Protein 6L0A (pdb70)

Sequence (1450 aa):
VQEIDLGLTCDMHVHVREGAMCELVTPKIRDGGVSIAYIMPNLQPPITTLDRVIEYKKTLQKLAPKTTFLMSFYLSKDLTPDLIHEAAQQHAIRGVCYPAGVTTNSAAGVDPNDFSAFYPIFKAMQEENLVLNLHGEKPSVHDGDKEPIHVLNAEEAFLPALKKLHNDFPNLKIILEHCTSESAIKTIEDINKNVKKATDVKVAATLTAHHLFLTIDDWAGNPVNFCKPVAKLPNDKKALVKAAVSGKPYFFFGSDSAPHPVQNKANYEGVCAGVYSQSFAIPYIAQVFEEQNALENLKGFVSDFGISFYEVKDSEVASSDKAILFKKEQVIPQVISDGKDISIIPFKAGDKLSWSVRWEPRVQEIDLGLTCDMHVHVREGAMCELVTPKIRDGGVSIAYIMPNLQPPITTLDRVIEYKKTLQKLAPKTTFLMSFYLSKDLTPDLIHEAAQQHAIRGVCYPAGVTTNSAAGVDPNDFSAFYPIFKAMQEENLVLNLHGEKPSVHDGDKEPIHVLNAEEAFLPALKKLHNDFPNLKIILEHCTSESAIKTIEDINKNVKKATDVKVAATLTAHHLFLTIDDWAGNPVNFCKPVAKLPNDKKALVKAAVSGKPYFFFGSDSAPHPVQNKANYEGVCAGVYSQSFAIPYIAQVFEEQNALENLKGFVSDFGISFYEVKDSEVASSDKAILFKKEQVIPQVISDGKDISIIPFKAGDKLSWSVRWEPRVQEIDLGLTCDMHVHVREGAMCELVTPKIRDGGVSIAYIMPNLQPPITTLDRVIEYKKTLQKLAPKTTFLMSFYLSKDLTPDLIHEAAQQHAIRGVCYPAGVTTNSAAGVDPNDFSAFYPIFKAMQEENLVLNLHGEKPSVHDGDKEPIHVLNAEEAFLPALKKLHNDFPNLKIILEHCTSESAIKTIEDINKNVKKATDVKVAATLTAHHLFLTIDDWAGNPVNFCKPVAKLPNDKKALVKAAVSGKPYFFFGSDSAPHPVQNKANYEGVCAGVYSQSFAIPYIAQVFEEQNALENLKGFVSDFGISFYEVKDSEVASSDKAILFKKEQVIPQVISDGKDISIIPFKAGDKLSWSVRWEPRLEVQEIDLGLTCDMHVHVREGAMCELVTPKIRDGGVSIAYIMPNLQPPITTLDRVIEYKKTLQKLAPKTTFLMSFYLSKDLTPDLIHEAAQQHAIRGVCYPAGVTTNSAAGVDPNDFSAFYPIFKAMQEENLVLNLHGEKPSVHDGDKEPIHVLNAEEAFLPALKKLHNDFPNLKIILEHCTSESAIKTIEDINKNVKKATDVKVAATLTAHHLFLTIDDWAGNPVNFCKPVAKLPNDKKALVKAAVSGKPYFFFGSDSAPHPVQNKANYEGVCAGVYSQSFAIPYIAQVFEEQNALENLKGFVSDFGISFYEVKDSEVASSDKAILFKKEQVIPQVISDGKDISIIPFKAGDKLSWSVRWEPR

Secondary structure (DSSP, 8-state):
--EEEEES-EEEEE---SHHHHHHHHHHHHHTT-SEEEEP---SS---SHHHHHHHHHHHHHH-TTSEEE-BPPP-TT--HHHHHHHHHTT--SB---BTTSSTT-TT-B-TT-GGGGHHHHHHHHHTT-EEEE---PPPB-STTS--B-TTTHHHHHHHHHHHHHHH-TTSEEEE-S--SHHHHHHHHHHTTT--SGGG--EEEEE-SGGGT--HHHHTT-GGG--SSPP--HHHHHHHHHHHTS--TTEEE---B----GGGTS-SSSPPP-BB-GGGHHHHHHHHHHHTT-GGGHHIIIIIHHHHHHT--GGG-S--PEEEEE---EE--S-EE-SSS-EEPBTTTT-EES-EEEEE--/--EEEEES-EEEEE---SHHHHHHHHHHHHHTT-SEEEE----SS---SHHHHHHHHHHHHHH-TT-EEE-BPPP-TT--HHHHHHHHHTT--SB---BTTSSTT-TT-B-TT-GGGGHHHHHHHHHTT-EEEE---PPPB-SSSSPPB-TTTHHHHHHHHHHHHHHH-TTSEEEE-S--SHHHHHHHHHHTTT--SGGG--EEEEE-SGGGT--HHHHTT-GGG--SSPP--HHHHHHHHHHHTS--TTEEE---B----GGGTS-SS-PPP-BB-GGGHHHHHHHHHHHTT-GGGHHIIIIIHHHHHHT--GGG-S--PEEEEE---EE--S-EE-SSS-EE-BTTTT-EES-EEEEE--/--EEEEES-EEEEE---SHHHHHHHHHHHHHTT-SEEEE----SS---SHHHHHHHHHHHHHH-TTSEEE-B----TT--HHHHHHHHHTT--SB---BTTSSTT-TT-B-TT--GGGHHHHHHHHHHT-EEEE---PPPB-SSSS--B-TTTHHHHHHHHHHHHHHHSTTSEEEE-S---HHHHHHHHHHTTT--SGGG--EEEEE-SGGGT--HHHHTT-GGG--SSPP--HHHHHHHHHHHTS--TTEEE---B----GGGTS-SS-PPP-BB-GGGHHHHHHHHHHHTT-GGGHHIIIIIHHHHHHT--GGG-S---EEEEE---EE--S-EE-SSS-EE-BTTTT-EES-EEEEE----/--EEE--S-EEEEE---SHHHHHHHHHHHHHTT-SEEEEP---SS---SHHHHHHHHHHHHHH-TT-EEE-BPPP-TT--HHHHHHHHHTT--SB---BTTSSTT-TT-B-TT-GGGGHHHHHHHHHTT-EEEE---PPPBSS-SSSPB-TTTHHHHHHHHHHHHHHHSTTSEEEE-S--SHHHHHHHHHHTTT--SGGG--EEEEE-SGGGT--HHHHTT-GGG--SSPP--HHHHHHHHHHHTS--TTEEE---B----GGGTS-SS-PPP-BB-GGGHHHHHHHHHHHTT-GGGHHIIIIIHHHHHHT--GGG-S--PEEEEE---EE--S-EE-SSS-EEPBTTTT-EES-EEEEE--

Foldseek 3Di:
DDKDFLFAFEAEADEQEDDPSNLQCLQLLVLQQHQEYEYAFLYVPGAAAQVVLQVVVVVSCVSPLQHFYAYEGEDAPSHALVRLLVCLVVSSHQAYFADDPQARSRVRGDQLVPCVVCVRVQVSCLVSQHEYEDQQFHDFDVDDPDHTGDLACRNVVRLVSVVVVCVVRVSHAYENEADAFLNVLVSLCVVCVPPDDLLVDRYAYEHALLLLPDAPVVCPVPLLQFAPSGHHDPVRSVSRLCSLLVLDLRYAHHHNQDWDFVVLSPDPPNRHHHAHASNNRLLSVCQSCVVVVRNVSSSSRGPVSVCSSSVPDPVSRSFSKIKMKDQDKDFAAQWRDPVPPGTTGHDPHGDITRIGIDIHHD/DDKDFLFAFEAEADEQEDDPSNLQQLQLLVLQQHAEYEYAFLYVPGAAAQVVLQVVVVVSCVSPLQHFYAYEGEDAPPHDLVRLLVCLVVSSHQAYFADDPQARSRVRGDQLVPCVSCVSVQVSCLVSQHEYEDQQFHPFDDDDDDDTGDLACRNVVRLVSVVVVCVVRVSHAYEHEADAFLSVLVSLCVVCVVDDDLLVDRYAYEHALLLLPDAPVVCVVPLLQFAPSGHHHPVRSVSRLCVLLVLGLRYAHHHNQDWDFVVLSPDPPNRHHHAHASNNRLLSVCVSCVVVVRNVSSSSRGPVSVCSSSVPDPVRGSFRKIKMKDFDKDFAAQWDDPVPPGITGHPPHGDMTRIGIDIHHD/DDKDFLFAFEAEADEQADDPSNLQQLQLLVLQQHQEYEYAFLYVPGAAAQVVLQVVVVVSCVSPLQHQYAYEGEDAPPHDLVRLLVCLVVSSHQAYFAQAPQARSRVRGDQLVCCVVCVSVQVSCLVSQHEYEDQQFHDADDDDDDDTGDLACRNVVRLVSVVVSCVVRVSHQYENEADAFLSVLVSLCVVCVPPDDLLSDRYAYEHALLLLPDACVVCVPPLLQAAPSGHHHPVRSVSRLCVLLVLDLRYAHHHNADWDFVVLSPDPPNRHHHAHASNNRLLSVCQSCVVVVRNVSSSSRGPVSVCSSSVPDPVSGSFRKIKMKDQDKDFAAQWRDPPPRGITGHPPHGDIGRIGIDIGHDPD/DDKDWLFAFEAEADEQEDDPSNLQQLQLLVLQQHAEYEYAFLYVQGAAALVVLQVVVVVSCVSPVQHFYAYEGEDAPSHDLVRLLVCLVVSSHQAYFDADPQARSRVRGHQLVPCVSCVSVQVSCLVSQHEYEDQQFHDFCPPVVPDTGDLACRNVVRLVSVVVSCVVRVSHAYENEADAFLNVLVSLCVVCVPPDDLLPHRYAYEHALLLLPDACVVPVPPLLQFAPSHHHHPVRSVSRLCVLLVLDLRYAHHHNADWDFVVLSPDPPNRHHHAHASNNRLLSVCVSCVVVVRVVSSSSRGPVSVCSSSVPDPVSRSARKIKMKDQDKDFAAQWRDPVPRGITGHPPHGDMGRIGIDIDHD

Solvent-accessible surface area: 53499 Å² total

Organism: Saccharomyces cerevisiae (strain ATCC 204508 / S288c) (NCBI:txid559292)

Radius of gyration: 35.03 Å; Cα contacts (8 Å, |Δi|>4): 3307; chains: 4; bounding box: 103×87×86 Å

InterPro domains:
  IPR002195 Dihydroorotase, conserved site [PS00482] (12-20)
  IPR002195 Dihydroorotase, conserved site [PS00483] (256-267)
  IPR004721 Dihydroorotase homodimeric type [MF_00219] (3-360)
  IPR004721 Dihydroorotase homodimeric type [PIRSF001237] (1-361)
  IPR004721 Dihydroorotase homodimeric type [PTHR43137] (2-361)
  IPR004721 Dihydroorotase homodimeric type [TIGR00856] (4-360)
  IPR004721 Dihydroorotase homodimeric type [cd01294] (5-357)
  IPR006680 Amidohydrolase-related [PF04909] (77-181)
  IPR032466 Metal-dependent hydrolase [SSF51556] (3-359)

GO terms:
  GO:0005634 nucleus (C, HDA)
  GO:0005737 cytoplasm (C, HDA)
  GO:0004151 dihydroorotase activity (F, IMP)
  GO:0006207 'de novo' pyrimidine nucleobase biosynthetic process (P, IMP)
  GO:0006221 pyrimidine nucleotide biosynthetic process (P, IMP)

Nearest PDB structures (foldseek):
  7ca0-assembly2_C  TM=9.990E-01  e=2.726E-76  Saccharomyces cerevisiae S288C
  4lfy-assembly3_B  TM=9.220E-01  e=1.121E-34  Burkholderia cenocepacia J2315
  5vgm-assembly1_B  TM=9.189E-01  e=5.416E-34  Vibrio cholerae
  3pnu-assembly1_A  TM=9.268E-01  e=1.932E-33  Campylobacter jejuni subsp. jejuni NCTC 11168 = ATCC 700819
  5vgm-assembly1_A  TM=9.160E-01  e=2.613E-32  Vibrio cholerae

B-factor: mean 22.96, std 11.09, range [5.41, 92.3]

Structure (mmCIF, N/CA/C/O backbone):
data_6L0A
#
_entry.id   6L0A
#
_cell.length_a   85.568
_cell.length_b   88.544
_cell.length_c   103.079
_cell.angle_alpha   90.000
_cell.angle_beta   95.730
_cell.angle_gamma   90.000
#
_symmetry.space_group_name_H-M   'P 1 21 1'
#
loop_
_entity.id
_entity.type
_entity.pdbx_description
1 polymer Dihydroorotase
2 non-polymer 'ZINC ION'
3 non-polymer '(2S)-2-hydroxybutanedioic acid'
4 water water
#
loop_
_atom_site.group_PDB
_atom_site.id
_atom_site.type_symbol
_atom_site.label_atom_id
_atom_site.label_alt_id
_atom_site.label_comp_id
_atom_site.label_asym_id
_atom_site.label_entity_id
_atom_site.label_seq_id
_atom_site.pdbx_PDB_ins_code
_atom_site.Cartn_x
_atom_site.Cartn_y
_atom_site.Cartn_z
_atom_site.occupancy
_atom_site.B_iso_or_equiv
_atom_site.auth_seq_id
_atom_site.auth_comp_id
_atom_site.auth_asym_id
_atom_site.auth_atom_id
_atom_site.pdbx_PDB_model_num
ATOM 1 N N . VAL A 1 2 ? -20.835 19.148 1.016 1.00 40.32 2 VAL A N 1
ATOM 2 C CA . VAL A 1 2 ? -21.963 19.962 1.450 1.00 40.50 2 VAL A CA 1
ATOM 3 C C . VAL A 1 2 ? -22.422 19.500 2.842 1.00 33.63 2 VAL A C 1
ATOM 4 O O . VAL A 1 2 ? -23.267 20.138 3.472 1.00 32.56 2 VAL A O 1
ATOM 8 N N . GLN A 1 3 ? -21.852 18.392 3.319 1.00 25.80 3 GLN A N 1
ATOM 9 C CA . GLN A 1 3 ? -22.059 17.990 4.707 1.00 28.90 3 GLN A CA 1
ATOM 10 C C . GLN A 1 3 ? -21.610 19.112 5.636 1.00 23.77 3 GLN A C 1
ATOM 11 O O . GLN A 1 3 ? -20.634 19.813 5.352 1.00 22.12 3 GLN A O 1
ATOM 17 N N . GLU A 1 4 ? -22.343 19.299 6.736 1.00 22.64 4 GLU A N 1
ATOM 18 C CA . GLU A 1 4 ? -22.055 20.349 7.704 1.00 21.14 4 GLU A CA 1
ATOM 19 C C . GLU A 1 4 ? -22.087 19.775 9.110 1.00 22.48 4 GLU A C 1
ATOM 20 O O . GLU A 1 4 ? -22.868 18.869 9.414 1.00 23.14 4 GLU A O 1
ATOM 26 N N . ILE A 1 5 ? -21.240 20.331 9.971 1.00 18.72 5 ILE A N 1
ATOM 27 C CA . ILE A 1 5 ? -21.191 19.968 11.380 1.00 19.48 5 ILE A CA 1
ATOM 28 C C . ILE A 1 5 ? -21.291 21.250 12.195 1.00 19.42 5 ILE A C 1
ATOM 29 O O . ILE A 1 5 ? -20.436 22.137 12.069 1.00 15.55 5 ILE A O 1
ATOM 34 N N . ASP A 1 6 ? -22.328 21.350 13.020 1.00 16.32 6 ASP A N 1
ATOM 35 C CA . ASP A 1 6 ? -22.512 22.483 13.924 1.00 17.86 6 ASP A CA 1
ATOM 36 C C . ASP A 1 6 ? -21.694 22.243 15.189 1.00 18.21 6 ASP A C 1
ATOM 37 O O . ASP A 1 6 ? -22.039 21.378 16.001 1.00 18.32 6 ASP A O 1
ATOM 42 N N . LEU A 1 7 ? -20.612 23.005 15.363 1.00 14.66 7 LEU A N 1
ATOM 43 C CA . LEU A 1 7 ? -19.751 22.866 16.531 1.00 14.56 7 LEU A CA 1
ATOM 44 C C . LEU A 1 7 ? -20.043 23.885 17.625 1.00 16.59 7 LEU A C 1
ATOM 45 O O . LEU A 1 7 ? -19.370 23.867 18.656 1.00 18.49 7 LEU A O 1
ATOM 50 N N . GLY A 1 8 ? -21.001 24.788 17.419 1.00 19.52 8 GLY A N 1
ATOM 51 C CA . GLY A 1 8 ? -21.353 25.726 18.477 1.00 20.48 8 GLY A CA 1
ATOM 52 C C . GLY A 1 8 ? -20.224 26.691 18.798 1.00 15.99 8 GLY A C 1
ATOM 53 O O . GLY A 1 8 ? -19.536 27.209 17.910 1.00 16.03 8 GLY A O 1
ATOM 54 N N . LEU A 1 9 ? -20.032 26.942 20.093 1.00 16.23 9 LEU A N 1
ATOM 55 C CA . LEU A 1 9 ? -19.030 27.903 20.567 1.00 13.86 9 LEU A CA 1
ATOM 56 C C . LEU A 1 9 ? -17.725 27.151 20.815 1.00 14.01 9 LEU A C 1
ATOM 57 O O . LEU A 1 9 ? -17.481 26.602 21.895 1.00 14.76 9 LEU A O 1
ATOM 62 N N . THR A 1 10 ? -16.876 27.136 19.795 1.00 14.36 10 THR A N 1
ATOM 63 C CA . THR A 1 10 ? -15.606 26.423 19.855 1.00 11.98 10 THR A CA 1
ATOM 64 C C . THR A 1 10 ? -14.603 27.134 20.765 1.00 12.02 10 THR A C 1
ATOM 65 O O . THR A 1 10 ? -14.613 28.365 20.902 1.00 11.21 10 THR A O 1
ATOM 69 N N . CYS A 1 11 ? -13.699 26.331 21.351 1.00 10.55 11 CYS A N 1
ATOM 70 C CA . CYS A 1 11 ? -12.701 26.762 22.326 1.00 11.86 11 CYS A CA 1
ATOM 71 C C . CYS A 1 11 ? -11.318 26.296 21.888 1.00 12.79 11 CYS A C 1
ATOM 72 O O . CYS A 1 11 ? -11.130 25.115 21.582 1.00 14.07 11 CYS A O 1
ATOM 75 N N . ASP A 1 12 ? -10.351 27.213 21.882 1.00 8.53 12 ASP A N 1
ATOM 76 C CA . ASP A 1 12 ? -8.927 26.869 21.793 1.00 8.69 12 ASP A CA 1
ATOM 77 C C . ASP A 1 12 ? -8.287 27.332 23.098 1.00 9.37 12 ASP A C 1
ATOM 78 O O . ASP A 1 12 ? -8.039 28.529 23.288 1.00 7.68 12 ASP A O 1
ATOM 83 N N . MET A 1 13 ? -7.999 26.399 24.013 1.00 8.58 13 MET A N 1
ATOM 84 C CA . MET A 1 13 ? -7.584 26.814 25.345 1.00 7.32 13 MET A CA 1
ATOM 85 C C . MET A 1 13 ? -6.068 26.942 25.481 1.00 7.94 13 MET A C 1
ATOM 86 O O . MET A 1 13 ? -5.539 26.859 26.598 1.00 8.60 13 MET A O 1
ATOM 91 N N . HIS A 1 14 ? -5.346 27.217 24.383 1.00 6.64 14 HIS A N 1
ATOM 92 C CA . HIS A 1 14 ? -3.896 27.414 24.510 1.00 7.84 14 HIS A CA 1
ATOM 93 C C . HIS A 1 14 ? -3.401 28.184 23.277 1.00 9.72 14 HIS A C 1
ATOM 94 O O . HIS A 1 14 ? -2.991 27.580 22.290 1.00 8.37 14 HIS A O 1
ATOM 101 N N . VAL A 1 15 ? -3.423 29.523 23.357 1.00 7.16 15 VAL A N 1
ATOM 102 C CA . VAL A 1 15 ? -3.149 30.370 22.191 1.00 6.52 15 VAL A CA 1
ATOM 103 C C . VAL A 1 15 ? -2.009 31.337 22.494 1.00 8.18 15 VAL A C 1
ATOM 104 O O . VAL A 1 15 ? -1.979 31.953 23.562 1.00 9.29 15 VAL A O 1
ATOM 108 N N . HIS A 1 16 ? -1.073 31.479 21.553 1.00 7.50 16 HIS A N 1
ATOM 109 C CA . HIS A 1 16 ? -0.092 32.563 21.574 1.00 8.40 16 HIS A CA 1
ATOM 110 C C . HIS A 1 16 ? -0.408 33.546 20.456 1.00 8.79 16 HIS A C 1
ATOM 111 O O . HIS A 1 16 ? -0.482 33.145 19.293 1.00 9.31 16 HIS A O 1
ATOM 118 N N . VAL A 1 17 ? -0.557 34.831 20.791 1.00 9.76 17 VAL A N 1
ATOM 119 C CA . VAL A 1 17 ? -0.716 35.852 19.758 1.00 10.87 17 VAL A CA 1
ATOM 120 C C . VAL A 1 17 ? 0.386 36.902 19.775 1.00 11.30 17 VAL A C 1
ATOM 121 O O . VAL A 1 17 ? 0.375 37.796 18.923 1.00 14.12 17 VAL A O 1
ATOM 125 N N . ARG A 1 18 ? 1.345 36.821 20.693 1.00 10.56 18 ARG A N 1
ATOM 126 C CA . ARG A 1 18 ? 2.519 37.717 20.672 1.00 13.04 18 ARG A CA 1
ATOM 127 C C . ARG A 1 18 ? 2.066 39.174 20.847 1.00 15.52 18 ARG A C 1
ATOM 128 O O . ARG A 1 18 ? 1.033 39.456 21.465 1.00 13.30 18 ARG A O 1
ATOM 136 N N . GLU A 1 19 ? 2.836 40.102 20.266 1.00 14.47 19 GLU A N 1
ATOM 137 C CA . GLU A 1 19 ? 2.583 41.532 20.373 1.00 14.31 19 GLU A CA 1
ATOM 138 C C . GLU A 1 19 ? 2.855 42.183 19.023 1.00 18.25 19 GLU A C 1
ATOM 139 O O . GLU A 1 19 ? 3.240 41.518 18.056 1.00 14.09 19 GLU A O 1
ATOM 145 N N . GLY A 1 20 ? 2.644 43.500 18.962 1.00 18.74 20 GLY A N 1
ATOM 146 C CA . GLY A 1 20 ? 3.063 44.260 17.794 1.00 19.67 20 GLY A CA 1
ATOM 147 C C . GLY A 1 20 ? 2.381 43.824 16.515 1.00 16.29 20 GLY A C 1
ATOM 148 O O . GLY A 1 20 ? 1.195 43.464 16.491 1.00 15.38 20 GLY A O 1
ATOM 149 N N . ALA A 1 21 ? 3.143 43.862 15.416 1.00 15.44 21 ALA A N 1
ATOM 150 C CA . ALA A 1 21 ? 2.589 43.512 14.115 1.00 17.62 21 ALA A CA 1
ATOM 151 C C . ALA A 1 21 ? 2.209 42.043 14.035 1.00 14.13 21 ALA A C 1
ATOM 152 O O . ALA A 1 21 ? 1.260 41.687 13.326 1.00 13.70 21 ALA A O 1
ATOM 154 N N . MET A 1 22 ? 2.950 41.174 14.724 1.00 16.28 22 MET A N 1
ATOM 155 C CA . MET A 1 22 ? 2.587 39.760 14.727 1.00 15.37 22 MET A CA 1
ATOM 156 C C . MET A 1 22 ? 1.191 39.577 15.297 1.00 11.23 22 MET A C 1
ATOM 157 O O . MET A 1 22 ? 0.369 38.846 14.729 1.00 12.14 22 MET A O 1
ATOM 162 N N . CYS A 1 23 ? 0.916 40.264 16.411 1.00 12.97 23 CYS A N 1
ATOM 163 C CA . CYS A 1 23 ? -0.386 40.211 17.067 1.00 14.18 23 CYS A CA 1
ATOM 164 C C . CYS A 1 23 ? -1.498 40.724 16.160 1.00 12.70 23 CYS A C 1
ATOM 165 O O . CYS A 1 23 ? -2.592 40.159 16.120 1.00 11.31 23 CYS A O 1
ATOM 168 N N . GLU A 1 24 ? -1.239 41.792 15.413 1.00 13.81 24 GLU A N 1
ATOM 169 C CA . GLU A 1 24 ? -2.250 42.280 14.480 1.00 11.35 24 GLU A CA 1
ATOM 170 C C . GLU A 1 24 ? -2.519 41.285 13.357 1.00 14.38 24 GLU A C 1
ATOM 171 O O . GLU A 1 24 ? -3.646 41.204 12.852 1.00 13.17 24 GLU A O 1
ATOM 177 N N . LEU A 1 25 ? -1.501 40.533 12.953 1.00 13.34 25 LEU A N 1
ATOM 178 C CA . LEU A 1 25 ? -1.683 39.527 11.909 1.00 11.74 25 LEU A CA 1
ATOM 179 C C . LEU A 1 25 ? -2.452 38.319 12.433 1.00 11.81 25 LEU A C 1
ATOM 180 O O . LEU A 1 25 ? -3.415 37.867 11.804 1.00 12.38 25 LEU A O 1
ATOM 185 N N . VAL A 1 26 ? -2.062 37.800 13.601 1.00 12.08 26 VAL A N 1
ATOM 186 C CA . VAL A 1 26 ? -2.567 36.485 14.005 1.00 13.47 26 VAL A CA 1
ATOM 187 C C . VAL A 1 26 ? -3.867 36.543 14.802 1.00 10.09 26 VAL A C 1
ATOM 188 O O . VAL A 1 26 ? -4.658 35.600 14.743 1.00 12.75 26 VAL A O 1
ATOM 192 N N . THR A 1 27 ? -4.136 37.619 15.540 1.00 9.80 27 THR A N 1
ATOM 193 C CA . THR A 1 27 ? -5.336 37.621 16.377 1.00 12.19 27 THR A CA 1
ATOM 194 C C . THR A 1 27 ? -6.622 37.452 15.571 1.00 10.86 27 THR A C 1
ATOM 195 O O . THR A 1 27 ? -7.472 36.640 15.982 1.00 9.00 27 THR A O 1
ATOM 199 N N . PRO A 1 28 ? -6.811 38.102 14.417 1.00 11.95 28 PRO A N 1
ATOM 200 C CA . PRO A 1 28 ? -8.013 37.816 13.617 1.00 12.73 28 PRO A CA 1
ATOM 201 C C . PRO A 1 28 ? -8.069 36.396 13.075 1.00 12.26 28 PRO A C 1
ATOM 202 O O . PRO A 1 28 ? -9.148 35.975 12.632 1.00 12.09 28 PRO A O 1
ATOM 206 N N . LYS A 1 29 ? -6.955 35.649 13.090 1.00 11.53 29 LYS A N 1
ATOM 207 C CA . LYS A 1 29 ? -6.969 34.269 12.603 1.00 11.32 29 LYS A CA 1
ATOM 208 C C . LYS A 1 29 ? -7.607 33.299 13.592 1.00 11.10 29 LYS A C 1
ATOM 209 O O . LYS A 1 29 ? -7.930 32.169 13.205 1.00 11.28 29 LYS A O 1
ATOM 215 N N . ILE A 1 30 ? -7.792 33.698 14.859 1.00 9.54 30 ILE A N 1
ATOM 216 C CA . ILE A 1 30 ? -8.530 32.841 15.788 1.00 8.36 30 ILE A CA 1
ATOM 217 C C . ILE A 1 30 ? -9.921 32.553 15.241 1.00 10.97 30 ILE A C 1
ATOM 218 O O . ILE A 1 30 ? -10.325 31.394 15.079 1.00 8.31 30 ILE A O 1
ATOM 223 N N . ARG A 1 31 ? -10.647 33.610 14.876 1.00 9.07 31 ARG A N 1
ATOM 224 C CA . ARG A 1 31 ? -11.966 33.446 14.280 1.00 12.06 31 ARG A CA 1
ATOM 225 C C . ARG A 1 31 ? -11.883 32.724 12.939 1.00 10.43 31 ARG A C 1
ATOM 226 O O . ARG A 1 31 ? -12.666 31.808 12.666 1.00 11.26 31 ARG A O 1
ATOM 234 N N . ASP A 1 32 ? -10.932 33.123 12.090 1.00 12.49 32 ASP A N 1
ATOM 235 C CA . ASP A 1 32 ? -10.842 32.545 10.750 1.00 13.78 32 ASP A CA 1
ATOM 236 C C . ASP A 1 32 ? -10.590 31.040 10.799 1.00 12.95 32 ASP A C 1
ATOM 237 O O . ASP A 1 32 ? -11.065 30.299 9.923 1.00 14.74 32 ASP A O 1
ATOM 242 N N . GLY A 1 33 ? -9.876 30.569 11.824 1.00 11.81 33 GLY A N 1
ATOM 243 C CA . GLY A 1 33 ? -9.619 29.160 12.029 1.00 10.72 33 GLY A CA 1
ATOM 244 C C . GLY A 1 33 ? -10.748 28.409 12.683 1.00 9.66 33 GLY A C 1
ATOM 245 O O . GLY A 1 33 ? -10.643 27.199 12.899 1.00 10.17 33 GLY A O 1
ATOM 246 N N . GLY A 1 34 ? -11.841 29.090 12.996 1.00 8.70 34 GLY A N 1
ATOM 247 C CA . GLY A 1 34 ? -13.022 28.448 13.502 1.00 9.55 34 GLY A CA 1
ATOM 248 C C . GLY A 1 34 ? -13.187 28.458 15.012 1.00 8.33 34 GLY A C 1
ATOM 249 O O . GLY A 1 34 ? -14.010 27.689 15.516 1.00 11.34 34 GLY A O 1
ATOM 250 N N . VAL A 1 35 ? -12.448 29.301 15.733 1.00 9.01 35 VAL A N 1
ATOM 251 C CA . VAL A 1 35 ? -12.412 29.306 17.204 1.00 9.13 35 VAL A CA 1
ATOM 252 C C . VAL A 1 35 ? -13.123 30.551 17.734 1.00 8.51 35 VAL A C 1
ATOM 253 O O . VAL A 1 35 ? -12.805 31.679 17.335 1.00 10.13 35 VAL A O 1
ATOM 257 N N . SER A 1 36 ? -14.073 30.344 18.649 1.00 8.03 36 SER A N 1
ATOM 258 C CA . SER A 1 36 ? -14.827 31.445 19.250 1.00 10.25 36 SER A CA 1
ATOM 259 C C . SER A 1 36 ? -14.169 31.982 20.513 1.00 10.07 36 SER A C 1
ATOM 260 O O . SER A 1 36 ? -14.184 33.201 20.758 1.00 9.76 36 SER A O 1
ATOM 263 N N . ILE A 1 37 ? -13.582 31.088 21.313 1.00 8.76 37 ILE A N 1
ATOM 264 C CA . ILE A 1 37 ? -13.061 31.382 22.643 1.00 7.67 37 ILE A CA 1
ATOM 265 C C . ILE A 1 37 ? -11.592 30.991 22.672 1.00 8.95 37 ILE A C 1
ATOM 266 O O . ILE A 1 37 ? -11.244 29.863 22.297 1.00 10.59 37 ILE A O 1
ATOM 271 N N . ALA A 1 38 ? -10.737 31.895 23.143 1.00 8.61 38 ALA A N 1
ATOM 272 C CA . ALA A 1 38 ? -9.304 31.621 23.192 1.00 9.15 38 ALA A CA 1
ATOM 273 C C . ALA A 1 38 ? -8.735 31.934 24.570 1.00 9.86 38 ALA A C 1
ATOM 274 O O . ALA A 1 38 ? -8.993 33.006 25.126 1.00 12.02 38 ALA A O 1
ATOM 276 N N . TYR A 1 39 ? -7.926 31.014 25.096 1.00 7.63 39 TYR A N 1
ATOM 277 C CA . TYR A 1 39 ? -7.171 31.217 26.328 1.00 7.21 39 TYR A CA 1
ATOM 278 C C . TYR A 1 39 ? -5.755 31.660 25.976 1.00 11.02 39 TYR A C 1
ATOM 279 O O . TYR A 1 39 ? -5.001 30.912 25.344 1.00 8.53 39 TYR A O 1
ATOM 288 N N . ILE A 1 40 ? -5.402 32.874 26.379 1.00 7.35 40 ILE A N 1
ATOM 289 C CA . ILE A 1 40 ? -4.239 33.577 25.851 1.00 8.98 40 ILE A CA 1
ATOM 290 C C . ILE A 1 40 ? -3.067 33.381 26.800 1.00 8.34 40 ILE A C 1
ATOM 291 O O . ILE A 1 40 ? -3.143 33.753 27.981 1.00 9.83 40 ILE A O 1
ATOM 296 N N . MET A 1 41 ? -1.966 32.850 26.276 1.00 9.55 41 MET A N 1
ATOM 297 C CA . MET A 1 41 ? -0.794 32.563 27.088 1.00 10.22 41 MET A CA 1
ATOM 298 C C . MET A 1 41 ? 0.018 33.841 27.346 1.00 9.91 41 MET A C 1
ATOM 299 O O . MET A 1 41 ? -0.067 34.815 26.583 1.00 10.12 41 MET A O 1
ATOM 304 N N . PRO A 1 42 ? 0.800 33.867 28.438 1.00 10.30 42 PRO A N 1
ATOM 305 C CA . PRO A 1 42 ? 1.378 35.131 28.927 1.00 10.44 42 PRO A CA 1
ATOM 306 C C . PRO A 1 42 ? 2.874 35.292 28.709 1.00 11.53 42 PRO A C 1
ATOM 307 O O . PRO A 1 42 ? 3.483 36.202 29.291 1.00 14.21 42 PRO A O 1
ATOM 311 N N . ASN A 1 43 ? 3.497 34.433 27.902 1.00 10.13 43 ASN A N 1
ATOM 312 C CA . ASN A 1 43 ? 4.956 34.427 27.796 1.00 11.10 43 ASN A CA 1
ATOM 313 C C . ASN A 1 43 ? 5.428 35.470 26.779 1.00 15.31 43 ASN A C 1
ATOM 314 O O . ASN A 1 43 ? 6.109 35.174 25.796 1.00 14.79 43 ASN A O 1
ATOM 319 N N . LEU A 1 44 ? 5.046 36.715 27.042 1.00 14.61 44 LEU A N 1
ATOM 320 C CA . LEU A 1 44 ? 5.568 37.842 26.286 1.00 15.31 44 LEU A CA 1
ATOM 321 C C . LEU A 1 44 ? 6.962 38.199 26.790 1.00 18.05 44 LEU A C 1
ATOM 322 O O . LEU A 1 44 ? 7.476 37.624 27.760 1.00 16.49 44 LEU A O 1
ATOM 327 N N . GLN A 1 45 ? 7.589 39.160 26.114 1.00 19.77 45 GLN A N 1
ATOM 328 C CA . GLN A 1 45 ? 8.865 39.703 26.569 1.00 21.91 45 GLN A CA 1
ATOM 329 C C . GLN A 1 45 ? 8.676 41.165 26.959 1.00 19.24 45 GLN A C 1
ATOM 330 O O . GLN A 1 45 ? 8.571 42.031 26.075 1.00 20.84 45 GLN A O 1
ATOM 336 N N . PRO A 1 46 ? 8.605 41.502 28.259 1.00 21.37 46 PRO A N 1
ATOM 337 C CA . PRO A 1 46 ? 8.673 40.600 29.416 1.00 17.73 46 PRO A CA 1
ATOM 338 C C . PRO A 1 46 ? 7.332 39.908 29.706 1.00 17.02 46 PRO A C 1
ATOM 339 O O . PRO A 1 46 ? 6.312 40.361 29.207 1.00 17.93 46 PRO A O 1
ATOM 343 N N . PRO A 1 47 ? 7.354 38.825 30.488 1.00 18.75 47 PRO A N 1
ATOM 344 C CA . PRO A 1 47 ? 6.118 38.076 30.769 1.00 17.34 47 PRO A CA 1
ATOM 345 C C . PRO A 1 47 ? 5.046 38.938 31.422 1.00 18.65 47 PRO A C 1
ATOM 346 O O . PRO A 1 47 ? 5.328 39.964 32.042 1.00 16.16 47 PRO A O 1
ATOM 350 N N . ILE A 1 48 ? 3.793 38.512 31.270 1.00 12.92 48 ILE A N 1
ATOM 351 C CA . ILE A 1 48 ? 2.674 39.240 31.851 1.00 14.98 48 ILE A CA 1
ATOM 352 C C . ILE A 1 48 ? 2.548 38.824 33.307 1.00 17.70 48 ILE A C 1
ATOM 353 O O . ILE A 1 48 ? 2.127 37.705 33.605 1.00 14.56 48 ILE A O 1
ATOM 358 N N . THR A 1 49 ? 2.913 39.731 34.221 1.00 17.50 49 THR A N 1
ATOM 359 C CA . THR A 1 49 ? 2.866 39.463 35.656 1.00 16.69 49 THR A CA 1
ATOM 360 C C . THR A 1 49 ? 2.211 40.597 36.435 1.00 21.59 49 THR A C 1
ATOM 361 O O . THR A 1 49 ? 2.244 40.579 37.674 1.00 19.84 49 THR A O 1
ATOM 365 N N . THR A 1 50 ? 1.625 41.583 35.755 1.00 20.23 50 THR A N 1
ATOM 366 C CA . THR A 1 50 ? 1.034 42.733 36.425 1.00 23.16 50 THR A CA 1
ATOM 367 C C . THR A 1 50 ? -0.373 42.973 35.905 1.00 21.41 50 THR A C 1
ATOM 368 O O . THR A 1 50 ? -0.690 42.656 34.758 1.00 17.85 50 THR A O 1
ATOM 372 N N . LEU A 1 51 ? -1.210 43.555 36.770 1.00 18.78 51 LEU A N 1
ATOM 373 C CA . LEU A 1 51 ? -2.617 43.765 36.445 1.00 14.24 51 LEU A CA 1
ATOM 374 C C . LEU A 1 51 ? -2.798 44.701 35.253 1.00 18.21 51 LEU A C 1
ATOM 375 O O . LEU A 1 51 ? -3.576 44.413 34.343 1.00 17.95 51 LEU A O 1
ATOM 380 N N . ASP A 1 52 ? -2.135 45.857 35.259 1.00 21.12 52 ASP A N 1
ATOM 381 C CA . ASP A 1 52 ? -2.380 46.814 34.180 1.00 19.64 52 ASP A CA 1
ATOM 382 C C . ASP A 1 52 ? -1.959 46.241 32.834 1.00 20.39 52 ASP A C 1
ATOM 383 O O . ASP A 1 52 ? -2.608 46.490 31.811 1.00 20.24 52 ASP A O 1
ATOM 388 N N . ARG A 1 53 ? -0.881 45.459 32.823 1.00 19.01 53 ARG A N 1
ATOM 389 C CA . ARG A 1 53 ? -0.423 44.833 31.588 1.00 20.31 53 ARG A CA 1
ATOM 390 C C . ARG A 1 53 ? -1.455 43.848 31.045 1.00 19.74 53 ARG A C 1
ATOM 391 O O . ARG A 1 53 ? -1.739 43.848 29.842 1.00 17.88 53 ARG A O 1
ATOM 399 N N . VAL A 1 54 ? -2.021 42.991 31.907 1.00 15.39 54 VAL A N 1
ATOM 400 C CA . VAL A 1 54 ? -2.963 42.005 31.376 1.00 13.84 54 VAL A CA 1
ATOM 401 C C . VAL A 1 54 ? -4.251 42.678 30.925 1.00 16.71 54 VAL A C 1
ATOM 402 O O . VAL A 1 54 ? -4.893 42.209 29.982 1.00 12.80 54 VAL A O 1
ATOM 406 N N . ILE A 1 55 ? -4.642 43.788 31.568 1.00 15.35 55 ILE A N 1
ATOM 407 C CA . ILE A 1 55 ? -5.841 44.517 31.155 1.00 16.43 55 ILE A CA 1
ATOM 408 C C . ILE A 1 55 ? -5.636 45.135 29.782 1.00 16.42 55 ILE A C 1
ATOM 409 O O . ILE A 1 55 ? -6.476 44.993 28.883 1.00 14.16 55 ILE A O 1
ATOM 414 N N . GLU A 1 56 ? -4.517 45.841 29.604 1.00 14.54 56 GLU A N 1
ATOM 415 C CA . GLU A 1 56 ? -4.234 46.470 28.321 1.00 18.06 56 GLU A CA 1
ATOM 416 C C . GLU A 1 56 ? -4.099 45.427 27.219 1.00 15.41 56 GLU A C 1
ATOM 417 O O . GLU A 1 56 ? -4.610 45.618 26.120 1.00 13.80 56 GLU A O 1
ATOM 423 N N . TYR A 1 57 ? -3.428 44.306 27.502 1.00 16.00 57 TYR A N 1
ATOM 424 C CA . TYR A 1 57 ? -3.270 43.267 26.484 1.00 14.61 57 TYR A CA 1
ATOM 425 C C . TYR A 1 57 ? -4.623 42.757 26.013 1.00 12.90 57 TYR A C 1
ATOM 426 O O . TYR A 1 57 ? -4.865 42.618 24.809 1.00 12.79 57 TYR A O 1
ATOM 435 N N . LYS A 1 58 ? -5.527 42.469 26.954 1.00 10.76 58 LYS A N 1
ATOM 436 C CA . LYS A 1 58 ? -6.834 41.960 26.557 1.00 13.19 58 LYS A CA 1
ATOM 437 C C . LYS A 1 58 ? -7.581 42.981 25.708 1.00 14.29 58 LYS A C 1
ATOM 438 O O . LYS A 1 58 ? -8.225 42.623 24.717 1.00 10.99 58 LYS A O 1
ATOM 444 N N . LYS A 1 59 ? -7.512 44.263 26.085 1.00 12.50 59 LYS A N 1
ATOM 445 C CA . LYS A 1 59 ? -8.233 45.264 25.302 1.00 13.96 59 LYS A CA 1
ATOM 446 C C . LYS A 1 59 ? -7.628 45.402 23.913 1.00 14.64 59 LYS A C 1
ATOM 447 O O . LYS A 1 59 ? -8.344 45.698 22.946 1.00 15.45 59 LYS A O 1
ATOM 453 N N . THR A 1 60 ? -6.316 45.198 23.804 1.00 12.34 60 THR A N 1
ATOM 454 C CA . THR A 1 60 ? -5.671 45.199 22.503 1.00 13.78 60 THR A CA 1
ATOM 455 C C . THR A 1 60 ? -6.173 44.042 21.652 1.00 15.44 60 THR A C 1
ATOM 456 O O . THR A 1 60 ? -6.493 44.224 20.471 1.00 12.44 60 THR A O 1
ATOM 460 N N . LEU A 1 61 ? -6.288 42.846 22.240 1.00 11.30 61 LEU A N 1
ATOM 461 C CA . LEU A 1 61 ? -6.827 41.725 21.475 1.00 13.43 61 LEU A CA 1
ATOM 462 C C . LEU A 1 61 ? -8.276 41.973 21.068 1.00 10.83 61 LEU A C 1
ATOM 463 O O . LEU A 1 61 ? -8.677 41.644 19.941 1.00 13.18 61 LEU A O 1
ATOM 468 N N . GLN A 1 62 ? -9.080 42.548 21.971 1.00 12.03 62 GLN A N 1
ATOM 469 C CA . GLN A 1 62 ? -10.496 42.758 21.671 1.00 12.68 62 GLN A CA 1
ATOM 470 C C . GLN A 1 62 ? -10.669 43.787 20.565 1.00 14.05 62 GLN A C 1
ATOM 471 O O . GLN A 1 62 ? -11.561 43.653 19.718 1.00 13.53 62 GLN A O 1
ATOM 477 N N . LYS A 1 63 ? -9.820 44.815 20.556 1.00 14.16 63 LYS A N 1
ATOM 478 C CA . LYS A 1 63 ? -9.800 45.767 19.441 1.00 13.43 63 LYS A CA 1
ATOM 479 C C . LYS A 1 63 ? -9.514 45.070 18.110 1.00 15.57 63 LYS A C 1
ATOM 480 O O . LYS A 1 63 ? -10.142 45.383 17.087 1.00 18.18 63 LYS A O 1
ATOM 486 N N . LEU A 1 64 ? -8.590 44.099 18.108 1.00 15.26 64 LEU A N 1
ATOM 487 C CA . LEU A 1 64 ? -8.209 43.400 16.880 1.00 13.13 64 LEU A CA 1
ATOM 488 C C . LEU A 1 64 ? -9.239 42.370 16.434 1.00 14.10 64 LEU A C 1
ATOM 489 O O . LEU A 1 64 ? -9.317 42.054 15.233 1.00 13.50 64 LEU A O 1
ATOM 494 N N . ALA A 1 65 ? -10.013 41.826 17.368 1.00 10.11 65 ALA A N 1
ATOM 495 C CA . ALA A 1 65 ? -11.004 40.789 17.065 1.00 11.81 65 ALA A CA 1
ATOM 496 C C . ALA A 1 65 ? -12.202 40.963 17.988 1.00 16.35 65 ALA A C 1
ATOM 497 O O . ALA A 1 65 ? -12.331 40.283 19.017 1.00 12.21 65 ALA A O 1
ATOM 499 N N . PRO A 1 66 ? -13.118 41.875 17.642 1.00 13.33 66 PRO A N 1
ATOM 500 C CA . PRO A 1 66 ? -14.259 42.151 18.527 1.00 15.44 66 PRO A CA 1
ATOM 501 C C . PRO A 1 66 ? -15.199 40.974 18.738 1.00 14.73 66 PRO A C 1
ATOM 502 O O . PRO A 1 66 ? -15.991 41.001 19.688 1.00 14.67 66 PRO A O 1
ATOM 506 N N . LYS A 1 67 ? -15.178 39.966 17.874 1.00 12.03 67 LYS A N 1
ATOM 507 C CA . LYS A 1 67 ? -16.084 38.834 18.028 1.00 13.33 67 LYS A CA 1
ATOM 508 C C . LYS A 1 67 ? -15.472 37.657 18.786 1.00 11.85 67 LYS A C 1
ATOM 509 O O . LYS A 1 67 ? -16.171 36.659 19.016 1.00 11.64 67 LYS A O 1
ATOM 515 N N . THR A 1 68 ? -14.214 37.745 19.199 1.00 10.72 68 THR A N 1
ATOM 516 C CA . THR A 1 68 ? -13.540 36.626 19.857 1.00 8.82 68 THR A CA 1
ATOM 517 C C . THR A 1 68 ? -13.576 36.809 21.370 1.00 10.76 68 THR A C 1
ATOM 518 O O . THR A 1 68 ? -13.362 37.917 21.875 1.00 11.57 68 THR A O 1
ATOM 522 N N . THR A 1 69 ? -13.860 35.725 22.097 1.00 6.90 69 THR A N 1
ATOM 523 C CA . THR A 1 69 ? -13.883 35.784 23.553 1.00 9.17 69 THR A CA 1
ATOM 524 C C . THR A 1 69 ? -12.497 35.443 24.084 1.00 12.65 69 THR A C 1
ATOM 525 O O . THR A 1 69 ? -11.966 34.368 23.787 1.00 12.64 69 THR A O 1
ATOM 529 N N . PHE A 1 70 ? -11.918 36.345 24.874 1.00 9.25 70 PHE A N 1
ATOM 530 C CA . PHE A 1 70 ? -10.549 36.190 25.360 1.00 10.60 70 PHE A CA 1
ATOM 531 C C . PHE A 1 70 ? -10.539 35.886 26.848 1.00 15.23 70 PHE A C 1
ATOM 532 O O . PHE A 1 70 ? -11.093 36.652 27.645 1.00 16.29 70 PHE A O 1
ATOM 540 N N . LEU A 1 71 ? -9.906 34.774 27.211 1.00 10.01 71 LEU A N 1
ATOM 541 C CA . LEU A 1 71 ? -9.611 34.427 28.597 1.00 11.37 71 LEU A CA 1
ATOM 542 C C . LEU A 1 71 ? -8.117 34.624 28.814 1.00 12.11 71 LEU A C 1
ATOM 543 O O . LEU A 1 71 ? -7.303 34.160 28.005 1.00 8.86 71 LEU A O 1
ATOM 548 N N . MET A 1 72 ? -7.748 35.347 29.870 1.00 11.10 72 MET A N 1
ATOM 549 C CA . MET A 1 72 ? -6.369 35.790 30.015 1.00 10.19 72 MET A CA 1
ATOM 550 C C . MET A 1 72 ? -5.671 35.040 31.147 1.00 11.18 72 MET A C 1
ATOM 551 O O . MET A 1 72 ? -6.314 34.415 31.994 1.00 11.61 72 MET A O 1
ATOM 556 N N . SER A 1 73 ? -4.342 35.139 31.171 1.00 11.63 73 SER A N 1
ATOM 557 C CA . SER A 1 73 ? -3.546 34.479 32.195 1.00 9.98 73 SER A CA 1
ATOM 558 C C . SER A 1 73 ? -2.367 35.353 32.625 1.00 11.46 73 SER A C 1
ATOM 559 O O . SER A 1 73 ? -1.918 36.243 31.901 1.00 13.26 73 SER A O 1
ATOM 562 N N . PHE A 1 74 ? -1.882 35.086 33.837 1.00 9.75 74 PHE A N 1
ATOM 563 C CA . PHE A 1 74 ? -0.584 35.525 34.327 1.00 9.18 74 PHE A CA 1
ATOM 564 C C . PHE A 1 74 ? 0.473 34.448 34.092 1.00 10.67 74 PHE A C 1
ATOM 565 O O . PHE A 1 74 ? 0.169 33.255 34.032 1.00 11.60 74 PHE A O 1
ATOM 573 N N . TYR A 1 75 ? 1.726 34.891 33.995 1.00 10.45 75 TYR A N 1
ATOM 574 C CA . TYR A 1 75 ? 2.905 34.028 33.944 1.00 11.31 75 TYR A CA 1
ATOM 575 C C . TYR A 1 75 ? 3.386 33.771 35.371 1.00 13.64 75 TYR A C 1
ATOM 576 O O . TYR A 1 75 ? 3.624 34.718 36.128 1.00 14.73 75 TYR A O 1
ATOM 585 N N . LEU A 1 76 ? 3.520 32.500 35.742 1.00 9.33 76 LEU A N 1
ATOM 586 C CA . LEU A 1 76 ? 3.946 32.178 37.105 1.00 10.18 76 LEU A CA 1
ATOM 587 C C . LEU A 1 76 ? 5.364 32.682 37.364 1.00 13.52 76 LEU A C 1
ATOM 588 O O . LEU A 1 76 ? 6.315 32.284 36.686 1.00 15.56 76 LEU A O 1
ATOM 593 N N . SER A 1 77 ? 5.514 33.515 38.389 1.00 16.29 77 SER A N 1
ATOM 594 C CA . SER A 1 77 ? 6.776 34.196 38.601 1.00 17.23 77 SER A CA 1
ATOM 595 C C . SER A 1 77 ? 6.859 34.649 40.051 1.00 17.58 77 SER A C 1
ATOM 596 O O . SER A 1 77 ? 5.839 34.890 40.696 1.00 17.46 77 SER A O 1
ATOM 599 N N . LYS A 1 78 ? 8.088 34.782 40.547 1.00 23.74 78 LYS A N 1
ATOM 600 C CA . LYS A 1 78 ? 8.278 35.291 41.902 1.00 26.78 78 LYS A CA 1
ATOM 601 C C . LYS A 1 78 ? 7.774 36.721 42.065 1.00 28.27 78 LYS A C 1
ATOM 602 O O . LYS A 1 78 ? 7.636 37.186 43.202 1.00 30.26 78 LYS A O 1
ATOM 608 N N . ASP A 1 79 ? 7.487 37.424 40.965 1.00 23.34 79 ASP A N 1
ATOM 609 C CA . ASP A 1 79 ? 6.842 38.730 41.048 1.00 29.63 79 ASP A CA 1
ATOM 610 C C . ASP A 1 79 ? 5.402 38.653 41.540 1.00 29.09 79 ASP A C 1
ATOM 611 O O . ASP A 1 79 ? 4.880 39.665 42.021 1.00 26.79 79 ASP A O 1
ATOM 616 N N . LEU A 1 80 ? 4.737 37.504 41.406 1.00 20.06 80 LEU A N 1
ATOM 617 C CA . LEU A 1 80 ? 3.341 37.409 41.806 1.00 20.07 80 LEU A CA 1
ATOM 618 C C . LEU A 1 80 ? 3.221 37.315 43.324 1.00 19.77 80 LEU A C 1
ATOM 619 O O . LEU A 1 80 ? 4.083 36.751 44.002 1.00 21.42 80 LEU A O 1
ATOM 624 N N . THR A 1 81 ? 2.130 37.862 43.846 1.00 20.37 81 THR A N 1
ATOM 625 C CA . THR A 1 81 ? 1.788 37.814 45.262 1.00 21.89 81 THR A CA 1
ATOM 626 C C . THR A 1 81 ? 0.356 37.327 45.422 1.00 20.29 81 THR A C 1
ATOM 627 O O . THR A 1 81 ? -0.469 37.520 44.521 1.00 18.57 81 THR A O 1
ATOM 631 N N . PRO A 1 82 ? 0.024 36.699 46.564 1.00 20.37 82 PRO A N 1
ATOM 632 C CA . PRO A 1 82 ? -1.384 36.327 46.799 1.00 16.79 82 PRO A CA 1
ATOM 633 C C . PRO A 1 82 ? -2.342 37.500 46.659 1.00 19.54 82 PRO A C 1
ATOM 634 O O . PRO A 1 82 ? -3.412 37.353 46.057 1.00 17.26 82 PRO A O 1
ATOM 638 N N . ASP A 1 83 ? -1.974 38.677 47.178 1.00 19.98 83 ASP A N 1
ATOM 639 C CA . ASP A 1 83 ? -2.831 39.851 47.034 1.00 23.58 83 ASP A CA 1
ATOM 640 C C . ASP A 1 83 ? -3.078 40.185 45.565 1.00 22.43 83 ASP A C 1
ATOM 641 O O . ASP A 1 83 ? -4.201 40.532 45.180 1.00 23.55 83 ASP A O 1
ATOM 646 N N . LEU A 1 84 ? -2.040 40.093 44.726 1.00 21.94 84 LEU A N 1
ATOM 647 C CA . LEU A 1 84 ? -2.222 40.355 43.297 1.00 21.20 84 LEU A CA 1
ATOM 648 C C . LEU A 1 84 ? -3.173 39.349 42.665 1.00 19.37 84 LEU A C 1
ATOM 649 O O . LEU A 1 84 ? -3.980 39.713 41.800 1.00 19.72 84 LEU A O 1
ATOM 654 N N . ILE A 1 85 ? -3.081 38.075 43.060 1.00 18.41 85 ILE A N 1
ATOM 655 C CA . ILE A 1 85 ? -3.970 37.065 42.490 1.00 17.30 85 ILE A CA 1
ATOM 656 C C . ILE A 1 85 ? -5.415 37.394 42.834 1.00 22.04 85 ILE A C 1
ATOM 657 O O . ILE A 1 85 ? -6.296 37.397 41.964 1.00 20.07 85 ILE A O 1
ATOM 662 N N . HIS A 1 86 ? -5.676 37.701 44.113 1.00 20.64 86 HIS A N 1
ATOM 663 C CA . HIS A 1 86 ? -7.041 38.003 44.535 1.00 19.04 86 HIS A CA 1
ATOM 664 C C . HIS A 1 86 ? -7.579 39.227 43.818 1.00 23.11 86 HIS A C 1
ATOM 665 O O . HIS A 1 86 ? -8.734 39.238 43.379 1.00 23.17 86 HIS A O 1
ATOM 672 N N . GLU A 1 87 ? -6.754 40.268 43.687 1.00 20.77 87 GLU A N 1
ATOM 673 C CA . GLU A 1 87 ? -7.192 41.478 43.006 1.00 24.44 87 GLU A CA 1
ATOM 674 C C . GLU A 1 87 ? -7.520 41.198 41.544 1.00 26.38 87 GLU A C 1
ATOM 675 O O . GLU A 1 87 ? -8.572 41.610 41.035 1.00 25.41 87 GLU A O 1
ATOM 681 N N . ALA A 1 88 ? -6.616 40.504 40.850 1.00 22.79 88 ALA A N 1
ATOM 682 C CA . ALA A 1 88 ? -6.832 40.214 39.437 1.00 22.38 88 ALA A CA 1
ATOM 683 C C . ALA A 1 88 ? -8.044 39.318 39.235 1.00 21.07 88 ALA A C 1
ATOM 684 O O . ALA A 1 88 ? -8.827 39.519 38.298 1.00 23.98 88 ALA A O 1
ATOM 686 N N . ALA A 1 89 ? -8.227 38.331 40.112 1.00 21.75 89 ALA A N 1
ATOM 687 C CA . ALA A 1 89 ? -9.395 37.467 40.003 1.00 24.43 89 ALA A CA 1
ATOM 688 C C . ALA A 1 89 ? -10.673 38.237 40.293 1.00 27.74 89 ALA A C 1
ATOM 689 O O . ALA A 1 89 ? -11.683 38.053 39.605 1.00 28.18 89 ALA A O 1
ATOM 691 N N . GLN A 1 90 ? -10.646 39.111 41.304 1.00 29.75 90 GLN A N 1
ATOM 692 C CA . GLN A 1 90 ? -11.859 39.830 41.681 1.00 28.59 90 GLN A CA 1
ATOM 693 C C . GLN A 1 90 ? -12.290 40.803 40.593 1.00 32.34 90 GLN A C 1
ATOM 694 O O . GLN A 1 90 ? -13.490 41.066 40.442 1.00 33.52 90 GLN A O 1
ATOM 700 N N . GLN A 1 91 ? -11.340 41.315 39.810 1.00 23.83 91 GLN A N 1
ATOM 701 C CA . GLN A 1 91 ? -11.634 42.174 38.670 1.00 29.19 91 GLN A CA 1
ATOM 702 C C . GLN A 1 91 ? -11.892 41.399 37.384 1.00 28.00 91 GLN A C 1
ATOM 703 O O . GLN A 1 91 ? -12.091 42.022 36.336 1.00 23.89 91 GLN A O 1
ATOM 709 N N . HIS A 1 92 ? -11.883 40.066 37.438 1.00 27.17 92 HIS A N 1
ATOM 710 C CA . HIS A 1 92 ? -12.076 39.223 36.254 1.00 28.58 92 HIS A CA 1
ATOM 711 C C . HIS A 1 92 ? -11.057 39.544 35.163 1.00 18.98 92 HIS A C 1
ATOM 712 O O . HIS A 1 92 ? -11.375 39.545 33.971 1.00 22.62 92 HIS A O 1
ATOM 719 N N . ALA A 1 93 ? -9.825 39.845 35.572 1.00 19.95 93 ALA A N 1
ATOM 720 C CA . ALA A 1 93 ? -8.763 40.168 34.626 1.00 20.39 93 ALA A CA 1
ATOM 721 C C . ALA A 1 93 ? -8.002 38.939 34.141 1.00 19.83 93 ALA A C 1
ATOM 722 O O . ALA A 1 93 ? -7.294 39.023 33.130 1.00 15.43 93 ALA A O 1
ATOM 724 N N . ILE A 1 94 ? -8.095 37.830 34.864 1.00 15.15 94 ILE A N 1
ATOM 725 C CA . ILE A 1 94 ? -7.419 36.593 34.506 1.00 14.20 94 ILE A CA 1
ATOM 726 C C . ILE A 1 94 ? -8.362 35.444 34.809 1.00 15.92 94 ILE A C 1
ATOM 727 O O . ILE A 1 94 ? -9.253 35.545 35.659 1.00 15.92 94 ILE A O 1
ATOM 732 N N . ARG A 1 95 ? -8.155 34.344 34.095 1.00 12.48 95 ARG A N 1
ATOM 733 C CA . ARG A 1 95 ? -8.821 33.082 34.337 1.00 11.30 95 ARG A CA 1
ATOM 734 C C . ARG A 1 95 ? -7.857 32.030 34.866 1.00 10.96 95 ARG A C 1
ATOM 735 O O . ARG A 1 95 ? -8.306 31.004 35.384 1.00 12.85 95 ARG A O 1
ATOM 743 N N . GLY A 1 96 ? -6.552 32.280 34.792 1.00 11.09 96 GLY A N 1
ATOM 744 C CA . GLY A 1 96 ? -5.585 31.300 35.244 1.00 11.45 96 GLY A CA 1
ATOM 745 C C . GLY A 1 96 ? -4.178 31.850 35.286 1.00 10.58 96 GLY A C 1
ATOM 746 O O . GLY A 1 96 ? -3.928 33.032 35.031 1.00 10.88 96 GLY A O 1
ATOM 747 N N . VAL A 1 97 ? -3.254 30.959 35.638 1.00 8.29 97 VAL A N 1
ATOM 748 C CA . VAL A 1 97 ? -1.833 31.268 35.733 1.00 10.02 97 VAL A CA 1
ATOM 749 C C . VAL A 1 97 ? -1.073 30.139 35.073 1.00 12.26 97 VAL A C 1
ATOM 750 O O . VAL A 1 97 ? -1.297 28.967 35.414 1.00 11.80 97 VAL A O 1
ATOM 766 N N . CYS A 1 99 ? 2.416 28.132 34.115 1.00 11.31 99 CYS A N 1
ATOM 767 C CA . CYS A 1 99 ? 3.739 27.848 34.652 1.00 13.38 99 CYS A CA 1
ATOM 768 C C . CYS A 1 99 ? 4.681 27.330 33.566 1.00 16.51 99 CYS A C 1
ATOM 769 O O . CYS A 1 99 ? 4.398 26.303 32.942 1.00 16.39 99 CYS A O 1
ATOM 772 N N . TYR A 1 100 ? 5.786 28.040 33.338 1.00 13.07 100 TYR A N 1
ATOM 773 C CA . TYR A 1 100 ? 6.849 27.579 32.442 1.00 17.18 100 TYR A CA 1
ATOM 774 C C . TYR A 1 100 ? 8.055 27.149 33.261 1.00 21.18 100 TYR A C 1
ATOM 775 O O . TYR A 1 100 ? 8.582 27.955 34.041 1.00 21.76 100 TYR A O 1
ATOM 784 N N . PRO A 1 101 ? 8.546 25.924 33.115 1.00 26.12 101 PRO A N 1
ATOM 785 C CA . PRO A 1 101 ? 9.837 25.582 33.725 1.00 24.26 101 PRO A CA 1
ATOM 786 C C . PRO A 1 101 ? 10.964 26.331 33.031 1.00 23.82 101 PRO A C 1
ATOM 787 O O . PRO A 1 101 ? 10.969 26.480 31.807 1.00 23.02 101 PRO A O 1
ATOM 791 N N . ALA A 1 102 ? 11.918 26.816 33.824 1.00 24.87 102 ALA A N 1
ATOM 792 C CA . ALA A 1 102 ? 12.947 27.712 33.300 1.00 25.86 102 ALA A CA 1
ATOM 793 C C . ALA A 1 102 ? 13.803 27.011 32.253 1.00 27.81 102 ALA A C 1
ATOM 794 O O . ALA A 1 102 ? 14.374 25.949 32.517 1.00 29.30 102 ALA A O 1
ATOM 796 N N . GLY A 1 103 ? 13.873 27.606 31.060 1.00 29.53 103 GLY A N 1
ATOM 797 C CA . GLY A 1 103 ? 14.765 27.166 30.004 1.00 31.94 103 GLY A CA 1
ATOM 798 C C . GLY A 1 103 ? 14.198 26.173 29.007 1.00 31.47 103 GLY A C 1
ATOM 799 O O . GLY A 1 103 ? 14.893 25.832 28.040 1.00 33.76 103 GLY A O 1
ATOM 800 N N . VAL A 1 104 ? 12.967 25.692 29.198 1.00 26.79 104 VAL A N 1
ATOM 801 C CA . VAL A 1 104 ? 12.464 24.613 28.350 1.00 26.68 104 VAL A CA 1
ATOM 802 C C . VAL A 1 104 ? 11.831 25.100 27.044 1.00 29.27 104 VAL A C 1
ATOM 803 O O . VAL A 1 104 ? 11.796 24.335 26.068 1.00 26.14 104 VAL A O 1
ATOM 807 N N . THR A 1 105 ? 11.380 26.351 26.965 1.00 27.15 105 THR A N 1
ATOM 808 C CA . THR A 1 105 ? 10.744 26.798 25.722 1.00 27.18 105 THR A CA 1
ATOM 809 C C . THR A 1 105 ? 10.815 28.321 25.601 1.00 28.11 105 THR A C 1
ATOM 810 O O . THR A 1 105 ? 11.535 28.993 26.349 1.00 25.43 105 THR A O 1
ATOM 814 N N . THR A 1 106 ? 10.067 28.853 24.624 1.00 27.00 106 THR A N 1
ATOM 815 C CA . THR A 1 106 ? 10.080 30.275 24.287 1.00 25.47 106 THR A CA 1
ATOM 816 C C . THR A 1 106 ? 9.767 31.155 25.492 1.00 26.04 106 THR A C 1
ATOM 817 O O . THR A 1 106 ? 8.729 30.997 26.147 1.00 21.83 106 THR A O 1
ATOM 821 N N . ASN A 1 107 ? 10.668 32.109 25.758 1.00 26.34 107 ASN A N 1
ATOM 822 C CA . ASN A 1 107 ? 10.491 33.105 26.817 1.00 24.45 107 ASN A CA 1
ATOM 823 C C . ASN A 1 107 ? 10.237 32.444 28.171 1.00 27.98 107 ASN A C 1
ATOM 824 O O . ASN A 1 107 ? 9.435 32.919 28.978 1.00 27.10 107 ASN A O 1
ATOM 829 N N . SER A 1 108 ? 10.938 31.337 28.420 1.00 27.02 108 SER A N 1
ATOM 830 C CA . SER A 1 108 ? 10.866 30.614 29.681 1.00 29.41 108 SER A CA 1
ATOM 831 C C . SER A 1 108 ? 12.055 30.898 30.592 1.00 32.79 108 SER A C 1
ATOM 832 O O . SER A 1 108 ? 12.163 30.278 31.651 1.00 30.72 108 SER A O 1
ATOM 835 N N . ALA A 1 109 ? 12.950 31.812 30.203 1.00 31.10 109 ALA A N 1
ATOM 836 C CA . ALA A 1 109 ? 14.081 32.147 31.065 1.00 35.86 109 ALA A CA 1
ATOM 837 C C . ALA A 1 109 ? 13.614 32.674 32.418 1.00 33.45 109 ALA A C 1
ATOM 838 O O . ALA A 1 109 ? 14.241 32.397 33.449 1.00 36.15 109 ALA A O 1
ATOM 840 N N . ALA A 1 110 ? 12.505 33.421 32.443 1.00 30.55 110 ALA A N 1
ATOM 841 C CA . ALA A 1 110 ? 11.952 33.932 33.695 1.00 34.46 110 ALA A CA 1
ATOM 842 C C . ALA A 1 110 ? 11.113 32.901 34.447 1.00 30.60 110 ALA A C 1
ATOM 843 O O . ALA A 1 110 ? 10.429 33.265 35.412 1.00 34.59 110 ALA A O 1
ATOM 845 N N . GLY A 1 111 ? 11.154 31.635 34.040 1.00 31.34 111 GLY A N 1
ATOM 846 C CA . GLY A 1 111 ? 10.260 30.626 34.561 1.00 32.57 111 GLY A CA 1
ATOM 847 C C . GLY A 1 111 ? 10.739 30.019 35.867 1.00 34.07 111 GLY A C 1
ATOM 848 O O . GLY A 1 111 ? 11.667 30.501 36.521 1.00 34.02 111 GLY A O 1
ATOM 849 N N . VAL A 1 112 ? 10.089 28.923 36.238 1.00 29.95 112 VAL A N 1
ATOM 850 C CA . VAL A 1 112 ? 10.219 28.366 37.570 1.00 33.14 112 VAL A CA 1
ATOM 851 C C . VAL A 1 112 ? 11.088 27.115 37.548 1.00 37.50 112 VAL A C 1
ATOM 852 O O . VAL A 1 112 ? 11.433 26.579 36.496 1.00 35.23 112 VAL A O 1
ATOM 856 N N . ASP A 1 113 ? 11.438 26.639 38.741 1.00 43.43 113 ASP A N 1
ATOM 857 C CA . ASP A 1 113 ? 12.080 25.351 38.938 1.00 41.98 113 ASP A CA 1
ATOM 858 C C . ASP A 1 113 ? 11.014 24.354 39.359 1.00 36.76 113 ASP A C 1
ATOM 859 O O . ASP A 1 113 ? 10.471 24.478 40.468 1.00 37.87 113 ASP A O 1
ATOM 864 N N . PRO A 1 114 ? 10.672 23.363 38.529 1.00 35.79 114 PRO A N 1
ATOM 865 C CA . PRO A 1 114 ? 9.687 22.355 38.954 1.00 35.37 114 PRO A CA 1
ATOM 866 C C . PRO A 1 114 ? 10.258 21.376 39.969 1.00 40.80 114 PRO A C 1
ATOM 867 O O . PRO A 1 114 ? 9.640 20.347 40.267 1.00 45.26 114 PRO A O 1
ATOM 871 N N . ASN A 1 115 ? 11.441 21.681 40.499 1.00 42.06 115 ASN A N 1
ATOM 872 C CA . ASN A 1 115 ? 11.918 21.002 41.694 1.00 44.30 115 ASN A CA 1
ATOM 873 C C . ASN A 1 115 ? 11.495 21.702 42.975 1.00 50.78 115 ASN A C 1
ATOM 874 O O . ASN A 1 115 ? 11.451 21.059 44.029 1.00 57.44 115 ASN A O 1
ATOM 879 N N . ASP A 1 116 ? 11.159 22.992 42.909 1.00 49.86 116 ASP A N 1
ATOM 880 C CA . ASP A 1 116 ? 10.752 23.762 44.082 1.00 48.40 116 ASP A CA 1
ATOM 881 C C . ASP A 1 116 ? 9.439 24.498 43.800 1.00 35.70 116 ASP A C 1
ATOM 882 O O . ASP A 1 116 ? 9.352 25.721 43.910 1.00 35.92 116 ASP A O 1
ATOM 887 N N . PHE A 1 117 ? 8.392 23.738 43.455 1.00 31.24 117 PHE A N 1
ATOM 888 C CA . PHE A 1 117 ? 7.068 24.345 43.338 1.00 22.93 117 PHE A CA 1
ATOM 889 C C . PHE A 1 117 ? 6.542 24.862 44.674 1.00 20.11 117 PHE A C 1
ATOM 890 O O . PHE A 1 117 ? 5.650 25.717 44.688 1.00 18.61 117 PHE A O 1
ATOM 898 N N . SER A 1 118 ? 7.058 24.356 45.796 1.00 24.15 118 SER A N 1
ATOM 899 C CA . SER A 1 118 ? 6.561 24.807 47.090 1.00 24.24 118 SER A CA 1
ATOM 900 C C . SER A 1 118 ? 6.735 26.316 47.268 1.00 19.72 118 SER A C 1
ATOM 901 O O . SER A 1 118 ? 5.939 26.955 47.963 1.00 20.81 118 SER A O 1
ATOM 904 N N . ALA A 1 119 ? 7.733 26.920 46.615 1.00 18.37 119 ALA A N 1
ATOM 905 C CA . ALA A 1 119 ? 7.895 28.367 46.724 1.00 17.12 119 ALA A CA 1
ATOM 906 C C . ALA A 1 119 ? 6.692 29.144 46.190 1.00 18.00 119 ALA A C 1
ATOM 907 O O . ALA A 1 119 ? 6.539 30.322 46.523 1.00 18.67 119 ALA A O 1
ATOM 909 N N . PHE A 1 120 ? 5.842 28.522 45.369 1.00 17.22 120 PHE A N 1
ATOM 910 C CA . PHE A 1 120 ? 4.664 29.165 44.803 1.00 17.67 120 PHE A CA 1
ATOM 911 C C . PHE A 1 120 ? 3.367 28.707 45.459 1.00 15.13 120 PHE A C 1
ATOM 912 O O . PHE A 1 120 ? 2.278 29.066 44.994 1.00 14.39 120 PHE A O 1
ATOM 920 N N . TYR A 1 121 ? 3.450 27.931 46.537 1.00 16.14 121 TYR A N 1
ATOM 921 C CA . TYR A 1 121 ? 2.226 27.512 47.218 1.00 16.11 121 TYR A CA 1
ATOM 922 C C . TYR A 1 121 ? 1.348 28.680 47.670 1.00 15.01 121 TYR A C 1
ATOM 923 O O . TYR A 1 121 ? 0.116 28.552 47.574 1.00 14.47 121 TYR A O 1
ATOM 932 N N . PRO A 1 122 ? 1.874 29.826 48.125 1.00 13.34 122 PRO A N 1
ATOM 933 C CA . PRO A 1 122 ? 0.968 30.955 48.399 1.00 15.91 122 PRO A CA 1
ATOM 934 C C . PRO A 1 122 ? 0.171 31.382 47.180 1.00 15.39 122 PRO A C 1
ATOM 935 O O . PRO A 1 122 ? -0.999 31.758 47.303 1.00 17.19 122 PRO A O 1
ATOM 939 N N . ILE A 1 123 ? 0.774 31.320 45.989 1.00 16.16 123 ILE A N 1
ATOM 940 C CA . ILE A 1 123 ? 0.037 31.654 44.774 1.00 14.73 123 ILE A CA 1
ATOM 941 C C . ILE A 1 123 ? -1.034 30.607 44.488 1.00 13.36 123 ILE A C 1
ATOM 942 O O . ILE A 1 123 ? -2.190 30.944 44.201 1.00 14.48 123 ILE A O 1
ATOM 947 N N . PHE A 1 124 ? -0.660 29.326 44.532 1.00 13.30 124 PHE A N 1
ATOM 948 C CA . PHE A 1 124 ? -1.626 28.257 44.274 1.00 13.52 124 PHE A CA 1
ATOM 949 C C . PHE A 1 124 ? -2.774 28.300 45.273 1.00 16.65 124 PHE A C 1
ATOM 950 O O . PHE A 1 124 ? -3.937 28.085 44.912 1.00 14.88 124 PHE A O 1
ATOM 958 N N . LYS A 1 125 ? -2.460 28.580 46.536 1.00 14.50 125 LYS A N 1
ATOM 959 C CA . LYS A 1 125 ? -3.494 28.752 47.546 1.00 17.85 125 LYS A CA 1
ATOM 960 C C . LYS A 1 125 ? -4.469 29.854 47.149 1.00 18.65 125 LYS A C 1
ATOM 961 O O . LYS A 1 125 ? -5.692 29.664 47.198 1.00 20.26 125 LYS A O 1
ATOM 967 N N . ALA A 1 126 ? -3.951 31.014 46.726 1.00 14.95 126 ALA A N 1
ATOM 968 C CA . ALA A 1 126 ? -4.841 32.085 46.300 1.00 16.08 126 ALA A CA 1
ATOM 969 C C . ALA A 1 126 ? -5.641 31.682 45.060 1.00 21.34 126 ALA A C 1
ATOM 970 O O . ALA A 1 126 ? -6.833 31.992 44.949 1.00 19.86 126 ALA A O 1
ATOM 972 N N . MET A 1 127 ? -5.006 30.981 44.118 1.00 17.67 127 MET A N 1
ATOM 973 C CA . MET A 1 127 ? -5.732 30.578 42.913 1.00 16.04 127 MET A CA 1
ATOM 974 C C . MET A 1 127 ? -6.877 29.636 43.254 1.00 15.27 127 MET A C 1
ATOM 975 O O . MET A 1 127 ? -7.971 29.748 42.691 1.00 17.48 127 MET A O 1
ATOM 980 N N . GLN A 1 128 ? -6.627 28.682 44.155 1.00 18.42 128 GLN A N 1
ATOM 981 C CA . GLN A 1 128 ? -7.662 27.737 44.555 1.00 17.72 128 GLN A CA 1
ATOM 982 C C . GLN A 1 128 ? -8.856 28.477 45.149 1.00 22.68 128 GLN A C 1
ATOM 983 O O . GLN A 1 128 ? -10.011 28.193 44.807 1.00 23.42 128 GLN A O 1
ATOM 989 N N . GLU A 1 129 ? -8.586 29.463 46.007 1.00 23.94 129 GLU A N 1
ATOM 990 C CA . GLU A 1 129 ? -9.657 30.254 46.608 1.00 24.44 129 GLU A CA 1
ATOM 991 C C . GLU A 1 129 ? -10.452 31.018 45.555 1.00 23.31 129 GLU A C 1
ATOM 992 O O . GLU A 1 129 ? -11.666 31.187 45.701 1.00 28.88 129 GLU A O 1
ATOM 998 N N . GLU A 1 130 ? -9.808 31.449 44.470 1.00 21.73 130 GLU A N 1
ATOM 999 C CA . GLU A 1 130 ? -10.472 32.237 43.438 1.00 20.57 130 GLU A CA 1
ATOM 1000 C C . GLU A 1 130 ? -10.940 31.405 42.251 1.00 19.67 130 GLU A C 1
ATOM 1001 O O . GLU A 1 130 ? -11.362 31.982 41.247 1.00 22.32 130 GLU A O 1
ATOM 1007 N N . ASN A 1 131 ? -10.849 30.076 42.336 1.00 18.67 131 ASN A N 1
ATOM 1008 C CA . ASN A 1 131 ? -11.292 29.177 41.269 1.00 20.45 131 ASN A CA 1
ATOM 1009 C C . ASN A 1 131 ? -10.608 29.500 39.939 1.00 19.15 131 ASN A C 1
ATOM 1010 O O . ASN A 1 131 ? -11.226 29.436 38.873 1.00 20.01 131 ASN A O 1
ATOM 1015 N N . LEU A 1 132 ? -9.324 29.835 40.008 1.00 16.37 132 LEU A N 1
ATOM 1016 C CA . LEU A 1 132 ? -8.486 30.042 38.830 1.00 15.68 132 LEU A CA 1
ATOM 1017 C C . LEU A 1 132 ? -7.796 28.740 38.423 1.00 14.39 132 LEU A C 1
ATOM 1018 O O . LEU A 1 132 ? -7.573 27.840 39.240 1.00 15.90 132 LEU A O 1
ATOM 1023 N N . VAL A 1 133 ? -7.409 28.659 37.138 1.00 10.35 133 VAL A N 1
ATOM 1024 C CA . VAL A 1 133 ? -6.826 27.431 36.588 1.00 9.68 133 VAL A CA 1
ATOM 1025 C C . VAL A 1 133 ? -5.307 27.512 36.630 1.00 11.61 133 VAL A C 1
ATOM 1026 O O . VAL A 1 133 ? -4.724 28.541 36.283 1.00 10.56 133 VAL A O 1
ATOM 1030 N N . LEU A 1 134 ? -4.648 26.422 37.039 1.00 8.41 134 LEU A N 1
ATOM 1031 C CA . LEU A 1 134 ? -3.194 26.347 36.990 1.00 7.93 134 LEU A CA 1
ATOM 1032 C C . LEU A 1 134 ? -2.804 25.579 35.731 1.00 8.47 134 LEU A C 1
ATOM 1033 O O . LEU A 1 134 ? -3.045 24.373 35.638 1.00 10.18 134 LEU A O 1
ATOM 1038 N N . ASN A 1 135 ? -2.188 26.277 34.768 1.00 8.71 135 ASN A N 1
ATOM 1039 C CA . ASN A 1 135 ? -1.719 25.666 33.529 1.00 10.70 135 ASN A CA 1
ATOM 1040 C C . ASN A 1 135 ? -0.256 25.287 33.654 1.00 9.18 135 ASN A C 1
ATOM 1041 O O . ASN A 1 135 ? 0.588 26.130 33.976 1.00 8.80 135 ASN A O 1
ATOM 1046 N N . LEU A 1 136 ? 0.052 24.027 33.363 1.00 7.74 136 LEU A N 1
ATOM 1047 C CA . LEU A 1 136 ? 1.412 23.518 33.507 1.00 7.76 136 LEU A CA 1
ATOM 1048 C C . LEU A 1 136 ? 2.002 23.190 32.140 1.00 9.64 136 LEU A C 1
ATOM 1049 O O . LEU A 1 136 ? 1.407 22.429 31.373 1.00 9.28 136 LEU A O 1
ATOM 1054 N N . HIS A 1 137 ? 3.180 23.740 31.860 1.00 9.79 137 HIS A N 1
ATOM 1055 C CA . HIS A 1 137 ? 4.051 23.175 30.827 1.00 11.02 137 HIS A CA 1
ATOM 1056 C C . HIS A 1 137 ? 4.825 22.068 31.518 1.00 10.50 137 HIS A C 1
ATOM 1057 O O . HIS A 1 137 ? 5.825 22.319 32.194 1.00 13.13 137 HIS A O 1
ATOM 1064 N N . GLY A 1 138 ? 4.345 20.844 31.368 1.00 12.70 138 GLY A N 1
ATOM 1065 C CA . GLY A 1 138 ? 4.849 19.756 32.169 1.00 13.63 138 GLY A CA 1
ATOM 1066 C C . GLY A 1 138 ? 6.074 19.089 31.595 1.00 11.25 138 GLY A C 1
ATOM 1067 O O . GLY A 1 138 ? 5.996 17.954 31.123 1.00 13.03 138 GLY A O 1
ATOM 1068 N N . GLU A 1 139 ? 7.211 19.770 31.658 1.00 11.63 139 GLU A N 1
ATOM 1069 C CA . GLU A 1 139 ? 8.494 19.182 31.307 1.00 12.93 139 GLU A CA 1
ATOM 1070 C C . GLU A 1 139 ? 9.517 19.521 32.379 1.00 13.64 139 GLU A C 1
ATOM 1071 O O . GLU A 1 139 ? 9.647 20.684 32.772 1.00 14.19 139 GLU A O 1
ATOM 1077 N N . LYS A 1 140 ? 10.242 18.512 32.841 1.00 14.79 140 LYS A N 1
ATOM 1078 C CA . LYS A 1 140 ? 11.359 18.815 33.728 1.00 16.55 140 LYS A CA 1
ATOM 1079 C C . LYS A 1 140 ? 12.554 19.302 32.912 1.00 21.04 140 LYS A C 1
ATOM 1080 O O . LYS A 1 140 ? 12.795 18.805 31.811 1.00 19.01 140 LYS A O 1
ATOM 1086 N N . PRO A 1 141 ? 13.305 20.284 33.410 1.00 22.50 141 PRO A N 1
ATOM 1087 C CA . PRO A 1 141 ? 14.513 20.715 32.697 1.00 23.93 141 PRO A CA 1
ATOM 1088 C C . PRO A 1 141 ? 15.504 19.576 32.536 1.00 26.23 141 PRO A C 1
ATOM 1089 O O . PRO A 1 141 ? 15.587 18.674 33.369 1.00 22.99 141 PRO A O 1
ATOM 1093 N N . SER A 1 142 ? 16.258 19.620 31.439 1.00 25.66 142 SER A N 1
ATOM 1094 C CA . SER A 1 142 ? 17.147 18.514 31.109 1.00 22.75 142 SER A CA 1
ATOM 1095 C C . SER A 1 142 ? 18.311 18.436 32.089 1.00 30.05 142 SER A C 1
ATOM 1096 O O . SER A 1 142 ? 18.771 19.446 32.631 1.00 29.32 142 SER A O 1
ATOM 1099 N N . VAL A 1 143 ? 18.783 17.212 32.307 1.00 24.32 143 VAL A N 1
ATOM 1100 C CA . VAL A 1 143 ? 19.917 16.949 33.181 1.00 35.01 143 VAL A CA 1
ATOM 1101 C C . VAL A 1 143 ? 20.523 15.607 32.783 1.00 38.27 143 VAL A C 1
ATOM 1102 O O . VAL A 1 143 ? 19.805 14.611 32.644 1.00 37.53 143 VAL A O 1
ATOM 1106 N N . HIS A 1 144 ? 21.846 15.570 32.587 1.00 42.58 144 HIS A N 1
ATOM 1107 C CA . HIS A 1 144 ? 22.521 14.380 32.087 1.00 46.37 144 HIS A CA 1
ATOM 1108 C C . HIS A 1 144 ? 23.544 13.815 33.064 1.00 56.22 144 HIS A C 1
ATOM 1109 O O . HIS A 1 144 ? 24.340 12.951 32.684 1.00 58.77 144 HIS A O 1
ATOM 1116 N N . ASP A 1 145 ? 23.534 14.261 34.311 1.00 60.72 145 ASP A N 1
ATOM 1117 C CA . ASP A 1 145 ? 24.550 13.888 35.283 1.00 63.38 145 ASP A CA 1
ATOM 1118 C C . ASP A 1 145 ? 23.864 13.562 36.606 1.00 66.36 145 ASP A C 1
ATOM 1119 O O . ASP A 1 145 ? 22.633 13.555 36.709 1.00 64.83 145 ASP A O 1
ATOM 1124 N N . GLY A 1 146 ? 24.671 13.278 37.621 1.00 66.68 146 GLY A N 1
ATOM 1125 C CA . GLY A 1 146 ? 24.155 13.106 38.962 1.00 65.62 146 GLY A CA 1
ATOM 1126 C C . GLY A 1 146 ? 23.698 11.695 39.272 1.00 65.62 146 GLY A C 1
ATOM 1127 O O . GLY A 1 146 ? 23.900 10.733 38.524 1.00 68.06 146 GLY A O 1
ATOM 1128 N N . ASP A 1 147 ? 23.056 11.586 40.434 1.00 64.19 147 ASP A N 1
ATOM 1129 C CA . ASP A 1 147 ? 22.577 10.315 40.964 1.00 61.10 147 ASP A CA 1
ATOM 1130 C C . ASP A 1 147 ? 21.355 9.781 40.233 1.00 63.21 147 ASP A C 1
ATOM 1131 O O . ASP A 1 147 ? 20.922 8.657 40.523 1.00 60.71 147 ASP A O 1
ATOM 1136 N N . LYS A 1 148 ? 20.796 10.535 39.293 1.00 61.16 148 LYS A N 1
ATOM 1137 C CA . LYS A 1 148 ? 19.475 10.256 38.767 1.00 59.13 148 LYS A CA 1
ATOM 1138 C C . LYS A 1 148 ? 19.541 9.892 37.290 1.00 50.28 148 LYS A C 1
ATOM 1139 O O . LYS A 1 148 ? 20.487 10.253 36.585 1.00 52.14 148 LYS A O 1
ATOM 1145 N N . GLU A 1 149 ? 18.527 9.151 36.838 1.00 43.97 149 GLU A N 1
ATOM 1146 C CA . GLU A 1 149 ? 18.390 8.846 35.423 1.00 48.01 149 GLU A CA 1
ATOM 1147 C C . GLU A 1 149 ? 18.315 10.152 34.634 1.00 37.12 149 GLU A C 1
ATOM 1148 O O . GLU A 1 149 ? 17.603 11.079 35.045 1.00 31.87 149 GLU A O 1
ATOM 1154 N N . PRO A 1 150 ? 19.045 10.277 33.529 1.00 34.88 150 PRO A N 1
ATOM 1155 C CA . PRO A 1 150 ? 19.093 11.559 32.813 1.00 33.72 150 PRO A CA 1
ATOM 1156 C C . PRO A 1 150 ? 17.731 11.975 32.276 1.00 22.66 150 PRO A C 1
ATOM 1157 O O . PRO A 1 150 ? 16.874 11.142 31.975 1.00 23.78 150 PRO A O 1
ATOM 1161 N N . ILE A 1 151 ? 17.540 13.288 32.162 1.00 22.36 151 ILE A N 1
ATOM 1162 C CA . ILE A 1 151 ? 16.323 13.859 31.590 1.00 22.54 151 ILE A CA 1
ATOM 1163 C C . ILE A 1 151 ? 16.681 14.521 30.266 1.00 20.19 151 ILE A C 1
ATOM 1164 O O . ILE A 1 151 ? 17.622 15.321 30.195 1.00 19.49 151 ILE A O 1
ATOM 1169 N N . HIS A 1 152 ? 15.916 14.198 29.225 1.00 17.49 152 HIS A N 1
ATOM 1170 C CA . HIS A 1 152 ? 16.156 14.689 27.881 1.00 18.98 152 HIS A CA 1
ATOM 1171 C C . HIS A 1 152 ? 14.808 15.054 27.267 1.00 16.00 152 HIS A C 1
ATOM 1172 O O . HIS A 1 152 ? 13.759 14.838 27.874 1.00 13.17 152 HIS A O 1
ATOM 1179 N N . VAL A 1 153 ? 14.826 15.600 26.049 1.00 14.62 153 VAL A N 1
ATOM 1180 C CA . VAL A 1 153 ? 13.581 16.085 25.460 1.00 13.09 153 VAL A CA 1
ATOM 1181 C C . VAL A 1 153 ? 12.570 14.967 25.235 1.00 13.27 153 VAL A C 1
ATOM 1182 O O . VAL A 1 153 ? 11.377 15.246 25.078 1.00 11.84 153 VAL A O 1
ATOM 1186 N N . LEU A 1 154 ? 12.993 13.705 25.206 1.00 10.85 154 LEU A N 1
ATOM 1187 C CA . LEU A 1 154 ? 12.011 12.655 24.969 1.00 11.77 154 LEU A CA 1
ATOM 1188 C C . LEU A 1 154 ? 11.336 12.160 26.243 1.00 11.74 154 LEU A C 1
ATOM 1189 O O . LEU A 1 154 ? 10.197 11.692 26.173 1.00 14.13 154 LEU A O 1
ATOM 1194 N N . ASN A 1 155 ? 11.994 12.252 27.406 1.00 14.04 155 ASN A N 1
ATOM 1195 C CA . ASN A 1 155 ? 11.398 11.790 28.655 1.00 13.81 155 ASN A CA 1
ATOM 1196 C C . ASN A 1 155 ? 11.084 12.917 29.638 1.00 13.01 155 ASN A C 1
ATOM 1197 O O . ASN A 1 155 ? 10.629 12.632 30.757 1.00 12.76 155 ASN A O 1
ATOM 1202 N N . ALA A 1 156 ? 11.270 14.183 29.243 1.00 12.17 156 ALA A N 1
ATOM 1203 C CA . ALA A 1 156 ? 11.092 15.288 30.186 1.00 11.08 156 ALA A CA 1
ATOM 1204 C C . ALA A 1 156 ? 9.646 15.414 30.642 1.00 11.46 156 ALA A C 1
ATOM 1205 O O . ALA A 1 156 ? 9.388 15.808 31.788 1.00 13.21 156 ALA A O 1
ATOM 1207 N N . GLU A 1 157 ? 8.694 15.077 29.773 1.00 9.72 157 GLU A N 1
ATOM 1208 C CA . GLU A 1 157 ? 7.292 15.119 30.166 1.00 9.45 157 GLU A CA 1
ATOM 1209 C C . GLU A 1 157 ? 6.965 13.994 31.143 1.00 12.83 157 GLU A C 1
ATOM 1210 O O . GLU A 1 157 ? 6.313 14.215 32.173 1.00 11.43 157 GLU A O 1
ATOM 1216 N N . GLU A 1 158 ? 7.388 12.774 30.825 1.00 12.16 158 GLU A N 1
ATOM 1217 C CA . GLU A 1 158 ? 7.172 11.669 31.756 1.00 13.81 158 GLU A CA 1
ATOM 1218 C C . GLU A 1 158 ? 7.821 11.967 33.104 1.00 14.54 158 GLU A C 1
ATOM 1219 O O . GLU A 1 158 ? 7.241 11.683 34.162 1.00 14.65 158 GLU A O 1
ATOM 1225 N N . ALA A 1 159 ? 8.999 12.599 33.087 1.00 13.26 159 ALA A N 1
ATOM 1226 C CA . ALA A 1 159 ? 9.716 12.916 34.324 1.00 13.70 159 ALA A CA 1
ATOM 1227 C C . ALA A 1 159 ? 8.984 13.948 35.173 1.00 16.40 159 ALA A C 1
ATOM 1228 O O . ALA A 1 159 ? 9.229 14.031 36.386 1.00 13.22 159 ALA A O 1
ATOM 1230 N N . PHE A 1 160 ? 8.097 14.734 34.553 1.00 13.91 160 PHE A N 1
ATOM 1231 C CA . PHE A 1 160 ? 7.300 15.745 35.239 1.00 13.23 160 PHE A CA 1
ATOM 1232 C C . PHE A 1 160 ? 6.090 15.164 35.952 1.00 12.73 160 PHE A C 1
ATOM 1233 O O . PHE A 1 160 ? 5.540 15.824 36.845 1.00 13.80 160 PHE A O 1
ATOM 1241 N N . LEU A 1 161 ? 5.649 13.969 35.571 1.00 11.56 161 LEU A N 1
ATOM 1242 C CA . LEU A 1 161 ? 4.357 13.493 36.054 1.00 10.56 161 LEU A CA 1
ATOM 1243 C C . LEU A 1 161 ? 4.270 13.412 37.575 1.00 15.61 161 LEU A C 1
ATOM 1244 O O . LEU A 1 161 ? 3.187 13.703 38.108 1.00 15.30 161 LEU A O 1
ATOM 1249 N N . PRO A 1 162 ? 5.324 13.050 38.323 1.00 15.28 162 PRO A N 1
ATOM 1250 C CA . PRO A 1 162 ? 5.192 13.079 39.792 1.00 19.95 162 PRO A CA 1
ATOM 1251 C C . PRO A 1 162 ? 4.967 14.475 40.350 1.00 15.27 162 PRO A C 1
ATOM 1252 O O . PRO A 1 162 ? 4.288 14.614 41.382 1.00 17.08 162 PRO A O 1
ATOM 1256 N N . ALA A 1 163 ? 5.504 15.514 39.703 1.00 14.33 163 ALA A N 1
ATOM 1257 C CA . ALA A 1 163 ? 5.194 16.876 40.130 1.00 17.18 163 ALA A CA 1
ATOM 1258 C C . ALA A 1 163 ? 3.713 17.175 39.949 1.00 14.62 163 ALA A C 1
ATOM 1259 O O . ALA A 1 163 ? 3.083 17.797 40.817 1.00 14.53 163 ALA A O 1
ATOM 1261 N N . LEU A 1 164 ? 3.139 16.754 38.821 1.00 11.88 164 LEU A N 1
ATOM 1262 C CA . LEU A 1 164 ? 1.699 16.909 38.622 1.00 13.55 164 LEU A CA 1
ATOM 1263 C C . LEU A 1 164 ? 0.917 16.234 39.740 1.00 15.89 164 LEU A C 1
ATOM 1264 O O . LEU A 1 164 ? -0.009 16.820 40.322 1.00 13.16 164 LEU A O 1
ATOM 1269 N N . LYS A 1 165 ? 1.282 14.997 40.059 1.00 14.81 165 LYS A N 1
ATOM 1270 C CA . LYS A 1 165 ? 0.530 14.250 41.065 1.00 16.27 165 LYS A CA 1
ATOM 1271 C C . LYS A 1 165 ? 0.639 14.905 42.434 1.00 18.04 165 LYS A C 1
ATOM 1272 O O . LYS A 1 165 ? -0.339 14.945 43.190 1.00 16.32 165 LYS A O 1
ATOM 1278 N N . LYS A 1 166 ? 1.814 15.436 42.767 1.00 17.29 166 LYS A N 1
ATOM 1279 C CA . LYS A 1 166 ? 1.971 16.084 44.065 1.00 16.71 166 LYS A CA 1
ATOM 1280 C C . LYS A 1 166 ? 1.142 17.360 44.151 1.00 18.61 166 LYS A C 1
ATOM 1281 O O . LYS A 1 166 ? 0.495 17.616 45.175 1.00 15.12 166 LYS A O 1
ATOM 1287 N N . LEU A 1 167 ? 1.139 18.171 43.086 1.00 13.65 167 LEU A N 1
ATOM 1288 C CA . LEU A 1 167 ? 0.317 19.382 43.089 1.00 13.71 167 LEU A CA 1
ATOM 1289 C C . LEU A 1 167 ? -1.155 19.044 43.262 1.00 11.67 167 LEU A C 1
ATOM 1290 O O . LEU A 1 167 ? -1.876 19.729 44.002 1.00 12.16 167 LEU A O 1
ATOM 1295 N N . HIS A 1 168 ? -1.629 18.004 42.564 1.00 9.22 168 HIS A N 1
ATOM 1296 C CA . HIS A 1 168 ? -3.031 17.611 42.676 1.00 12.18 168 HIS A CA 1
ATOM 1297 C C . HIS A 1 168 ? -3.345 17.093 44.078 1.00 13.17 168 HIS A C 1
ATOM 1298 O O . HIS A 1 168 ? -4.436 17.346 44.611 1.00 13.06 168 HIS A O 1
ATOM 1305 N N . ASN A 1 169 ? -2.396 16.369 44.682 1.00 13.63 169 ASN A N 1
ATOM 1306 C CA . ASN A 1 169 ? -2.565 15.900 46.063 1.00 15.97 169 ASN A CA 1
ATOM 1307 C C . ASN A 1 169 ? -2.618 17.059 47.043 1.00 15.18 169 ASN A C 1
ATOM 1308 O O . ASN A 1 169 ? -3.443 17.063 47.971 1.00 15.84 169 ASN A O 1
ATOM 1313 N N . ASP A 1 170 ? -1.709 18.021 46.892 1.00 13.63 170 ASP A N 1
ATOM 1314 C CA . ASP A 1 170 ? -1.592 19.109 47.853 1.00 13.78 170 ASP A CA 1
ATOM 1315 C C . ASP A 1 170 ? -2.681 20.154 47.678 1.00 17.96 170 ASP A C 1
ATOM 1316 O O . ASP A 1 170 ? -2.990 20.869 48.635 1.00 16.80 170 ASP A O 1
ATOM 1321 N N . PHE A 1 171 ? -3.251 20.268 46.477 1.00 12.29 171 PHE A N 1
ATOM 1322 C CA . PHE A 1 171 ? -4.304 21.241 46.181 1.00 15.02 171 PHE A CA 1
ATOM 1323 C C . PHE A 1 171 ? -5.448 20.518 45.491 1.00 14.11 171 PHE A C 1
ATOM 1324 O O . PHE A 1 171 ? -5.681 20.696 44.290 1.00 14.12 171 PHE A O 1
ATOM 1332 N N . PRO A 1 172 ? -6.196 19.692 46.232 1.00 14.12 172 PRO A N 1
ATOM 1333 C CA . PRO A 1 172 ? -7.203 18.834 45.588 1.00 18.23 172 PRO A CA 1
ATOM 1334 C C . PRO A 1 172 ? -8.385 19.587 44.999 1.00 17.53 172 PRO A C 1
ATOM 1335 O O . PRO A 1 172 ? -9.115 19.008 44.186 1.00 19.97 172 PRO A O 1
ATOM 1339 N N . ASN A 1 173 ? -8.607 20.848 45.366 1.00 14.57 173 ASN A N 1
ATOM 1340 C CA . ASN A 1 173 ? -9.709 21.601 44.791 1.00 20.19 173 ASN A CA 1
ATOM 1341 C C . ASN A 1 173 ? -9.241 22.585 43.730 1.00 17.95 173 ASN A C 1
ATOM 1342 O O . ASN A 1 173 ? -10.053 23.361 43.222 1.00 19.92 173 ASN A O 1
ATOM 1347 N N . LEU A 1 174 ? -7.959 22.557 43.380 1.00 13.76 174 LEU A N 1
ATOM 1348 C CA . LEU A 1 174 ? -7.412 23.445 42.356 1.00 13.08 174 LEU A CA 1
ATOM 1349 C C . LEU A 1 174 ? -7.570 22.808 40.980 1.00 14.85 174 LEU A C 1
ATOM 1350 O O . LEU A 1 174 ? -7.218 21.641 40.786 1.00 11.58 174 LEU A O 1
ATOM 1355 N N . LYS A 1 175 ? -8.123 23.558 40.028 1.00 10.69 175 LYS A N 1
ATOM 1356 C CA . LYS A 1 175 ? -8.174 23.069 38.661 1.00 9.38 175 LYS A CA 1
ATOM 1357 C C . LYS A 1 175 ? -6.788 23.178 38.047 1.00 10.67 175 LYS A C 1
ATOM 1358 O O . LYS A 1 175 ? -6.141 24.228 38.128 1.00 11.24 175 LYS A O 1
ATOM 1364 N N . ILE A 1 176 ? -6.310 22.072 37.485 1.00 9.60 176 ILE A N 1
ATOM 1365 C CA . ILE A 1 176 ? -4.960 21.968 36.949 1.00 7.70 176 ILE A CA 1
ATOM 1366 C C . ILE A 1 176 ? -5.051 21.382 35.553 1.00 8.35 176 ILE A C 1
ATOM 1367 O O . ILE A 1 176 ? -5.762 20.397 35.336 1.00 9.29 176 ILE A O 1
ATOM 1372 N N . ILE A 1 177 ? -4.279 21.938 34.619 1.00 7.29 177 ILE A N 1
ATOM 1373 C CA . ILE A 1 177 ? -4.221 21.414 33.258 1.00 8.35 177 ILE A CA 1
ATOM 1374 C C . ILE A 1 177 ? -2.782 21.065 32.924 1.00 8.93 177 ILE A C 1
ATOM 1375 O O . ILE A 1 177 ? -1.884 21.914 33.042 1.00 9.38 177 ILE A O 1
ATOM 1380 N N . LEU A 1 178 ? -2.565 19.818 32.512 1.00 9.01 178 LEU A N 1
ATOM 1381 C CA . LEU A 1 178 ? -1.307 19.442 31.893 1.00 8.55 178 LEU A CA 1
ATOM 1382 C C . LEU A 1 178 ? -1.450 19.855 30.434 1.00 8.43 178 LEU A C 1
ATOM 1383 O O . LEU A 1 178 ? -2.189 19.229 29.674 1.00 7.57 178 LEU A O 1
ATOM 1388 N N . GLU A 1 179 ? -0.822 20.966 30.071 1.00 7.95 179 GLU A N 1
ATOM 1389 C CA . GLU A 1 179 ? -0.992 21.499 28.724 1.00 8.88 179 GLU A CA 1
ATOM 1390 C C . GLU A 1 179 ? -0.253 20.627 27.721 1.00 9.64 179 GLU A C 1
ATOM 1391 O O . GLU A 1 179 ? 0.736 19.973 28.057 1.00 10.43 179 GLU A O 1
ATOM 1397 N N . HIS A 1 180 ? -0.742 20.653 26.477 1.00 8.63 180 HIS A N 1
ATOM 1398 C CA . HIS A 1 180 ? -0.159 19.993 25.301 1.00 8.13 180 HIS A CA 1
ATOM 1399 C C . HIS A 1 180 ? 0.547 18.688 25.645 1.00 8.75 180 HIS A C 1
ATOM 1400 O O . HIS A 1 180 ? 1.773 18.592 25.538 1.00 11.37 180 HIS A O 1
ATOM 1407 N N . CYS A 1 181 ? -0.235 17.675 26.029 1.00 8.48 181 CYS A N 1
ATOM 1408 C CA . CYS A 1 181 ? 0.320 16.354 26.318 1.00 8.46 181 CYS A CA 1
ATOM 1409 C C . CYS A 1 181 ? 0.884 15.735 25.055 1.00 10.63 181 CYS A C 1
ATOM 1410 O O . CYS A 1 181 ? 0.276 15.815 23.990 1.00 9.48 181 CYS A O 1
ATOM 1413 N N . THR A 1 182 ? 2.033 15.073 25.189 1.00 8.83 182 THR A N 1
ATOM 1414 C CA . THR A 1 182 ? 2.706 14.502 24.038 1.00 7.71 182 THR A CA 1
ATOM 1415 C C . THR A 1 182 ? 3.107 13.043 24.204 1.00 8.38 182 THR A C 1
ATOM 1416 O O . THR A 1 182 ? 3.553 12.443 23.216 1.00 7.22 182 THR A O 1
ATOM 1420 N N . SER A 1 183 ? 2.980 12.461 25.396 1.00 10.12 183 SER A N 1
ATOM 1421 C CA . SER A 1 183 ? 3.433 11.102 25.651 1.00 9.86 183 SER A CA 1
ATOM 1422 C C . SER A 1 183 ? 2.261 10.216 26.064 1.00 13.21 183 SER A C 1
ATOM 1423 O O . SER A 1 183 ? 1.322 10.659 26.730 1.00 9.64 183 SER A O 1
ATOM 1426 N N . GLU A 1 184 ? 2.341 8.943 25.656 1.00 12.75 184 GLU A N 1
ATOM 1427 C CA . GLU A 1 184 ? 1.421 7.925 26.165 1.00 10.34 184 GLU A CA 1
ATOM 1428 C C . GLU A 1 184 ? 1.390 7.906 27.687 1.00 11.27 184 GLU A C 1
ATOM 1429 O O . GLU A 1 184 ? 0.321 7.774 28.286 1.00 10.23 184 GLU A O 1
ATOM 1435 N N . SER A 1 185 ? 2.553 8.049 28.327 1.00 11.05 185 SER A N 1
ATOM 1436 C CA . SER A 1 185 ? 2.600 8.035 29.792 1.00 13.50 185 SER A CA 1
ATOM 1437 C C . SER A 1 185 ? 1.721 9.121 30.395 1.00 12.10 185 SER A C 1
ATOM 1438 O O . SER A 1 185 ? 1.034 8.886 31.401 1.00 12.35 185 SER A O 1
ATOM 1441 N N . ALA A 1 186 ? 1.765 10.334 29.828 1.00 12.21 186 ALA A N 1
ATOM 1442 C CA . ALA A 1 186 ? 0.952 11.417 30.375 1.00 9.33 186 ALA A CA 1
ATOM 1443 C C . ALA A 1 186 ? -0.534 11.144 30.179 1.00 9.48 186 ALA A C 1
ATOM 1444 O O . ALA A 1 186 ? -1.333 11.426 31.075 1.00 10.69 186 ALA A O 1
ATOM 1446 N N . ILE A 1 187 ? -0.929 10.608 29.016 1.00 7.82 187 ILE A N 1
ATOM 1447 C CA . ILE A 1 187 ? -2.338 10.272 28.787 1.00 11.27 187 ILE A CA 1
ATOM 1448 C C . ILE A 1 187 ? -2.837 9.320 29.870 1.00 12.51 187 ILE A C 1
ATOM 1449 O O . ILE A 1 187 ? -3.887 9.543 30.491 1.00 11.03 187 ILE A O 1
ATOM 1454 N N . LYS A 1 188 ? -2.071 8.254 30.133 1.00 9.67 188 LYS A N 1
ATOM 1455 C CA . LYS A 1 188 ? -2.467 7.285 31.160 1.00 12.64 188 LYS A CA 1
ATOM 1456 C C . LYS A 1 188 ? -2.557 7.917 32.547 1.00 12.71 188 LYS A C 1
ATOM 1457 O O . LYS A 1 188 ? -3.477 7.604 33.317 1.00 14.65 188 LYS A O 1
ATOM 1463 N N . THR A 1 189 ? -1.623 8.807 32.887 1.00 11.17 189 THR A N 1
ATOM 1464 C CA . THR A 1 189 ? -1.676 9.481 34.180 1.00 11.28 189 THR A CA 1
ATOM 1465 C C . THR A 1 189 ? -2.940 10.326 34.312 1.00 12.60 189 THR A C 1
ATOM 1466 O O . THR A 1 189 ? -3.621 10.281 35.347 1.00 14.02 189 THR A O 1
ATOM 1470 N N . ILE A 1 190 ? -3.292 11.087 33.271 1.00 10.56 190 ILE A N 1
ATOM 1471 C CA . ILE A 1 190 ? -4.513 11.893 33.348 1.00 11.63 190 ILE A CA 1
ATOM 1472 C C . ILE A 1 190 ? -5.735 10.994 33.503 1.00 12.75 190 ILE A C 1
ATOM 1473 O O . ILE A 1 190 ? -6.642 11.276 34.301 1.00 12.97 190 ILE A O 1
ATOM 1478 N N . GLU A 1 191 ? -5.770 9.888 32.757 1.00 12.22 191 GLU A N 1
ATOM 1479 C CA . GLU A 1 191 ? -6.880 8.948 32.890 1.00 13.00 191 GLU A CA 1
ATOM 1480 C C . GLU A 1 191 ? -6.953 8.382 34.303 1.00 13.09 191 GLU A C 1
ATOM 1481 O O . GLU A 1 191 ? -8.038 8.296 34.890 1.00 13.76 191 GLU A O 1
ATOM 1487 N N . ASP A 1 192 ? -5.806 7.994 34.863 1.00 15.51 192 ASP A N 1
ATOM 1488 C CA . ASP A 1 192 ? -5.796 7.400 36.197 1.00 14.56 192 ASP A CA 1
ATOM 1489 C C . ASP A 1 192 ? -6.204 8.422 37.256 1.00 17.16 192 ASP A C 1
ATOM 1490 O O . ASP A 1 192 ? -6.932 8.088 38.201 1.00 16.44 192 ASP A O 1
ATOM 1495 N N . ILE A 1 193 ? -5.762 9.679 37.115 1.00 13.07 193 ILE A N 1
ATOM 1496 C CA . ILE A 1 193 ? -6.185 10.716 38.056 1.00 13.87 193 ILE A CA 1
ATOM 1497 C C . ILE A 1 193 ? -7.699 10.868 38.041 1.00 15.27 193 ILE A C 1
ATOM 1498 O O . ILE A 1 193 ? -8.323 11.135 39.082 1.00 15.92 193 ILE A O 1
ATOM 1503 N N . ASN A 1 194 ? -8.316 10.685 36.871 1.00 13.63 194 ASN A N 1
ATOM 1504 C CA . ASN A 1 194 ? -9.743 10.861 36.671 1.00 14.08 194 ASN A CA 1
ATOM 1505 C C . ASN A 1 194 ? -10.538 9.562 36.816 1.00 16.66 194 ASN A C 1
ATOM 1506 O O . ASN A 1 194 ? -11.669 9.488 36.328 1.00 19.21 194 ASN A O 1
ATOM 1511 N N . LYS A 1 195 ? -9.980 8.544 37.478 1.00 17.36 195 LYS A N 1
ATOM 1512 C CA . LYS A 1 195 ? -10.607 7.222 37.443 1.00 21.37 195 LYS A CA 1
ATOM 1513 C C . LYS A 1 195 ? -12.013 7.225 38.044 1.00 25.44 195 LYS A C 1
ATOM 1514 O O . LYS A 1 195 ? -12.868 6.436 37.615 1.00 27.99 195 LYS A O 1
ATOM 1520 N N . ASN A 1 196 ? -12.276 8.101 39.020 1.00 25.43 196 ASN A N 1
ATOM 1521 C CA . ASN A 1 196 ? -13.543 8.134 39.750 1.00 27.19 196 ASN A CA 1
ATOM 1522 C C . ASN A 1 196 ? -14.519 9.188 39.226 1.00 32.31 196 ASN A C 1
ATOM 1523 O O . ASN A 1 196 ? -15.563 9.409 39.846 1.00 26.38 196 ASN A O 1
ATOM 1528 N N . VAL A 1 197 ? -14.213 9.841 38.111 1.00 26.25 197 VAL A N 1
ATOM 1529 C CA . VAL A 1 197 ? -15.024 10.946 37.610 1.00 28.20 197 VAL A CA 1
ATOM 1530 C C . VAL A 1 197 ? -16.200 10.385 36.818 1.00 29.04 197 VAL A C 1
ATOM 1531 O O . VAL A 1 197 ? -16.011 9.579 35.902 1.00 28.87 197 VAL A O 1
ATOM 1535 N N . LYS A 1 198 ? -17.416 10.824 37.155 1.00 32.84 198 LYS A N 1
ATOM 1536 C CA . LYS A 1 198 ? -18.617 10.334 36.485 1.00 35.61 198 LYS A CA 1
ATOM 1537 C C . LYS A 1 198 ? -19.335 11.374 35.642 1.00 41.21 198 LYS A C 1
ATOM 1538 O O . LYS A 1 198 ? -20.045 11.000 34.705 1.00 42.34 198 LYS A O 1
ATOM 1544 N N . LYS A 1 199 ? -19.182 12.661 35.939 1.00 35.61 199 LYS A N 1
ATOM 1545 C CA . LYS A 1 199 ? -19.714 13.705 35.078 1.00 33.68 199 LYS A CA 1
ATOM 1546 C C . LYS A 1 199 ? -18.631 14.745 34.824 1.00 29.35 199 LYS A C 1
ATOM 1547 O O . LYS A 1 199 ? -17.665 14.864 35.582 1.00 27.23 199 LYS A O 1
ATOM 1553 N N . ALA A 1 200 ? -18.805 15.496 33.733 1.00 29.86 200 ALA A N 1
ATOM 1554 C CA . ALA A 1 200 ? -17.768 16.426 33.306 1.00 26.81 200 ALA A CA 1
ATOM 1555 C C . ALA A 1 200 ? -17.438 17.440 34.397 1.00 23.52 200 ALA A C 1
ATOM 1556 O O . ALA A 1 200 ? -16.278 17.843 34.544 1.00 18.20 200 ALA A O 1
ATOM 1558 N N . THR A 1 201 ? -18.438 17.858 35.189 1.00 21.49 201 THR A N 1
ATOM 1559 C CA . THR A 1 201 ? -18.155 18.865 36.206 1.00 20.19 201 THR A CA 1
ATOM 1560 C C . THR A 1 201 ? -17.306 18.329 37.352 1.00 20.33 201 THR A C 1
ATOM 1561 O O . THR A 1 201 ? -16.825 19.123 38.161 1.00 25.23 201 THR A O 1
ATOM 1565 N N . ASP A 1 202 ? -17.080 17.021 37.426 1.00 23.23 202 ASP A N 1
ATOM 1566 C CA . ASP A 1 202 ? -16.223 16.474 38.471 1.00 24.93 202 ASP A CA 1
ATOM 1567 C C . ASP A 1 202 ? -14.736 16.616 38.152 1.00 21.45 202 ASP A C 1
ATOM 1568 O O . ASP A 1 202 ? -13.907 16.434 39.048 1.00 18.01 202 ASP A O 1
ATOM 1573 N N . VAL A 1 203 ? -14.385 16.947 36.910 1.00 18.75 203 VAL A N 1
ATOM 1574 C CA . VAL A 1 203 ? -12.985 16.996 36.506 1.00 13.47 203 VAL A CA 1
ATOM 1575 C C . VAL A 1 203 ? -12.284 18.153 37.207 1.00 15.87 203 VAL A C 1
ATOM 1576 O O . VAL A 1 203 ? -12.747 19.301 37.169 1.00 16.85 203 VAL A O 1
ATOM 1580 N N . LYS A 1 204 ? -11.154 17.857 37.843 1.00 11.76 204 LYS A N 1
ATOM 1581 C CA . LYS A 1 204 ? -10.269 18.875 38.378 1.00 13.76 204 LYS A CA 1
ATOM 1582 C C . LYS A 1 204 ? -8.952 18.947 37.638 1.00 12.90 204 LYS A C 1
ATOM 1583 O O . LYS A 1 204 ? -8.363 20.030 37.551 1.00 12.15 204 LYS A O 1
ATOM 1589 N N . VAL A 1 205 ? -8.464 17.816 37.131 1.00 11.43 205 VAL A N 1
ATOM 1590 C CA . VAL A 1 205 ? -7.202 17.769 36.403 1.00 10.61 205 VAL A CA 1
ATOM 1591 C C . VAL A 1 205 ? -7.503 17.325 34.987 1.00 9.24 205 VAL A C 1
ATOM 1592 O O . VAL A 1 205 ? -8.040 16.230 34.774 1.00 10.21 205 VAL A O 1
ATOM 1596 N N . ALA A 1 206 ? -7.163 18.171 34.015 1.00 9.56 206 ALA A N 1
ATOM 1597 C CA . ALA A 1 206 ? -7.403 17.846 32.614 1.00 7.88 206 ALA A CA 1
ATOM 1598 C C . ALA A 1 206 ? -6.110 18.026 31.823 1.00 7.96 206 ALA A C 1
ATOM 1599 O O . ALA A 1 206 ? -5.077 18.447 32.356 1.00 8.75 206 ALA A O 1
ATOM 1601 N N . ALA A 1 207 ? -6.168 17.688 30.534 1.00 9.54 207 ALA A N 1
ATOM 1602 C CA . ALA A 1 207 ? -5.046 17.880 29.628 1.00 10.91 207 ALA A CA 1
ATOM 1603 C C . ALA A 1 207 ? -5.546 18.468 28.321 1.00 8.38 207 ALA A C 1
ATOM 1604 O O . ALA A 1 207 ? -6.628 18.107 27.840 1.00 10.33 207 ALA A O 1
ATOM 1606 N N . THR A 1 208 ? -4.764 19.380 27.750 1.00 8.65 208 THR A N 1
ATOM 1607 C CA . THR A 1 208 ? -5.050 19.829 26.400 1.00 7.49 208 THR A CA 1
ATOM 1608 C C . THR A 1 208 ? -4.188 19.067 25.406 1.00 8.49 208 THR A C 1
ATOM 1609 O O . THR A 1 208 ? -3.090 18.588 25.731 1.00 7.26 208 THR A O 1
ATOM 1613 N N . LEU A 1 209 ? -4.712 18.965 24.181 1.00 7.29 209 LEU A N 1
ATOM 1614 C CA . LEU A 1 209 ? -4.042 18.321 23.059 1.00 7.03 209 LEU A CA 1
ATOM 1615 C C . LEU A 1 209 ? -4.007 19.285 21.874 1.00 8.05 209 LEU A C 1
ATOM 1616 O O . LEU A 1 209 ? -5.026 19.905 21.553 1.00 7.48 209 LEU A O 1
ATOM 1621 N N . THR A 1 210 ? -2.846 19.398 21.220 1.00 7.76 210 THR A N 1
ATOM 1622 C CA . THR A 1 210 ? -2.668 20.318 20.099 1.00 6.63 210 THR A CA 1
ATOM 1623 C C . THR A 1 210 ? -3.119 19.660 18.808 1.00 7.77 210 THR A C 1
ATOM 1624 O O . THR A 1 210 ? -3.323 18.450 18.748 1.00 10.16 210 THR A O 1
ATOM 1628 N N . ALA A 1 211 ? -3.252 20.463 17.747 1.00 6.45 211 ALA A N 1
ATOM 1629 C CA . ALA A 1 211 ? -3.483 19.859 16.438 1.00 8.63 211 ALA A CA 1
ATOM 1630 C C . ALA A 1 211 ? -2.240 19.123 15.966 1.00 10.09 211 ALA A C 1
ATOM 1631 O O . ALA A 1 211 ? -2.328 17.985 15.486 1.00 9.46 211 ALA A O 1
ATOM 1633 N N . HIS A 1 212 ? -1.068 19.735 16.126 1.00 8.82 212 HIS A N 1
ATOM 1634 C CA . HIS A 1 212 ? 0.097 19.173 15.455 1.00 9.05 212 HIS A CA 1
ATOM 1635 C C . HIS A 1 212 ? 0.577 17.886 16.115 1.00 9.13 212 HIS A C 1
ATOM 1636 O O . HIS A 1 212 ? 1.145 17.030 15.428 1.00 8.58 212 HIS A O 1
ATOM 1643 N N . HIS A 1 213 ? 0.361 17.715 17.428 1.00 8.03 213 HIS A N 1
ATOM 1644 C CA . HIS A 1 213 ? 0.790 16.439 18.005 1.00 7.63 213 HIS A CA 1
ATOM 1645 C C . HIS A 1 213 ? -0.133 15.282 17.627 1.00 8.21 213 HIS A C 1
ATOM 1646 O O . HIS A 1 213 ? 0.222 14.124 17.873 1.00 7.78 213 HIS A O 1
ATOM 1653 N N . LEU A 1 214 ? -1.287 15.556 17.017 1.00 8.80 214 LEU A N 1
ATOM 1654 C CA . LEU A 1 214 ? -2.099 14.473 16.481 1.00 9.44 214 LEU A CA 1
ATOM 1655 C C . LEU A 1 214 ? -1.600 13.985 15.129 1.00 9.68 214 LEU A C 1
ATOM 1656 O O . LEU A 1 214 ? -2.089 12.957 14.652 1.00 11.81 214 LEU A O 1
ATOM 1661 N N . PHE A 1 215 ? -0.645 14.688 14.514 1.00 8.74 215 PHE A N 1
ATOM 1662 C CA . PHE A 1 215 ? -0.065 14.338 13.219 1.00 10.57 215 PHE A CA 1
ATOM 1663 C C . PHE A 1 215 ? 1.407 13.966 13.281 1.00 11.54 215 PHE A C 1
ATOM 1664 O O . PHE A 1 215 ? 1.846 13.079 12.539 1.00 11.34 215 PHE A O 1
ATOM 1672 N N . LEU A 1 216 ? 2.184 14.640 14.115 1.00 9.98 216 LEU A N 1
ATOM 1673 C CA . LEU A 1 216 ? 3.640 14.597 14.032 1.00 9.17 216 LEU A CA 1
ATOM 1674 C C . LEU A 1 216 ? 4.244 13.507 14.899 1.00 10.75 216 LEU A C 1
ATOM 1675 O O . LEU A 1 216 ? 3.739 13.184 15.980 1.00 9.00 216 LEU A O 1
ATOM 1680 N N . THR A 1 217 ? 5.383 12.988 14.434 1.00 10.30 217 THR A N 1
ATOM 1681 C CA . THR A 1 217 ? 6.317 12.241 15.265 1.00 10.16 217 THR A CA 1
ATOM 1682 C C . THR A 1 217 ? 7.712 12.823 15.057 1.00 10.62 217 THR A C 1
ATOM 1683 O O . THR A 1 217 ? 7.918 13.725 14.233 1.00 11.61 217 THR A O 1
ATOM 1687 N N . ILE A 1 218 ? 8.683 12.260 15.783 1.00 9.77 218 ILE A N 1
ATOM 1688 C CA . ILE A 1 218 ? 10.065 12.729 15.706 1.00 10.00 218 ILE A CA 1
ATOM 1689 C C . ILE A 1 218 ? 10.567 12.785 14.266 1.00 11.46 218 ILE A C 1
ATOM 1690 O O . ILE A 1 218 ? 11.343 13.682 13.913 1.00 10.58 218 ILE A O 1
ATOM 1695 N N . ASP A 1 219 ? 10.121 11.867 13.404 1.00 11.22 219 ASP A N 1
ATOM 1696 C CA . ASP A 1 219 ? 10.617 11.888 12.027 1.00 13.08 219 ASP A CA 1
ATOM 1697 C C . ASP A 1 219 ? 10.230 13.169 11.303 1.00 16.58 219 ASP A C 1
ATOM 1698 O O . ASP A 1 219 ? 10.935 13.607 10.383 1.00 14.67 219 ASP A O 1
ATOM 1703 N N . ASP A 1 220 ? 9.117 13.778 11.695 1.00 11.79 220 ASP A N 1
ATOM 1704 C CA . ASP A 1 220 ? 8.640 14.979 11.023 1.00 12.54 220 ASP A CA 1
ATOM 1705 C C . ASP A 1 220 ? 9.436 16.229 11.356 1.00 12.95 220 ASP A C 1
ATOM 1706 O O . ASP A 1 220 ? 9.416 17.172 10.553 1.00 15.56 220 ASP A O 1
ATOM 1711 N N . TRP A 1 221 ? 10.097 16.304 12.523 1.00 11.17 221 TRP A N 1
ATOM 1712 C CA . TRP A 1 221 ? 10.886 17.488 12.833 1.00 11.16 221 TRP A CA 1
ATOM 1713 C C . TRP A 1 221 ? 12.393 17.241 12.795 1.00 13.08 221 TRP A C 1
ATOM 1714 O O . TRP A 1 221 ? 13.154 18.211 12.850 1.00 14.37 221 TRP A O 1
ATOM 1725 N N . ALA A 1 222 ? 12.840 15.986 12.671 1.00 13.97 222 ALA A N 1
ATOM 1726 C CA . ALA A 1 222 ? 14.255 15.696 12.477 1.00 17.03 222 ALA A CA 1
ATOM 1727 C C . ALA A 1 222 ? 14.649 16.201 11.095 1.00 16.08 222 ALA A C 1
ATOM 1728 O O . ALA A 1 222 ? 14.321 15.590 10.074 1.00 23.71 222 ALA A O 1
ATOM 1730 N N . GLY A 1 223 ? 15.327 17.327 11.061 1.00 13.40 223 GLY A N 1
ATOM 1731 C CA . GLY A 1 223 ? 15.665 17.986 9.815 1.00 15.99 223 GLY A CA 1
ATOM 1732 C C . GLY A 1 223 ? 14.707 19.082 9.396 1.00 15.13 223 GLY A C 1
ATOM 1733 O O . GLY A 1 223 ? 14.997 19.799 8.424 1.00 14.33 223 GLY A O 1
ATOM 1734 N N . ASN A 1 224 ? 13.577 19.248 10.095 1.00 10.79 224 ASN A N 1
ATOM 1735 C CA . ASN A 1 224 ? 12.563 20.234 9.708 1.00 12.44 224 ASN A CA 1
ATOM 1736 C C . ASN A 1 224 ? 12.211 21.118 10.892 1.00 12.46 224 ASN A C 1
ATOM 1737 O O . ASN A 1 224 ? 11.235 20.842 11.611 1.00 12.84 224 ASN A O 1
ATOM 1742 N N . PRO A 1 225 ? 12.960 22.200 11.112 1.00 11.52 225 PRO A N 1
ATOM 1743 C CA . PRO A 1 225 ? 12.632 23.116 12.215 1.00 14.49 225 PRO A CA 1
ATOM 1744 C C . PRO A 1 225 ? 11.197 23.616 12.217 1.00 11.33 225 PRO A C 1
ATOM 1745 O O . PRO A 1 225 ? 10.676 23.920 13.298 1.00 12.06 225 PRO A O 1
ATOM 1749 N N . VAL A 1 226 ? 10.531 23.678 11.061 1.00 9.48 226 VAL A N 1
ATOM 1750 C CA . VAL A 1 226 ? 9.152 24.154 11.012 1.00 11.09 226 VAL A CA 1
ATOM 1751 C C . VAL A 1 226 ? 8.210 23.271 11.830 1.00 12.09 226 VAL A C 1
ATOM 1752 O O . VAL A 1 226 ? 7.136 23.725 12.245 1.00 11.91 226 VAL A O 1
ATOM 1756 N N . ASN A 1 227 ? 8.584 22.016 12.072 1.00 10.65 227 ASN A N 1
ATOM 1757 C CA . ASN A 1 227 ? 7.780 21.109 12.880 1.00 10.58 227 ASN A CA 1
ATOM 1758 C C . ASN A 1 227 ? 8.331 20.928 14.288 1.00 8.40 227 ASN A C 1
ATOM 1759 O O . ASN A 1 227 ? 7.856 20.050 15.021 1.00 9.40 227 ASN A O 1
ATOM 1764 N N . PHE A 1 228 ? 9.338 21.709 14.661 1.00 8.33 228 PHE A N 1
ATOM 1765 C CA . PHE A 1 228 ? 9.950 21.614 15.979 1.00 10.26 228 PHE A CA 1
ATOM 1766 C C . PHE A 1 228 ? 9.183 22.503 16.947 1.00 10.29 228 PHE A C 1
ATOM 1767 O O . PHE A 1 228 ? 9.039 23.707 16.706 1.00 10.10 228 PHE A O 1
ATOM 1775 N N . CYS A 1 229 ? 8.726 21.913 18.051 1.00 11.09 229 CYS A N 1
ATOM 1776 C CA . CYS A 1 229 ? 8.024 22.649 19.086 1.00 9.09 229 CYS A CA 1
ATOM 1777 C C . CYS A 1 229 ? 8.358 21.988 20.412 1.00 8.20 229 CYS A C 1
ATOM 1778 O O . CYS A 1 229 ? 8.988 20.935 20.444 1.00 7.69 229 CYS A O 1
ATOM 1781 N N . LYS A 1 230 ? 7.915 22.608 21.505 1.00 9.62 230 LYS A N 1
ATOM 1782 C CA . LYS A 1 230 ? 8.014 21.977 22.808 1.00 11.23 230 LYS A CA 1
ATOM 1783 C C . LYS A 1 230 ? 6.613 21.761 23.377 1.00 11.30 230 LYS A C 1
ATOM 1784 O O . LYS A 1 230 ? 5.725 22.592 23.157 1.00 12.45 230 LYS A O 1
ATOM 1790 N N . PRO A 1 231 ? 6.355 20.621 24.021 1.00 10.14 231 PRO A N 1
ATOM 1791 C CA . PRO A 1 231 ? 7.249 19.462 24.089 1.00 7.63 231 PRO A CA 1
ATOM 1792 C C . PRO A 1 231 ? 7.352 18.872 22.697 1.00 8.73 231 PRO A C 1
ATOM 1793 O O . PRO A 1 231 ? 6.446 19.028 21.888 1.00 7.69 231 PRO A O 1
ATOM 1797 N N . VAL A 1 232 ? 8.482 18.238 22.420 1.00 8.87 232 VAL A N 1
ATOM 1798 C CA . VAL A 1 232 ? 8.754 17.757 21.082 1.00 8.54 232 VAL A CA 1
ATOM 1799 C C . VAL A 1 232 ? 7.808 16.594 20.725 1.00 8.86 232 VAL A C 1
ATOM 1800 O O . VAL A 1 232 ? 7.356 15.855 21.599 1.00 9.38 232 VAL A O 1
ATOM 1804 N N . ALA A 1 233 ? 7.466 16.461 19.433 1.00 5.67 233 ALA A N 1
ATOM 1805 C CA . ALA A 1 233 ? 6.678 15.297 19.016 1.00 8.05 233 ALA A CA 1
ATOM 1806 C C . ALA A 1 233 ? 7.525 14.032 19.150 1.00 9.13 233 ALA A C 1
ATOM 1807 O O . ALA A 1 233 ? 8.710 14.018 18.804 1.00 9.94 233 ALA A O 1
ATOM 1809 N N . LYS A 1 234 ? 6.918 12.963 19.645 1.00 8.79 234 LYS A N 1
ATOM 1810 C CA . LYS A 1 234 ? 7.668 11.821 20.168 1.00 9.33 234 LYS A CA 1
ATOM 1811 C C . LYS A 1 234 ? 7.474 10.620 19.238 1.00 9.33 234 LYS A C 1
ATOM 1812 O O . LYS A 1 234 ? 7.630 10.787 18.025 1.00 10.71 234 LYS A O 1
ATOM 1818 N N . LEU A 1 235 ? 7.192 9.433 19.746 1.00 9.27 235 LEU A N 1
ATOM 1819 C CA . LEU A 1 235 ? 7.231 8.239 18.907 1.00 13.66 235 LEU A CA 1
ATOM 1820 C C . LEU A 1 235 ? 5.842 7.866 18.402 1.00 12.28 235 LEU A C 1
ATOM 1821 O O . LEU A 1 235 ? 4.830 8.357 18.909 1.00 11.37 235 LEU A O 1
ATOM 1826 N N . PRO A 1 236 ? 5.757 6.996 17.387 1.00 13.41 236 PRO A N 1
ATOM 1827 C CA . PRO A 1 236 ? 4.432 6.562 16.892 1.00 13.34 236 PRO A CA 1
ATOM 1828 C C . PRO A 1 236 ? 3.485 6.062 17.971 1.00 13.08 236 PRO A C 1
ATOM 1829 O O . PRO A 1 236 ? 2.277 6.340 17.890 1.00 15.06 236 PRO A O 1
ATOM 1833 N N . ASN A 1 237 ? 3.976 5.335 18.978 1.00 11.33 237 ASN A N 1
ATOM 1834 C CA . ASN A 1 237 ? 3.057 4.882 20.021 1.00 14.30 237 ASN A CA 1
ATOM 1835 C C . ASN A 1 237 ? 2.515 6.052 20.830 1.00 14.47 237 ASN A C 1
ATOM 1836 O O . ASN A 1 237 ? 1.382 5.988 21.328 1.00 13.47 237 ASN A O 1
ATOM 1841 N N . ASP A 1 238 ? 3.301 7.119 20.981 1.00 13.41 238 ASP A N 1
ATOM 1842 C CA . ASP A 1 238 ? 2.789 8.298 21.668 1.00 10.08 238 ASP A CA 1
ATOM 1843 C C . ASP A 1 238 ? 1.710 8.970 20.835 1.00 10.42 238 ASP A C 1
ATOM 1844 O O . ASP A 1 238 ? 0.621 9.258 21.340 1.00 9.18 238 ASP A O 1
ATOM 1849 N N . LYS A 1 239 ? 1.991 9.203 19.548 1.00 10.65 239 LYS A N 1
ATOM 1850 C CA . LYS A 1 239 ? 1.002 9.804 18.660 1.00 9.15 239 LYS A CA 1
ATOM 1851 C C . LYS A 1 239 ? -0.307 9.028 18.684 1.00 12.76 239 LYS A C 1
ATOM 1852 O O . LYS A 1 239 ? -1.387 9.617 18.783 1.00 9.43 239 LYS A O 1
ATOM 1858 N N . LYS A 1 240 ? -0.231 7.693 18.614 1.00 12.35 240 LYS A N 1
ATOM 1859 C CA . LYS A 1 240 ? -1.454 6.891 18.651 1.00 10.98 240 LYS A CA 1
ATOM 1860 C C . LYS A 1 240 ? -2.225 7.125 19.942 1.00 10.75 240 LYS A C 1
ATOM 1861 O O . LYS A 1 240 ? -3.457 7.267 19.922 1.00 12.08 240 LYS A O 1
ATOM 1867 N N . ALA A 1 241 ? -1.521 7.178 21.076 1.00 8.49 241 ALA A N 1
ATOM 1868 C CA . ALA A 1 241 ? -2.201 7.393 22.347 1.00 12.21 241 ALA A CA 1
ATOM 1869 C C . ALA A 1 241 ? -2.865 8.762 22.395 1.00 11.77 241 ALA A C 1
ATOM 1870 O O . ALA A 1 241 ? -3.954 8.902 22.964 1.00 11.39 241 ALA A O 1
ATOM 1872 N N . LEU A 1 242 ? -2.213 9.788 21.827 1.00 8.48 242 LEU A N 1
ATOM 1873 C CA . LEU A 1 242 ? -2.806 11.132 21.826 1.00 7.26 242 LEU A CA 1
ATOM 1874 C C . LEU A 1 242 ? -4.071 11.172 20.977 1.00 10.68 242 LEU A C 1
ATOM 1875 O O . LEU A 1 242 ? -5.083 11.763 21.375 1.00 10.59 242 LEU A O 1
ATOM 1880 N N . VAL A 1 243 ? -4.018 10.570 19.790 1.00 9.96 243 VAL A N 1
ATOM 1881 C CA . VAL A 1 243 ? -5.184 10.535 18.912 1.00 10.23 243 VAL A CA 1
ATOM 1882 C C . VAL A 1 243 ? -6.331 9.783 19.582 1.00 12.09 243 VAL A C 1
ATOM 1883 O O . VAL A 1 243 ? -7.482 10.242 19.573 1.00 9.20 243 VAL A O 1
ATOM 1887 N N . LYS A 1 244 ? -6.039 8.625 20.194 1.00 11.41 244 LYS A N 1
ATOM 1888 C CA . LYS A 1 244 ? -7.085 7.892 20.907 1.00 10.39 244 LYS A CA 1
ATOM 1889 C C . LYS A 1 244 ? -7.683 8.736 22.025 1.00 13.62 244 LYS A C 1
ATOM 1890 O O . LYS A 1 244 ? -8.904 8.740 22.229 1.00 11.61 244 LYS A O 1
ATOM 1896 N N . ALA A 1 245 ? -6.841 9.478 22.749 1.00 10.91 245 ALA A N 1
ATOM 1897 C CA . ALA A 1 245 ? -7.363 10.338 23.802 1.00 9.58 245 ALA A CA 1
ATOM 1898 C C . ALA A 1 245 ? -8.256 11.437 23.230 1.00 11.82 245 ALA A C 1
ATOM 1899 O O . ALA A 1 245 ? -9.321 11.731 23.788 1.00 10.70 245 ALA A O 1
ATOM 1901 N N . ALA A 1 246 ? -7.836 12.065 22.127 1.00 9.28 246 ALA A N 1
ATOM 1902 C CA . ALA A 1 246 ? -8.590 13.197 21.588 1.00 9.07 246 ALA A CA 1
ATOM 1903 C C . ALA A 1 246 ? -9.979 12.773 21.127 1.00 11.28 246 ALA A C 1
ATOM 1904 O O . ALA A 1 246 ? -10.951 13.507 21.321 1.00 12.32 246 ALA A O 1
ATOM 1906 N N . VAL A 1 247 ? -10.108 11.573 20.567 1.00 12.16 247 VAL A N 1
ATOM 1907 C CA . VAL A 1 247 ? -11.402 11.137 20.040 1.00 12.32 247 VAL A CA 1
ATOM 1908 C C . VAL A 1 247 ? -12.176 10.320 21.072 1.00 14.66 247 VAL A C 1
ATOM 1909 O O . VAL A 1 247 ? -13.238 9.758 20.765 1.00 18.77 247 VAL A O 1
ATOM 1913 N N . SER A 1 248 ? -11.687 10.293 22.311 1.00 16.48 248 SER A N 1
ATOM 1914 C CA . SER A 1 248 ? -12.204 9.360 23.309 1.00 17.01 248 SER A CA 1
ATOM 1915 C C . SER A 1 248 ? -13.574 9.751 23.857 1.00 17.65 248 SER A C 1
ATOM 1916 O O . SER A 1 248 ? -14.265 8.890 24.418 1.00 15.81 248 SER A O 1
ATOM 1919 N N . GLY A 1 249 ? -13.971 11.017 23.744 1.00 13.54 249 GLY A N 1
ATOM 1920 C CA . GLY A 1 249 ? -15.185 11.496 24.383 1.00 16.28 249 GLY A CA 1
ATOM 1921 C C . GLY A 1 249 ? -15.092 11.718 25.878 1.00 17.20 249 GLY A C 1
ATOM 1922 O O . GLY A 1 249 ? -16.127 11.919 26.528 1.00 15.77 249 GLY A O 1
ATOM 1923 N N . LYS A 1 250 ? -13.893 11.679 26.455 1.00 14.09 250 LYS A N 1
ATOM 1924 C CA . LYS A 1 250 ? -13.709 11.872 27.889 1.00 16.30 250 LYS A CA 1
ATOM 1925 C C . LYS A 1 250 ? -13.612 13.361 28.220 1.00 15.71 250 LYS A C 1
ATOM 1926 O O . LYS A 1 250 ? -12.929 14.111 27.516 1.00 14.75 250 LYS A O 1
ATOM 1932 N N . PRO A 1 251 ? -14.244 13.818 29.304 1.00 12.81 251 PRO A N 1
ATOM 1933 C CA . PRO A 1 251 ? -14.283 15.263 29.569 1.00 14.93 251 PRO A CA 1
ATOM 1934 C C . PRO A 1 251 ? -12.953 15.860 29.977 1.00 13.83 251 PRO A C 1
ATOM 1935 O O . PRO A 1 251 ? -12.866 17.090 30.074 1.00 13.77 251 PRO A O 1
ATOM 1939 N N . TYR A 1 252 ? -11.919 15.057 30.238 1.00 13.17 252 TYR A N 1
ATOM 1940 C CA . TYR A 1 252 ? -10.664 15.591 30.742 1.00 11.26 252 TYR A CA 1
ATOM 1941 C C . TYR A 1 252 ? -9.594 15.744 29.658 1.00 11.54 252 TYR A C 1
ATOM 1942 O O . TYR A 1 252 ? -8.431 16.009 29.991 1.00 11.25 252 TYR A O 1
ATOM 1951 N N . PHE A 1 253 ? -9.964 15.608 28.381 1.00 10.08 253 PHE A N 1
ATOM 1952 C CA . PHE A 1 253 ? -9.117 15.979 27.242 1.00 11.07 253 PHE A CA 1
ATOM 1953 C C . PHE A 1 253 ? -9.854 16.985 26.368 1.00 9.97 253 PHE A C 1
ATOM 1954 O O . PHE A 1 253 ? -10.973 16.712 25.923 1.00 12.15 253 PHE A O 1
ATOM 1962 N N . PHE A 1 254 ? -9.218 18.121 26.066 1.00 9.48 254 PHE A N 1
ATOM 1963 C CA . PHE A 1 254 ? -9.849 19.050 25.133 1.00 8.30 254 PHE A CA 1
ATOM 1964 C C . PHE A 1 254 ? -8.787 19.843 24.382 1.00 9.42 254 PHE A C 1
ATOM 1965 O O . PHE A 1 254 ? -7.591 19.744 24.655 1.00 6.62 254 PHE A O 1
ATOM 1973 N N . PHE A 1 255 ? -9.243 20.640 23.421 1.00 8.77 255 PHE A N 1
ATOM 1974 C CA . PHE A 1 255 ? -8.355 21.209 22.412 1.00 8.93 255 PHE A CA 1
ATOM 1975 C C . PHE A 1 255 ? -7.649 22.445 22.949 1.00 10.28 255 PHE A C 1
ATOM 1976 O O . PHE A 1 255 ? -8.283 23.360 23.484 1.00 11.35 255 PHE A O 1
ATOM 1984 N N . GLY A 1 256 ? -6.329 22.456 22.820 1.00 6.99 256 GLY A N 1
ATOM 1985 C CA . GLY A 1 256 ? -5.545 23.661 22.996 1.00 8.31 256 GLY A CA 1
ATOM 1986 C C . GLY A 1 256 ? -4.472 23.616 21.929 1.00 8.25 256 GLY A C 1
ATOM 1987 O O . GLY A 1 256 ? -3.653 22.695 21.940 1.00 9.04 256 GLY A O 1
ATOM 1988 N N . SER A 1 257 ? -4.435 24.569 21.013 1.00 9.18 257 SER A N 1
ATOM 1989 C CA . SER A 1 257 ? -3.568 24.396 19.845 1.00 6.66 257 SER A CA 1
ATOM 1990 C C . SER A 1 257 ? -2.104 24.586 20.172 1.00 8.32 257 SER A C 1
ATOM 1991 O O . SER A 1 257 ? -1.253 23.977 19.510 1.00 7.60 257 SER A O 1
ATOM 1994 N N . ASP A 1 258 ? -1.779 25.406 21.178 1.00 6.72 258 ASP A N 1
ATOM 1995 C CA . ASP A 1 258 ? -0.422 25.906 21.379 1.00 8.77 258 ASP A CA 1
ATOM 1996 C C . ASP A 1 258 ? 0.112 26.480 20.070 1.00 8.29 258 ASP A C 1
ATOM 1997 O O . ASP A 1 258 ? 1.287 26.332 19.731 1.00 8.07 258 ASP A O 1
ATOM 2002 N N . SER A 1 259 ? -0.783 27.087 19.297 1.00 8.32 259 SER A N 1
ATOM 2003 C CA . SER A 1 259 ? -0.344 27.763 18.087 1.00 6.83 259 SER A CA 1
ATOM 2004 C C . SER A 1 259 ? 0.649 28.845 18.477 1.00 9.28 259 SER A C 1
ATOM 2005 O O . SER A 1 259 ? 0.340 29.719 19.291 1.00 7.47 259 SER A O 1
ATOM 2008 N N . ALA A 1 260 ? 1.855 28.768 17.913 1.00 7.47 260 ALA A N 1
ATOM 2009 C CA . ALA A 1 260 ? 2.999 29.534 18.395 1.00 8.43 260 ALA A CA 1
ATOM 2010 C C . ALA A 1 260 ? 3.648 30.208 17.196 1.00 10.73 260 ALA A C 1
ATOM 2011 O O . ALA A 1 260 ? 4.584 29.664 16.596 1.00 12.14 260 ALA A O 1
ATOM 2013 N N . PRO A 1 261 ? 3.185 31.400 16.822 1.00 8.51 261 PRO A N 1
ATOM 2014 C CA . PRO A 1 261 ? 3.679 32.020 15.584 1.00 9.37 261 PRO A CA 1
ATOM 2015 C C . PRO A 1 261 ? 5.072 32.612 15.736 1.00 11.36 261 PRO A C 1
ATOM 2016 O O . PRO A 1 261 ? 5.396 33.271 16.725 1.00 10.35 261 PRO A O 1
ATOM 2020 N N . HIS A 1 262 ? 5.905 32.347 14.729 1.00 10.98 262 HIS A N 1
ATOM 2021 C CA . HIS A 1 262 ? 7.255 32.863 14.625 1.00 10.83 262 HIS A CA 1
ATOM 2022 C C . HIS A 1 262 ? 7.454 33.304 13.182 1.00 11.81 262 HIS A C 1
ATOM 2023 O O . HIS A 1 262 ? 7.033 32.600 12.253 1.00 11.74 262 HIS A O 1
ATOM 2030 N N . PRO A 1 263 ? 8.077 34.452 12.956 1.00 12.49 263 PRO A N 1
ATOM 2031 C CA . PRO A 1 263 ? 8.441 34.800 11.581 1.00 15.36 263 PRO A CA 1
ATOM 2032 C C . PRO A 1 263 ? 9.393 33.748 11.041 1.00 12.91 263 PRO A C 1
ATOM 2033 O O . PRO A 1 263 ? 10.170 33.147 11.787 1.00 14.58 263 PRO A O 1
ATOM 2037 N N . VAL A 1 264 ? 9.311 33.513 9.728 1.00 14.79 264 VAL A N 1
ATOM 2038 C CA . VAL A 1 264 ? 10.044 32.405 9.116 1.00 12.98 264 VAL A CA 1
ATOM 2039 C C . VAL A 1 264 ? 11.544 32.493 9.401 1.00 17.06 264 VAL A C 1
ATOM 2040 O O . VAL A 1 264 ? 12.213 31.464 9.556 1.00 16.70 264 VAL A O 1
ATOM 2044 N N . GLN A 1 265 ? 12.101 33.704 9.497 1.00 16.70 265 GLN A N 1
ATOM 2045 C CA . GLN A 1 265 ? 13.538 33.791 9.737 1.00 18.49 265 GLN A CA 1
ATOM 2046 C C . GLN A 1 265 ? 13.923 33.286 11.121 1.00 21.31 265 GLN A C 1
ATOM 2047 O O . GLN A 1 265 ? 15.072 32.884 11.322 1.00 20.12 265 GLN A O 1
ATOM 2053 N N . ASN A 1 266 ? 12.996 33.272 12.076 1.00 16.69 266 ASN A N 1
ATOM 2054 C CA . ASN A 1 266 ? 13.318 32.699 13.375 1.00 14.66 266 ASN A CA 1
ATOM 2055 C C . ASN A 1 266 ? 13.160 31.184 13.400 1.00 15.51 266 ASN A C 1
ATOM 2056 O O . ASN A 1 266 ? 13.515 30.554 14.409 1.00 16.27 266 ASN A O 1
ATOM 2061 N N . LYS A 1 267 ? 12.628 30.589 12.335 1.00 14.41 267 LYS A N 1
ATOM 2062 C CA . LYS A 1 267 ? 12.621 29.138 12.210 1.00 12.78 267 LYS A CA 1
ATOM 2063 C C . LYS A 1 267 ? 13.763 28.635 11.340 1.00 21.09 267 LYS A C 1
ATOM 2064 O O . LYS A 1 267 ? 14.139 27.466 11.455 1.00 23.34 267 LYS A O 1
ATOM 2070 N N . ALA A 1 268 ? 14.342 29.490 10.502 1.00 16.57 268 ALA A N 1
ATOM 2071 C CA . ALA A 1 268 ? 15.421 29.085 9.598 1.00 21.46 268 ALA A CA 1
ATOM 2072 C C . ALA A 1 268 ? 16.773 29.570 10.124 1.00 23.39 268 ALA A C 1
ATOM 2073 O O . ALA A 1 268 ? 17.470 30.361 9.489 1.00 28.19 268 ALA A O 1
ATOM 2075 N N . ASN A 1 269 ? 17.114 29.097 11.322 1.00 20.27 269 ASN A N 1
ATOM 2076 C CA . ASN A 1 269 ? 18.345 29.436 12.032 1.00 25.30 269 ASN A CA 1
ATOM 2077 C C . ASN A 1 269 ? 19.250 28.217 12.047 1.00 25.37 269 ASN A C 1
ATOM 2078 O O . ASN A 1 269 ? 18.764 27.088 12.169 1.00 23.19 269 ASN A O 1
ATOM 2083 N N . TYR A 1 270 ? 20.563 28.427 11.957 1.00 22.42 270 TYR A N 1
ATOM 2084 C CA . TYR A 1 270 ? 21.418 27.250 12.064 1.00 23.10 270 TYR A CA 1
ATOM 2085 C C . TYR A 1 270 ? 21.665 26.847 13.507 1.00 17.18 270 TYR A C 1
ATOM 2086 O O . TYR A 1 270 ? 22.075 25.706 13.755 1.00 21.14 270 TYR A O 1
ATOM 2095 N N . GLU A 1 271 ? 21.389 27.736 14.464 1.00 19.20 271 GLU A N 1
ATOM 2096 C CA . GLU A 1 271 ? 21.373 27.394 15.876 1.00 19.12 271 GLU A CA 1
ATOM 2097 C C . GLU A 1 271 ? 20.285 28.201 16.572 1.00 21.54 271 GLU A C 1
ATOM 2098 O O . GLU A 1 271 ? 19.930 29.299 16.132 1.00 23.72 271 GLU A O 1
ATOM 2104 N N . GLY A 1 272 ? 19.761 27.643 17.658 1.00 19.33 272 GLY A N 1
ATOM 2105 C CA . GLY A 1 272 ? 18.745 28.334 18.446 1.00 20.29 272 GLY A CA 1
ATOM 2106 C C . GLY A 1 272 ? 17.445 28.583 17.709 1.00 22.77 272 GLY A C 1
ATOM 2107 O O . GLY A 1 272 ? 16.863 29.671 17.832 1.00 17.63 272 GLY A O 1
ATOM 2108 N N . VAL A 1 273 ? 16.993 27.602 16.917 1.00 13.00 273 VAL A N 1
ATOM 2109 C CA . VAL A 1 273 ? 15.697 27.676 16.251 1.00 14.87 273 VAL A CA 1
ATOM 2110 C C . VAL A 1 273 ? 14.608 27.881 17.294 1.00 11.81 273 VAL A C 1
ATOM 2111 O O . VAL A 1 273 ? 14.608 27.232 18.348 1.00 14.42 273 VAL A O 1
ATOM 2115 N N . CYS A 1 274 ? 13.674 28.791 17.013 1.00 14.28 274 CYS A N 1
ATOM 2116 C CA . CYS A 1 274 ? 12.562 29.015 17.928 1.00 12.19 274 CYS A CA 1
ATOM 2117 C C . CYS A 1 274 ? 11.594 27.842 17.867 1.00 11.72 274 CYS A C 1
ATOM 2118 O O . CYS A 1 274 ? 11.224 27.400 16.785 1.00 11.82 274 CYS A O 1
ATOM 2121 N N . ALA A 1 275 ? 11.188 27.334 19.028 1.00 11.10 275 ALA A N 1
ATOM 2122 C CA . ALA A 1 275 ? 10.217 26.250 19.058 1.00 9.86 275 ALA A CA 1
ATOM 2123 C C . ALA A 1 275 ? 8.810 26.804 18.881 1.00 11.63 275 ALA A C 1
ATOM 2124 O O . ALA A 1 275 ? 8.450 27.828 19.468 1.00 10.68 275 ALA A O 1
ATOM 2126 N N . GLY A 1 276 ? 8.019 26.129 18.056 1.00 9.90 276 GLY A N 1
ATOM 2127 C CA . GLY A 1 276 ? 6.619 26.480 17.934 1.00 10.50 276 GLY A CA 1
ATOM 2128 C C . GLY A 1 276 ? 6.070 26.196 16.557 1.00 8.43 276 GLY A C 1
ATOM 2129 O O . GLY A 1 276 ? 6.773 26.384 15.552 1.00 12.26 276 GLY A O 1
ATOM 2130 N N . VAL A 1 277 ? 4.830 25.710 16.506 1.00 5.64 277 VAL A N 1
ATOM 2131 C CA . VAL A 1 277 ? 4.119 25.402 15.269 1.00 6.92 277 VAL A CA 1
ATOM 2132 C C . VAL A 1 277 ? 2.939 26.352 15.176 1.00 9.75 277 VAL A C 1
ATOM 2133 O O . VAL A 1 277 ? 2.260 26.590 16.177 1.00 8.28 277 VAL A O 1
ATOM 2137 N N . TYR A 1 278 ? 2.712 26.922 13.993 1.00 6.42 278 TYR A N 1
ATOM 2138 C CA . TYR A 1 278 ? 1.602 27.858 13.795 1.00 9.06 278 TYR A CA 1
ATOM 2139 C C . TYR A 1 278 ? 0.407 27.124 13.170 1.00 8.25 278 TYR A C 1
ATOM 2140 O O . TYR A 1 278 ? 0.431 26.765 11.984 1.00 9.55 278 TYR A O 1
ATOM 2149 N N . SER A 1 279 ? -0.652 26.941 13.953 1.00 6.66 279 SER A N 1
ATOM 2150 C CA . SER A 1 279 ? -1.859 26.288 13.466 1.00 7.67 279 SER A CA 1
ATOM 2151 C C . SER A 1 279 ? -3.125 27.135 13.549 1.00 6.57 279 SER A C 1
ATOM 2152 O O . SER A 1 279 ? -4.206 26.623 13.243 1.00 8.54 279 SER A O 1
ATOM 2155 N N . GLN A 1 280 ? -3.045 28.408 13.952 1.00 7.87 280 GLN A N 1
ATOM 2156 C CA . GLN A 1 280 ? -4.278 29.153 14.233 1.00 8.31 280 GLN A CA 1
ATOM 2157 C C . GLN A 1 280 ? -5.165 29.279 13.000 1.00 9.79 280 GLN A C 1
ATOM 2158 O O . GLN A 1 280 ? -6.395 29.209 13.113 1.00 9.69 280 GLN A O 1
ATOM 2164 N N . SER A 1 281 ? -4.550 29.492 11.822 1.00 8.29 281 SER A N 1
ATOM 2165 C CA . SER A 1 281 ? -5.295 29.842 10.609 1.00 10.72 281 SER A CA 1
ATOM 2166 C C . SER A 1 281 ? -6.264 28.751 10.184 1.00 11.33 281 SER A C 1
ATOM 2167 O O . SER A 1 281 ? -7.259 29.042 9.497 1.00 12.18 281 SER A O 1
ATOM 2170 N N . PHE A 1 282 ? -5.988 27.487 10.547 1.00 8.52 282 PHE A N 1
ATOM 2171 C CA . PHE A 1 282 ? -6.847 26.367 10.158 1.00 9.27 282 PHE A CA 1
ATOM 2172 C C . PHE A 1 282 ? -7.119 25.427 11.322 1.00 8.48 282 PHE A C 1
ATOM 2173 O O . PHE A 1 282 ? -7.311 24.231 11.118 1.00 10.46 282 PHE A O 1
ATOM 2181 N N . ALA A 1 283 ? -7.188 25.987 12.538 1.00 7.84 283 ALA A N 1
ATOM 2182 C CA . ALA A 1 283 ? -7.213 25.203 13.774 1.00 8.80 283 ALA A CA 1
ATOM 2183 C C . ALA A 1 283 ? -8.267 24.106 13.736 1.00 8.97 283 ALA A C 1
ATOM 2184 O O . ALA A 1 283 ? -7.962 22.924 13.893 1.00 8.80 283 ALA A O 1
ATOM 2186 N N . ILE A 1 284 ? -9.527 24.479 13.583 1.00 8.82 284 ILE A N 1
ATOM 2187 C CA . ILE A 1 284 ? -10.588 23.479 13.677 1.00 10.44 284 ILE A CA 1
ATOM 2188 C C . ILE A 1 284 ? -10.541 22.544 12.469 1.00 9.19 284 ILE A C 1
ATOM 2189 O O . ILE A 1 284 ? -10.677 21.323 12.644 1.00 10.42 284 ILE A O 1
ATOM 2194 N N . PRO A 1 285 ? -10.316 23.033 11.243 1.00 10.75 285 PRO A N 1
ATOM 2195 C CA . PRO A 1 285 ? -10.140 22.087 10.121 1.00 10.26 285 PRO A CA 1
ATOM 2196 C C . PRO A 1 285 ? -9.042 21.048 10.328 1.00 11.04 285 PRO A C 1
ATOM 2197 O O . PRO A 1 285 ? -9.248 19.894 9.935 1.00 11.07 285 PRO A O 1
ATOM 2201 N N . TYR A 1 286 ? -7.901 21.397 10.942 1.00 9.05 286 TYR A N 1
ATOM 2202 C CA . TYR A 1 286 ? -6.893 20.373 11.236 1.00 8.46 286 TYR A CA 1
ATOM 2203 C C . TYR A 1 286 ? -7.473 19.270 12.107 1.00 9.65 286 TYR A C 1
ATOM 2204 O O . TYR A 1 286 ? -7.211 18.083 11.885 1.00 8.72 286 TYR A O 1
ATOM 2213 N N . ILE A 1 287 ? -8.189 19.650 13.165 1.00 10.40 287 ILE A N 1
ATOM 2214 C CA . ILE A 1 287 ? -8.710 18.660 14.094 1.00 9.46 287 ILE A CA 1
ATOM 2215 C C . ILE A 1 287 ? -9.744 17.791 13.400 1.00 11.88 287 ILE A C 1
ATOM 2216 O O . ILE A 1 287 ? -9.791 16.570 13.601 1.00 11.71 287 ILE A O 1
ATOM 2221 N N . ALA A 1 288 ? -10.599 18.412 12.583 1.00 11.49 288 ALA A N 1
ATOM 2222 C CA . ALA A 1 288 ? -11.640 17.666 11.881 1.00 14.00 288 ALA A CA 1
ATOM 2223 C C . ALA A 1 288 ? -11.035 16.586 10.997 1.00 11.32 288 ALA A C 1
ATOM 2224 O O . ALA A 1 288 ? -11.609 15.496 10.856 1.00 14.28 288 ALA A O 1
ATOM 2226 N N . GLN A 1 289 ? -9.880 16.876 10.388 1.00 13.84 289 GLN A N 1
ATOM 2227 C CA . GLN A 1 289 ? -9.188 15.876 9.579 1.00 13.94 289 GLN A CA 1
ATOM 2228 C C . GLN A 1 289 ? -8.878 14.635 10.408 1.00 15.43 289 GLN A C 1
ATOM 2229 O O . GLN A 1 289 ? -9.100 13.506 9.955 1.00 15.45 289 GLN A O 1
ATOM 2235 N N . VAL A 1 290 ? -8.388 14.829 11.638 1.00 12.28 290 VAL A N 1
ATOM 2236 C CA . VAL A 1 290 ? -8.064 13.695 12.504 1.00 14.21 290 VAL A CA 1
ATOM 2237 C C . VAL A 1 290 ? -9.327 12.932 12.878 1.00 14.66 290 VAL A C 1
ATOM 2238 O O . VAL A 1 290 ? -9.383 11.696 12.800 1.00 14.58 290 VAL A O 1
ATOM 2242 N N . PHE A 1 291 ? -10.371 13.661 13.284 1.00 11.04 291 PHE A N 1
ATOM 2243 C CA . PHE A 1 291 ? -11.589 12.996 13.721 1.00 11.47 291 PHE A CA 1
ATOM 2244 C C . PHE A 1 291 ? -12.278 12.281 12.568 1.00 13.46 291 PHE A C 1
ATOM 2245 O O . PHE A 1 291 ? -12.892 11.234 12.785 1.00 15.89 291 PHE A O 1
ATOM 2253 N N . GLU A 1 292 ? -12.177 12.815 11.349 1.00 12.97 292 GLU A N 1
ATOM 2254 C CA . GLU A 1 292 ? -12.691 12.099 10.184 1.00 13.88 292 GLU A CA 1
ATOM 2255 C C . GLU A 1 292 ? -11.923 10.801 9.959 1.00 20.59 292 GLU A C 1
ATOM 2256 O O . GLU A 1 292 ? -12.520 9.740 9.716 1.00 18.47 292 GLU A O 1
ATOM 2262 N N . GLU A 1 293 ? -10.594 10.859 10.052 1.00 15.95 293 GLU A N 1
ATOM 2263 C CA . GLU A 1 293 ? -9.789 9.660 9.805 1.00 17.18 293 GLU A CA 1
ATOM 2264 C C . GLU A 1 293 ? -10.054 8.580 10.838 1.00 19.92 293 GLU A C 1
ATOM 2265 O O . GLU A 1 293 ? -9.933 7.389 10.532 1.00 22.49 293 GLU A O 1
ATOM 2271 N N . GLN A 1 294 ? -10.418 8.964 12.057 1.00 14.13 294 GLN A N 1
ATOM 2272 C CA . GLN A 1 294 ? -10.706 8.039 13.139 1.00 13.84 294 GLN A CA 1
ATOM 2273 C C . GLN A 1 294 ? -12.174 7.628 13.196 1.00 15.07 294 GLN A C 1
ATOM 2274 O O . GLN A 1 294 ? -12.577 6.943 14.144 1.00 18.94 294 GLN A O 1
ATOM 2280 N N . ASN A 1 295 ? -12.967 8.020 12.204 1.00 16.60 295 ASN A N 1
ATOM 2281 C CA . ASN A 1 295 ? -14.408 7.746 12.190 1.00 18.66 295 ASN A CA 1
ATOM 2282 C C . ASN A 1 295 ? -15.063 8.177 13.503 1.00 23.88 295 ASN A C 1
ATOM 2283 O O . ASN A 1 295 ? -15.900 7.471 14.072 1.00 23.86 295 ASN A O 1
ATOM 2288 N N . ALA A 1 296 ? -14.696 9.369 13.983 1.00 17.77 296 ALA A N 1
ATOM 2289 C CA . ALA A 1 296 ? -15.113 9.806 15.308 1.00 19.15 296 ALA A CA 1
ATOM 2290 C C . ALA A 1 296 ? -15.694 11.218 15.288 1.00 13.70 296 ALA A C 1
ATOM 2291 O O . ALA A 1 296 ? -15.656 11.911 16.300 1.00 13.92 296 ALA A O 1
ATOM 2293 N N . LEU A 1 297 ? -16.260 11.645 14.152 1.00 14.68 297 LEU A N 1
ATOM 2294 C CA . LEU A 1 297 ? -16.755 13.016 14.041 1.00 15.66 297 LEU A CA 1
ATOM 2295 C C . LEU A 1 297 ? -17.863 13.312 15.048 1.00 17.28 297 LEU A C 1
ATOM 2296 O O . LEU A 1 297 ? -18.047 14.470 15.451 1.00 15.66 297 LEU A O 1
ATOM 2301 N N . GLU A 1 298 ? -18.589 12.283 15.493 1.00 18.15 298 GLU A N 1
ATOM 2302 C CA . GLU A 1 298 ? -19.580 12.475 16.550 1.00 19.24 298 GLU A CA 1
ATOM 2303 C C . GLU A 1 298 ? -18.976 13.058 17.828 1.00 19.55 298 GLU A C 1
ATOM 2304 O O . GLU A 1 298 ? -19.698 13.691 18.611 1.00 18.25 298 GLU A O 1
ATOM 2310 N N . ASN A 1 299 ? -17.677 12.867 18.057 1.00 15.23 299 ASN A N 1
ATOM 2311 C CA . ASN A 1 299 ? -17.014 13.343 19.264 1.00 15.03 299 ASN A CA 1
ATOM 2312 C C . ASN A 1 299 ? -16.269 14.652 19.053 1.00 12.11 299 ASN A C 1
ATOM 2313 O O . ASN A 1 299 ? -15.675 15.172 20.008 1.00 13.38 299 ASN A O 1
ATOM 2318 N N . LEU A 1 300 ? -16.330 15.218 17.848 1.00 13.21 300 LEU A N 1
ATOM 2319 C CA . LEU A 1 300 ? -15.585 16.444 17.572 1.00 13.69 300 LEU A CA 1
ATOM 2320 C C . LEU A 1 300 ? -16.060 17.600 18.444 1.00 13.83 300 LEU A C 1
ATOM 2321 O O . LEU A 1 300 ? -15.241 18.326 19.012 1.00 12.03 300 LEU A O 1
ATOM 2326 N N . LYS A 1 301 ? -17.380 17.776 18.585 1.00 13.70 301 LYS A N 1
ATOM 2327 C CA . LYS A 1 301 ? -17.882 18.933 19.321 1.00 12.56 301 LYS A CA 1
ATOM 2328 C C . LYS A 1 301 ? -17.463 18.909 20.791 1.00 13.60 301 LYS A C 1
ATOM 2329 O O . LYS A 1 301 ? -17.182 19.962 21.374 1.00 12.56 301 LYS A O 1
ATOM 2335 N N . GLY A 1 302 ? -17.431 17.727 21.420 1.00 10.11 302 GLY A N 1
ATOM 2336 C CA . GLY A 1 302 ? -16.981 17.672 22.804 1.00 12.60 302 GLY A CA 1
ATOM 2337 C C . GLY A 1 302 ? -15.537 18.123 22.951 1.00 13.25 302 GLY A C 1
ATOM 2338 O O . GLY A 1 302 ? -15.200 18.900 23.852 1.00 11.30 302 GLY A O 1
ATOM 2339 N N . PHE A 1 303 ? -14.675 17.669 22.037 1.00 8.83 303 PHE A N 1
ATOM 2340 C CA . PHE A 1 303 ? -13.246 17.954 22.129 1.00 8.26 303 PHE A CA 1
ATOM 2341 C C . PHE A 1 303 ? -12.933 19.428 21.860 1.00 9.86 303 PHE A C 1
ATOM 2342 O O . PHE A 1 303 ? -12.036 20.000 22.495 1.00 9.93 303 PHE A O 1
ATOM 2350 N N . VAL A 1 304 ? -13.626 20.056 20.901 1.00 9.87 304 VAL A N 1
ATOM 2351 C CA . VAL A 1 304 ? -13.299 21.433 20.527 1.00 9.19 304 VAL A CA 1
ATOM 2352 C C . VAL A 1 304 ? -14.277 22.456 21.097 1.00 14.36 304 VAL A C 1
ATOM 2353 O O . VAL A 1 304 ? -14.095 23.661 20.848 1.00 12.95 304 VAL A O 1
ATOM 2357 N N . SER A 1 305 ? -15.315 22.031 21.830 1.00 9.64 305 SER A N 1
ATOM 2358 C CA . SER A 1 305 ? -16.224 23.013 22.421 1.00 12.08 305 SER A CA 1
ATOM 2359 C C . SER A 1 305 ? -16.689 22.647 23.833 1.00 11.19 305 SER A C 1
ATOM 2360 O O . SER A 1 305 ? -16.404 23.382 24.784 1.00 12.74 305 SER A O 1
ATOM 2363 N N . ASP A 1 306 ? -17.392 21.522 23.993 1.00 12.06 306 ASP A N 1
ATOM 2364 C CA . ASP A 1 306 ? -18.120 21.281 25.242 1.00 12.15 306 ASP A CA 1
ATOM 2365 C C . ASP A 1 306 ? -17.183 21.201 26.435 1.00 11.68 306 ASP A C 1
ATOM 2366 O O . ASP A 1 306 ? -17.475 21.746 27.506 1.00 11.32 306 ASP A O 1
ATOM 2371 N N . PHE A 1 307 ? -16.085 20.446 26.295 1.00 11.96 307 PHE A N 1
ATOM 2372 C CA . PHE A 1 307 ? -15.289 20.097 27.465 1.00 10.88 307 PHE A CA 1
ATOM 2373 C C . PHE A 1 307 ? -14.451 21.266 27.944 1.00 11.07 307 PHE A C 1
ATOM 2374 O O . PHE A 1 307 ?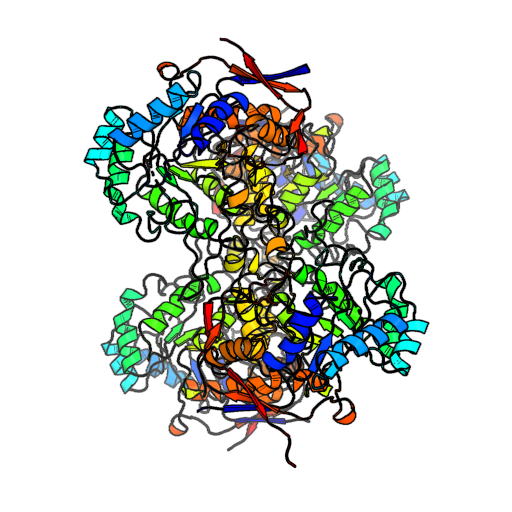 -14.250 21.429 29.158 1.00 12.13 307 PHE A O 1
ATOM 2382 N N . GLY A 1 308 ? -13.963 22.098 27.021 1.00 10.34 308 GLY A N 1
ATOM 2383 C CA . GLY A 1 308 ? -13.227 23.275 27.440 1.00 9.75 308 GLY A CA 1
ATOM 2384 C C . GLY A 1 308 ? -14.126 24.300 28.106 1.00 9.76 308 GLY A C 1
ATOM 2385 O O . GLY A 1 308 ? -13.734 24.936 29.084 1.00 9.92 308 GLY A O 1
ATOM 2386 N N . ILE A 1 309 ? -15.327 24.490 27.562 1.00 10.38 309 ILE A N 1
ATOM 2387 C CA . ILE A 1 309 ? -16.299 25.412 28.147 1.00 13.06 309 ILE A CA 1
ATOM 2388 C C . ILE A 1 309 ? -16.662 24.966 29.556 1.00 11.61 309 ILE A C 1
ATOM 2389 O O . ILE A 1 309 ? -16.728 25.779 30.489 1.00 13.90 309 ILE A O 1
ATOM 2394 N N . SER A 1 310 ? -16.893 23.665 29.728 1.00 11.14 310 SER A N 1
ATOM 2395 C CA . SER A 1 310 ? -17.236 23.133 31.042 1.00 14.03 310 SER A CA 1
ATOM 2396 C C . SER A 1 310 ? -16.090 23.331 32.026 1.00 16.81 310 SER A C 1
ATOM 2397 O O . SER A 1 310 ? -16.293 23.787 33.162 1.00 14.13 310 SER A O 1
ATOM 2400 N N . PHE A 1 311 ? -14.866 23.006 31.602 1.00 10.18 311 PHE A N 1
ATOM 2401 C CA . PHE A 1 311 ? -13.742 23.080 32.531 1.00 11.75 311 PHE A CA 1
ATOM 2402 C C . PHE A 1 311 ? -13.455 24.516 32.950 1.00 13.65 311 PHE A C 1
ATOM 2403 O O . PHE A 1 311 ? -13.229 24.787 34.132 1.00 13.46 311 PHE A O 1
ATOM 2411 N N . TYR A 1 312 ? -13.475 25.453 32.005 1.00 11.51 312 TYR A N 1
ATOM 2412 C CA . TYR A 1 312 ? -13.215 26.849 32.322 1.00 11.36 312 TYR A CA 1
ATOM 2413 C C . TYR A 1 312 ? -14.471 27.586 32.777 1.00 14.76 312 TYR A C 1
ATOM 2414 O O . TYR A 1 312 ? -14.392 28.777 33.118 1.00 13.55 312 TYR A O 1
ATOM 2423 N N . GLU A 1 313 ? -15.607 26.903 32.796 1.00 13.90 313 GLU A N 1
ATOM 2424 C CA . GLU A 1 313 ? -16.887 27.480 33.231 1.00 19.50 313 GLU A CA 1
ATOM 2425 C C . GLU A 1 313 ? -17.173 28.792 32.503 1.00 19.40 313 GLU A C 1
ATOM 2426 O O . GLU A 1 313 ? -17.479 29.825 33.106 1.00 20.72 313 GLU A O 1
ATOM 2432 N N . VAL A 1 314 ? -17.052 28.750 31.178 1.00 16.06 314 VAL A N 1
ATOM 2433 C CA . VAL A 1 314 ? -17.308 29.936 30.370 1.00 17.82 314 VAL A CA 1
ATOM 2434 C C . VAL A 1 314 ? -18.810 30.193 30.342 1.00 19.00 314 VAL A C 1
ATOM 2435 O O . VAL A 1 314 ? -19.599 29.325 29.947 1.00 20.57 314 VAL A O 1
ATOM 2439 N N . LYS A 1 315 ? -19.204 31.396 30.743 1.00 23.27 315 LYS A N 1
ATOM 2440 C CA . LYS A 1 315 ? -20.605 31.785 30.797 1.00 26.83 315 LYS A CA 1
ATOM 2441 C C . LYS A 1 315 ? -21.041 32.480 29.513 1.00 30.88 315 LYS A C 1
ATOM 2442 O O . LYS A 1 315 ? -20.281 33.244 28.915 1.00 24.88 315 LYS A O 1
ATOM 2448 N N . ASP A 1 316 ? -22.291 32.236 29.106 1.00 33.65 316 ASP A N 1
ATOM 2449 C CA . ASP A 1 316 ? -22.807 32.919 27.925 1.00 35.61 316 ASP A CA 1
ATOM 2450 C C . ASP A 1 316 ? -22.736 34.429 28.092 1.00 30.59 316 ASP A C 1
ATOM 2451 O O . ASP A 1 316 ? -22.584 35.154 27.106 1.00 29.85 316 ASP A O 1
ATOM 2456 N N . SER A 1 317 ? -22.782 34.915 29.334 1.00 31.45 317 SER A N 1
ATOM 2457 C CA . SER A 1 317 ? -22.723 36.351 29.587 1.00 31.88 317 SER A CA 1
ATOM 2458 C C . SER A 1 317 ? -21.364 36.962 29.268 1.00 33.79 317 SER A C 1
ATOM 2459 O O . SER A 1 317 ? -21.263 38.191 29.170 1.00 32.07 317 SER A O 1
ATOM 2462 N N . GLU A 1 318 ? -20.310 36.159 29.136 1.00 27.37 318 GLU A N 1
ATOM 2463 C CA . GLU A 1 318 ? -19.010 36.703 28.781 1.00 26.35 318 GLU A CA 1
ATOM 2464 C C . GLU A 1 318 ? -18.645 36.468 27.323 1.00 20.23 318 GLU A C 1
ATOM 2465 O O . GLU A 1 318 ? -17.572 36.894 26.903 1.00 23.12 318 GLU A O 1
ATOM 2471 N N . VAL A 1 319 ? -19.494 35.818 26.528 1.00 20.01 319 VAL A N 1
ATOM 2472 C CA . VAL A 1 319 ? -19.074 35.572 25.155 1.00 21.18 319 VAL A CA 1
ATOM 2473 C C . VAL A 1 319 ? -19.195 36.856 24.344 1.00 21.76 319 VAL A C 1
ATOM 2474 O O . VAL A 1 319 ? -20.178 37.610 24.447 1.00 22.23 319 VAL A O 1
ATOM 2478 N N . ALA A 1 320 ? -18.158 37.122 23.552 1.00 15.54 320 ALA A N 1
ATOM 2479 C CA . ALA A 1 320 ? -18.122 38.306 22.707 1.00 16.51 320 ALA A CA 1
ATOM 2480 C C . ALA A 1 320 ? -19.077 38.182 21.530 1.00 19.34 320 ALA A C 1
ATOM 2481 O O . ALA A 1 320 ? -19.552 39.198 21.009 1.00 22.08 320 ALA A O 1
ATOM 2483 N N . SER A 1 321 ? -19.357 36.959 21.088 1.00 15.65 321 SER A N 1
ATOM 2484 C CA . SER A 1 321 ? -20.271 36.729 19.979 1.00 17.83 321 SER A CA 1
ATOM 2485 C C . SER A 1 321 ? -20.954 35.391 20.185 1.00 20.92 321 SER A C 1
ATOM 2486 O O . SER A 1 321 ? -20.320 34.430 20.627 1.00 17.32 321 SER A O 1
ATOM 2489 N N . SER A 1 322 ? -22.244 35.326 19.864 1.00 16.02 322 SER A N 1
ATOM 2490 C CA . SER A 1 322 ? -22.964 34.064 19.955 1.00 15.71 322 SER A CA 1
ATOM 2491 C C . SER A 1 322 ? -22.938 33.278 18.648 1.00 15.88 322 SER A C 1
ATOM 2492 O O . SER A 1 322 ? -23.588 32.229 18.561 1.00 19.40 322 SER A O 1
ATOM 2495 N N . ASP A 1 323 ? -22.196 33.750 17.641 1.00 16.65 323 ASP A N 1
ATOM 2496 C CA . ASP A 1 323 ? -22.105 33.038 16.372 1.00 14.98 323 ASP A CA 1
ATOM 2497 C C . ASP A 1 323 ? -21.566 31.632 16.594 1.00 16.99 323 ASP A C 1
ATOM 2498 O O . ASP A 1 323 ? -20.646 31.425 17.390 1.00 15.01 323 ASP A O 1
ATOM 2503 N N . LYS A 1 324 ? -22.119 30.673 15.869 1.00 16.46 324 LYS A N 1
ATOM 2504 C CA . LYS A 1 324 ? -21.682 29.286 15.972 1.00 17.01 324 LYS A CA 1
ATOM 2505 C C . LYS A 1 324 ? -20.710 28.940 14.852 1.00 17.61 324 LYS A C 1
ATOM 2506 O O . LYS A 1 324 ? -20.884 29.357 13.702 1.00 17.93 324 LYS A O 1
ATOM 2512 N N . ALA A 1 325 ? -19.694 28.150 15.191 1.00 14.94 325 ALA A N 1
ATOM 2513 C CA . ALA A 1 325 ? -18.747 27.679 14.192 1.00 11.63 325 ALA A CA 1
ATOM 2514 C C . ALA A 1 325 ? -19.332 26.484 13.453 1.00 14.11 325 ALA A C 1
ATOM 2515 O O . ALA A 1 325 ? -19.766 25.513 14.084 1.00 14.77 325 ALA A O 1
ATOM 2517 N N . ILE A 1 326 ? -19.345 26.552 12.121 1.00 14.78 326 ILE A N 1
ATOM 2518 C CA . ILE A 1 326 ? -19.886 25.484 11.286 1.00 17.31 326 ILE A CA 1
ATOM 2519 C C . ILE A 1 326 ? -18.780 24.964 10.382 1.00 15.75 326 ILE A C 1
ATOM 2520 O O . ILE A 1 326 ? -18.188 25.724 9.603 1.00 17.85 326 ILE A O 1
ATOM 2525 N N . LEU A 1 327 ? -18.512 23.670 10.477 1.00 15.69 327 LEU A N 1
ATOM 2526 C CA . LEU A 1 327 ? -17.642 22.995 9.534 1.00 17.65 327 LEU A CA 1
ATOM 2527 C C . LEU A 1 327 ? -18.473 22.558 8.341 1.00 17.85 327 LEU A C 1
ATOM 2528 O O . LEU A 1 327 ? -19.565 22.008 8.517 1.00 20.65 327 LEU A O 1
ATOM 2533 N N . PHE A 1 328 ? -17.966 22.792 7.138 1.00 17.61 328 PHE A N 1
ATOM 2534 C CA . PHE A 1 328 ? -18.619 22.257 5.950 1.00 18.79 328 PHE A CA 1
ATOM 2535 C C . PHE A 1 328 ? -17.580 21.587 5.067 1.00 19.07 328 PHE A C 1
ATOM 2536 O O . PHE A 1 328 ? -16.444 22.061 4.951 1.00 19.29 328 PHE A O 1
ATOM 2544 N N . LYS A 1 329 ? -17.971 20.474 4.444 1.00 20.08 329 LYS A N 1
ATOM 2545 C CA . LYS A 1 329 ? -17.008 19.593 3.780 1.00 18.14 329 LYS A CA 1
ATOM 2546 C C . LYS A 1 329 ? -16.667 20.119 2.388 1.00 21.97 329 LYS A C 1
ATOM 2547 O O . LYS A 1 329 ? -17.022 19.546 1.357 1.00 26.93 329 LYS A O 1
ATOM 2553 N N . LYS A 1 330 ? -15.939 21.227 2.375 1.00 19.74 330 LYS A N 1
ATOM 2554 C CA . LYS A 1 330 ? -15.401 21.807 1.152 1.00 22.28 330 LYS A CA 1
ATOM 2555 C C . LYS A 1 330 ? -13.882 21.770 1.235 1.00 20.78 330 LYS A C 1
ATOM 2556 O O . LYS A 1 330 ? -13.294 22.401 2.116 1.00 19.02 330 LYS A O 1
ATOM 2562 N N . GLU A 1 331 ? -13.251 21.044 0.314 1.00 20.92 331 GLU A N 1
ATOM 2563 C CA . GLU A 1 331 ? -11.804 20.874 0.355 1.00 20.57 331 GLU A CA 1
ATOM 2564 C C . GLU A 1 331 ? -11.079 22.210 0.151 1.00 21.52 331 GLU A C 1
ATOM 2565 O O . GLU A 1 331 ? -11.539 23.087 -0.585 1.00 21.75 331 GLU A O 1
ATOM 2571 N N . GLN A 1 332 ? -9.933 22.365 0.821 1.00 18.76 332 GLN A N 1
ATOM 2572 C CA . GLN A 1 332 ? -9.111 23.560 0.654 1.00 16.87 332 GLN A CA 1
ATOM 2573 C C . GLN A 1 332 ? -7.642 23.196 0.790 1.00 16.92 332 GLN A C 1
ATOM 2574 O O . GLN A 1 332 ? -7.284 22.181 1.390 1.00 18.18 332 GLN A O 1
ATOM 2580 N N . VAL A 1 333 ? -6.789 24.050 0.233 1.00 16.28 333 VAL A N 1
ATOM 2581 C CA . VAL A 1 333 ? -5.344 23.865 0.265 1.00 15.27 333 VAL A CA 1
ATOM 2582 C C . VAL A 1 333 ? -4.735 24.859 1.247 1.00 15.06 333 VAL A C 1
ATOM 2583 O O . VAL A 1 333 ? -4.998 26.067 1.167 1.00 13.20 333 VAL A O 1
ATOM 2587 N N . ILE A 1 334 ? -3.905 24.359 2.159 1.00 13.38 334 ILE A N 1
ATOM 2588 C CA . ILE A 1 334 ? -3.212 25.256 3.092 1.00 14.41 334 ILE A CA 1
ATOM 2589 C C . ILE A 1 334 ? -2.164 26.066 2.327 1.00 12.88 334 ILE A C 1
ATOM 2590 O O . ILE A 1 334 ? -1.339 25.478 1.601 1.00 13.21 334 ILE A O 1
ATOM 2595 N N . PRO A 1 335 ? -2.125 27.391 2.473 1.00 14.22 335 PRO A N 1
ATOM 2596 C CA . PRO A 1 335 ? -1.119 28.194 1.759 1.00 17.64 335 PRO A CA 1
ATOM 2597 C C . PRO A 1 335 ? 0.307 27.902 2.209 1.00 19.37 335 PRO A C 1
ATOM 2598 O O . PRO A 1 335 ? 0.563 27.323 3.269 1.00 13.35 335 PRO A O 1
ATOM 2602 N N . GLN A 1 336 ? 1.253 28.355 1.377 1.00 14.49 336 GLN A N 1
ATOM 2603 C CA . GLN A 1 336 ? 2.674 28.195 1.682 1.00 14.76 336 GLN A CA 1
ATOM 2604 C C . GLN A 1 336 ? 3.103 29.096 2.837 1.00 13.62 336 GLN A C 1
ATOM 2605 O O . GLN A 1 336 ? 3.975 28.725 3.633 1.00 13.37 336 GLN A O 1
ATOM 2611 N N . VAL A 1 337 ? 2.527 30.294 2.927 1.00 15.43 337 VAL A N 1
ATOM 2612 C CA . VAL A 1 337 ? 2.885 31.267 3.950 1.00 16.63 337 VAL A CA 1
ATOM 2613 C C . VAL A 1 337 ? 1.631 32.005 4.400 1.00 19.01 337 VAL A C 1
ATOM 2614 O O . VAL A 1 337 ? 0.640 32.104 3.667 1.00 18.88 337 VAL A O 1
ATOM 2618 N N . ILE A 1 338 ? 1.681 32.512 5.629 1.00 13.81 338 ILE A N 1
ATOM 2619 C CA . ILE A 1 338 ? 0.692 33.446 6.156 1.00 13.89 338 ILE A CA 1
ATOM 2620 C C . ILE A 1 338 ? 1.434 34.759 6.357 1.00 13.43 338 ILE A C 1
ATOM 2621 O O . ILE A 1 338 ? 2.430 34.806 7.086 1.00 14.67 338 ILE A O 1
ATOM 2626 N N . SER A 1 339 ? 0.999 35.820 5.686 1.00 19.22 339 SER A N 1
ATOM 2627 C CA . SER A 1 339 ? 1.806 37.033 5.700 1.00 15.71 339 SER A CA 1
ATOM 2628 C C . SER A 1 339 ? 0.928 38.253 5.920 1.00 14.67 339 SER A C 1
ATOM 2629 O O . SER A 1 339 ? -0.243 38.268 5.538 1.00 17.26 339 SER A O 1
ATOM 2632 N N . ASP A 1 340 ? 1.498 39.275 6.544 1.00 13.20 340 ASP A N 1
ATOM 2633 C CA . ASP A 1 340 ? 0.775 40.534 6.670 1.00 20.38 340 ASP A CA 1
ATOM 2634 C C . ASP A 1 340 ? 1.021 41.460 5.486 1.00 25.11 340 ASP A C 1
ATOM 2635 O O . ASP A 1 340 ? 0.542 42.599 5.496 1.00 23.54 340 ASP A O 1
ATOM 2640 N N . GLY A 1 341 ? 1.739 40.991 4.469 1.00 24.14 341 GLY A N 1
ATOM 2641 C CA . GLY A 1 341 ? 2.104 41.842 3.352 1.00 27.38 341 GLY A CA 1
ATOM 2642 C C . GLY A 1 341 ? 3.097 42.924 3.695 1.00 30.54 341 GLY A C 1
ATOM 2643 O O . GLY A 1 341 ? 3.266 43.868 2.916 1.00 33.23 341 GLY A O 1
ATOM 2644 N N . LYS A 1 342 ? 3.761 42.818 4.847 1.00 25.37 342 LYS A N 1
ATOM 2645 C CA . LYS A 1 342 ? 4.707 43.820 5.283 1.00 27.51 342 LYS A CA 1
ATOM 2646 C C . LYS A 1 342 ? 6.009 43.093 5.589 1.00 31.06 342 LYS A C 1
ATOM 2647 O O . LYS A 1 342 ? 6.706 42.667 4.661 1.00 33.43 342 LYS A O 1
ATOM 2653 N N . ASP A 1 343 ? 6.361 42.903 6.860 1.00 24.87 343 ASP A N 1
ATOM 2654 C CA . ASP A 1 343 ? 7.619 42.259 7.205 1.00 26.02 343 ASP A CA 1
ATOM 2655 C C . ASP A 1 343 ? 7.465 40.871 7.812 1.00 20.86 343 ASP A C 1
ATOM 2656 O O . ASP A 1 343 ? 8.474 40.265 8.173 1.00 24.26 343 ASP A O 1
ATOM 2661 N N . ILE A 1 344 ? 6.250 40.351 7.948 1.00 19.88 344 ILE A N 1
ATOM 2662 C CA . ILE A 1 344 ? 6.041 39.086 8.649 1.00 17.91 344 ILE A CA 1
ATOM 2663 C C . ILE A 1 344 ? 5.494 38.038 7.686 1.00 16.44 344 ILE A C 1
ATOM 2664 O O . ILE A 1 344 ? 4.436 38.228 7.075 1.00 16.85 344 ILE A O 1
ATOM 2669 N N . SER A 1 345 ? 6.211 36.922 7.568 1.00 16.87 345 SER A N 1
ATOM 2670 C CA . SER A 1 345 ? 5.708 35.718 6.930 1.00 13.51 345 SER A CA 1
ATOM 2671 C C . SER A 1 345 ? 5.833 34.577 7.924 1.00 11.93 345 SER A C 1
ATOM 2672 O O . SER A 1 345 ? 6.891 34.408 8.528 1.00 11.94 345 SER A O 1
ATOM 2675 N N . ILE A 1 346 ? 4.755 33.813 8.100 1.00 13.12 346 ILE A N 1
ATOM 2676 C CA . ILE A 1 346 ? 4.765 32.624 8.949 1.00 12.42 346 ILE A CA 1
ATOM 2677 C C . ILE A 1 346 ? 4.505 31.407 8.083 1.00 10.06 346 ILE A C 1
ATOM 2678 O O . ILE A 1 346 ? 3.590 31.412 7.252 1.00 14.33 346 ILE A O 1
ATOM 2683 N N . ILE A 1 347 ? 5.262 30.339 8.321 1.00 10.61 347 ILE A N 1
ATOM 2684 C CA . ILE A 1 347 ? 4.956 29.076 7.655 1.00 12.01 347 ILE A CA 1
ATOM 2685 C C . ILE A 1 347 ? 3.885 28.337 8.452 1.00 8.66 347 ILE A C 1
ATOM 2686 O O . ILE A 1 347 ? 4.128 27.965 9.612 1.00 11.83 347 ILE A O 1
ATOM 2691 N N . PRO A 1 348 ? 2.706 28.098 7.884 1.00 11.10 348 PRO A N 1
ATOM 2692 C CA . PRO A 1 348 ? 1.656 27.381 8.617 1.00 12.01 348 PRO A CA 1
ATOM 2693 C C . PRO A 1 348 ? 1.904 25.881 8.669 1.00 11.93 348 PRO A C 1
ATOM 2694 O O . PRO A 1 348 ? 2.549 25.293 7.794 1.00 12.03 348 PRO A O 1
ATOM 2698 N N . PHE A 1 349 ? 1.372 25.268 9.727 1.00 9.37 349 PHE A N 1
ATOM 2699 C CA . PHE A 1 349 ? 1.395 23.816 9.873 1.00 10.17 349 PHE A CA 1
ATOM 2700 C C . PHE A 1 349 ? 0.802 23.153 8.632 1.00 10.38 349 PHE A C 1
ATOM 2701 O O . PHE A 1 349 ? -0.246 23.573 8.119 1.00 9.14 349 PHE A O 1
ATOM 2709 N N . LYS A 1 350 ? 1.491 22.124 8.137 1.00 9.66 350 LYS A N 1
ATOM 2710 C CA . LYS A 1 350 ? 1.016 21.347 6.987 1.00 14.60 350 LYS A CA 1
ATOM 2711 C C . LYS A 1 350 ? 0.866 22.207 5.728 1.00 12.88 350 LYS A C 1
ATOM 2712 O O . LYS A 1 350 ? -0.020 21.966 4.900 1.00 10.99 350 LYS A O 1
ATOM 2718 N N . ALA A 1 351 ? 1.750 23.194 5.565 1.00 11.11 351 ALA A N 1
ATOM 2719 C CA . ALA A 1 351 ? 1.715 24.074 4.395 1.00 14.09 351 ALA A CA 1
ATOM 2720 C C . ALA A 1 351 ? 1.706 23.263 3.103 1.00 15.52 351 ALA A C 1
ATOM 2721 O O . ALA A 1 351 ? 2.498 22.334 2.937 1.00 13.46 351 ALA A O 1
ATOM 2723 N N . GLY A 1 352 ? 0.784 23.603 2.196 1.00 15.44 352 GLY A N 1
ATOM 2724 C CA . GLY A 1 352 ? 0.640 22.884 0.944 1.00 16.43 352 GLY A CA 1
ATOM 2725 C C . GLY A 1 352 ? -0.277 21.678 0.979 1.00 16.89 352 GLY A C 1
ATOM 2726 O O . GLY A 1 352 ? -0.594 21.136 -0.085 1.00 18.82 352 GLY A O 1
ATOM 2727 N N . ASP A 1 353 ? -0.716 21.231 2.154 1.00 13.73 353 ASP A N 1
ATOM 2728 C CA . ASP A 1 353 ? -1.575 20.053 2.211 1.00 13.14 353 ASP A CA 1
ATOM 2729 C C . ASP A 1 353 ? -3.039 20.420 1.976 1.00 15.77 353 ASP A C 1
ATOM 2730 O O . ASP A 1 353 ? -3.464 21.571 2.143 1.00 14.24 353 ASP A O 1
ATOM 2735 N N . LYS A 1 354 ? -3.823 19.411 1.610 1.00 18.81 354 LYS A N 1
ATOM 2736 C CA . LYS A 1 354 ? -5.256 19.579 1.420 1.00 20.48 354 LYS A CA 1
ATOM 2737 C C . LYS A 1 354 ? -6.000 19.161 2.680 1.00 20.49 354 LYS A C 1
ATOM 2738 O O . LYS A 1 354 ? -5.686 18.133 3.289 1.00 21.66 354 LYS A O 1
ATOM 2744 N N . LEU A 1 355 ? -6.984 19.968 3.067 1.00 16.69 355 LEU A N 1
ATOM 2745 C CA . LEU A 1 355 ? -7.900 19.646 4.154 1.00 16.66 355 LEU A CA 1
ATOM 2746 C C . LEU A 1 355 ? -9.310 19.467 3.609 1.00 17.52 355 LEU A C 1
ATOM 2747 O O . LEU A 1 355 ? -9.777 20.274 2.798 1.00 21.15 355 LEU A O 1
ATOM 2752 N N . SER A 1 356 ? -10.007 18.447 4.111 1.00 16.91 356 SER A N 1
ATOM 2753 C CA . SER A 1 356 ? -11.347 18.117 3.642 1.00 17.93 356 SER A CA 1
ATOM 2754 C C . SER A 1 356 ? -12.419 19.094 4.115 1.00 20.11 356 SER A C 1
ATOM 2755 O O . SER A 1 356 ? -13.479 19.171 3.491 1.00 18.38 356 SER A O 1
ATOM 2758 N N . TRP A 1 357 ? -12.189 19.819 5.207 1.00 16.59 357 TRP A N 1
ATOM 2759 C CA . TRP A 1 357 ? -13.205 20.669 5.810 1.00 17.29 357 TRP A CA 1
ATOM 2760 C C . TRP A 1 357 ? -12.773 22.130 5.795 1.00 15.86 357 TRP A C 1
ATOM 2761 O O . TRP A 1 357 ? -11.576 22.447 5.843 1.00 17.06 357 TRP A O 1
ATOM 2772 N N . SER A 1 358 ? -13.775 23.011 5.717 1.00 15.96 358 SER A N 1
ATOM 2773 C CA . SER A 1 358 ? -13.636 24.455 5.854 1.00 16.75 358 SER A CA 1
ATOM 2774 C C . SER A 1 358 ? -14.573 24.910 6.964 1.00 19.31 358 SER A C 1
ATOM 2775 O O . SER A 1 358 ? -15.495 24.184 7.346 1.00 21.57 358 SER A O 1
ATOM 2778 N N . VAL A 1 359 ? -14.363 26.110 7.493 1.00 14.74 359 VAL A N 1
ATOM 2779 C CA . VAL A 1 359 ? -15.197 26.567 8.595 1.00 17.16 359 VAL A CA 1
ATOM 2780 C C . VAL A 1 359 ? -15.779 27.941 8.265 1.00 18.76 359 VAL A C 1
ATOM 2781 O O . VAL A 1 359 ? -15.105 28.787 7.665 1.00 29.69 359 VAL A O 1
ATOM 2785 N N . ARG A 1 360 ? -17.067 28.120 8.589 1.00 18.06 360 ARG A N 1
ATOM 2786 C CA . ARG A 1 360 ? -17.835 29.356 8.437 1.00 21.25 360 ARG A CA 1
ATOM 2787 C C . ARG A 1 360 ? -18.587 29.626 9.741 1.00 23.34 360 ARG A C 1
ATOM 2788 O O . ARG A 1 360 ? -18.572 28.814 10.670 1.00 18.64 360 ARG A O 1
ATOM 2796 N N . TRP A 1 361 ? -19.265 30.772 9.817 1.00 20.72 361 TRP A N 1
ATOM 2797 C CA . TRP A 1 361 ? -19.918 31.194 11.049 1.00 16.19 361 TRP A CA 1
ATOM 2798 C C . TRP A 1 361 ? -21.408 31.410 10.810 1.00 24.33 361 TRP A C 1
ATOM 2799 O O . TRP A 1 361 ? -21.803 32.027 9.815 1.00 27.04 361 TRP A O 1
ATOM 2810 N N . GLU A 1 362 ? -22.224 30.896 11.728 1.00 22.93 362 GLU A N 1
ATOM 2811 C CA . GLU A 1 362 ? -23.674 30.949 11.665 1.00 27.75 362 GLU A CA 1
ATOM 2812 C C . GLU A 1 362 ? -24.217 31.730 12.854 1.00 27.61 362 GLU A C 1
ATOM 2813 O O . GLU A 1 362 ? -23.853 31.436 14.002 1.00 27.40 362 GLU A O 1
ATOM 2819 N N . PRO A 1 363 ? -25.082 32.718 12.636 1.00 27.18 363 PRO A N 1
ATOM 2820 C CA . PRO A 1 363 ? -25.628 33.464 13.769 1.00 20.47 363 PRO A CA 1
ATOM 2821 C C . PRO A 1 363 ? -26.558 32.615 14.615 1.00 29.47 363 PRO A C 1
ATOM 2822 O O . PRO A 1 363 ? -27.221 31.690 14.127 1.00 30.21 363 PRO A O 1
ATOM 2826 N N . ARG A 1 364 ? -26.567 32.933 15.904 1.00 26.34 364 ARG A N 1
ATOM 2827 C CA . ARG A 1 364 ? -27.619 32.510 16.815 1.00 35.48 364 ARG A CA 1
ATOM 2828 C C . ARG A 1 364 ? -27.494 31.063 17.267 1.00 41.71 364 ARG A C 1
ATOM 2829 O O . ARG A 1 364 ? -27.690 30.764 18.451 1.00 49.38 364 ARG A O 1
ATOM 2837 N N . VAL B 1 2 ? -29.866 -6.490 46.313 1.00 39.81 2 VAL B N 1
ATOM 2838 C CA . VAL B 1 2 ? -31.189 -6.139 45.816 1.00 38.04 2 VAL B CA 1
ATOM 2839 C C . VAL B 1 2 ? -31.047 -5.668 44.374 1.00 32.28 2 VAL B C 1
ATOM 2840 O O . VAL B 1 2 ? -31.935 -5.899 43.558 1.00 35.70 2 VAL B O 1
ATOM 2844 N N . GLN B 1 3 ? -29.931 -5.013 44.054 1.00 30.56 3 GLN B N 1
ATOM 2845 C CA . GLN B 1 3 ? -29.696 -4.616 42.671 1.00 30.14 3 GLN B CA 1
ATOM 2846 C C . GLN B 1 3 ? -29.550 -5.860 41.807 1.00 27.74 3 GLN B C 1
ATOM 2847 O O . GLN B 1 3 ? -28.927 -6.842 42.213 1.00 23.23 3 GLN B O 1
ATOM 2853 N N . GLU B 1 4 ? -30.153 -5.832 40.619 1.00 25.47 4 GLU B N 1
ATOM 2854 C CA . GLU B 1 4 ? -30.133 -6.978 39.723 1.00 27.36 4 GLU B CA 1
ATOM 2855 C C . GLU B 1 4 ? -29.794 -6.519 38.314 1.00 26.29 4 GLU B C 1
ATOM 2856 O O . GLU B 1 4 ? -30.102 -5.389 37.918 1.00 24.77 4 GLU B O 1
ATOM 2862 N N . ILE B 1 5 ? -29.143 -7.398 37.555 1.00 22.66 5 ILE B N 1
ATOM 2863 C CA . ILE B 1 5 ? -28.871 -7.134 36.147 1.00 20.96 5 ILE B CA 1
ATOM 2864 C C . ILE B 1 5 ? -29.229 -8.382 35.362 1.00 21.13 5 ILE B C 1
ATOM 2865 O O . ILE B 1 5 ? -28.763 -9.482 35.682 1.00 19.63 5 ILE B O 1
ATOM 2870 N N . ASP B 1 6 ? -30.069 -8.208 34.348 1.00 23.65 6 ASP B N 1
ATOM 2871 C CA . ASP B 1 6 ? -30.459 -9.291 33.454 1.00 20.71 6 ASP B CA 1
ATOM 2872 C C . ASP B 1 6 ? -29.372 -9.440 32.398 1.00 21.40 6 ASP B C 1
ATOM 2873 O O . ASP B 1 6 ? -29.209 -8.567 31.534 1.00 22.29 6 ASP B O 1
ATOM 2878 N N . LEU B 1 7 ? -28.614 -10.529 32.479 1.00 20.27 7 LEU B N 1
ATOM 2879 C CA . LEU B 1 7 ? -27.544 -10.786 31.526 1.00 21.36 7 LEU B CA 1
ATOM 2880 C C . LEU B 1 7 ? -27.975 -11.675 30.373 1.00 23.14 7 LEU B C 1
ATOM 2881 O O . LEU B 1 7 ? -27.182 -11.891 29.449 1.00 22.03 7 LEU B O 1
ATOM 2886 N N . GLY B 1 8 ? -29.194 -12.207 30.401 1.00 23.71 8 GLY B N 1
ATOM 2887 C CA . GLY B 1 8 ? -29.646 -12.997 29.265 1.00 23.69 8 GLY B CA 1
ATOM 2888 C C . GLY B 1 8 ? -28.910 -14.318 29.169 1.00 21.51 8 GLY B C 1
ATOM 2889 O O . GLY B 1 8 ? -28.647 -14.990 30.176 1.00 17.88 8 GLY B O 1
ATOM 2890 N N . LEU B 1 9 ? -28.583 -14.709 27.934 1.00 16.90 9 LEU B N 1
ATOM 2891 C CA . LEU B 1 9 ? -27.923 -15.991 27.680 1.00 15.07 9 LEU B CA 1
ATOM 2892 C C . LEU B 1 9 ? -26.427 -15.723 27.660 1.00 15.38 9 LEU B C 1
ATOM 2893 O O . LEU B 1 9 ? -25.872 -15.290 26.648 1.00 18.63 9 LEU B O 1
ATOM 2898 N N . THR B 1 10 ? -25.782 -15.966 28.786 1.00 15.64 10 THR B N 1
ATOM 2899 C CA . THR B 1 10 ? -24.365 -15.670 28.939 1.00 12.59 10 THR B CA 1
ATOM 2900 C C . THR B 1 10 ? -23.525 -16.694 28.181 1.00 12.37 10 THR B C 1
ATOM 2901 O O . THR B 1 10 ? -23.931 -17.843 27.999 1.00 11.73 10 THR B O 1
ATOM 2905 N N . CYS B 1 11 ? -22.347 -16.265 27.701 1.00 11.45 11 CYS B N 1
ATOM 2906 C CA . CYS B 1 11 ? -21.458 -17.216 27.059 1.00 10.02 11 CYS B CA 1
ATOM 2907 C C . CYS B 1 11 ? -20.044 -17.081 27.618 1.00 10.15 11 CYS B C 1
ATOM 2908 O O . CYS B 1 11 ? -19.568 -15.987 27.926 1.00 11.85 11 CYS B O 1
ATOM 2911 N N . ASP B 1 12 ? -19.394 -18.217 27.751 1.00 10.52 12 ASP B N 1
ATOM 2912 C CA . ASP B 1 12 ? -17.983 -18.318 28.107 1.00 10.73 12 ASP B CA 1
ATOM 2913 C C . ASP B 1 12 ? -17.355 -19.034 26.918 1.00 9.09 12 ASP B C 1
ATOM 2914 O O . ASP B 1 12 ? -17.521 -20.244 26.765 1.00 8.46 12 ASP B O 1
ATOM 2919 N N . MET B 1 13 ? -16.649 -18.300 26.047 1.00 8.48 13 MET B N 1
ATOM 2920 C CA . MET B 1 13 ? -16.172 -18.915 24.812 1.00 10.22 13 MET B CA 1
ATOM 2921 C C . MET B 1 13 ? -14.779 -19.535 24.936 1.00 9.75 13 MET B C 1
ATOM 2922 O O . MET B 1 13 ? -14.047 -19.617 23.936 1.00 10.01 13 MET B O 1
ATOM 2927 N N . HIS B 1 14 ? -14.393 -20.022 26.125 1.00 9.03 14 HIS B N 1
ATOM 2928 C CA . HIS B 1 14 ? -13.093 -20.699 26.278 1.00 8.15 14 HIS B CA 1
ATOM 2929 C C . HIS B 1 14 ? -13.108 -21.522 27.569 1.00 8.87 14 HIS B C 1
ATOM 2930 O O . HIS B 1 14 ? -12.655 -21.051 28.610 1.00 9.57 14 HIS B O 1
ATOM 2937 N N . VAL B 1 15 ? -13.593 -22.759 27.476 1.00 7.15 15 VAL B N 1
ATOM 2938 C CA . VAL B 1 15 ? -13.867 -23.586 28.649 1.00 7.33 15 VAL B CA 1
ATOM 2939 C C . VAL B 1 15 ? -13.093 -24.896 28.542 1.00 8.27 15 VAL B C 1
ATOM 2940 O O . VAL B 1 15 ? -13.087 -25.520 27.479 1.00 9.74 15 VAL B O 1
ATOM 2944 N N . HIS B 1 16 ? -12.447 -25.318 29.636 1.00 7.76 16 HIS B N 1
ATOM 2945 C CA . HIS B 1 16 ? -11.898 -26.667 29.750 1.00 8.29 16 HIS B CA 1
ATOM 2946 C C . HIS B 1 16 ? -12.707 -27.433 30.786 1.00 9.69 16 HIS B C 1
ATOM 2947 O O . HIS B 1 16 ? -12.801 -26.989 31.934 1.00 10.53 16 HIS B O 1
ATOM 2954 N N . VAL B 1 17 ? -13.247 -28.597 30.409 1.00 10.20 17 VAL B N 1
ATOM 2955 C CA . VAL B 1 17 ? -13.889 -29.471 31.393 1.00 12.57 17 VAL B CA 1
ATOM 2956 C C . VAL B 1 17 ? -13.231 -30.839 31.515 1.00 12.12 17 VAL B C 1
ATOM 2957 O O . VAL B 1 17 ? -13.733 -31.668 32.271 1.00 15.08 17 VAL B O 1
ATOM 2961 N N . ARG B 1 18 ? -12.127 -31.100 30.812 1.00 10.37 18 ARG B N 1
ATOM 2962 C CA . ARG B 1 18 ? -11.332 -32.332 30.949 1.00 12.74 18 ARG B CA 1
ATOM 2963 C C . ARG B 1 18 ? -12.218 -33.557 30.688 1.00 13.41 18 ARG B C 1
ATOM 2964 O O . ARG B 1 18 ? -13.174 -33.490 29.910 1.00 13.12 18 ARG B O 1
ATOM 2972 N N . GLU B 1 19 ? -11.907 -34.675 31.344 1.00 12.58 19 GLU B N 1
ATOM 2973 C CA . GLU B 1 19 ? -12.646 -35.924 31.168 1.00 17.60 19 GLU B CA 1
ATOM 2974 C C . GLU B 1 19 ? -12.821 -36.616 32.514 1.00 17.11 19 GLU B C 1
ATOM 2975 O O . GLU B 1 19 ? -12.315 -36.163 33.535 1.00 16.46 19 GLU B O 1
ATOM 2981 N N . GLY B 1 20 ? -13.561 -37.732 32.510 1.00 18.81 20 GLY B N 1
ATOM 2982 C CA . GLY B 1 20 ? -13.597 -38.543 33.712 1.00 20.53 20 GLY B CA 1
ATOM 2983 C C . GLY B 1 20 ? -14.237 -37.840 34.896 1.00 15.88 20 GLY B C 1
ATOM 2984 O O . GLY B 1 20 ? -15.180 -37.048 34.760 1.00 15.48 20 GLY B O 1
ATOM 2985 N N . ALA B 1 21 ? -13.714 -38.153 36.088 1.00 17.90 21 ALA B N 1
ATOM 2986 C CA . ALA B 1 21 ? -14.280 -37.600 37.313 1.00 19.42 21 ALA B CA 1
ATOM 2987 C C . ALA B 1 21 ? -14.141 -36.084 37.355 1.00 15.94 21 ALA B C 1
ATOM 2988 O O . ALA B 1 21 ? -15.033 -35.387 37.851 1.00 16.81 21 ALA B O 1
ATOM 2990 N N . MET B 1 22 ? -13.028 -35.551 36.838 1.00 17.35 22 MET B N 1
ATOM 2991 C CA . MET B 1 22 ? -12.867 -34.097 36.815 1.00 15.55 22 MET B CA 1
ATOM 2992 C C . MET B 1 22 ? -13.997 -33.445 36.030 1.00 13.33 22 MET B C 1
ATOM 2993 O O . MET B 1 22 ? -14.566 -32.430 36.455 1.00 15.09 22 MET B O 1
ATOM 2998 N N . CYS B 1 23 ? -14.333 -34.040 34.884 1.00 14.19 23 CYS B N 1
ATOM 2999 C CA . CYS B 1 23 ? -15.407 -33.558 34.036 1.00 15.47 23 CYS B CA 1
ATOM 3000 C C . CYS B 1 23 ? -16.757 -33.643 34.748 1.00 15.34 23 CYS B C 1
ATOM 3001 O O . CYS B 1 23 ? -17.571 -32.724 34.668 1.00 14.26 23 CYS B O 1
ATOM 3004 N N . GLU B 1 24 ? -16.996 -34.727 35.480 1.00 16.90 24 GLU B N 1
ATOM 3005 C CA . GLU B 1 24 ? -18.234 -34.822 36.248 1.00 18.41 24 GLU B CA 1
ATOM 3006 C C . GLU B 1 24 ? -18.330 -33.719 37.300 1.00 17.24 24 GLU B C 1
ATOM 3007 O O . GLU B 1 24 ? -19.416 -33.181 37.538 1.00 15.39 24 GLU B O 1
ATOM 3013 N N . LEU B 1 25 ? -17.201 -33.344 37.903 1.00 16.50 25 LEU B N 1
ATOM 3014 C CA . LEU B 1 25 ? -17.199 -32.268 38.893 1.00 17.37 25 LEU B CA 1
ATOM 3015 C C . LEU B 1 25 ? -17.444 -30.902 38.250 1.00 16.74 25 LEU B C 1
ATOM 3016 O O . LEU B 1 25 ? -18.258 -30.108 38.743 1.00 13.97 25 LEU B O 1
ATOM 3021 N N . VAL B 1 26 ? -16.746 -30.611 37.149 1.00 16.12 26 VAL B N 1
ATOM 3022 C CA . VAL B 1 26 ? -16.655 -29.238 36.649 1.00 15.13 26 VAL B CA 1
ATOM 3023 C C . VAL B 1 26 ? -17.759 -28.882 35.643 1.00 13.40 26 VAL B C 1
ATOM 3024 O O . VAL B 1 26 ? -18.180 -27.722 35.563 1.00 12.80 26 VAL B O 1
ATOM 3028 N N . THR B 1 27 ? -18.267 -29.839 34.882 1.00 11.86 27 THR B N 1
ATOM 3029 C CA . THR B 1 27 ? -19.264 -29.475 33.875 1.00 13.41 27 THR B CA 1
ATOM 3030 C C . THR B 1 27 ? -20.518 -28.838 34.471 1.00 14.09 27 THR B C 1
ATOM 3031 O O . THR B 1 27 ? -20.979 -27.829 33.915 1.00 13.05 27 THR B O 1
ATOM 3035 N N . PRO B 1 28 ? -21.073 -29.295 35.604 1.00 14.21 28 PRO B N 1
ATOM 3036 C CA . PRO B 1 28 ? -22.228 -28.575 36.179 1.00 14.05 28 PRO B CA 1
ATOM 3037 C C . PRO B 1 28 ? -21.883 -27.196 36.703 1.00 12.33 28 PRO B C 1
ATOM 3038 O O . PRO B 1 28 ? -22.791 -26.366 36.874 1.00 12.75 28 PRO B O 1
ATOM 3042 N N . LYS B 1 29 ? -20.600 -26.915 36.942 1.00 13.00 29 LYS B N 1
ATOM 3043 C CA . LYS B 1 29 ? -20.204 -25.597 37.417 1.00 12.07 29 LYS B CA 1
ATOM 3044 C C . LYS B 1 29 ? -20.278 -24.529 36.330 1.00 10.22 29 LYS B C 1
ATOM 3045 O O . LYS B 1 29 ? -20.235 -23.341 36.652 1.00 13.39 29 LYS B O 1
ATOM 3051 N N . ILE B 1 30 ? -20.360 -24.909 35.051 1.00 11.50 30 ILE B N 1
ATOM 3052 C CA . ILE B 1 30 ? -20.590 -23.898 34.021 1.00 10.44 30 ILE B CA 1
ATOM 3053 C C . ILE B 1 30 ? -21.871 -23.136 34.331 1.00 10.08 30 ILE B C 1
ATOM 3054 O O . ILE B 1 30 ? -21.874 -21.908 34.470 1.00 11.28 30 ILE B O 1
ATOM 3059 N N . ARG B 1 31 ? -22.975 -23.870 34.489 1.00 11.33 31 ARG B N 1
ATOM 3060 C CA . ARG B 1 31 ? -24.226 -23.242 34.891 1.00 12.72 31 ARG B CA 1
ATOM 3061 C C . ARG B 1 31 ? -24.109 -22.560 36.252 1.00 12.05 31 ARG B C 1
ATOM 3062 O O . ARG B 1 31 ? -24.636 -21.459 36.446 1.00 14.05 31 ARG B O 1
ATOM 3070 N N . ASP B 1 32 ? -23.443 -23.201 37.213 1.00 13.96 32 ASP B N 1
ATOM 3071 C CA . ASP B 1 32 ? -23.415 -22.639 38.564 1.00 17.18 32 ASP B CA 1
ATOM 3072 C C . ASP B 1 32 ? -22.698 -21.295 38.594 1.00 17.14 32 ASP B C 1
ATOM 3073 O O . ASP B 1 32 ? -23.094 -20.386 39.335 1.00 14.34 32 ASP B O 1
ATOM 3078 N N . GLY B 1 33 ? -21.640 -21.148 37.798 1.00 13.01 33 GLY B N 1
ATOM 3079 C CA . GLY B 1 33 ? -20.944 -19.885 37.677 1.00 11.93 33 GLY B CA 1
ATOM 3080 C C . GLY B 1 33 ? -21.637 -18.839 36.834 1.00 12.69 33 GLY B C 1
ATOM 3081 O O . GLY B 1 33 ? -21.114 -17.730 36.698 1.00 12.40 33 GLY B O 1
ATOM 3082 N N . GLY B 1 34 ? -22.801 -19.151 36.267 1.00 12.62 34 GLY B N 1
ATOM 3083 C CA . GLY B 1 34 ? -23.624 -18.162 35.600 1.00 10.07 34 GLY B CA 1
ATOM 3084 C C . GLY B 1 34 ? -23.551 -18.165 34.088 1.00 12.31 34 GLY B C 1
ATOM 3085 O O . GLY B 1 34 ? -23.940 -17.170 33.468 1.00 15.78 34 GLY B O 1
ATOM 3086 N N . VAL B 1 35 ? -23.094 -19.255 33.484 1.00 10.17 35 VAL B N 1
ATOM 3087 C CA . VAL B 1 35 ? -22.838 -19.329 32.048 1.00 11.84 35 VAL B CA 1
ATOM 3088 C C . VAL B 1 35 ? -23.822 -20.309 31.415 1.00 12.34 35 VAL B C 1
ATOM 3089 O O . VAL B 1 35 ? -23.946 -21.457 31.866 1.00 12.39 35 VAL B O 1
ATOM 3093 N N . SER B 1 36 ? -24.492 -19.862 30.354 1.00 9.54 36 SER B N 1
ATOM 3094 C CA . SER B 1 36 ? -25.443 -20.650 29.579 1.00 11.69 36 SER B CA 1
ATOM 3095 C C . SER B 1 36 ? -24.791 -21.386 28.405 1.00 12.40 36 SER B C 1
ATOM 3096 O O . SER B 1 36 ? -25.158 -22.531 28.111 1.00 1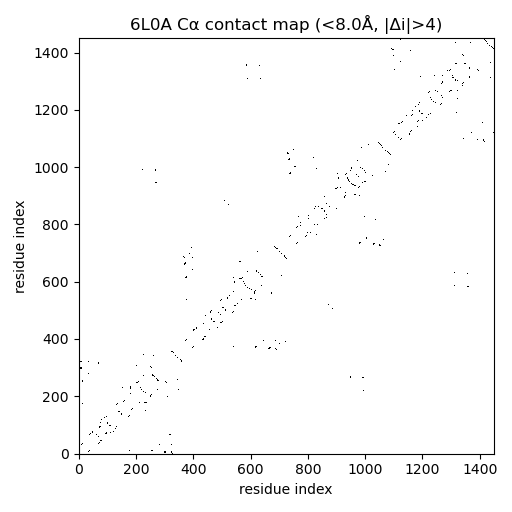1.65 36 SER B O 1
ATOM 3099 N N . ILE B 1 37 ? -23.845 -20.740 27.721 1.00 11.51 37 ILE B N 1
ATOM 3100 C CA . ILE B 1 37 ? -23.243 -21.246 26.492 1.00 10.85 37 ILE B CA 1
ATOM 3101 C C . ILE B 1 37 ? -21.743 -21.378 26.723 1.00 10.58 37 ILE B C 1
ATOM 3102 O O . ILE B 1 37 ? -21.102 -20.420 27.168 1.00 12.56 37 ILE B O 1
ATOM 3107 N N . ALA B 1 38 ? -21.180 -22.535 26.379 1.00 8.91 38 ALA B N 1
ATOM 3108 C CA . ALA B 1 38 ? -19.753 -22.796 26.577 1.00 11.29 38 ALA B CA 1
ATOM 3109 C C . ALA B 1 38 ? -19.102 -23.292 25.290 1.00 10.40 38 ALA B C 1
ATOM 3110 O O . ALA B 1 38 ? -19.601 -24.226 24.660 1.00 12.18 38 ALA B O 1
ATOM 3112 N N . TYR B 1 39 ? -17.963 -22.701 24.927 1.00 8.42 39 TYR B N 1
ATOM 3113 C CA . TYR B 1 39 ? -17.125 -23.221 23.847 1.00 9.15 39 TYR B CA 1
ATOM 3114 C C . TYR B 1 39 ? -16.055 -24.128 24.447 1.00 11.44 39 TYR B C 1
ATOM 3115 O O . TYR B 1 39 ? -15.201 -23.660 25.214 1.00 10.10 39 TYR B O 1
ATOM 3124 N N . ILE B 1 40 ? -16.104 -25.418 24.104 1.00 7.65 40 ILE B N 1
ATOM 3125 C CA . ILE B 1 40 ? -15.328 -26.443 24.795 1.00 10.06 40 ILE B CA 1
ATOM 3126 C C . ILE B 1 40 ? -14.025 -26.682 24.049 1.00 9.44 40 ILE B C 1
ATOM 3127 O O . ILE B 1 40 ? -14.028 -27.050 22.866 1.00 9.27 40 ILE B O 1
ATOM 3132 N N . MET B 1 41 ? -12.913 -26.494 24.739 1.00 9.93 41 MET B N 1
ATOM 3133 C CA . MET B 1 41 ? -11.597 -26.621 24.131 1.00 9.60 41 MET B CA 1
ATOM 3134 C C . MET B 1 41 ? -11.203 -28.096 23.989 1.00 10.18 41 MET B C 1
ATOM 3135 O O . MET B 1 41 ? -11.692 -28.951 24.735 1.00 9.30 41 MET B O 1
ATOM 3140 N N . PRO B 1 42 ? -10.340 -28.420 22.992 1.00 8.92 42 PRO B N 1
ATOM 3141 C CA . PRO B 1 42 ? -10.109 -29.826 22.617 1.00 8.75 42 PRO B CA 1
ATOM 3142 C C . PRO B 1 42 ? -8.794 -30.435 23.095 1.00 12.48 42 PRO B C 1
ATOM 3143 O O . PRO B 1 42 ? -8.423 -31.511 22.615 1.00 12.89 42 PRO B O 1
ATOM 3147 N N . ASN B 1 43 ? -8.063 -29.778 24.005 1.00 9.80 43 ASN B N 1
ATOM 3148 C CA . ASN B 1 43 ? -6.729 -30.249 24.375 1.00 9.40 43 ASN B CA 1
ATOM 3149 C C . ASN B 1 43 ? -6.816 -31.335 25.458 1.00 13.58 43 ASN B C 1
ATOM 3150 O O . ASN B 1 43 ? -6.216 -31.263 26.532 1.00 12.26 43 ASN B O 1
ATOM 3155 N N . LEU B 1 44 ? -7.589 -32.366 25.138 1.00 12.23 44 LEU B N 1
ATOM 3156 C CA . LEU B 1 44 ? -7.637 -33.565 25.955 1.00 13.58 44 LEU B CA 1
ATOM 3157 C C . LEU B 1 44 ? -6.376 -34.390 25.725 1.00 17.31 44 LEU B C 1
ATOM 3158 O O . LEU B 1 44 ? -5.538 -34.063 24.880 1.00 15.75 44 LEU B O 1
ATOM 3163 N N . GLN B 1 45 ? -6.242 -35.491 26.466 1.00 15.96 45 GLN B N 1
ATOM 3164 C CA . GLN B 1 45 ? -5.102 -36.401 26.326 1.00 17.46 45 GLN B CA 1
ATOM 3165 C C . GLN B 1 45 ? -5.619 -37.779 25.948 1.00 18.33 45 GLN B C 1
ATOM 3166 O O . GLN B 1 45 ? -6.008 -38.553 26.839 1.00 21.91 45 GLN B O 1
ATOM 3172 N N . PRO B 1 46 ? -5.639 -38.144 24.661 1.00 17.46 46 PRO B N 1
ATOM 3173 C CA . PRO B 1 46 ? -5.158 -37.408 23.491 1.00 16.07 46 PRO B CA 1
ATOM 3174 C C . PRO B 1 46 ? -6.157 -36.350 23.025 1.00 13.29 46 PRO B C 1
ATOM 3175 O O . PRO B 1 46 ? -7.308 -36.407 23.419 1.00 14.26 46 PRO B O 1
ATOM 3179 N N . PRO B 1 47 ? -5.716 -35.413 22.189 1.00 14.79 47 PRO B N 1
ATOM 3180 C CA . PRO B 1 47 ? -6.605 -34.322 21.763 1.00 13.41 47 PRO B CA 1
ATOM 3181 C C . PRO B 1 47 ? -7.744 -34.802 20.876 1.00 15.22 47 PRO B C 1
ATOM 3182 O O . PRO B 1 47 ? -7.705 -35.886 20.288 1.00 15.04 47 PRO B O 1
ATOM 3186 N N . ILE B 1 48 ? -8.770 -33.960 20.782 1.00 11.46 48 ILE B N 1
ATOM 3187 C CA . ILE B 1 48 ? -9.944 -34.251 19.968 1.00 11.83 48 ILE B CA 1
ATOM 3188 C C . ILE B 1 48 ? -9.633 -33.869 18.526 1.00 14.49 48 ILE B C 1
ATOM 3189 O O . ILE B 1 48 ? -9.568 -32.685 18.183 1.00 14.04 48 ILE B O 1
ATOM 3194 N N . THR B 1 49 ? -9.445 -34.874 17.676 1.00 14.36 49 THR B N 1
ATOM 3195 C CA . THR B 1 49 ? -9.168 -34.649 16.264 1.00 12.79 49 THR B CA 1
ATOM 3196 C C . THR B 1 49 ? -10.025 -35.528 15.364 1.00 15.07 49 THR B C 1
ATOM 3197 O O . THR B 1 49 ? -9.752 -35.598 14.164 1.00 15.39 49 THR B O 1
ATOM 3201 N N . THR B 1 50 ? -11.026 -36.218 15.906 1.00 11.09 50 THR B N 1
ATOM 3202 C CA . THR B 1 50 ? -11.856 -37.096 15.094 1.00 15.14 50 THR B CA 1
ATOM 3203 C C . THR B 1 50 ? -13.330 -36.831 15.350 1.00 14.56 50 THR B C 1
ATOM 3204 O O . THR B 1 50 ? -13.741 -36.445 16.450 1.00 14.95 50 THR B O 1
ATOM 3208 N N . LEU B 1 51 ? -14.126 -37.071 14.308 1.00 14.95 51 LEU B N 1
ATOM 3209 C CA . LEU B 1 51 ? -15.559 -36.833 14.396 1.00 15.34 51 LEU B CA 1
ATOM 3210 C C . LEU B 1 51 ? -16.202 -37.663 15.497 1.00 15.07 51 LEU B C 1
ATOM 3211 O O . LEU B 1 51 ? -17.016 -37.151 16.270 1.00 12.95 51 LEU B O 1
ATOM 3216 N N . ASP B 1 52 ? -15.854 -38.950 15.593 1.00 13.89 52 ASP B N 1
ATOM 3217 C CA . ASP B 1 52 ? -16.534 -39.795 16.572 1.00 12.33 52 ASP B CA 1
ATOM 3218 C C . ASP B 1 52 ? -16.271 -39.311 17.990 1.00 14.47 52 ASP B C 1
ATOM 3219 O O . ASP B 1 52 ? -17.179 -39.273 18.827 1.00 16.39 52 ASP B O 1
ATOM 3224 N N . ARG B 1 53 ? -15.037 -38.904 18.264 1.00 12.84 53 ARG B N 1
ATOM 3225 C CA . ARG B 1 53 ? -14.696 -38.476 19.613 1.00 16.08 53 ARG B CA 1
ATOM 3226 C C . ARG B 1 53 ? -15.389 -37.168 19.985 1.00 14.12 53 ARG B C 1
ATOM 3227 O O . ARG B 1 53 ? -15.865 -37.021 21.115 1.00 16.92 53 ARG B O 1
ATOM 3235 N N . VAL B 1 54 ? -15.492 -36.216 19.050 1.00 11.67 54 VAL B N 1
ATOM 3236 C CA . VAL B 1 54 ? -16.115 -34.951 19.422 1.00 14.69 54 VAL B CA 1
ATOM 3237 C C . VAL B 1 54 ? -17.616 -35.122 19.602 1.00 16.33 54 VAL B C 1
ATOM 3238 O O . VAL B 1 54 ? -18.216 -34.457 20.456 1.00 15.21 54 VAL B O 1
ATOM 3242 N N . ILE B 1 55 ? -18.249 -36.031 18.844 1.00 12.88 55 ILE B N 1
ATOM 3243 C CA . ILE B 1 55 ? -19.681 -36.271 19.023 1.00 13.33 55 ILE B CA 1
ATOM 3244 C C . ILE B 1 55 ? -19.946 -36.950 20.364 1.00 14.58 55 ILE B C 1
ATOM 3245 O O . ILE B 1 55 ? -20.877 -36.585 21.092 1.00 16.22 55 ILE B O 1
ATOM 3250 N N . GLU B 1 56 ? -19.127 -37.936 20.718 1.00 16.12 56 GLU B N 1
ATOM 3251 C CA . GLU B 1 56 ? -19.325 -38.642 21.976 1.00 18.21 56 GLU B CA 1
ATOM 3252 C C . GLU B 1 56 ? -18.979 -37.764 23.175 1.00 15.38 56 GLU B C 1
ATOM 3253 O O . GLU B 1 56 ? -19.608 -37.882 24.232 1.00 16.64 56 GLU B O 1
ATOM 3259 N N . TYR B 1 57 ? -17.985 -36.886 23.032 1.00 15.23 57 TYR B N 1
ATOM 3260 C CA . TYR B 1 57 ? -17.681 -35.927 24.094 1.00 14.58 57 TYR B CA 1
ATOM 3261 C C . TYR B 1 57 ? -18.871 -35.015 24.374 1.00 13.50 57 TYR B C 1
ATOM 3262 O O . TYR B 1 57 ? -19.259 -34.821 25.535 1.00 15.05 57 TYR B O 1
ATOM 3271 N N . LYS B 1 58 ? -19.482 -34.460 23.318 1.00 13.48 58 LYS B N 1
ATOM 3272 C CA . LYS B 1 58 ? -20.631 -33.582 23.527 1.00 16.08 58 LYS B CA 1
ATOM 3273 C C . LYS B 1 58 ? -21.793 -34.330 24.174 1.00 21.16 58 LYS B C 1
ATOM 3274 O O . LYS B 1 58 ? -22.504 -33.772 25.019 1.00 13.60 58 LYS B O 1
ATOM 3280 N N . LYS B 1 59 ? -22.009 -35.594 23.785 1.00 17.02 59 LYS B N 1
ATOM 3281 C CA . LYS B 1 59 ? -23.074 -36.372 24.419 1.00 18.87 59 LYS B CA 1
ATOM 3282 C C . LYS B 1 59 ? -22.823 -36.523 25.912 1.00 16.73 59 LYS B C 1
ATOM 3283 O O . LYS B 1 59 ? -23.752 -36.404 26.719 1.00 17.73 59 LYS B O 1
ATOM 3289 N N . THR B 1 60 ? -21.570 -36.790 26.288 1.00 15.37 60 THR B N 1
ATOM 3290 C CA . THR B 1 60 ? -21.206 -36.912 27.695 1.00 16.40 60 THR B CA 1
ATOM 3291 C C . THR B 1 60 ? -21.488 -35.620 28.448 1.00 18.23 60 THR B C 1
ATOM 3292 O O . THR B 1 60 ? -22.055 -35.635 29.552 1.00 16.30 60 THR B O 1
ATOM 3296 N N . LEU B 1 61 ? -21.073 -34.483 27.872 1.00 18.48 61 LEU B N 1
ATOM 3297 C CA . LEU B 1 61 ? -21.283 -33.196 28.526 1.00 14.89 61 LEU B CA 1
ATOM 3298 C C . LEU B 1 61 ? -22.762 -32.882 28.674 1.00 14.20 61 LEU B C 1
ATOM 3299 O O . LEU B 1 61 ? -23.192 -32.362 29.710 1.00 17.25 61 LEU B O 1
ATOM 3304 N N . GLN B 1 62 ? -23.559 -33.167 27.640 1.00 15.79 62 GLN B N 1
ATOM 3305 C CA . GLN B 1 62 ? -24.976 -32.835 27.730 1.00 18.48 62 GLN B CA 1
ATOM 3306 C C . GLN B 1 62 ? -25.684 -33.684 28.769 1.00 17.18 62 GLN B C 1
ATOM 3307 O O . GLN B 1 62 ? -26.619 -33.208 29.421 1.00 18.74 62 GLN B O 1
ATOM 3313 N N . LYS B 1 63 ? -25.256 -34.930 28.933 1.00 17.52 63 LYS B N 1
ATOM 3314 C CA . LYS B 1 63 ? -25.824 -35.757 29.990 1.00 22.08 63 LYS B CA 1
ATOM 3315 C C . LYS B 1 63 ? -25.514 -35.155 31.352 1.00 24.93 63 LYS B C 1
ATOM 3316 O O . LYS B 1 63 ? -26.379 -35.117 32.237 1.00 22.44 63 LYS B O 1
ATOM 3322 N N . LEU B 1 64 ? -24.295 -34.619 31.510 1.00 17.99 64 LEU B N 1
ATOM 3323 C CA . LEU B 1 64 ? -23.873 -34.016 32.770 1.00 17.72 64 LEU B CA 1
ATOM 3324 C C . LEU B 1 64 ? -24.564 -32.682 33.035 1.00 17.25 64 LEU B C 1
ATOM 3325 O O . LEU B 1 64 ? -24.759 -32.313 34.197 1.00 23.43 64 LEU B O 1
ATOM 3330 N N . ALA B 1 65 ? -24.930 -31.941 31.992 1.00 14.66 65 ALA B N 1
ATOM 3331 C CA . ALA B 1 65 ? -25.469 -30.586 32.142 1.00 16.15 65 ALA B CA 1
ATOM 3332 C C . ALA B 1 65 ? -26.517 -30.349 31.068 1.00 19.42 65 ALA B C 1
ATOM 3333 O O . ALA B 1 65 ? -26.249 -29.729 30.031 1.00 15.20 65 ALA B O 1
ATOM 3335 N N . PRO B 1 66 ? -27.746 -30.827 31.290 1.00 19.51 66 PRO B N 1
ATOM 3336 C CA . PRO B 1 66 ? -28.768 -30.770 30.230 1.00 18.85 66 PRO B CA 1
ATOM 3337 C C . PRO B 1 66 ? -29.184 -29.367 29.828 1.00 17.44 66 PRO B C 1
ATOM 3338 O O . PRO B 1 66 ? -29.726 -29.194 28.729 1.00 21.27 66 PRO B O 1
ATOM 3342 N N . LYS B 1 67 ? -28.965 -28.357 30.664 1.00 17.39 67 LYS B N 1
ATOM 3343 C CA . LYS B 1 67 ? -29.375 -27.002 30.331 1.00 18.03 67 LYS B CA 1
ATOM 3344 C C . LYS B 1 67 ? -28.254 -26.157 29.744 1.00 12.15 67 LYS B C 1
ATOM 3345 O O . LYS B 1 67 ? -28.486 -24.994 29.421 1.00 13.74 67 LYS B O 1
ATOM 3351 N N . THR B 1 68 ? -27.052 -26.697 29.621 1.00 15.87 68 THR B N 1
ATOM 3352 C CA . THR B 1 68 ? -25.923 -25.945 29.089 1.00 11.20 68 THR B CA 1
ATOM 3353 C C . THR B 1 68 ? -25.802 -26.191 27.592 1.00 12.73 68 THR B C 1
ATOM 3354 O O . THR B 1 68 ? -25.912 -27.328 27.126 1.00 14.46 68 THR B O 1
ATOM 3358 N N . THR B 1 69 ? -25.571 -25.119 26.844 1.00 12.83 69 THR B N 1
ATOM 3359 C CA . THR B 1 69 ? -25.348 -25.209 25.408 1.00 12.39 69 THR B CA 1
ATOM 3360 C C . THR B 1 69 ? -23.856 -25.360 25.152 1.00 16.71 69 THR B C 1
ATOM 3361 O O . THR B 1 69 ? -23.062 -24.528 25.608 1.00 13.95 69 THR B O 1
ATOM 3365 N N . PHE B 1 70 ? -23.480 -26.414 24.429 1.00 12.47 70 PHE B N 1
ATOM 3366 C CA . PHE B 1 70 ? -22.083 -26.764 24.212 1.00 11.76 70 PHE B CA 1
ATOM 3367 C C . PHE B 1 70 ? -21.735 -26.562 22.748 1.00 13.61 70 PHE B C 1
ATOM 3368 O O . PHE B 1 70 ? -22.379 -27.152 21.872 1.00 14.74 70 PHE B O 1
ATOM 3376 N N . LEU B 1 71 ? -20.716 -25.741 22.495 1.00 10.97 71 LEU B N 1
ATOM 3377 C CA . LEU B 1 71 ? -20.108 -25.587 21.177 1.00 12.47 71 LEU B CA 1
ATOM 3378 C C . LEU B 1 71 ? -18.743 -26.268 21.207 1.00 12.97 71 LEU B C 1
ATOM 3379 O O . LEU B 1 71 ? -17.963 -26.046 22.140 1.00 10.71 71 LEU B O 1
ATOM 3384 N N . MET B 1 72 ? -18.456 -27.113 20.215 1.00 9.66 72 MET B N 1
ATOM 3385 C CA . MET B 1 72 ? -17.289 -27.973 20.291 1.00 10.34 72 MET B CA 1
ATOM 3386 C C . MET B 1 72 ? -16.237 -27.552 19.276 1.00 9.57 72 MET B C 1
ATOM 3387 O O . MET B 1 72 ? -16.490 -26.760 18.363 1.00 10.58 72 MET B O 1
ATOM 3392 N N . SER B 1 73 ? -15.057 -28.143 19.420 1.00 12.32 73 SER B N 1
ATOM 3393 C CA . SER B 1 73 ? -13.910 -27.756 18.619 1.00 9.80 73 SER B CA 1
ATOM 3394 C C . SER B 1 73 ? -13.030 -28.972 18.378 1.00 10.23 73 SER B C 1
ATOM 3395 O O . SER B 1 73 ? -13.052 -29.942 19.139 1.00 9.08 73 SER B O 1
ATOM 3398 N N . PHE B 1 74 ? -12.284 -28.916 17.286 1.00 8.66 74 PHE B N 1
ATOM 3399 C CA . PHE B 1 74 ? -11.167 -29.808 17.023 1.00 10.91 74 PHE B CA 1
ATOM 3400 C C . PHE B 1 74 ? -9.868 -29.136 17.448 1.00 9.93 74 PHE B C 1
ATOM 3401 O O . PHE B 1 74 ? -9.755 -27.909 17.473 1.00 9.56 74 PHE B O 1
ATOM 3409 N N . TYR B 1 75 ? -8.873 -29.969 17.725 1.00 7.80 75 TYR B N 1
ATOM 3410 C CA . TYR B 1 75 ? -7.492 -29.556 17.953 1.00 11.14 75 TYR B CA 1
ATOM 3411 C C . TYR B 1 75 ? -6.741 -29.532 16.623 1.00 11.99 75 TYR B C 1
ATOM 3412 O O . TYR B 1 75 ? -6.705 -30.539 15.907 1.00 11.40 75 TYR B O 1
ATOM 3421 N N . LEU B 1 76 ? -6.154 -28.384 16.283 1.00 11.02 76 LEU B N 1
ATOM 3422 C CA . LEU B 1 76 ? -5.439 -28.268 15.011 1.00 11.51 76 LEU B CA 1
ATOM 3423 C C . LEU B 1 76 ? -4.236 -29.199 14.988 1.00 13.11 76 LEU B C 1
ATOM 3424 O O . LEU B 1 76 ? -3.299 -29.046 15.774 1.00 14.83 76 LEU B O 1
ATOM 3429 N N . SER B 1 77 ? -4.255 -30.148 14.061 1.00 16.06 77 SER B N 1
ATOM 3430 C CA . SER B 1 77 ? -3.257 -31.198 14.039 1.00 18.17 77 SER B CA 1
ATOM 3431 C C . SER B 1 77 ? -3.006 -31.605 12.596 1.00 15.70 77 SER B C 1
ATOM 3432 O O . SER B 1 77 ? -3.847 -31.402 11.719 1.00 15.01 77 SER B O 1
ATOM 3435 N N . LYS B 1 78 ? -1.828 -32.190 12.354 1.00 22.28 78 LYS B N 1
ATOM 3436 C CA . LYS B 1 78 ? -1.544 -32.720 11.023 1.00 25.48 78 LYS B CA 1
ATOM 3437 C C . LYS B 1 78 ? -2.487 -33.852 10.659 1.00 22.53 78 LYS B C 1
ATOM 3438 O O . LYS B 1 78 ? -2.595 -34.200 9.480 1.00 22.48 78 LYS B O 1
ATOM 3444 N N . ASP B 1 79 ? -3.173 -34.428 11.647 1.00 17.75 79 ASP B N 1
ATOM 3445 C CA . ASP B 1 79 ? -4.166 -35.466 11.380 1.00 21.79 79 ASP B CA 1
ATOM 3446 C C . ASP B 1 79 ? -5.419 -34.932 10.700 1.00 24.91 79 ASP B C 1
ATOM 3447 O O . ASP B 1 79 ? -6.116 -35.700 10.032 1.00 23.87 79 ASP B O 1
ATOM 3452 N N . LEU B 1 80 ? -5.732 -33.648 10.853 1.00 16.90 80 LEU B N 1
ATOM 3453 C CA . LEU B 1 80 ? -6.923 -33.105 10.221 1.00 13.00 80 LEU B CA 1
ATOM 3454 C C . LEU B 1 80 ? -6.731 -33.023 8.716 1.00 14.55 80 LEU B C 1
ATOM 3455 O O . LEU B 1 80 ? -5.621 -32.826 8.225 1.00 16.31 80 LEU B O 1
ATOM 3460 N N . THR B 1 81 ? -7.827 -33.196 7.993 1.00 15.47 81 THR B N 1
ATOM 3461 C CA . THR B 1 81 ? -7.889 -33.071 6.545 1.00 18.67 81 THR B CA 1
ATOM 3462 C C . THR B 1 81 ? -9.018 -32.118 6.197 1.00 13.67 81 THR B C 1
ATOM 3463 O O . THR B 1 81 ? -9.953 -31.936 6.986 1.00 14.44 81 THR B O 1
ATOM 3467 N N . PRO B 1 82 ? -8.967 -31.500 5.023 1.00 14.75 82 PRO B N 1
ATOM 3468 C CA . PRO B 1 82 ? -10.130 -30.728 4.558 1.00 16.34 82 PRO B CA 1
ATOM 3469 C C . PRO B 1 82 ? -11.409 -31.548 4.538 1.00 15.18 82 PRO B C 1
ATOM 3470 O O . PRO B 1 82 ? -12.461 -31.050 4.946 1.00 16.11 82 PRO B O 1
ATOM 3474 N N . ASP B 1 83 ? -11.343 -32.808 4.090 1.00 16.29 83 ASP B N 1
ATOM 3475 C CA . ASP B 1 83 ? -12.523 -33.671 4.098 1.00 17.24 83 ASP B CA 1
ATOM 3476 C C . ASP B 1 83 ? -13.133 -33.768 5.496 1.00 17.06 83 ASP B C 1
ATOM 3477 O O . ASP B 1 83 ? -14.354 -33.665 5.662 1.00 12.82 83 ASP B O 1
ATOM 3482 N N . LEU B 1 84 ? -12.294 -33.979 6.516 1.00 13.64 84 LEU B N 1
ATOM 3483 C CA . LEU B 1 84 ? -12.802 -34.100 7.883 1.00 14.30 84 LEU B CA 1
ATOM 3484 C C . LEU B 1 84 ? -13.431 -32.795 8.366 1.00 14.73 84 LEU B C 1
ATOM 34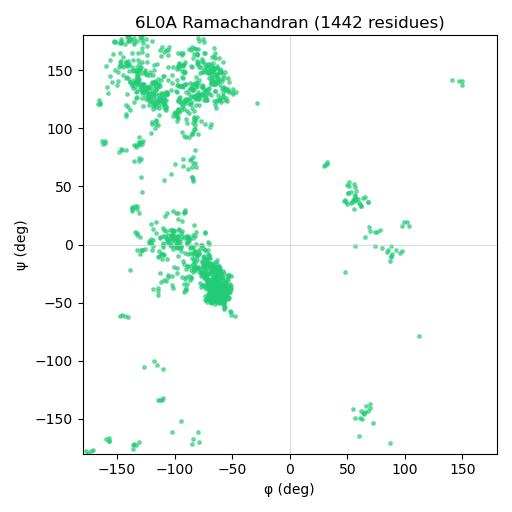85 O O . LEU B 1 84 ? -14.454 -32.806 9.066 1.00 14.42 84 LEU B O 1
ATOM 3490 N N . ILE B 1 85 ? -12.832 -31.657 8.011 1.00 14.49 85 ILE B N 1
ATOM 3491 C CA . ILE B 1 85 ? -13.424 -30.368 8.367 1.00 14.66 85 ILE B CA 1
ATOM 3492 C C . ILE B 1 85 ? -14.820 -30.242 7.771 1.00 12.02 85 ILE B C 1
ATOM 3493 O O . ILE B 1 85 ? -15.777 -29.861 8.457 1.00 11.27 85 ILE B O 1
ATOM 3498 N N . HIS B 1 86 ? -14.956 -30.556 6.478 1.00 14.20 86 HIS B N 1
ATOM 3499 C CA . HIS B 1 86 ? -16.270 -30.502 5.839 1.00 12.94 86 HIS B CA 1
ATOM 3500 C C . HIS B 1 86 ? -17.266 -31.457 6.496 1.00 13.73 86 HIS B C 1
ATOM 3501 O O . HIS B 1 86 ? -18.430 -31.097 6.710 1.00 12.58 86 HIS B O 1
ATOM 3508 N N . GLU B 1 87 ? -16.837 -32.679 6.817 1.00 11.79 87 GLU B N 1
ATOM 3509 C CA . GLU B 1 87 ? -17.754 -33.622 7.449 1.00 13.35 87 GLU B CA 1
ATOM 3510 C C . GLU B 1 87 ? -18.187 -33.140 8.827 1.00 15.63 87 GLU B C 1
ATOM 3511 O O . GLU B 1 87 ? -19.371 -33.208 9.174 1.00 14.69 87 GLU B O 1
ATOM 3517 N N . ALA B 1 88 ? -17.244 -32.670 9.641 1.00 14.48 88 ALA B N 1
ATOM 3518 C CA . ALA B 1 88 ? -17.623 -32.236 10.982 1.00 12.17 88 ALA B CA 1
ATOM 3519 C C . ALA B 1 88 ? -18.521 -31.003 10.924 1.00 14.06 88 ALA B C 1
ATOM 3520 O O . ALA B 1 88 ? -19.504 -30.902 11.669 1.00 15.08 88 ALA B O 1
ATOM 3522 N N . ALA B 1 89 ? -18.240 -30.083 10.003 1.00 12.65 89 ALA B N 1
ATOM 3523 C CA . ALA B 1 89 ? -19.087 -28.901 9.864 1.00 14.51 89 ALA B CA 1
ATOM 3524 C C . ALA B 1 89 ? -20.474 -29.271 9.360 1.00 17.01 89 ALA B C 1
ATOM 3525 O O . ALA B 1 89 ? -21.484 -28.745 9.851 1.00 13.89 89 ALA B O 1
ATOM 3527 N N . GLN B 1 90 ? -20.552 -30.167 8.376 1.00 16.86 90 GLN B N 1
ATOM 3528 C CA . GLN B 1 90 ? -21.856 -30.513 7.824 1.00 16.39 90 GLN B CA 1
ATOM 3529 C C . GLN B 1 90 ? -22.684 -31.339 8.801 1.00 21.09 90 GLN B C 1
ATOM 3530 O O . GLN B 1 90 ? -23.913 -31.359 8.684 1.00 23.86 90 GLN B O 1
ATOM 3536 N N . GLN B 1 91 ? -22.049 -31.994 9.772 1.00 15.68 91 GLN B N 1
ATOM 3537 C CA . GLN B 1 91 ? -22.747 -32.700 10.838 1.00 16.25 91 GLN B CA 1
ATOM 3538 C C . GLN B 1 91 ? -23.053 -31.803 12.029 1.00 17.47 91 GLN B C 1
ATOM 3539 O O . GLN B 1 91 ? -23.587 -32.292 13.031 1.00 16.39 91 GLN B O 1
ATOM 3545 N N . HIS B 1 92 ? -22.721 -30.513 11.938 1.00 16.28 92 HIS B N 1
ATOM 3546 C CA . HIS B 1 92 ? -22.857 -29.569 13.047 1.00 16.08 92 HIS B CA 1
ATOM 3547 C C . HIS B 1 92 ? -22.150 -30.084 14.298 1.00 15.05 92 HIS B C 1
ATOM 3548 O O . HIS B 1 92 ? -22.605 -29.881 15.425 1.00 18.77 92 HIS B O 1
ATOM 3555 N N . ALA B 1 93 ? -21.021 -30.761 14.104 1.00 13.38 93 ALA B N 1
ATOM 3556 C CA . ALA B 1 93 ? -20.329 -31.381 15.224 1.00 15.04 93 ALA B CA 1
ATOM 3557 C C . ALA B 1 93 ? -19.269 -30.486 15.855 1.00 14.59 93 ALA B C 1
ATOM 3558 O O . ALA B 1 93 ? -18.819 -30.782 16.971 1.00 14.81 93 ALA B O 1
ATOM 3560 N N . ILE B 1 94 ? -18.840 -29.427 15.160 1.00 12.46 94 ILE B N 1
ATOM 3561 C CA . ILE B 1 94 ? -17.852 -28.489 15.685 1.00 11.42 94 ILE B CA 1
ATOM 3562 C C . ILE B 1 94 ? -18.234 -27.090 15.233 1.00 12.95 94 ILE B C 1
ATOM 3563 O O . ILE B 1 94 ? -18.934 -26.899 14.234 1.00 15.72 94 ILE B O 1
ATOM 3568 N N . ARG B 1 95 ? -17.754 -26.098 15.987 1.00 10.53 95 ARG B N 1
ATOM 3569 C CA . ARG B 1 95 ? -17.928 -24.700 15.641 1.00 11.87 95 ARG B CA 1
ATOM 3570 C C . ARG B 1 95 ? -16.606 -24.025 15.291 1.00 10.06 95 ARG B C 1
ATOM 3571 O O . ARG B 1 95 ? -16.613 -22.907 14.766 1.00 12.04 95 ARG B O 1
ATOM 3579 N N . GLY B 1 96 ? -15.485 -24.696 15.528 1.00 10.82 96 GLY B N 1
ATOM 3580 C CA . GLY B 1 96 ? -14.190 -24.096 15.291 1.00 10.28 96 GLY B CA 1
ATOM 3581 C C . GLY B 1 96 ? -13.081 -25.096 15.518 1.00 9.50 96 GLY B C 1
ATOM 3582 O O . GLY B 1 96 ? -13.317 -26.271 15.808 1.00 9.39 96 GLY B O 1
ATOM 3583 N N . VAL B 1 97 ? -11.855 -24.608 15.336 1.00 9.13 97 VAL B N 1
ATOM 3584 C CA . VAL B 1 97 ? -10.640 -25.405 15.454 1.00 8.75 97 VAL B CA 1
ATOM 3585 C C . VAL B 1 97 ? -9.655 -24.567 16.241 1.00 10.78 97 VAL B C 1
ATOM 3586 O O . VAL B 1 97 ? -9.408 -23.409 15.872 1.00 9.58 97 VAL B O 1
ATOM 3602 N N . CYS B 1 99 ? -5.892 -23.841 17.807 1.00 9.66 99 CYS B N 1
ATOM 3603 C CA . CYS B 1 99 ? -4.485 -24.037 17.510 1.00 10.09 99 CYS B CA 1
ATOM 3604 C C . CYS B 1 99 ? -3.620 -23.788 18.739 1.00 14.31 99 CYS B C 1
ATOM 3605 O O . CYS B 1 99 ? -3.638 -22.693 19.316 1.00 15.37 99 CYS B O 1
ATOM 3608 N N . TYR B 1 100 ? -2.875 -24.813 19.142 1.00 11.62 100 TYR B N 1
ATOM 3609 C CA . TYR B 1 100 ? -1.875 -24.699 20.189 1.00 14.07 100 TYR B CA 1
ATOM 3610 C C . TYR B 1 100 ? -0.498 -24.755 19.554 1.00 17.42 100 TYR B C 1
ATOM 3611 O O . TYR B 1 100 ? -0.158 -25.771 18.932 1.00 19.57 100 TYR B O 1
ATOM 3620 N N . PRO B 1 101 ? 0.323 -23.723 19.669 1.00 19.34 101 PRO B N 1
ATOM 3621 C CA . PRO B 1 101 ? 1.727 -23.872 19.267 1.00 24.10 101 PRO B CA 1
ATOM 3622 C C . PRO B 1 101 ? 2.420 -24.913 20.134 1.00 23.19 101 PRO B C 1
ATOM 3623 O O . PRO B 1 101 ? 2.160 -25.024 21.333 1.00 22.97 101 PRO B O 1
ATOM 3627 N N . ALA B 1 102 ? 3.290 -25.701 19.507 1.00 24.82 102 ALA B N 1
ATOM 3628 C CA . ALA B 1 102 ? 3.857 -26.871 20.172 1.00 26.19 102 ALA B CA 1
ATOM 3629 C C . ALA B 1 102 ? 4.652 -26.482 21.417 1.00 27.93 102 ALA B C 1
ATOM 3630 O O . ALA B 1 102 ? 5.565 -25.651 21.353 1.00 28.42 102 ALA B O 1
ATOM 3632 N N . GLY B 1 103 ? 4.280 -27.077 22.559 1.00 27.35 103 GLY B N 1
ATOM 3633 C CA . GLY B 1 103 ? 5.019 -26.964 23.799 1.00 25.85 103 GLY B CA 1
ATOM 3634 C C . GLY B 1 103 ? 4.676 -25.780 24.687 1.00 32.72 103 GLY B C 1
ATOM 3635 O O . GLY B 1 103 ? 5.261 -25.656 25.773 1.00 30.11 103 GLY B O 1
ATOM 3636 N N . VAL B 1 104 ? 3.753 -24.907 24.278 1.00 26.44 104 VAL B N 1
ATOM 3637 C CA . VAL B 1 104 ? 3.579 -23.675 25.043 1.00 30.75 104 VAL B CA 1
ATOM 3638 C C . VAL B 1 104 ? 2.632 -23.840 26.224 1.00 27.36 104 VAL B C 1
ATOM 3639 O O . VAL B 1 104 ? 2.675 -23.013 27.145 1.00 24.93 104 VAL B O 1
ATOM 3643 N N . THR B 1 105 ? 1.798 -24.878 26.258 1.00 24.13 105 THR B N 1
ATOM 3644 C CA . THR B 1 105 ? 0.884 -25.009 27.391 1.00 29.04 105 THR B CA 1
ATOM 3645 C C . THR B 1 105 ? 0.397 -26.452 27.519 1.00 28.80 105 THR B C 1
ATOM 3646 O O . THR B 1 105 ? 0.945 -27.375 26.904 1.00 27.28 105 THR B O 1
ATOM 3650 N N . THR B 1 106 ? -0.643 -26.630 28.341 1.00 25.65 106 THR B N 1
ATOM 3651 C CA . THR B 1 106 ? -1.193 -27.937 28.687 1.00 25.80 106 THR B CA 1
ATOM 3652 C C . THR B 1 106 ? -1.603 -28.725 27.451 1.00 27.68 106 THR B C 1
ATOM 3653 O O . THR B 1 106 ? -2.429 -28.260 26.654 1.00 20.22 106 THR B O 1
ATOM 3657 N N . ASN B 1 107 ? -1.056 -29.938 27.322 1.00 24.71 107 ASN B N 1
ATOM 3658 C CA . ASN B 1 107 ? -1.411 -30.862 26.244 1.00 27.97 107 ASN B CA 1
ATOM 3659 C C . ASN B 1 107 ? -1.194 -30.233 24.873 1.00 27.17 107 ASN B C 1
ATOM 3660 O O . ASN B 1 107 ? -2.012 -30.384 23.966 1.00 27.16 107 ASN B O 1
ATOM 3665 N N . SER B 1 108 ? -0.072 -29.535 24.724 1.00 28.67 108 SER B N 1
ATOM 3666 C CA . SER B 1 108 ? 0.284 -28.849 23.488 1.00 28.31 108 SER B CA 1
ATOM 3667 C C . SER B 1 108 ? 1.435 -29.525 22.751 1.00 31.75 108 SER B C 1
ATOM 3668 O O . SER B 1 108 ? 1.952 -28.960 21.780 1.00 28.60 108 SER B O 1
ATOM 3671 N N . ALA B 1 109 ? 1.875 -30.703 23.207 1.00 33.55 109 ALA B N 1
ATOM 3672 C CA . ALA B 1 109 ? 2.980 -31.378 22.535 1.00 32.25 109 ALA B CA 1
ATOM 3673 C C . ALA B 1 109 ? 2.598 -31.792 21.122 1.00 33.10 109 ALA B C 1
ATOM 3674 O O . ALA B 1 109 ? 3.454 -31.830 20.231 1.00 31.22 109 ALA B O 1
ATOM 3676 N N . ALA B 1 110 ? 1.322 -32.089 20.897 1.00 26.39 110 ALA B N 1
ATOM 3677 C CA . ALA B 1 110 ? 0.817 -32.433 19.575 1.00 29.72 110 ALA B CA 1
ATOM 3678 C C . ALA B 1 110 ? 0.510 -31.205 18.721 1.00 30.12 110 ALA B C 1
ATOM 3679 O O . ALA B 1 110 ? -0.028 -31.358 17.619 1.00 30.55 110 ALA B O 1
ATOM 3681 N N . GLY B 1 111 ? 0.866 -30.010 19.194 1.00 26.41 111 GLY B N 1
ATOM 3682 C CA . GLY B 1 111 ? 0.498 -28.770 18.546 1.00 27.49 111 GLY B CA 1
ATOM 3683 C C . GLY B 1 111 ? 1.369 -28.448 17.345 1.00 27.37 111 GLY B C 1
ATOM 3684 O O . GLY B 1 111 ? 2.187 -29.249 16.888 1.00 28.14 111 GLY B O 1
ATOM 3685 N N . VAL B 1 112 ? 1.201 -27.227 16.849 1.00 23.03 112 VAL B N 1
ATOM 3686 C CA . VAL B 1 112 ? 1.710 -26.847 15.539 1.00 25.44 112 VAL B CA 1
ATOM 3687 C C . VAL B 1 112 ? 2.936 -25.954 15.675 1.00 29.55 112 VAL B C 1
ATOM 3688 O O . VAL B 1 112 ? 3.211 -25.361 16.720 1.00 25.86 112 VAL B O 1
ATOM 3692 N N . ASP B 1 113 ? 3.668 -25.848 14.569 1.00 28.63 113 ASP B N 1
ATOM 3693 C CA . ASP B 1 113 ? 4.773 -24.911 14.447 1.00 31.57 113 ASP B CA 1
ATOM 3694 C C . ASP B 1 113 ? 4.216 -23.601 13.903 1.00 28.02 113 ASP B C 1
ATOM 3695 O O . ASP B 1 113 ? 3.871 -23.535 12.710 1.00 33.92 113 ASP B O 1
ATOM 3700 N N . PRO B 1 114 ? 4.121 -22.543 14.713 1.00 29.43 114 PRO B N 1
ATOM 3701 C CA . PRO B 1 114 ? 3.524 -21.288 14.232 1.00 30.83 114 PRO B CA 1
ATOM 3702 C C . PRO B 1 114 ? 4.381 -20.532 13.228 1.00 32.52 114 PRO B C 1
ATOM 3703 O O . PRO B 1 114 ? 3.982 -19.441 12.799 1.00 36.94 114 PRO B O 1
ATOM 3707 N N . ASN B 1 115 ? 5.540 -21.063 12.847 1.00 36.92 115 ASN B N 1
ATOM 3708 C CA . ASN B 1 115 ? 6.301 -20.550 11.716 1.00 38.28 115 ASN B CA 1
ATOM 3709 C C . ASN B 1 115 ? 6.001 -21.300 10.428 1.00 39.75 115 ASN B C 1
ATOM 3710 O O . ASN B 1 115 ? 6.551 -20.946 9.379 1.00 44.17 115 ASN B O 1
ATOM 3715 N N . ASP B 1 116 ? 5.157 -22.329 10.480 1.00 39.00 116 ASP B N 1
ATOM 3716 C CA . ASP B 1 116 ? 4.804 -23.123 9.306 1.00 37.39 116 ASP B CA 1
ATOM 3717 C C . ASP B 1 116 ? 3.294 -23.220 9.168 1.00 28.62 116 ASP B C 1
ATOM 3718 O O . ASP B 1 116 ? 2.744 -24.292 8.897 1.00 28.58 116 ASP B O 1
ATOM 3723 N N . PHE B 1 117 ? 2.592 -22.095 9.325 1.00 26.29 117 PHE B N 1
ATOM 3724 C CA . PHE B 1 117 ? 1.136 -22.144 9.225 1.00 22.77 117 PHE B CA 1
ATOM 3725 C C . PHE B 1 117 ? 0.651 -22.511 7.822 1.00 21.43 117 PHE B C 1
ATOM 3726 O O . PHE B 1 117 ? -0.434 -23.076 7.693 1.00 15.20 117 PHE B O 1
ATOM 3734 N N . SER B 1 118 ? 1.412 -22.214 6.755 1.00 21.54 118 SER B N 1
ATOM 3735 C CA . SER B 1 118 ? 0.890 -22.519 5.417 1.00 20.94 118 SER B CA 1
ATOM 3736 C C . SER B 1 118 ? 0.651 -24.013 5.214 1.00 17.28 118 SER B C 1
ATOM 3737 O O . SER B 1 118 ? -0.201 -24.391 4.403 1.00 15.24 118 SER B O 1
ATOM 3740 N N . ALA B 1 119 ? 1.343 -24.874 5.965 1.00 19.28 119 ALA B N 1
ATOM 3741 C CA . ALA B 1 119 ? 1.022 -26.296 5.903 1.00 21.93 119 ALA B CA 1
ATOM 3742 C C . ALA B 1 119 ? -0.434 -26.568 6.272 1.00 20.14 119 ALA B C 1
ATOM 3743 O O . ALA B 1 119 ? -0.992 -27.581 5.841 1.00 17.85 119 ALA B O 1
ATOM 3745 N N . PHE B 1 120 ? -1.072 -25.669 7.020 1.00 16.07 120 PHE B N 1
ATOM 3746 C CA . PHE B 1 120 ? -2.472 -25.826 7.386 1.00 14.99 120 PHE B CA 1
ATOM 3747 C C . PHE B 1 120 ? -3.409 -24.973 6.559 1.00 14.99 120 PHE B C 1
ATOM 3748 O O . PHE B 1 120 ? -4.601 -24.921 6.863 1.00 13.10 120 PHE B O 1
ATOM 3756 N N . TYR B 1 121 ? -2.917 -24.307 5.517 1.00 12.88 121 TYR B N 1
ATOM 3757 C CA . TYR B 1 121 ? -3.821 -23.479 4.726 1.00 13.62 121 TYR B CA 1
ATOM 3758 C C . TYR B 1 121 ? -4.967 -24.273 4.099 1.00 13.00 121 TYR B C 1
ATOM 3759 O O . TYR B 1 121 ? -6.076 -23.722 4.016 1.00 14.31 121 TYR B O 1
ATOM 3768 N N . PRO B 1 122 ? -4.802 -25.531 3.655 1.00 17.11 122 PRO B N 1
ATOM 3769 C CA . PRO B 1 122 ? -5.992 -26.274 3.201 1.00 17.19 122 PRO B CA 1
ATOM 3770 C C . PRO B 1 122 ? -7.048 -26.429 4.282 1.00 16.37 122 PRO B C 1
ATOM 3771 O O . PRO B 1 122 ? -8.245 -26.389 3.972 1.00 14.04 122 PRO B O 1
ATOM 3775 N N . ILE B 1 123 ? -6.631 -26.581 5.543 1.00 13.39 123 ILE B N 1
ATOM 3776 C CA . ILE B 1 123 ? -7.589 -26.633 6.650 1.00 11.67 123 ILE B CA 1
ATOM 3777 C C . ILE B 1 123 ? -8.313 -25.300 6.795 1.00 12.35 123 ILE B C 1
ATOM 3778 O O . ILE B 1 123 ? -9.543 -25.252 6.904 1.00 10.77 123 ILE B O 1
ATOM 3783 N N . PHE B 1 124 ? -7.559 -24.192 6.786 1.00 12.43 124 PHE B N 1
ATOM 3784 C CA . PHE B 1 124 ? -8.178 -22.880 6.975 1.00 12.94 124 PHE B CA 1
ATOM 3785 C C . PHE B 1 124 ? -9.146 -22.564 5.843 1.00 13.88 124 PHE B C 1
ATOM 3786 O O . PHE B 1 124 ? -10.206 -21.965 6.060 1.00 13.50 124 PHE B O 1
ATOM 3794 N N . LYS B 1 125 ? -8.790 -22.952 4.620 1.00 17.14 125 LYS B N 1
ATOM 3795 C CA . LYS B 1 125 ? -9.699 -22.757 3.497 1.00 16.65 125 LYS B CA 1
ATOM 3796 C C . LYS B 1 125 ? -11.014 -23.495 3.708 1.00 16.38 125 LYS B C 1
ATOM 3797 O O . LYS B 1 125 ? -12.095 -22.935 3.477 1.00 17.62 125 LYS B O 1
ATOM 3803 N N . ALA B 1 126 ? -10.948 -24.750 4.156 1.00 12.35 126 ALA B N 1
ATOM 3804 C CA . ALA B 1 126 ? -12.174 -25.493 4.434 1.00 14.68 126 ALA B CA 1
ATOM 3805 C C . ALA B 1 126 ? -12.949 -24.863 5.585 1.00 12.97 126 ALA B C 1
ATOM 3806 O O . ALA B 1 126 ? -14.182 -24.826 5.556 1.00 14.38 126 ALA B O 1
ATOM 3808 N N . MET B 1 127 ? -12.247 -24.389 6.623 1.00 15.58 127 MET B N 1
ATOM 3809 C CA . MET B 1 127 ? -12.939 -23.719 7.725 1.00 11.50 127 MET B CA 1
ATOM 3810 C C . MET B 1 127 ? -13.648 -22.464 7.239 1.00 14.19 127 MET B C 1
ATOM 3811 O O . MET B 1 127 ? -14.792 -22.193 7.624 1.00 15.68 127 MET B O 1
ATOM 3816 N N . GLN B 1 128 ? -12.969 -21.681 6.396 1.00 14.45 128 GLN B N 1
ATOM 3817 C CA . GLN B 1 128 ? -13.568 -20.469 5.851 1.00 16.17 128 GLN B CA 1
ATOM 3818 C C . GLN B 1 128 ? -14.840 -20.794 5.074 1.00 22.56 128 GLN B C 1
ATOM 3819 O O . GLN B 1 128 ? -15.865 -20.125 5.239 1.00 19.25 128 GLN B O 1
ATOM 3825 N N . GLU B 1 129 ? -14.804 -21.849 4.259 1.00 20.64 129 GLU B N 1
ATOM 3826 C CA . GLU B 1 129 ? -15.983 -22.240 3.495 1.00 16.86 129 GLU B CA 1
ATOM 3827 C C . GLU B 1 129 ? -17.129 -22.689 4.387 1.00 23.77 129 GLU B C 1
ATOM 3828 O O . GLU B 1 129 ? -18.298 -22.520 4.022 1.00 22.55 129 GLU B O 1
ATOM 3834 N N . GLU B 1 130 ? -16.829 -23.254 5.558 1.00 18.39 130 GLU B N 1
ATOM 3835 C CA . GLU B 1 130 ? -17.856 -23.779 6.445 1.00 16.98 130 GLU B CA 1
ATOM 3836 C C . GLU B 1 130 ? -18.183 -22.837 7.605 1.00 15.29 130 GLU B C 1
ATOM 3837 O O . GLU B 1 130 ? -18.877 -23.249 8.542 1.00 19.01 130 GLU B O 1
ATOM 3843 N N . ASN B 1 131 ? -17.696 -21.595 7.557 1.00 18.53 131 ASN B N 1
ATOM 3844 C CA . ASN B 1 131 ? -17.980 -20.582 8.575 1.00 18.99 131 ASN B CA 1
ATOM 3845 C C . ASN B 1 131 ? -17.581 -21.066 9.970 1.00 17.89 131 ASN B C 1
ATOM 3846 O O . ASN B 1 131 ? -18.279 -20.825 10.960 1.00 20.81 131 ASN B O 1
ATOM 3851 N N . LEU B 1 132 ? -16.452 -21.755 10.051 1.00 15.01 132 LEU B N 1
ATOM 3852 C CA . LEU B 1 132 ? -15.912 -22.171 11.340 1.00 12.47 132 LEU B CA 1
ATOM 3853 C C . LEU B 1 132 ? -14.930 -21.124 11.855 1.00 14.33 132 LEU B C 1
ATOM 3854 O O . LEU B 1 132 ? -14.314 -20.396 11.074 1.00 15.68 132 LEU B O 1
ATOM 3859 N N . VAL B 1 133 ? -14.767 -21.076 13.190 1.00 9.28 133 VAL B N 1
ATOM 3860 C CA . VAL B 1 133 ? -13.871 -20.121 13.845 1.00 8.89 133 VAL B CA 1
ATOM 3861 C C . VAL B 1 133 ? -12.499 -20.746 14.048 1.00 11.66 133 VAL B C 1
ATOM 3862 O O . VAL B 1 133 ? -12.388 -21.892 14.493 1.00 10.58 133 VAL B O 1
ATOM 3866 N N . LEU B 1 134 ? -11.437 -19.975 13.775 1.00 9.61 134 LEU B N 1
ATOM 3867 C CA . LEU B 1 134 ? -10.071 -20.402 14.060 1.00 8.70 134 LEU B CA 1
ATOM 3868 C C . LEU B 1 134 ? -9.628 -19.747 15.359 1.00 10.38 134 LEU B C 1
ATOM 3869 O O . LEU B 1 134 ? -9.467 -18.520 15.415 1.00 8.88 134 LEU B O 1
ATOM 3874 N N . ASN B 1 135 ? -9.410 -20.560 16.398 1.00 8.14 135 ASN B N 1
ATOM 3875 C CA . ASN B 1 135 ? -8.987 -20.049 17.703 1.00 8.08 135 ASN B CA 1
ATOM 3876 C C . ASN B 1 135 ? -7.485 -20.207 17.844 1.00 7.79 135 ASN B C 1
ATOM 3877 O O . ASN B 1 135 ? -6.942 -21.297 17.610 1.00 8.58 135 ASN B O 1
ATOM 3882 N N . LEU B 1 136 ? -6.819 -19.139 18.268 1.00 6.13 136 LEU B N 1
ATOM 3883 C CA . LEU B 1 136 ? -5.365 -19.115 18.338 1.00 7.96 136 LEU B CA 1
ATOM 3884 C C . LEU B 1 136 ? -4.910 -18.964 19.785 1.00 9.56 136 LEU B C 1
ATOM 3885 O O . LEU B 1 136 ? -5.283 -17.996 20.455 1.00 9.40 136 LEU B O 1
ATOM 3890 N N . HIS B 1 137 ? -4.070 -19.891 20.249 1.00 10.26 137 HIS B N 1
ATOM 3891 C CA . HIS B 1 137 ? -3.258 -19.624 21.430 1.00 11.90 137 HIS B CA 1
ATOM 3892 C C . HIS B 1 137 ? -2.032 -18.897 20.898 1.00 9.74 137 HIS B C 1
ATOM 3893 O O . HIS B 1 137 ? -1.068 -19.507 20.436 1.00 13.45 137 HIS B O 1
ATOM 3900 N N . GLY B 1 138 ? -2.089 -17.573 20.948 1.00 10.67 138 GLY B N 1
ATOM 3901 C CA . GLY B 1 138 ? -1.106 -16.753 20.281 1.00 11.64 138 GLY B CA 1
ATOM 3902 C C . GLY B 1 138 ? 0.176 -16.499 21.038 1.00 11.66 138 GLY B C 1
ATOM 3903 O O . GLY B 1 138 ? 0.413 -15.376 21.489 1.00 11.55 138 GLY B O 1
ATOM 3904 N N . GLU B 1 139 ? 1.007 -17.528 21.191 1.00 10.53 139 GLU B N 1
ATOM 3905 C CA . GLU B 1 139 ? 2.330 -17.382 21.790 1.00 12.40 139 GLU B CA 1
ATOM 3906 C C . GLU B 1 139 ? 3.352 -18.091 20.919 1.00 13.22 139 GLU B C 1
ATOM 3907 O O . GLU B 1 139 ? 3.136 -19.239 20.520 1.00 14.55 139 GLU B O 1
ATOM 3913 N N . LYS B 1 140 ? 4.449 -17.415 20.629 1.00 13.08 140 LYS B N 1
ATOM 3914 C CA . LYS B 1 140 ? 5.550 -18.090 19.953 1.00 12.16 140 LYS B CA 1
ATOM 3915 C C . LYS B 1 140 ? 6.349 -18.911 20.966 1.00 16.36 140 LYS B C 1
ATOM 3916 O O . LYS B 1 140 ? 6.568 -18.455 22.092 1.00 17.67 140 LYS B O 1
ATOM 3922 N N . PRO B 1 141 ? 6.778 -20.123 20.604 1.00 20.37 141 PRO B N 1
ATOM 3923 C CA . PRO B 1 141 ? 7.649 -20.894 21.502 1.00 28.02 141 PRO B CA 1
ATOM 3924 C C . PRO B 1 141 ? 8.945 -20.144 21.789 1.00 25.30 141 PRO B C 1
ATOM 3925 O O . PRO B 1 141 ? 9.439 -19.369 20.965 1.00 25.12 141 PRO B O 1
ATOM 3929 N N . SER B 1 142 ? 9.489 -20.374 22.985 1.00 25.46 142 SER B N 1
ATOM 3930 C CA . SER B 1 142 ? 10.616 -19.578 23.461 1.00 27.27 142 SER B CA 1
ATOM 3931 C C . SER B 1 142 ? 11.884 -19.890 22.673 1.00 29.21 142 SER B C 1
ATOM 3932 O O . SER B 1 142 ? 12.125 -21.035 22.281 1.00 30.38 142 SER B O 1
ATOM 3935 N N . VAL B 1 143 ? 12.684 -18.847 22.433 1.00 28.35 143 VAL B N 1
ATOM 3936 C CA . VAL B 1 143 ? 13.954 -18.924 21.716 1.00 31.58 143 VAL B CA 1
ATOM 3937 C C . VAL B 1 143 ? 14.924 -17.972 22.404 1.00 37.81 143 VAL B C 1
ATOM 3938 O O . VAL B 1 143 ? 14.667 -16.766 22.469 1.00 36.90 143 VAL B O 1
ATOM 3942 N N . HIS B 1 144 ? 16.038 -18.496 22.912 1.00 43.06 144 HIS B N 1
ATOM 3943 C CA . HIS B 1 144 ? 17.079 -17.649 23.482 1.00 45.86 144 HIS B CA 1
ATOM 3944 C C . HIS B 1 144 ? 18.370 -17.677 22.676 1.00 51.63 144 HIS B C 1
ATOM 3945 O O . HIS B 1 144 ? 19.293 -16.915 22.984 1.00 51.59 144 HIS B O 1
ATOM 3952 N N . ASP B 1 145 ? 18.447 -18.527 21.654 1.00 54.80 145 ASP B N 1
ATOM 3953 C CA . ASP B 1 145 ? 19.625 -18.682 20.811 1.00 59.35 145 ASP B CA 1
ATOM 3954 C C . ASP B 1 145 ? 19.515 -17.815 19.564 1.00 62.52 145 ASP B C 1
ATOM 3955 O O . ASP B 1 145 ? 18.851 -16.773 19.579 1.00 62.29 145 ASP B O 1
ATOM 3960 N N . GLY B 1 146 ? 20.164 -18.241 18.481 1.00 62.05 146 GLY B N 1
ATOM 3961 C CA . GLY B 1 146 ? 20.011 -17.642 17.170 1.00 65.08 146 GLY B CA 1
ATOM 3962 C C . GLY B 1 146 ? 20.380 -16.165 17.072 1.00 64.95 146 GLY B C 1
ATOM 3963 O O . GLY B 1 146 ? 21.023 -15.574 17.939 1.00 59.59 146 GLY B O 1
ATOM 3964 N N . ASP B 1 147 ? 19.939 -15.578 15.959 1.00 65.03 147 ASP B N 1
ATOM 3965 C CA . ASP B 1 147 ? 20.246 -14.190 15.634 1.00 64.07 147 ASP B CA 1
ATOM 3966 C C . ASP B 1 147 ? 19.179 -13.213 16.106 1.00 66.00 147 ASP B C 1
ATOM 3967 O O . ASP B 1 147 ? 19.496 -12.047 16.372 1.00 64.59 147 ASP B O 1
ATOM 3972 N N . LYS B 1 148 ? 17.927 -13.652 16.202 1.00 65.59 148 LYS B N 1
ATOM 3973 C CA . LYS B 1 148 ? 16.822 -12.749 16.481 1.00 61.77 148 LYS B CA 1
ATOM 3974 C C . LYS B 1 148 ? 16.685 -12.493 17.979 1.00 54.70 148 LYS B C 1
ATOM 3975 O O . LYS B 1 148 ? 17.249 -13.209 18.815 1.00 52.52 148 LYS B O 1
ATOM 3981 N N . GLU B 1 149 ? 15.939 -11.438 18.308 1.00 49.51 149 GLU B N 1
ATOM 3982 C CA . GLU B 1 149 ? 15.745 -11.074 19.704 1.00 49.44 149 GLU B CA 1
ATOM 3983 C C . GLU B 1 149 ? 15.070 -12.224 20.447 1.00 41.63 149 GLU B C 1
ATOM 3984 O O . GLU B 1 149 ? 14.140 -12.849 19.915 1.00 32.91 149 GLU B O 1
ATOM 3990 N N . PRO B 1 150 ? 15.521 -12.545 21.659 1.00 35.75 150 PRO B N 1
ATOM 3991 C CA . PRO B 1 150 ? 14.998 -13.730 22.351 1.00 33.53 150 PRO B CA 1
ATOM 3992 C C . PRO B 1 150 ? 13.498 -13.636 22.609 1.00 27.27 150 PRO B C 1
ATOM 3993 O O . PRO B 1 150 ? 12.942 -12.555 22.804 1.00 31.11 150 PRO B O 1
ATOM 3997 N N . ILE B 1 151 ? 12.849 -14.794 22.601 1.00 24.94 151 ILE B N 1
ATOM 3998 C CA . ILE B 1 151 ? 11.440 -14.921 22.948 1.00 22.57 151 ILE B CA 1
ATOM 3999 C C . ILE B 1 151 ? 11.356 -15.638 24.288 1.00 20.93 151 ILE B C 1
ATOM 4000 O O . ILE B 1 151 ? 11.985 -16.686 24.475 1.00 22.54 151 ILE B O 1
ATOM 4005 N N . HIS B 1 152 ? 10.588 -15.066 25.216 1.00 21.92 152 HIS B N 1
ATOM 4006 C CA . HIS B 1 152 ? 10.421 -15.596 26.565 1.00 16.60 152 HIS B CA 1
ATOM 4007 C C . HIS B 1 152 ? 8.941 -15.491 26.945 1.00 15.46 152 HIS B C 1
ATOM 4008 O O . HIS B 1 152 ? 8.125 -14.977 26.179 1.00 12.71 152 HIS B O 1
ATOM 4015 N N . VAL B 1 153 ? 8.573 -15.992 28.131 1.00 16.24 153 VAL B N 1
ATOM 4016 C CA . VAL B 1 153 ? 7.150 -16.002 28.474 1.00 12.97 153 VAL B CA 1
ATOM 4017 C C . VAL B 1 153 ? 6.551 -14.604 28.547 1.00 12.20 153 VAL B C 1
ATOM 4018 O O . VAL B 1 153 ? 5.328 -14.460 28.451 1.00 9.53 153 VAL B O 1
ATOM 4022 N N . LEU B 1 154 ? 7.363 -13.553 28.707 1.00 10.23 154 LEU B N 1
ATOM 4023 C CA . LEU B 1 154 ? 6.758 -12.228 28.803 1.00 11.71 154 LEU B CA 1
ATOM 4024 C C . LEU B 1 154 ? 6.487 -11.567 27.455 1.00 12.85 154 LEU B C 1
ATOM 4025 O O . LEU B 1 154 ? 5.564 -10.747 27.355 1.00 13.88 154 LEU B O 1
ATOM 4030 N N . ASN B 1 155 ? 7.266 -11.876 26.424 1.00 12.72 155 ASN B N 1
ATOM 4031 C CA . ASN B 1 155 ? 7.029 -11.288 25.110 1.00 13.43 155 ASN B CA 1
ATOM 4032 C C . ASN B 1 155 ? 6.570 -12.300 24.058 1.00 14.83 155 ASN B C 1
ATOM 4033 O O . ASN B 1 155 ? 6.463 -11.936 22.879 1.00 12.64 155 ASN B O 1
ATOM 4038 N N . ALA B 1 156 ? 6.297 -13.557 24.441 1.00 11.05 156 ALA B N 1
ATOM 4039 C CA . ALA B 1 156 ? 5.914 -14.564 23.445 1.00 12.46 156 ALA B CA 1
ATOM 4040 C C . ALA B 1 156 ? 4.601 -14.215 22.755 1.00 11.32 156 ALA B C 1
ATOM 4041 O O . ALA B 1 156 ? 4.401 -14.564 21.585 1.00 10.47 156 ALA B O 1
ATOM 4043 N N . GLU B 1 157 ? 3.691 -13.552 23.460 1.00 9.69 157 GLU B N 1
ATOM 4044 C CA . GLU B 1 157 ? 2.441 -13.133 22.833 1.00 11.07 157 GLU B CA 1
ATOM 4045 C C . GLU B 1 157 ? 2.676 -11.982 21.859 1.00 11.36 157 GLU B C 1
ATOM 4046 O O . GLU B 1 157 ? 2.154 -11.982 20.735 1.00 10.47 157 GLU B O 1
ATOM 4052 N N . GLU B 1 158 ? 3.446 -10.976 22.279 1.00 11.01 158 GLU B N 1
ATOM 4053 C CA . GLU B 1 158 ? 3.812 -9.911 21.344 1.00 12.55 158 GLU B CA 1
ATOM 4054 C C . GLU B 1 158 ? 4.519 -10.482 20.121 1.00 12.05 158 GLU B C 1
ATOM 4055 O O . GLU B 1 158 ? 4.281 -10.040 18.988 1.00 11.60 158 GLU B O 1
ATOM 4061 N N . ALA B 1 159 ? 5.382 -11.484 20.326 1.00 13.60 159 ALA B N 1
ATOM 4062 C CA . ALA B 1 159 ? 6.112 -12.065 19.205 1.00 14.34 159 ALA B CA 1
ATOM 4063 C C . ALA B 1 159 ? 5.198 -12.788 18.227 1.00 13.52 159 ALA B C 1
ATOM 4064 O O . ALA B 1 159 ? 5.589 -12.983 17.075 1.00 12.99 159 ALA B O 1
ATOM 4066 N N . PHE B 1 160 ? 3.998 -13.181 18.658 1.00 9.48 160 PHE B N 1
ATOM 4067 C CA . PHE B 1 160 ? 3.035 -13.884 17.817 1.00 10.01 160 PHE B CA 1
ATOM 4068 C C . PHE B 1 160 ? 2.215 -12.941 16.946 1.00 10.73 160 PHE B C 1
ATOM 4069 O O . PHE B 1 160 ? 1.667 -13.375 15.923 1.00 10.69 160 PHE B O 1
ATOM 4077 N N . LEU B 1 161 ? 2.136 -11.663 17.300 1.00 8.85 161 LEU B N 1
ATOM 4078 C CA . LEU B 1 161 ? 1.204 -10.774 16.606 1.00 9.67 161 LEU B CA 1
ATOM 4079 C C . LEU B 1 161 ? 1.443 -10.669 15.096 1.00 12.28 161 LEU B C 1
ATOM 4080 O O . LEU B 1 161 ? 0.448 -10.636 14.350 1.00 11.97 161 LEU B O 1
ATOM 4085 N N . PRO B 1 162 ? 2.676 -10.680 14.577 1.00 12.38 162 PRO B N 1
ATOM 4086 C CA . PRO B 1 162 ? 2.831 -10.719 13.109 1.00 14.16 162 PRO B CA 1
ATOM 4087 C C . PRO B 1 162 ? 2.195 -11.936 12.474 1.00 12.88 162 PRO B C 1
ATOM 4088 O O . PRO B 1 162 ? 1.663 -11.826 11.364 1.00 12.61 162 PRO B O 1
ATOM 4092 N N . ALA B 1 163 ? 2.188 -13.081 13.165 1.00 12.75 163 ALA B N 1
ATOM 4093 C CA . ALA B 1 163 ? 1.552 -14.273 12.606 1.00 14.92 163 ALA B CA 1
ATOM 4094 C C . ALA B 1 163 ? 0.039 -14.105 12.531 1.00 14.34 163 ALA B C 1
ATOM 4095 O O . ALA B 1 163 ? -0.600 -14.543 11.563 1.00 12.25 163 ALA B O 1
ATOM 4097 N N . LEU B 1 164 ? -0.554 -13.478 13.548 1.00 10.08 164 LEU B N 1
ATOM 4098 C CA . LEU B 1 164 ? -1.984 -13.202 13.505 1.00 11.36 164 LEU B CA 1
ATOM 4099 C C . LEU B 1 164 ? -2.329 -12.286 12.336 1.00 12.76 164 LEU B C 1
ATOM 4100 O O . LEU B 1 164 ? -3.296 -12.525 11.601 1.00 10.92 164 LEU B O 1
ATOM 4105 N N . LYS B 1 165 ? -1.559 -11.215 12.158 1.00 12.14 165 LYS B N 1
ATOM 4106 C CA . LYS B 1 165 ? -1.864 -10.274 11.083 1.00 11.46 165 LYS B CA 1
ATOM 4107 C C . LYS B 1 165 ? -1.743 -10.942 9.719 1.00 14.96 165 LYS B C 1
ATOM 4108 O O . LYS B 1 165 ? -2.539 -10.667 8.815 1.00 15.80 165 LYS B O 1
ATOM 4114 N N . LYS B 1 166 ? -0.767 -11.836 9.561 1.00 11.96 166 LYS B N 1
ATOM 4115 C CA . LYS B 1 166 ? -0.620 -12.542 8.284 1.00 12.75 166 LYS B CA 1
ATOM 4116 C C . LYS B 1 166 ? -1.788 -13.489 8.028 1.00 14.09 166 LYS B C 1
ATOM 4117 O O . LYS B 1 166 ? -2.297 -13.569 6.904 1.00 13.24 166 LYS B O 1
ATOM 4123 N N . LEU B 1 167 ? -2.220 -14.237 9.044 1.00 11.72 167 LEU B N 1
ATOM 4124 C CA . LEU B 1 167 ? -3.392 -15.091 8.862 1.00 11.83 167 LEU B CA 1
ATOM 4125 C C . LEU B 1 167 ? -4.621 -14.278 8.464 1.00 13.05 167 LEU B C 1
ATOM 4126 O O . LEU B 1 167 ? -5.384 -14.674 7.571 1.00 12.54 167 LEU B O 1
ATOM 4131 N N . HIS B 1 168 ? -4.827 -13.126 9.107 1.00 10.47 168 HIS B N 1
ATOM 4132 C CA . HIS B 1 168 ? -5.980 -12.303 8.767 1.00 10.95 168 HIS B CA 1
ATOM 4133 C C . HIS B 1 168 ? -5.856 -11.767 7.343 1.00 11.96 168 HIS B C 1
ATOM 4134 O O . HIS B 1 168 ? -6.850 -11.700 6.614 1.00 14.76 168 HIS B O 1
ATOM 4141 N N . ASN B 1 169 ? -4.638 -11.397 6.941 1.00 12.55 169 ASN B N 1
ATOM 4142 C CA . ASN B 1 169 ? -4.396 -10.928 5.573 1.00 15.43 169 ASN B CA 1
ATOM 4143 C C . ASN B 1 169 ? -4.686 -12.024 4.565 1.00 18.32 169 ASN B C 1
ATOM 4144 O O . ASN B 1 169 ? -5.344 -11.788 3.542 1.00 17.15 169 ASN B O 1
ATOM 4149 N N . ASP B 1 170 ? -4.214 -13.235 4.851 1.00 13.99 170 ASP B N 1
ATOM 4150 C CA . ASP B 1 170 ? -4.326 -14.343 3.912 1.00 13.44 170 ASP B CA 1
ATOM 4151 C C . ASP B 1 170 ? -5.726 -14.935 3.871 1.00 17.96 170 ASP B C 1
ATOM 4152 O O . ASP B 1 170 ? -6.119 -15.506 2.847 1.00 15.33 170 ASP B O 1
ATOM 4157 N N . PHE B 1 171 ? -6.489 -14.836 4.960 1.00 13.11 171 PHE B N 1
ATOM 4158 C CA . PHE B 1 171 ? -7.862 -15.342 5.002 1.00 14.13 171 PHE B CA 1
ATOM 4159 C C . PHE B 1 171 ? -8.775 -14.245 5.529 1.00 17.71 171 PHE B C 1
ATOM 4160 O O . PHE B 1 171 ? -9.243 -14.296 6.672 1.00 12.61 171 PHE B O 1
ATOM 4168 N N . PRO B 1 172 ? -9.055 -13.230 4.708 1.00 17.00 172 PRO B N 1
ATOM 4169 C CA . PRO B 1 172 ? -9.823 -12.077 5.202 1.00 17.14 172 PRO B CA 1
ATOM 4170 C C . PRO B 1 172 ? -11.256 -12.401 5.569 1.00 19.32 172 PRO B C 1
ATOM 4171 O O . PRO B 1 172 ? -11.870 -11.615 6.300 1.00 18.77 172 PRO B O 1
ATOM 4175 N N . ASN B 1 173 ? -11.814 -13.516 5.095 1.00 16.16 173 ASN B N 1
ATOM 4176 C CA . ASN B 1 173 ? -13.187 -13.881 5.422 1.00 16.15 173 ASN B CA 1
ATOM 4177 C C . ASN B 1 173 ? -13.277 -14.916 6.536 1.00 16.32 173 ASN B C 1
ATOM 4178 O O . ASN B 1 173 ? -14.386 -15.286 6.934 1.00 16.89 173 ASN B O 1
ATOM 4183 N N . LEU B 1 174 ? -12.148 -15.376 7.053 1.00 13.58 174 LEU B N 1
ATOM 4184 C CA . LEU B 1 174 ? -12.143 -16.346 8.140 1.00 11.98 174 LEU B CA 1
ATOM 4185 C C . LEU B 1 174 ? -12.292 -15.646 9.485 1.00 10.66 174 LEU B C 1
ATOM 4186 O O . LEU B 1 174 ? -11.602 -14.662 9.760 1.00 13.70 174 LEU B O 1
ATOM 4191 N N . LYS B 1 175 ? -13.180 -16.155 10.333 1.00 10.27 175 LYS B N 1
ATOM 4192 C CA . LYS B 1 175 ? -13.281 -15.615 11.681 1.00 10.70 175 LYS B CA 1
ATOM 4193 C C . LYS B 1 175 ? -12.151 -16.174 12.535 1.00 12.00 175 LYS B C 1
ATOM 4194 O O . LYS B 1 175 ? -11.961 -17.390 12.609 1.00 10.97 175 LYS B O 1
ATOM 4200 N N . ILE B 1 176 ? -11.381 -15.282 13.151 1.00 9.25 176 ILE B N 1
ATOM 4201 C CA . ILE B 1 176 ? -10.201 -15.648 13.926 1.00 8.15 176 ILE B CA 1
ATOM 4202 C C . ILE B 1 176 ? -10.332 -15.018 15.302 1.00 10.12 176 ILE B C 1
ATOM 4203 O O . ILE B 1 176 ? -10.728 -13.854 15.423 1.00 8.59 176 ILE B O 1
ATOM 4208 N N . ILE B 1 177 ? -9.971 -15.772 16.334 1.00 8.19 177 ILE B N 1
ATOM 4209 C CA . ILE B 1 177 ? -9.929 -15.247 17.691 1.00 8.12 177 ILE B CA 1
ATOM 4210 C C . ILE B 1 177 ? -8.526 -15.414 18.237 1.00 8.99 177 ILE B C 1
ATOM 4211 O O . ILE B 1 177 ? -7.975 -16.523 18.229 1.00 8.74 177 ILE B O 1
ATOM 4216 N N . LEU B 1 178 ? -7.956 -14.314 18.724 1.00 8.20 178 LEU B N 1
ATOM 4217 C CA . LEU B 1 178 ? -6.762 -14.381 19.566 1.00 6.47 178 LEU B CA 1
ATOM 4218 C C . LEU B 1 178 ? -7.261 -14.647 20.983 1.00 8.54 178 LEU B C 1
ATOM 4219 O O . LEU B 1 178 ? -7.821 -13.764 21.628 1.00 8.17 178 LEU B O 1
ATOM 4224 N N . GLU B 1 179 ? -7.106 -15.878 21.451 1.00 6.80 179 GLU B N 1
ATOM 4225 C CA . GLU B 1 179 ? -7.676 -16.251 22.734 1.00 7.38 179 GLU B CA 1
ATOM 4226 C C . GLU B 1 179 ? -6.870 -15.617 23.861 1.00 9.29 179 GLU B C 1
ATOM 4227 O O . GLU B 1 179 ? -5.687 -15.298 23.707 1.00 8.74 179 GLU B O 1
ATOM 4233 N N . HIS B 1 180 ? -7.539 -15.448 25.008 1.00 8.47 180 HIS B N 1
ATOM 4234 C CA . HIS B 1 180 ? -6.962 -14.968 26.267 1.00 9.86 180 HIS B CA 1
ATOM 4235 C C . HIS B 1 180 ? -5.801 -13.995 26.079 1.00 11.23 180 HIS B C 1
ATOM 4236 O O . HIS B 1 180 ? -4.646 -14.325 26.369 1.00 10.48 180 HIS B O 1
ATOM 4243 N N . CYS B 1 181 ? -6.112 -12.797 25.578 1.00 9.98 181 CYS B N 1
ATOM 4244 C CA . CYS B 1 181 ? -5.110 -11.743 25.434 1.00 10.17 181 CYS B CA 1
ATOM 4245 C C . CYS B 1 181 ? -4.567 -11.354 26.800 1.00 10.40 181 CYS B C 1
ATOM 4246 O O . CYS B 1 181 ? -5.321 -11.268 27.775 1.00 11.02 181 CYS B O 1
ATOM 4249 N N . THR B 1 182 ? -3.263 -11.101 26.870 1.00 8.42 182 THR B N 1
ATOM 4250 C CA . THR B 1 182 ? -2.635 -10.769 28.143 1.00 7.80 182 THR B CA 1
ATOM 4251 C C . THR B 1 182 ? -1.728 -9.557 28.097 1.00 8.68 182 THR B C 1
ATOM 4252 O O . THR B 1 182 ? -1.220 -9.166 29.153 1.00 9.18 182 THR B O 1
ATOM 4256 N N . SER B 1 183 ? -1.496 -8.967 26.926 1.00 8.47 183 SER B N 1
ATOM 4257 C CA . SER B 1 183 ? -0.540 -7.875 26.789 1.00 9.85 183 SER B CA 1
ATOM 4258 C C . SER B 1 183 ? -1.219 -6.649 26.190 1.00 11.96 183 SER B C 1
ATOM 4259 O O . SER B 1 183 ? -2.130 -6.759 25.360 1.00 10.08 183 SER B O 1
ATOM 4262 N N . GLU B 1 184 ? -0.765 -5.472 26.632 1.00 11.54 184 GLU B N 1
ATOM 4263 C CA . GLU B 1 184 ? -1.204 -4.238 25.998 1.00 9.16 184 GLU B CA 1
ATOM 4264 C C . GLU B 1 184 ? -0.929 -4.277 24.501 1.00 9.85 184 GLU B C 1
ATOM 4265 O O . GLU B 1 184 ? -1.753 -3.817 23.702 1.00 11.61 184 GLU B O 1
ATOM 4271 N N . SER B 1 185 ? 0.210 -4.846 24.098 1.00 9.30 185 SER B N 1
ATOM 4272 C CA . SER B 1 185 ? 0.519 -4.931 22.669 1.00 12.87 185 SER B CA 1
ATOM 4273 C C . SER B 1 185 ? -0.584 -5.642 21.896 1.00 13.80 185 SER B C 1
ATOM 4274 O O . SER B 1 185 ? -0.971 -5.205 20.800 1.00 11.27 185 SER B O 1
ATOM 4277 N N . ALA B 1 186 ? -1.097 -6.746 22.443 1.00 9.94 186 ALA B N 1
ATOM 4278 C CA . ALA B 1 186 ? -2.125 -7.492 21.730 1.00 12.00 186 ALA B CA 1
ATOM 4279 C C . ALA B 1 186 ? -3.416 -6.695 21.647 1.00 9.65 186 ALA B C 1
ATOM 4280 O O . ALA B 1 186 ? -4.095 -6.710 20.612 1.00 10.51 186 ALA B O 1
ATOM 4282 N N . ILE B 1 187 ? -3.773 -5.991 22.726 1.00 8.42 187 ILE B N 1
ATOM 4283 C CA . ILE B 1 187 ? -4.986 -5.178 22.702 1.00 9.09 187 ILE B CA 1
ATOM 4284 C C . ILE B 1 187 ? -4.899 -4.165 21.570 1.00 10.46 187 ILE B C 1
ATOM 4285 O O . ILE B 1 187 ? -5.841 -3.991 20.791 1.00 10.36 187 ILE B O 1
ATOM 4290 N N . LYS B 1 188 ? -3.756 -3.497 21.458 1.00 8.75 188 LYS B N 1
ATOM 4291 C CA . LYS B 1 188 ? -3.605 -2.481 20.413 1.00 11.76 188 LYS B CA 1
ATOM 4292 C C . LYS B 1 188 ? -3.704 -3.090 19.017 1.00 11.26 188 LYS B C 1
ATOM 4293 O O . LYS B 1 188 ? -4.286 -2.485 18.106 1.00 12.91 188 LYS B O 1
ATOM 4299 N N . THR B 1 189 ? -3.158 -4.289 18.833 1.00 9.77 189 THR B N 1
ATOM 4300 C CA . THR B 1 189 ? -3.217 -4.942 17.527 1.00 11.65 189 THR B CA 1
ATOM 4301 C C . THR B 1 189 ? -4.643 -5.326 17.161 1.00 13.44 189 THR B C 1
ATOM 4302 O O . THR B 1 189 ? -5.072 -5.127 16.017 1.00 9.92 189 THR B O 1
ATOM 4306 N N . ILE B 1 190 ? -5.397 -5.877 18.117 1.00 11.58 190 ILE B N 1
ATOM 4307 C CA . ILE B 1 190 ? -6.795 -6.194 17.841 1.00 10.53 190 ILE B CA 1
ATOM 4308 C C . ILE B 1 190 ? -7.575 -4.921 17.541 1.00 12.36 190 ILE B C 1
ATOM 4309 O O . ILE B 1 190 ? -8.379 -4.878 16.601 1.00 13.34 190 ILE B O 1
ATOM 4314 N N . GLU B 1 191 ? -7.331 -3.853 18.311 1.00 11.28 191 GLU B N 1
ATOM 4315 C CA . GLU B 1 191 ? -8.010 -2.591 18.020 1.00 13.30 191 GLU B CA 1
ATOM 4316 C C . GLU B 1 191 ? -7.668 -2.091 16.617 1.00 14.26 191 GLU B C 1
ATOM 4317 O O . GLU B 1 191 ? -8.552 -1.646 15.871 1.00 15.76 191 GLU B O 1
ATOM 4323 N N . ASP B 1 192 ? -6.398 -2.179 16.230 1.00 14.80 192 ASP B N 1
ATOM 4324 C CA . ASP B 1 192 ? -5.984 -1.662 14.924 1.00 16.21 192 ASP B CA 1
ATOM 4325 C C . ASP B 1 192 ? -6.543 -2.508 13.787 1.00 16.41 192 ASP B C 1
ATOM 4326 O O . ASP B 1 192 ? -6.934 -1.972 12.741 1.00 13.62 192 ASP B O 1
ATOM 4331 N N . ILE B 1 193 ? -6.580 -3.836 13.964 1.00 12.06 193 ILE B N 1
ATOM 4332 C CA . ILE B 1 193 ? -7.202 -4.694 12.958 1.00 13.95 193 ILE B CA 1
ATOM 4333 C C . ILE B 1 193 ? -8.658 -4.298 12.762 1.00 15.83 193 ILE B C 1
ATOM 4334 O O . ILE B 1 193 ? -9.191 -4.361 11.641 1.00 15.66 193 ILE B O 1
ATOM 4339 N N . ASN B 1 194 ? -9.317 -3.848 13.826 1.00 12.86 194 ASN B N 1
ATOM 4340 C CA . ASN B 1 194 ? -10.736 -3.535 13.786 1.00 13.22 194 ASN B CA 1
ATOM 4341 C C . ASN B 1 194 ? -11.014 -2.053 13.572 1.00 16.93 194 ASN B C 1
ATOM 4342 O O . ASN B 1 194 ? -12.123 -1.593 13.875 1.00 18.73 194 ASN B O 1
ATOM 4347 N N . LYS B 1 195 ? -10.046 -1.315 13.021 1.00 17.67 195 LYS B N 1
ATOM 4348 C CA . LYS B 1 195 ? -10.160 0.141 12.924 1.00 25.91 195 LYS B CA 1
ATOM 4349 C C . LYS B 1 195 ? -11.449 0.579 12.228 1.00 29.74 195 LYS B C 1
ATOM 4350 O O . LYS B 1 195 ? -12.090 1.556 12.638 1.00 30.31 195 LYS B O 1
ATOM 4356 N N . ASN B 1 196 ? -11.849 -0.135 11.175 1.00 27.15 196 ASN B N 1
ATOM 4357 C CA . ASN B 1 196 ? -12.995 0.238 10.357 1.00 34.04 196 ASN B CA 1
ATOM 4358 C C . ASN B 1 196 ? -14.264 -0.501 10.761 1.00 40.77 196 ASN B C 1
ATOM 4359 O O . ASN B 1 196 ? -15.163 -0.691 9.932 1.00 41.27 196 ASN B O 1
ATOM 4364 N N . VAL B 1 197 ? -14.358 -0.908 12.026 1.00 37.52 197 VAL B N 1
ATOM 4365 C CA . VAL B 1 197 ? -15.508 -1.638 12.547 1.00 42.25 197 VAL B CA 1
ATOM 4366 C C . VAL B 1 197 ? -16.193 -0.801 13.618 1.00 43.97 197 VAL B C 1
ATOM 4367 O O . VAL B 1 197 ? -15.526 -0.250 14.508 1.00 47.45 197 VAL B O 1
ATOM 4371 N N . LYS B 1 198 ? -17.522 -0.712 13.533 1.00 43.17 198 LYS B N 1
ATOM 4372 C CA . LYS B 1 198 ? -18.346 -0.338 14.680 1.00 45.22 198 LYS B CA 1
ATOM 4373 C C . LYS B 1 198 ? -19.627 -1.156 14.783 1.00 47.14 198 LYS B C 1
ATOM 4374 O O . LYS B 1 198 ? -20.184 -1.260 15.880 1.00 49.96 198 LYS B O 1
ATOM 4380 N N . LYS B 1 199 ? -20.104 -1.759 13.695 1.00 42.41 199 LYS B N 1
ATOM 4381 C CA . LYS B 1 199 ? -21.159 -2.762 13.759 1.00 35.66 199 LYS B CA 1
ATOM 4382 C C . LYS B 1 199 ? -20.571 -4.106 14.176 1.00 27.40 199 LYS B C 1
ATOM 4383 O O . LYS B 1 199 ? -19.581 -4.563 13.593 1.00 26.17 199 LYS B O 1
ATOM 4389 N N . ALA B 1 200 ? -21.208 -4.753 15.158 1.00 25.26 200 ALA B N 1
ATOM 4390 C CA . ALA B 1 200 ? -20.679 -6.010 15.688 1.00 21.91 200 ALA B CA 1
ATOM 4391 C C . ALA B 1 200 ? -20.491 -7.051 14.593 1.00 21.44 200 ALA B C 1
ATOM 4392 O O . ALA B 1 200 ? -19.484 -7.767 14.581 1.00 18.94 200 ALA B O 1
ATOM 4394 N N . THR B 1 201 ? -21.431 -7.143 13.649 1.00 21.80 201 THR B N 1
ATOM 4395 C CA . THR B 1 201 ? -21.328 -8.196 12.646 1.00 19.52 201 THR B CA 1
ATOM 4396 C C . THR B 1 201 ? -20.200 -7.961 11.648 1.00 21.09 201 THR B C 1
ATOM 4397 O O . THR B 1 201 ? -19.918 -8.853 10.841 1.00 24.84 201 THR B O 1
ATOM 4401 N N . ASP B 1 202 ? -19.558 -6.799 11.675 1.00 23.06 202 ASP B N 1
ATOM 4402 C CA . ASP B 1 202 ? -18.400 -6.572 10.825 1.00 26.45 202 ASP B CA 1
ATOM 4403 C C . ASP B 1 202 ? -17.120 -7.171 11.398 1.00 24.65 202 ASP B C 1
ATOM 4404 O O . ASP B 1 202 ? -16.099 -7.194 10.700 1.00 21.15 202 ASP B O 1
ATOM 4409 N N . VAL B 1 203 ? -17.143 -7.655 12.641 1.00 18.17 203 VAL B N 1
ATOM 4410 C CA . VAL B 1 203 ? -15.922 -8.163 13.259 1.00 15.24 203 VAL B CA 1
ATOM 4411 C C . VAL B 1 203 ? -15.554 -9.498 12.630 1.00 14.21 203 VAL B C 1
ATOM 4412 O O . VAL B 1 203 ? -16.380 -10.421 12.563 1.00 15.76 203 VAL B O 1
ATOM 4416 N N . LYS B 1 204 ? -14.315 -9.604 12.150 1.00 12.06 204 LYS B N 1
ATOM 4417 C CA . LYS B 1 204 ? -13.754 -10.881 11.720 1.00 12.24 204 LYS B CA 1
ATOM 4418 C C . LYS B 1 204 ? -12.671 -11.410 12.647 1.00 11.19 204 LYS B C 1
ATOM 4419 O O . LYS B 1 204 ? -12.514 -12.631 12.753 1.00 11.98 204 LYS B O 1
ATOM 4425 N N . VAL B 1 205 ? -11.919 -10.530 13.307 1.00 10.35 205 VAL B N 1
ATOM 4426 C CA . VAL B 1 205 ? -10.852 -10.916 14.228 1.00 7.47 205 VAL B CA 1
ATOM 4427 C C . VAL B 1 205 ? -11.228 -10.368 15.590 1.00 9.69 205 VAL B C 1
ATOM 4428 O O . VAL B 1 205 ? -11.400 -9.152 15.747 1.00 10.54 205 VAL B O 1
ATOM 4432 N N . ALA B 1 206 ? -11.401 -11.256 16.565 1.00 9.38 206 ALA B N 1
ATOM 4433 C CA . ALA B 1 206 ? -11.763 -10.827 17.909 1.00 7.92 206 ALA B CA 1
ATOM 4434 C C . ALA B 1 206 ? -10.754 -11.382 18.900 1.00 8.61 206 ALA B C 1
ATOM 4435 O O . ALA B 1 206 ? -9.827 -12.112 18.544 1.00 8.60 206 ALA B O 1
ATOM 4437 N N . ALA B 1 207 ? -10.921 -11.008 20.166 1.00 9.95 207 ALA B N 1
ATOM 4438 C CA . ALA B 1 207 ? -10.078 -11.554 21.219 1.00 11.64 207 ALA B CA 1
ATOM 4439 C C . ALA B 1 207 ? -10.935 -11.834 22.440 1.00 10.43 207 ALA B C 1
ATOM 4440 O O . ALA B 1 207 ? -11.861 -11.078 22.747 1.00 10.39 207 ALA B O 1
ATOM 4442 N N . THR B 1 208 ? -10.635 -12.934 23.122 1.00 9.85 208 THR B N 1
ATOM 4443 C CA . THR B 1 208 ? -11.266 -13.214 24.400 1.00 8.54 208 THR B CA 1
ATOM 4444 C C . THR B 1 208 ? -10.351 -12.759 25.529 1.00 8.02 208 THR B C 1
ATOM 4445 O O . THR B 1 208 ? -9.122 -12.691 25.389 1.00 8.25 208 THR B O 1
ATOM 4449 N N . LEU B 1 209 ? -10.983 -12.442 26.650 1.00 8.46 209 LEU B N 1
ATOM 4450 C CA . LEU B 1 209 ? -10.304 -12.020 27.865 1.00 8.29 209 LEU B CA 1
ATOM 4451 C C . LEU B 1 209 ? -10.822 -12.875 29.005 1.00 7.15 209 LEU B C 1
ATOM 4452 O O . LEU B 1 209 ? -12.038 -13.053 29.140 1.00 8.50 209 LEU B O 1
ATOM 4457 N N . THR B 1 210 ? -9.905 -13.374 29.828 1.00 7.78 210 THR B N 1
ATOM 4458 C CA . THR B 1 210 ? -10.243 -14.222 30.959 1.00 7.19 210 THR B CA 1
ATOM 4459 C C . THR B 1 210 ? -10.691 -13.387 32.154 1.00 9.63 210 THR B C 1
ATOM 4460 O O . THR B 1 210 ? -10.517 -12.168 32.204 1.00 9.67 210 THR B O 1
ATOM 4464 N N . ALA B 1 211 ? -11.253 -14.068 33.159 1.00 8.50 211 ALA B N 1
ATOM 4465 C CA . ALA B 1 211 ? -11.480 -13.378 34.424 1.00 10.20 211 ALA B CA 1
ATOM 4466 C C . ALA B 1 211 ? -10.167 -13.106 35.141 1.00 10.45 211 ALA B C 1
ATOM 4467 O O . ALA B 1 211 ? -9.964 -12.007 35.665 1.00 11.36 211 ALA B O 1
ATOM 4469 N N . HIS B 1 212 ? -9.250 -14.084 35.166 1.00 8.83 212 HIS B N 1
ATOM 4470 C CA . HIS B 1 212 ? -8.085 -13.940 36.040 1.00 8.79 212 HIS B CA 1
ATOM 4471 C C . HIS B 1 212 ? -7.091 -12.923 35.499 1.00 8.88 212 HIS B C 1
ATOM 4472 O O . HIS B 1 212 ? -6.382 -12.284 36.282 1.00 8.64 212 HIS B O 1
ATOM 4479 N N . HIS B 1 213 ? -7.027 -12.739 34.181 1.00 8.65 213 HIS B N 1
ATOM 4480 C CA . HIS B 1 213 ? -6.093 -11.727 33.702 1.00 8.01 213 HIS B CA 1
ATOM 4481 C C . HIS B 1 213 ? -6.581 -10.310 33.967 1.00 9.28 213 HIS B C 1
ATOM 4482 O O . HIS B 1 213 ? -5.799 -9.372 33.802 1.00 7.90 213 HIS B O 1
ATOM 4489 N N . LEU B 1 214 ? -7.845 -10.130 34.341 1.00 6.62 214 LEU B N 1
ATOM 4490 C CA . LEU B 1 214 ? -8.305 -8.812 34.752 1.00 8.70 214 LEU B CA 1
ATOM 4491 C C . LEU B 1 214 ? -7.891 -8.469 36.179 1.00 11.62 214 LEU B C 1
ATOM 4492 O O . LEU B 1 214 ? -8.102 -7.326 36.603 1.00 11.47 214 LEU B O 1
ATOM 4497 N N . PHE B 1 215 ? -7.311 -9.426 36.918 1.00 10.59 215 PHE B N 1
ATOM 4498 C CA . PHE B 1 215 ? -6.889 -9.278 38.308 1.00 10.63 215 PHE B CA 1
ATOM 4499 C C . PHE B 1 215 ? -5.393 -9.469 38.514 1.00 9.97 215 PHE B C 1
ATOM 4500 O O . PHE B 1 215 ? -4.800 -8.797 39.366 1.00 12.59 215 PHE B O 1
ATOM 4508 N N . LEU B 1 216 ? -4.776 -10.410 37.804 1.00 9.70 216 LEU B N 1
ATOM 4509 C CA . LEU B 1 216 ? -3.446 -10.893 38.140 1.00 9.15 216 LEU B CA 1
ATOM 4510 C C . LEU B 1 216 ? -2.346 -10.121 37.422 1.00 11.89 216 LEU B C 1
ATOM 4511 O O . LEU B 1 216 ? -2.501 -9.675 36.281 1.00 11.40 216 LEU B O 1
ATOM 4516 N N . THR B 1 217 ? -1.210 -9.997 38.102 1.00 11.39 217 THR B N 1
ATOM 4517 C CA . THR B 1 217 ? 0.050 -9.591 37.502 1.00 9.90 217 THR B CA 1
ATOM 4518 C C . THR B 1 217 ? 1.123 -10.601 37.904 1.00 10.98 217 THR B C 1
ATOM 4519 O O . THR B 1 217 ? 0.864 -11.536 38.671 1.00 11.97 217 THR B O 1
ATOM 4523 N N . ILE B 1 218 ? 2.341 -10.399 37.387 1.00 11.23 218 ILE B N 1
ATOM 4524 C CA . ILE B 1 218 ? 3.442 -11.329 37.640 1.00 11.74 218 ILE B CA 1
ATOM 4525 C C . ILE B 1 218 ? 3.674 -11.522 39.138 1.00 12.54 218 ILE B C 1
ATOM 4526 O O . ILE B 1 218 ? 4.015 -12.628 39.578 1.00 11.96 218 ILE B O 1
ATOM 4531 N N . ASP B 1 219 ? 3.452 -10.478 39.950 1.00 12.80 219 ASP B N 1
ATOM 4532 C CA . ASP B 1 219 ? 3.649 -10.602 41.397 1.00 15.70 219 ASP B CA 1
ATOM 4533 C C . ASP B 1 219 ? 2.727 -11.637 42.021 1.00 17.47 219 ASP B C 1
ATOM 4534 O O . ASP B 1 219 ? 3.047 -12.206 43.073 1.00 16.53 219 ASP B O 1
ATOM 4539 N N . ASP B 1 220 ? 1.574 -11.875 41.415 1.00 10.62 220 ASP B N 1
ATOM 4540 C CA . ASP B 1 220 ? 0.617 -12.799 42.010 1.00 12.98 220 ASP B CA 1
ATOM 4541 C C . ASP B 1 220 ? 0.957 -14.259 41.774 1.00 14.07 220 ASP B C 1
ATOM 4542 O O . ASP B 1 220 ? 0.467 -15.120 42.524 1.00 15.30 220 ASP B O 1
ATOM 4547 N N . TRP B 1 221 ? 1.729 -14.577 40.732 1.00 12.12 221 TRP B N 1
ATOM 4548 C CA . TRP B 1 221 ? 2.080 -15.963 40.476 1.00 12.73 221 TRP B CA 1
ATOM 4549 C C . TRP B 1 221 ? 3.549 -16.252 40.740 1.00 13.03 221 TRP B C 1
ATOM 4550 O O . TRP B 1 221 ? 3.939 -17.426 40.758 1.00 14.03 221 TRP B O 1
ATOM 4561 N N . ALA B 1 222 ? 4.356 -15.223 41.005 1.00 14.77 222 ALA B N 1
ATOM 4562 C CA . ALA B 1 222 ? 5.719 -15.415 41.484 1.00 19.60 222 ALA B CA 1
ATOM 4563 C C . ALA B 1 222 ? 5.637 -15.962 42.902 1.00 17.31 222 ALA B C 1
ATOM 4564 O O . ALA B 1 222 ? 5.382 -15.224 43.859 1.00 26.66 222 ALA B O 1
ATOM 4566 N N . GLY B 1 223 ? 5.834 -17.253 43.030 1.00 19.44 223 GLY B N 1
ATOM 4567 C CA . GLY B 1 223 ? 5.736 -17.924 44.307 1.00 14.81 223 GLY B CA 1
ATOM 4568 C C . GLY B 1 223 ? 4.406 -18.596 44.562 1.00 14.43 223 GLY B C 1
ATOM 4569 O O . GLY B 1 223 ? 4.270 -19.273 45.585 1.00 13.76 223 GLY B O 1
ATOM 4570 N N . ASN B 1 224 ? 3.422 -18.424 43.675 1.00 11.71 224 ASN B N 1
ATOM 4571 C CA . ASN B 1 224 ? 2.096 -19.028 43.835 1.00 12.06 224 ASN B CA 1
ATOM 4572 C C . ASN B 1 224 ? 1.715 -19.764 42.556 1.00 12.29 224 ASN B C 1
ATOM 4573 O O . ASN B 1 224 ? 1.066 -19.188 41.672 1.00 11.59 224 ASN B O 1
ATOM 4578 N N . PRO B 1 225 ? 2.085 -21.040 42.431 1.00 10.39 225 PRO B N 1
ATOM 4579 C CA . PRO B 1 225 ? 1.687 -21.816 41.244 1.00 13.71 225 PRO B CA 1
ATOM 4580 C C . PRO B 1 225 ? 0.194 -21.814 40.976 1.00 12.93 225 PRO B C 1
ATOM 4581 O O . PRO B 1 225 ? -0.215 -21.961 39.815 1.00 10.54 225 PRO B O 1
ATOM 4585 N N . VAL B 1 226 ? -0.637 -21.624 42.006 1.00 9.59 226 VAL B N 1
ATOM 4586 C CA . VAL B 1 226 ? -2.076 -21.599 41.790 1.00 11.27 226 VAL B CA 1
ATOM 4587 C C . VAL B 1 226 ? -2.491 -20.477 40.848 1.00 11.12 226 VAL B C 1
ATOM 4588 O O . VAL B 1 226 ? -3.551 -20.561 40.226 1.00 12.25 226 VAL B O 1
ATOM 4592 N N . ASN B 1 227 ? -1.683 -19.430 40.720 1.00 8.48 227 ASN B N 1
ATOM 4593 C CA . ASN B 1 227 ? -1.982 -18.322 39.820 1.00 11.19 227 ASN B CA 1
ATOM 4594 C C . ASN B 1 227 ? -1.184 -18.389 38.528 1.00 11.93 227 ASN B C 1
ATOM 4595 O O . ASN B 1 227 ? -1.226 -17.437 37.739 1.00 11.85 227 ASN B O 1
ATOM 4600 N N . PHE B 1 228 ? -0.471 -19.493 38.297 1.00 9.39 228 PHE B N 1
ATOM 4601 C CA . PHE B 1 228 ? 0.325 -19.695 37.089 1.00 8.34 228 PHE B CA 1
ATOM 4602 C C . PHE B 1 228 ? -0.556 -20.267 35.984 1.00 9.10 228 PHE B C 1
ATOM 4603 O O . PHE B 1 228 ? -1.170 -21.331 36.157 1.00 10.53 228 PHE B O 1
ATOM 4611 N N . CYS B 1 229 ? -0.609 -19.561 34.852 1.00 10.10 229 CYS B N 1
ATOM 4612 C CA . CYS B 1 229 ? -1.325 -19.999 33.666 1.00 9.97 229 CYS B CA 1
ATOM 4613 C C . CYS B 1 229 ? -0.520 -19.583 32.437 1.00 8.15 229 CYS B C 1
ATOM 4614 O O . CYS B 1 229 ? 0.456 -18.840 32.531 1.00 8.21 229 CYS B O 1
ATOM 4617 N N . LYS B 1 230 ? -0.960 -20.049 31.275 1.00 8.95 230 LYS B N 1
ATOM 4618 C CA . LYS B 1 230 ? -0.438 -19.545 30.009 1.00 9.27 230 LYS B CA 1
ATOM 4619 C C . LYS B 1 230 ? -1.573 -18.878 29.233 1.00 11.62 230 LYS B C 1
ATOM 4620 O O . LYS B 1 230 ? -2.716 -19.347 29.296 1.00 14.02 230 LYS B O 1
ATOM 4626 N N . PRO B 1 231 ? -1.325 -17.726 28.584 1.00 10.51 231 PRO B N 1
ATOM 4627 C CA . PRO B 1 231 ? -0.096 -16.948 28.737 1.00 8.51 231 PRO B CA 1
ATOM 4628 C C . PRO B 1 231 ? -0.048 -16.396 30.138 1.00 7.29 231 PRO B C 1
ATOM 4629 O O . PRO B 1 231 ? -1.067 -16.223 30.789 1.00 8.32 231 PRO B O 1
ATOM 4633 N N . VAL B 1 232 ? 1.174 -16.176 30.608 1.00 7.13 232 VAL B N 1
ATOM 4634 C CA . VAL B 1 232 ? 1.356 -15.738 31.976 1.00 8.64 232 VAL B CA 1
ATOM 4635 C C . VAL B 1 232 ? 0.772 -14.323 32.177 1.00 8.97 232 VAL B C 1
ATOM 4636 O O . VAL B 1 232 ? 0.725 -13.506 31.250 1.00 9.45 232 VAL B O 1
ATOM 4640 N N . ALA B 1 233 ? 0.276 -14.046 33.389 1.00 8.96 233 ALA B N 1
ATOM 4641 C CA . ALA B 1 233 ? -0.109 -12.670 33.701 1.00 8.07 233 ALA B CA 1
ATOM 4642 C C . ALA B 1 233 ? 1.155 -11.819 33.769 1.00 8.83 233 ALA B C 1
ATOM 4643 O O . ALA B 1 233 ? 2.197 -12.265 34.265 1.00 9.82 233 ALA B O 1
ATOM 4645 N N . LYS B 1 234 ? 1.073 -10.602 33.249 1.00 8.99 234 LYS B N 1
ATOM 4646 C CA . LYS B 1 234 ? 2.257 -9.811 32.922 1.00 8.04 234 LYS B CA 1
ATOM 4647 C C . LYS B 1 234 ? 2.296 -8.568 33.831 1.00 9.68 234 LYS B C 1
ATOM 4648 O O . LYS B 1 234 ? 2.111 -8.728 35.042 1.00 10.14 234 LYS B O 1
ATOM 4654 N N . LEU B 1 235 ? 2.555 -7.379 33.304 1.00 7.74 235 LEU B N 1
ATOM 4655 C CA . LEU B 1 235 ? 2.884 -6.243 34.158 1.00 10.88 235 LEU B CA 1
ATOM 4656 C C . LEU B 1 235 ? 1.635 -5.449 34.493 1.00 11.99 235 LEU B C 1
ATOM 4657 O O . LEU B 1 235 ? 0.590 -5.617 33.871 1.00 10.20 235 LEU B O 1
ATOM 4662 N N . PRO B 1 236 ? 1.694 -4.574 35.506 1.00 12.46 236 PRO B N 1
ATOM 4663 C CA . PRO B 1 236 ? 0.525 -3.735 35.797 1.00 11.53 236 PRO B CA 1
ATOM 4664 C C . PRO B 1 236 ? 0.014 -2.991 34.583 1.00 11.40 236 PRO B C 1
ATOM 4665 O O . PRO B 1 236 ? -1.201 -2.844 34.412 1.00 12.46 236 PRO B O 1
ATOM 4669 N N . ASN B 1 237 ? 0.916 -2.519 33.731 1.00 11.70 237 ASN B N 1
ATOM 4670 C CA . ASN B 1 237 ? 0.471 -1.795 32.545 1.00 13.13 237 ASN B CA 1
ATOM 4671 C C . ASN B 1 237 ? -0.346 -2.702 31.631 1.00 14.03 237 ASN B C 1
ATOM 4672 O O . ASN B 1 237 ? -1.309 -2.255 31.000 1.00 9.98 237 ASN B O 1
ATOM 4677 N N . ASP B 1 238 ? 0.020 -3.986 31.555 1.00 10.09 238 ASP B N 1
ATOM 4678 C CA . ASP B 1 238 ? -0.742 -4.911 30.721 1.00 11.79 238 ASP B CA 1
ATOM 4679 C C . ASP B 1 238 ? -2.124 -5.148 31.311 1.00 10.44 238 ASP B C 1
ATOM 4680 O O . ASP B 1 238 ? -3.135 -5.040 30.608 1.00 9.56 238 ASP B O 1
ATOM 4685 N N . LYS B 1 239 ? -2.190 -5.456 32.613 1.00 9.90 239 LYS B N 1
ATOM 4686 C CA . LYS B 1 239 ? -3.488 -5.662 33.241 1.00 8.98 239 LYS B CA 1
ATOM 4687 C C . LYS B 1 239 ? -4.388 -4.444 33.062 1.00 11.12 239 LYS B C 1
ATOM 4688 O O . LYS B 1 239 ? -5.578 -4.588 32.779 1.00 9.91 239 LYS B O 1
ATOM 4694 N N . LYS B 1 240 ? -3.838 -3.229 33.222 1.00 10.63 240 LYS B N 1
ATOM 4695 C CA . LYS B 1 240 ? -4.652 -2.027 33.027 1.00 10.19 240 LYS B CA 1
ATOM 4696 C C . LYS B 1 240 ? -5.242 -1.985 31.621 1.00 10.98 240 LYS B C 1
ATOM 4697 O O . LYS B 1 240 ? -6.409 -1.613 31.435 1.00 12.26 240 LYS B O 1
ATOM 4703 N N . ALA B 1 241 ? -4.453 -2.379 30.618 1.00 9.96 241 ALA B N 1
ATOM 4704 C CA . ALA B 1 241 ? -4.957 -2.362 29.248 1.00 11.67 241 ALA B CA 1
ATOM 4705 C C . ALA B 1 241 ? -6.032 -3.425 29.030 1.00 11.09 241 ALA B C 1
ATOM 4706 O O . ALA B 1 241 ? -6.987 -3.199 28.278 1.00 11.05 241 ALA B O 1
ATOM 4708 N N . LEU B 1 242 ? -5.894 -4.596 29.670 1.00 11.26 242 LEU B N 1
ATOM 4709 C CA . LEU B 1 242 ? -6.919 -5.633 29.527 1.00 10.29 242 LEU B CA 1
ATOM 4710 C C . LEU B 1 242 ? -8.226 -5.213 30.178 1.00 10.43 242 LEU B C 1
ATOM 4711 O O . LEU B 1 242 ? -9.310 -5.455 29.632 1.00 10.05 242 LEU B O 1
ATOM 4716 N N . VAL B 1 243 ? -8.144 -4.629 31.373 1.00 10.29 243 VAL B N 1
ATOM 4717 C CA . VAL B 1 243 ? -9.352 -4.186 32.059 1.00 9.84 243 VAL B CA 1
ATOM 4718 C C . VAL B 1 243 ? -10.060 -3.140 31.216 1.00 11.84 243 VAL B C 1
ATOM 4719 O O . VAL B 1 243 ? -11.281 -3.187 31.032 1.00 11.28 243 VAL B O 1
ATOM 4723 N N . LYS B 1 244 ? -9.290 -2.206 30.653 1.00 9.63 244 LYS B N 1
ATOM 4724 C CA . LYS B 1 244 ? -9.870 -1.155 29.828 1.00 13.18 244 LYS B CA 1
ATOM 4725 C C . LYS B 1 244 ? -10.520 -1.736 28.581 1.00 14.49 244 LYS B C 1
ATOM 4726 O O . LYS B 1 244 ? -11.604 -1.304 28.181 1.00 14.93 244 LYS B O 1
ATOM 4732 N N . ALA B 1 245 ? -9.890 -2.741 27.969 1.00 13.04 245 ALA B N 1
ATOM 4733 C CA . ALA B 1 245 ? -10.509 -3.400 26.820 1.00 11.51 245 ALA B CA 1
ATOM 4734 C C . ALA B 1 245 ? -11.794 -4.115 27.218 1.00 10.89 245 ALA B C 1
ATOM 4735 O O . ALA B 1 245 ? -12.802 -4.041 26.504 1.00 10.62 245 ALA B O 1
ATOM 4737 N N . ALA B 1 246 ? -11.776 -4.825 28.348 1.00 9.04 246 ALA B N 1
ATOM 4738 C CA . ALA B 1 246 ? -12.944 -5.617 28.723 1.00 11.20 246 ALA B CA 1
ATOM 4739 C C . ALA B 1 246 ? -14.173 -4.732 28.917 1.00 12.74 246 ALA B C 1
ATOM 4740 O O . ALA B 1 246 ? -15.281 -5.108 28.524 1.00 13.33 246 ALA B O 1
ATOM 4742 N N . VAL B 1 247 ? -14.000 -3.552 29.509 1.00 13.58 247 VAL B N 1
ATOM 4743 C CA . VAL B 1 247 ? -15.141 -2.699 29.807 1.00 15.96 247 VAL B CA 1
ATOM 4744 C C . VAL B 1 247 ? -15.408 -1.693 28.691 1.00 15.68 247 VAL B C 1
ATOM 4745 O O . VAL B 1 247 ? -16.288 -0.835 28.837 1.00 16.18 247 VAL B O 1
ATOM 4749 N N . SER B 1 248 ? -14.696 -1.805 27.566 1.00 14.53 248 SER B N 1
ATOM 4750 C CA . SER B 1 248 ? -14.743 -0.806 26.504 1.00 14.02 248 SER B CA 1
ATOM 4751 C C . SER B 1 248 ? -16.072 -0.752 25.751 1.00 17.12 248 SER B C 1
ATOM 4752 O O . SER B 1 248 ? -16.337 0.261 25.093 1.00 18.45 248 SER B O 1
ATOM 4755 N N . GLY B 1 249 ? -16.890 -1.799 25.809 1.00 14.40 249 GLY B N 1
ATOM 4756 C CA . GLY B 1 249 ? -18.064 -1.852 24.961 1.00 15.15 249 GLY B CA 1
ATOM 4757 C C . GLY B 1 249 ? -17.810 -2.152 23.496 1.00 17.79 249 GLY B C 1
ATOM 4758 O O . GLY B 1 249 ? -18.735 -2.056 22.679 1.00 18.90 249 GLY B O 1
ATOM 4759 N N . LYS B 1 250 ? -16.603 -2.545 23.138 1.00 13.75 250 LYS B N 1
ATOM 4760 C CA . LYS B 1 250 ? -16.267 -2.817 21.744 1.00 16.13 250 LYS B CA 1
ATOM 4761 C C . LYS B 1 250 ? -16.536 -4.277 21.394 1.00 18.55 250 LYS B C 1
ATOM 4762 O O . LYS B 1 250 ? -16.213 -5.180 22.182 1.00 16.19 250 LYS B O 1
ATOM 4768 N N . PRO B 1 251 ? -17.103 -4.517 20.208 1.00 14.90 251 PRO B N 1
ATOM 4769 C CA . PRO B 1 251 ? -17.635 -5.852 19.904 1.00 13.92 251 PRO B CA 1
ATOM 4770 C C . PRO B 1 251 ? -16.572 -6.901 19.635 1.00 12.09 251 PRO B C 1
ATOM 4771 O O . PRO B 1 251 ? -16.923 -8.069 19.463 1.00 14.10 251 PRO B O 1
ATOM 4775 N N . TYR B 1 252 ? -15.293 -6.543 19.594 1.00 11.51 252 TYR B N 1
ATOM 4776 C CA . TYR B 1 252 ? -14.246 -7.508 19.290 1.00 11.15 252 TYR B CA 1
ATOM 4777 C C . TYR B 1 252 ? -13.495 -7.975 20.538 1.00 9.95 252 TYR B C 1
ATOM 4778 O O . TYR B 1 252 ? -12.449 -8.623 20.418 1.00 10.90 252 TYR B O 1
ATOM 4787 N N . PHE B 1 253 ? -14.019 -7.681 21.729 1.00 8.70 253 PHE B N 1
ATOM 4788 C CA . PHE B 1 253 ? -13.537 -8.271 22.978 1.00 11.82 253 PHE B CA 1
ATOM 4789 C C . PHE B 1 253 ? -14.719 -8.922 23.678 1.00 10.96 253 PHE B C 1
ATOM 4790 O O . PHE B 1 253 ? -15.731 -8.259 23.930 1.00 12.17 253 PHE B O 1
ATOM 4798 N N . PHE B 1 254 ? -14.601 -10.209 24.011 1.00 9.24 254 PHE B N 1
ATOM 4799 C CA . PHE B 1 254 ? -15.662 -10.824 24.793 1.00 8.66 254 PHE B CA 1
ATOM 4800 C C . PHE B 1 254 ? -15.069 -11.881 25.724 1.00 10.49 254 PHE B C 1
ATOM 4801 O O . PHE B 1 254 ? -13.869 -12.166 25.705 1.00 8.26 254 PHE B O 1
ATOM 4809 N N . PHE B 1 255 ? -15.920 -12.414 26.593 1.00 9.03 255 PHE B N 1
ATOM 4810 C CA . PHE B 1 255 ? -15.458 -13.231 27.709 1.00 7.79 255 PHE B CA 1
ATOM 4811 C C . PHE B 1 255 ? -15.115 -14.646 27.262 1.00 9.80 255 PHE B C 1
ATOM 4812 O O . PHE B 1 255 ? -15.918 -15.315 26.605 1.00 9.86 255 PHE B O 1
ATOM 4820 N N . GLY B 1 256 ? -13.924 -15.103 27.638 1.00 8.55 256 GLY B N 1
ATOM 4821 C CA . GLY B 1 256 ? -13.535 -16.492 27.518 1.00 9.44 256 GLY B CA 1
ATOM 4822 C C . GLY B 1 256 ? -12.722 -16.801 28.759 1.00 9.13 256 GLY B C 1
ATOM 4823 O O . GLY B 1 256 ? -11.632 -16.242 28.928 1.00 7.50 256 GLY B O 1
ATOM 4824 N N . SER B 1 257 ? -13.236 -17.647 29.653 1.00 9.31 257 SER B N 1
ATOM 4825 C CA . SER B 1 257 ? -12.600 -17.753 30.967 1.00 9.65 257 SER B CA 1
ATOM 4826 C C . SER B 1 257 ? -11.231 -18.406 30.895 1.00 8.22 257 SER B C 1
ATOM 4827 O O . SER B 1 257 ? -10.358 -18.092 31.714 1.00 8.20 257 SER B O 1
ATOM 4830 N N . ASP B 1 258 ? -11.025 -19.318 29.931 1.00 6.81 258 ASP B N 1
ATOM 4831 C CA . ASP B 1 258 ? -9.917 -20.267 29.970 1.00 8.21 258 ASP B CA 1
ATOM 4832 C C . ASP B 1 258 ? -9.857 -20.946 31.335 1.00 10.19 258 ASP B C 1
ATOM 4833 O O . ASP B 1 258 ? -8.784 -21.199 31.873 1.00 10.21 258 ASP B O 1
ATOM 4838 N N . SER B 1 259 ? -11.029 -21.212 31.917 1.00 6.19 259 SER B N 1
ATOM 4839 C CA . SER B 1 259 ? -11.046 -21.930 33.183 1.00 8.71 259 SER B CA 1
ATOM 4840 C C . SER B 1 259 ? -10.428 -23.295 32.961 1.00 7.97 259 SER B C 1
ATOM 4841 O O . SER B 1 259 ? -10.850 -24.042 32.068 1.00 8.38 259 SER B O 1
ATOM 4844 N N . ALA B 1 260 ? -9.403 -23.608 33.746 1.00 7.20 260 ALA B N 1
ATOM 4845 C CA . ALA B 1 260 ? -8.490 -24.707 33.442 1.00 8.55 260 ALA B CA 1
ATOM 4846 C C . ALA B 1 260 ? -8.293 -25.530 34.703 1.00 11.16 260 ALA B C 1
ATOM 4847 O O . ALA B 1 260 ? -7.330 -25.323 35.450 1.00 12.93 260 ALA B O 1
ATOM 4849 N N . PRO B 1 261 ? -9.184 -26.487 34.968 1.00 9.99 261 PRO B N 1
ATOM 4850 C CA . PRO B 1 261 ? -9.140 -27.192 36.258 1.00 10.74 261 PRO B CA 1
ATOM 4851 C C . PRO B 1 261 ? -8.015 -28.217 36.322 1.00 10.60 261 PRO B C 1
ATOM 4852 O O . PRO B 1 261 ? -7.759 -28.965 35.377 1.00 11.36 261 PRO B O 1
ATOM 4856 N N . HIS B 1 262 ? -7.324 -28.235 37.466 1.00 10.74 262 HIS B N 1
ATOM 4857 C CA . HIS B 1 262 ? -6.265 -29.182 37.735 1.00 10.34 262 HIS B CA 1
ATOM 4858 C C . HIS B 1 262 ? -6.456 -29.607 39.184 1.00 10.68 262 HIS B C 1
ATOM 4859 O O . HIS B 1 262 ? -6.761 -28.761 40.032 1.00 12.74 262 HIS B O 1
ATOM 4866 N N . PRO B 1 263 ? -6.269 -30.886 39.499 1.00 13.36 263 PRO B N 1
ATOM 4867 C CA . PRO B 1 263 ? -6.237 -31.283 40.909 1.00 12.98 263 PRO B CA 1
ATOM 4868 C C . PRO B 1 263 ? -5.050 -30.634 41.602 1.00 12.55 263 PRO B C 1
ATOM 4869 O O . PRO B 1 263 ? -4.020 -30.367 40.982 1.00 13.40 263 PRO B O 1
ATOM 4873 N N . VAL B 1 264 ? -5.197 -30.403 42.913 1.00 12.46 264 VAL B N 1
ATOM 4874 C CA . VAL B 1 264 ? -4.231 -29.592 43.656 1.00 14.73 264 VAL B CA 1
ATOM 4875 C C . VAL B 1 264 ? -2.820 -30.176 43.567 1.00 16.13 264 VAL B C 1
ATOM 4876 O O . VAL B 1 264 ? -1.835 -29.432 43.486 1.00 14.29 264 VAL B O 1
ATOM 4880 N N . GLN B 1 265 ? -2.693 -31.508 43.537 1.00 12.75 265 GLN B N 1
ATOM 4881 C CA . GLN B 1 265 ? -1.362 -32.102 43.484 1.00 15.61 265 GLN B CA 1
ATOM 4882 C C . GLN B 1 265 ? -0.629 -31.765 42.191 1.00 18.06 265 GLN B C 1
ATOM 4883 O O . GLN B 1 265 ? 0.605 -31.846 42.152 1.00 19.16 265 GLN B O 1
ATOM 4889 N N . ASN B 1 266 ? -1.348 -31.384 41.138 1.00 14.80 266 ASN B N 1
ATOM 4890 C CA . ASN B 1 266 ? -0.700 -31.002 39.891 1.00 13.78 266 ASN B CA 1
ATOM 4891 C C . ASN B 1 266 ? -0.315 -29.531 39.862 1.00 14.94 266 ASN B C 1
ATOM 4892 O O . ASN B 1 266 ? 0.390 -29.105 38.940 1.00 14.97 266 ASN B O 1
ATOM 4897 N N . LYS B 1 267 ? -0.728 -28.763 40.862 1.00 16.76 267 LYS B N 1
ATOM 4898 C CA . LYS B 1 267 ? -0.216 -27.415 41.058 1.00 14.56 267 LYS B CA 1
ATOM 4899 C C . LYS B 1 267 ? 0.884 -27.363 42.105 1.00 17.88 267 LYS B C 1
ATOM 4900 O O . LYS B 1 267 ? 1.721 -26.456 42.069 1.00 20.87 267 LYS B O 1
ATOM 4906 N N . ALA B 1 268 ? 0.918 -28.321 43.027 1.00 16.72 268 ALA B N 1
ATOM 4907 C CA . ALA B 1 268 ? 1.894 -28.313 44.111 1.00 21.61 268 ALA B CA 1
ATOM 4908 C C . ALA B 1 268 ? 3.050 -29.255 43.764 1.00 23.29 268 ALA B C 1
ATOM 4909 O O . ALA B 1 268 ? 3.232 -30.327 44.347 1.00 22.38 268 ALA B O 1
ATOM 4911 N N . ASN B 1 269 ? 3.819 -28.829 42.759 1.00 21.46 269 ASN B N 1
ATOM 4912 C CA . ASN B 1 269 ? 4.977 -29.536 42.224 1.00 21.96 269 ASN B CA 1
ATOM 4913 C C . ASN B 1 269 ? 6.200 -28.639 42.354 1.00 23.56 269 ASN B C 1
ATOM 4914 O O . ASN B 1 269 ? 6.100 -27.421 42.208 1.00 18.31 269 ASN B O 1
ATOM 4919 N N . TYR B 1 270 ? 7.371 -29.228 42.597 1.00 21.32 270 TYR B N 1
ATOM 4920 C CA . TYR B 1 270 ? 8.549 -28.367 42.572 1.00 21.10 270 TYR B CA 1
ATOM 4921 C C . TYR B 1 270 ? 9.085 -28.150 41.168 1.00 21.22 270 TYR B C 1
ATOM 4922 O O . TYR B 1 270 ? 9.903 -27.242 40.963 1.00 19.50 270 TYR B O 1
ATOM 4931 N N . GLU B 1 271 ? 8.622 -28.935 40.198 1.00 19.82 271 GLU B N 1
ATOM 4932 C CA . GLU B 1 271 ? 8.950 -28.725 38.799 1.00 20.72 271 GLU B CA 1
ATOM 4933 C C . GLU B 1 271 ? 7.773 -29.198 37.962 1.00 22.32 271 GLU B C 1
ATOM 4934 O O . GLU B 1 271 ? 7.054 -30.129 38.347 1.00 17.79 271 GLU B O 1
ATOM 4940 N N . GLY B 1 272 ? 7.579 -28.549 36.820 1.00 17.33 272 GLY B N 1
ATOM 4941 C CA . GLY B 1 272 ? 6.502 -28.953 35.928 1.00 18.47 272 GLY B CA 1
ATOM 4942 C C . GLY B 1 272 ? 5.115 -28.690 36.475 1.00 17.07 272 GLY B C 1
ATOM 4943 O O . GLY B 1 272 ? 4.201 -29.506 36.262 1.00 16.32 272 GLY B O 1
ATOM 4944 N N . VAL B 1 273 ? 4.943 -27.577 37.196 1.00 12.64 273 VAL B N 1
ATOM 4945 C CA . VAL B 1 273 ? 3.619 -27.132 37.619 1.00 12.27 273 VAL B CA 1
ATOM 4946 C C . VAL B 1 273 ? 2.707 -27.034 36.406 1.00 12.46 273 VAL B C 1
ATOM 4947 O O . VAL B 1 273 ? 3.083 -26.462 35.382 1.00 12.50 273 VAL B O 1
ATOM 4951 N N . CYS B 1 274 ? 1.503 -27.594 36.508 1.00 11.11 274 CYS B N 1
ATOM 4952 C CA . CYS B 1 274 ? 0.548 -27.465 35.412 1.00 11.17 274 CYS B CA 1
ATOM 4953 C C . CYS B 1 274 ? 0.051 -26.035 35.320 1.00 11.28 274 CYS B C 1
ATOM 4954 O O . CYS B 1 274 ? -0.294 -25.427 36.337 1.00 12.93 274 CYS B O 1
ATOM 4957 N N . ALA B 1 275 ? 0.005 -25.493 34.107 1.00 10.40 275 ALA B N 1
ATOM 4958 C CA . ALA B 1 275 ? -0.511 -24.140 33.931 1.00 10.27 275 ALA B CA 1
ATOM 4959 C C . ALA B 1 275 ? -2.031 -24.159 33.887 1.00 10.18 275 ALA B C 1
ATOM 4960 O O . ALA B 1 275 ? -2.634 -24.991 33.203 1.00 10.33 275 ALA B O 1
ATOM 4962 N N . GLY B 1 276 ? -2.651 -23.217 34.594 1.00 10.40 276 GLY B N 1
ATOM 4963 C CA . GLY B 1 276 ? -4.098 -23.103 34.523 1.00 8.54 276 GLY B CA 1
ATOM 4964 C C . GLY B 1 276 ? -4.748 -22.591 35.792 1.00 9.79 276 GLY B C 1
ATOM 4965 O O . GLY B 1 276 ? -4.357 -22.977 36.899 1.00 10.96 276 GLY B O 1
ATOM 4966 N N . VAL B 1 277 ? -5.716 -21.698 35.642 1.00 7.06 277 VAL B N 1
ATOM 4967 C CA . VAL B 1 277 ? -6.458 -21.128 36.760 1.00 8.51 277 VAL B CA 1
ATOM 4968 C C . VAL B 1 277 ? -7.894 -21.617 36.647 1.00 8.44 277 VAL B C 1
ATOM 4969 O O . VAL B 1 277 ? -8.441 -21.670 35.544 1.00 8.99 277 VAL B O 1
ATOM 4973 N N . TYR B 1 278 ? -8.505 -22.004 37.780 1.00 8.26 278 TYR B N 1
ATOM 4974 C CA . TYR B 1 278 ? -9.886 -22.502 37.777 1.00 9.30 278 TYR B CA 1
ATOM 4975 C C . TYR B 1 278 ? -10.857 -21.385 38.173 1.00 11.27 278 TYR B C 1
ATOM 4976 O O . TYR B 1 278 ? -10.923 -20.987 39.343 1.00 10.19 278 TYR B O 1
ATOM 4985 N N . SER B 1 279 ? -11.655 -20.921 37.222 1.00 6.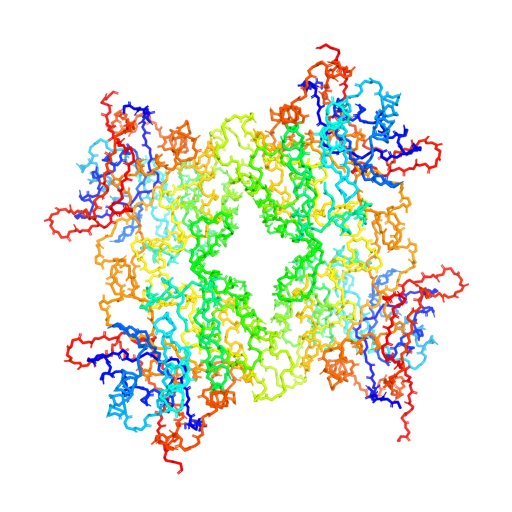43 279 SER B N 1
ATOM 4986 C CA . SER B 1 279 ? -12.600 -19.849 37.497 1.00 8.72 279 SER B CA 1
ATOM 4987 C C . SER B 1 279 ? -14.046 -20.217 37.200 1.00 7.44 279 SER B C 1
ATOM 4988 O O . SER B 1 279 ? -14.914 -19.360 37.342 1.00 9.71 279 SER B O 1
ATOM 4991 N N . GLN B 1 280 ? -14.336 -21.451 36.786 1.00 7.60 280 GLN B N 1
ATOM 4992 C CA . GLN B 1 280 ? -15.688 -21.741 36.305 1.00 9.24 280 GLN B CA 1
ATOM 4993 C C . GLN B 1 280 ? -16.740 -21.518 37.391 1.00 10.54 280 GLN B C 1
ATOM 4994 O O . GLN B 1 280 ? -17.833 -21.029 37.112 1.00 9.13 280 GLN B O 1
ATOM 5000 N N . SER B 1 281 ? -16.413 -21.821 38.639 1.00 9.94 281 SER B N 1
ATOM 5001 C CA . SER B 1 281 ? -17.454 -21.848 39.675 1.00 10.14 281 SER B CA 1
ATOM 5002 C C . SER B 1 281 ? -18.048 -20.473 39.969 1.00 14.03 281 SER B C 1
ATOM 5003 O O . SER B 1 281 ? -19.197 -20.378 40.444 1.00 13.73 281 SER B O 1
ATOM 5006 N N . PHE B 1 282 ? -17.297 -19.402 39.719 1.00 10.88 282 PHE B N 1
ATOM 5007 C CA . PHE B 1 282 ? -17.775 -18.047 39.974 1.00 10.51 282 PHE B CA 1
ATOM 5008 C C . PHE B 1 282 ? -17.506 -17.132 38.791 1.00 11.16 282 PHE B C 1
ATOM 5009 O O . PHE B 1 282 ? -17.311 -15.932 38.974 1.00 10.35 282 PHE B O 1
ATOM 5017 N N . ALA B 1 283 ? -17.564 -17.692 37.575 1.00 10.37 283 ALA B N 1
ATOM 5018 C CA . ALA B 1 283 ? -17.130 -16.974 36.380 1.00 11.73 283 ALA B CA 1
ATOM 5019 C C . ALA B 1 283 ? -17.778 -15.602 36.271 1.00 12.22 283 ALA B C 1
ATOM 5020 O O . ALA B 1 283 ? -17.089 -14.582 36.179 1.00 12.01 283 ALA B O 1
ATOM 5022 N N . ILE B 1 284 ? -19.108 -15.550 36.261 1.00 12.02 284 ILE B N 1
ATOM 5023 C CA . ILE B 1 284 ? -19.761 -14.268 36.015 1.00 13.68 284 ILE B CA 1
ATOM 5024 C C . ILE B 1 284 ? -19.574 -13.323 37.204 1.00 11.03 284 ILE B C 1
ATOM 5025 O O . ILE B 1 284 ? -19.262 -12.147 36.986 1.00 10.84 284 ILE B O 1
ATOM 5030 N N . PRO B 1 285 ? -19.709 -13.771 38.465 1.00 12.73 285 PRO B N 1
ATOM 5031 C CA . PRO B 1 285 ? -19.404 -12.860 39.589 1.00 14.20 285 PRO B CA 1
ATOM 5032 C C . PRO B 1 285 ? -17.990 -12.286 39.582 1.00 14.69 285 PRO B C 1
ATOM 5033 O O . PRO B 1 285 ? -17.816 -11.127 39.987 1.00 13.16 285 PRO B O 1
ATOM 5037 N N . TYR B 1 286 ? -16.968 -13.045 39.157 1.00 10.76 286 TYR B N 1
ATOM 5038 C CA . TYR B 1 286 ? -15.636 -12.452 39.056 1.00 11.40 286 TYR B CA 1
ATOM 5039 C C . TYR B 1 286 ? -15.660 -11.251 38.124 1.00 13.39 286 TYR B C 1
ATOM 5040 O O . TYR B 1 286 ? -15.078 -10.198 38.420 1.00 11.46 286 TYR B O 1
ATOM 5049 N N . ILE B 1 287 ? -16.301 -11.414 36.966 1.00 10.91 287 ILE B N 1
ATOM 5050 C CA . ILE B 1 287 ? -16.328 -10.355 35.967 1.00 11.53 287 ILE B CA 1
ATOM 5051 C C . ILE B 1 287 ? -17.142 -9.175 36.468 1.00 13.37 287 ILE B C 1
ATOM 5052 O O . ILE B 1 287 ? -16.792 -8.011 36.236 1.00 14.52 287 ILE B O 1
ATOM 5057 N N . ALA B 1 288 ? -18.245 -9.457 37.157 1.00 12.89 288 ALA B N 1
ATOM 5058 C CA . ALA B 1 288 ? -19.064 -8.379 37.697 1.00 18.15 288 ALA B CA 1
ATOM 5059 C C . ALA B 1 288 ? -18.254 -7.480 38.625 1.00 16.07 288 ALA B C 1
ATOM 5060 O O . ALA B 1 288 ? -18.439 -6.257 38.621 1.00 18.16 288 ALA B O 1
ATOM 5062 N N . GLN B 1 289 ? -17.325 -8.054 39.401 1.00 14.46 289 GLN B N 1
ATOM 5063 C CA . GLN B 1 289 ? -16.502 -7.215 40.272 1.00 18.11 289 GLN B CA 1
ATOM 5064 C C . GLN B 1 289 ? -15.694 -6.200 39.471 1.00 16.70 289 GLN B C 1
ATOM 5065 O O . GLN B 1 289 ? -15.598 -5.027 39.858 1.00 17.79 289 GLN B O 1
ATOM 5071 N N . VAL B 1 290 ? -15.101 -6.634 38.355 1.00 13.13 290 VAL B N 1
ATOM 5072 C CA . VAL B 1 290 ? -14.331 -5.726 37.504 1.00 14.04 290 VAL B CA 1
ATOM 5073 C C . VAL B 1 290 ? -15.220 -4.620 36.959 1.00 12.03 290 VAL B C 1
ATOM 5074 O O . VAL B 1 290 ? -14.855 -3.440 36.983 1.00 17.15 290 VAL B O 1
ATOM 5078 N N . PHE B 1 291 ? -16.379 -4.990 36.410 1.00 12.17 291 PHE B N 1
ATOM 5079 C CA . PHE B 1 291 ? -17.226 -3.989 35.774 1.00 15.04 291 PHE B CA 1
ATOM 5080 C C . PHE B 1 291 ? -17.801 -3.022 36.798 1.00 15.93 291 PHE B C 1
ATOM 5081 O O . PHE B 1 291 ? -17.955 -1.835 36.496 1.00 17.66 291 PHE B O 1
ATOM 5089 N N . GLU B 1 292 ? -18.096 -3.497 38.007 1.00 15.72 292 GLU B N 1
ATOM 5090 C CA . GLU B 1 292 ? -18.506 -2.575 39.065 1.00 17.77 292 GLU B CA 1
ATOM 5091 C C . GLU B 1 292 ? -17.388 -1.598 39.404 1.00 18.57 292 GLU B C 1
ATOM 5092 O O . GLU B 1 292 ? -17.610 -0.384 39.488 1.00 19.65 292 GLU B O 1
ATOM 5098 N N . GLU B 1 293 ? -16.168 -2.108 39.596 1.00 17.18 293 GLU B N 1
ATOM 5099 C CA . GLU B 1 293 ? -15.068 -1.231 39.988 1.00 19.42 293 GLU B CA 1
ATOM 5100 C C . GLU B 1 293 ? -14.747 -0.202 38.913 1.00 21.18 293 GLU B C 1
ATOM 5101 O O . GLU B 1 293 ? -14.234 0.880 39.226 1.00 20.30 293 GLU B O 1
ATOM 5107 N N . GLN B 1 294 ? -15.020 -0.518 37.650 1.00 17.11 294 GLN B N 1
ATOM 5108 C CA . GLN B 1 294 ? -14.737 0.385 36.544 1.00 17.39 294 GLN B CA 1
ATOM 5109 C C . GLN B 1 294 ? -15.928 1.260 36.162 1.00 17.51 294 GLN B C 1
ATOM 5110 O O . GLN B 1 294 ? -15.882 1.903 35.110 1.00 18.40 294 GLN B O 1
ATOM 5116 N N . ASN B 1 295 ? -16.987 1.293 36.978 1.00 20.30 295 ASN B N 1
ATOM 5117 C CA . ASN B 1 295 ? -18.160 2.124 36.693 1.00 21.07 295 ASN B CA 1
ATOM 5118 C C . ASN B 1 295 ? -18.752 1.798 35.323 1.00 23.58 295 ASN B C 1
ATOM 5119 O O . ASN B 1 295 ? -19.131 2.690 34.563 1.00 19.73 295 ASN B O 1
ATOM 5124 N N . ALA B 1 296 ? -18.827 0.502 34.990 1.00 22.85 296 ALA B N 1
ATOM 5125 C CA . ALA B 1 296 ? -19.161 0.108 33.624 1.00 22.79 296 ALA B CA 1
ATOM 5126 C C . ALA B 1 296 ? -20.147 -1.053 33.577 1.00 22.05 296 ALA B C 1
ATOM 5127 O O . ALA B 1 296 ? -20.142 -1.835 32.619 1.00 19.58 296 ALA B O 1
ATOM 5129 N N . LEU B 1 297 ? -21.004 -1.184 34.590 1.00 19.20 297 LEU B N 1
ATOM 5130 C CA . LEU B 1 297 ? -21.932 -2.311 34.622 1.00 17.71 297 LEU B CA 1
ATOM 5131 C C . LEU B 1 297 ? -22.874 -2.335 33.419 1.00 19.45 297 LEU B C 1
ATOM 5132 O O . LEU B 1 297 ? -23.370 -3.409 33.059 1.00 19.19 297 LEU B O 1
ATOM 5137 N N . GLU B 1 298 ? -23.119 -1.184 32.782 1.00 18.95 298 GLU B N 1
ATOM 5138 C CA . GLU B 1 298 ? -23.958 -1.143 31.591 1.00 19.73 298 GLU B CA 1
ATOM 5139 C C . GLU B 1 298 ? -23.322 -1.853 30.402 1.00 21.66 298 GLU B C 1
ATOM 5140 O O . GLU B 1 298 ? -24.034 -2.172 29.444 1.00 19.38 298 GLU B O 1
ATOM 5146 N N . ASN B 1 299 ? -22.008 -2.104 30.439 1.00 17.93 299 ASN B N 1
ATOM 5147 C CA . ASN B 1 299 ? -21.305 -2.828 29.383 1.00 16.79 299 ASN B CA 1
ATOM 5148 C C . ASN B 1 299 ? -21.118 -4.308 29.701 1.00 19.10 299 ASN B C 1
ATOM 5149 O O . ASN B 1 299 ? -20.601 -5.052 28.861 1.00 15.22 299 ASN B O 1
ATOM 5154 N N . LEU B 1 300 ? -21.556 -4.758 30.879 1.00 14.67 300 LEU B N 1
ATOM 5155 C CA . LEU B 1 300 ? -21.342 -6.146 31.273 1.00 15.23 300 LEU B CA 1
ATOM 5156 C C . LEU B 1 300 ? -22.024 -7.123 30.314 1.00 19.26 300 LEU B C 1
ATOM 5157 O O . LEU B 1 300 ? -21.412 -8.108 29.876 1.00 17.14 300 LEU B O 1
ATOM 5162 N N . LYS B 1 301 ? -23.289 -6.862 29.959 1.00 17.22 301 LYS B N 1
ATOM 5163 C CA . LYS B 1 301 ? -24.021 -7.822 29.140 1.00 14.53 301 LYS B CA 1
ATOM 5164 C C . LYS B 1 301 ? -23.402 -7.988 27.753 1.00 15.39 301 LYS B C 1
ATOM 5165 O O . LYS B 1 301 ? -23.425 -9.091 27.196 1.00 14.97 301 LYS B O 1
ATOM 5171 N N . GLY B 1 302 ? -22.848 -6.924 27.172 1.00 15.84 302 GLY B N 1
ATOM 5172 C CA . GLY B 1 302 ? -22.151 -7.101 25.903 1.00 16.80 302 GLY B CA 1
ATOM 5173 C C . GLY B 1 302 ? -20.956 -8.027 26.039 1.00 16.43 302 GLY B C 1
ATOM 5174 O O . GLY B 1 302 ? -20.731 -8.911 25.199 1.00 12.43 302 GLY B O 1
ATOM 5175 N N . PHE B 1 303 ? -20.187 -7.855 27.117 1.00 13.96 303 PHE B N 1
ATOM 5176 C CA . PHE B 1 303 ? -18.927 -8.581 27.257 1.00 13.21 303 PHE B CA 1
ATOM 5177 C C . PHE B 1 303 ? -19.157 -10.056 27.572 1.00 13.03 303 PHE B C 1
ATOM 5178 O O . PHE B 1 303 ? -18.406 -10.914 27.089 1.00 10.40 303 PHE B O 1
ATOM 5186 N N . VAL B 1 304 ? -20.202 -10.386 28.341 1.00 12.73 304 VAL B N 1
ATOM 5187 C CA . VAL B 1 304 ? -20.445 -11.777 28.735 1.00 11.82 304 VAL B CA 1
ATOM 5188 C C . VAL B 1 304 ? -21.614 -12.416 27.989 1.00 14.57 304 VAL B C 1
ATOM 5189 O O . VAL B 1 304 ? -21.938 -13.582 28.265 1.00 15.32 304 VAL B O 1
ATOM 5193 N N . SER B 1 305 ? -22.250 -11.717 27.045 1.00 13.69 305 SER B N 1
ATOM 5194 C CA . SER B 1 305 ? -23.328 -12.360 26.307 1.00 13.32 305 SER B CA 1
ATOM 5195 C C . SER B 1 305 ? -23.398 -11.905 24.846 1.00 15.20 305 SER B C 1
ATOM 5196 O O . SER B 1 305 ? -23.294 -12.727 23.931 1.00 17.59 305 SER B O 1
ATOM 5199 N N . ASP B 1 306 ? -23.619 -10.610 24.613 1.00 12.12 306 ASP B N 1
ATOM 5200 C CA . ASP B 1 306 ? -24.007 -10.161 23.268 1.00 13.86 306 ASP B CA 1
ATOM 5201 C C . ASP B 1 306 ? -22.915 -10.449 22.247 1.00 13.32 306 ASP B C 1
ATOM 5202 O O . ASP B 1 306 ? -23.196 -10.919 21.140 1.00 13.80 306 ASP B O 1
ATOM 5207 N N . PHE B 1 307 ? -21.662 -10.136 22.588 1.00 12.86 307 PHE B N 1
ATOM 5208 C CA . PHE B 1 307 ? -20.620 -10.091 21.569 1.00 12.24 307 PHE B CA 1
ATOM 5209 C C . PHE B 1 307 ? -20.163 -11.485 21.174 1.00 13.73 307 PHE B C 1
ATOM 5210 O O . PHE B 1 307 ? -19.864 -11.735 19.994 1.00 14.55 307 PHE B O 1
ATOM 5218 N N . GLY B 1 308 ? -20.103 -12.403 22.144 1.00 10.60 308 GLY B N 1
ATOM 5219 C CA . GLY B 1 308 ? -19.750 -13.775 21.824 1.00 11.76 308 GLY B CA 1
ATOM 5220 C C . GLY B 1 308 ? -20.834 -14.450 21.004 1.00 12.13 308 GLY B C 1
ATOM 5221 O O . GLY B 1 308 ? -20.541 -15.192 20.070 1.00 12.22 308 GLY B O 1
ATOM 5222 N N . ILE B 1 309 ? -22.100 -14.189 21.340 1.00 11.16 309 ILE B N 1
ATOM 5223 C CA . ILE B 1 309 ? -23.213 -14.738 20.564 1.00 11.60 309 ILE B CA 1
ATOM 5224 C C . ILE B 1 309 ? -23.162 -14.219 19.134 1.00 12.75 309 ILE B C 1
ATOM 5225 O O . ILE B 1 309 ? -23.363 -14.975 18.175 1.00 16.01 309 ILE B O 1
ATOM 5230 N N . SER B 1 310 ? -22.864 -12.927 18.968 1.00 12.97 310 SER B N 1
ATOM 5231 C CA . SER B 1 310 ? -22.820 -12.340 17.631 1.00 13.34 310 SER B CA 1
ATOM 5232 C C . SER B 1 310 ? -21.686 -12.932 16.804 1.00 16.32 310 SER B C 1
ATOM 5233 O O . SER B 1 310 ? -21.869 -13.270 15.627 1.00 14.82 310 SER B O 1
ATOM 5236 N N . PHE B 1 311 ? -20.513 -13.086 17.410 1.00 12.58 311 PHE B N 1
ATOM 5237 C CA . PHE B 1 311 ? -19.346 -13.550 16.671 1.00 14.33 311 PHE B CA 1
ATOM 5238 C C . PHE B 1 311 ? -19.485 -15.020 16.277 1.00 14.94 311 PHE B C 1
ATOM 5239 O O . PHE B 1 311 ? -19.158 -15.407 15.144 1.00 12.52 311 PHE B O 1
ATOM 5247 N N . TYR B 1 312 ? -19.942 -15.857 17.203 1.00 9.44 312 TYR B N 1
ATOM 5248 C CA . TYR B 1 312 ? -20.142 -17.264 16.905 1.00 11.45 312 TYR B CA 1
ATOM 5249 C C . TYR B 1 312 ? -21.474 -17.516 16.212 1.00 15.30 312 TYR B C 1
ATOM 5250 O O . TYR B 1 312 ? -21.737 -18.655 15.805 1.00 15.65 312 TYR B O 1
ATOM 5259 N N . GLU B 1 313 ? -22.305 -16.484 16.083 1.00 13.16 313 GLU B N 1
ATOM 5260 C CA . GLU B 1 313 ? -23.596 -16.572 15.391 1.00 15.48 313 GLU B CA 1
ATOM 5261 C C . GLU B 1 313 ? -24.460 -17.669 16.013 1.00 19.80 313 GLU B C 1
ATOM 5262 O O . GLU B 1 313 ? -25.015 -18.534 15.332 1.00 17.71 313 GLU B O 1
ATOM 5268 N N . VAL B 1 314 ? -24.563 -17.628 17.343 1.00 14.94 314 VAL B N 1
ATOM 5269 C CA . VAL B 1 314 ? -25.358 -18.613 18.061 1.00 17.25 314 VAL B CA 1
ATOM 5270 C C . VAL B 1 314 ? -26.835 -18.320 17.831 1.00 21.64 314 VAL B C 1
ATOM 5271 O O . VAL B 1 314 ? -27.308 -17.197 18.057 1.00 20.89 314 VAL B O 1
ATOM 5275 N N . LYS B 1 315 ? -27.566 -19.319 17.357 1.00 24.30 315 LYS B N 1
ATOM 5276 C CA . LYS B 1 315 ? -28.976 -19.149 17.040 1.00 26.02 315 LYS B CA 1
ATOM 5277 C C . LYS B 1 315 ? -29.849 -19.734 18.142 1.00 26.71 315 LYS B C 1
ATOM 5278 O O . LYS B 1 315 ? -29.450 -20.664 18.848 1.00 23.72 315 LYS B O 1
ATOM 5284 N N . ASP B 1 316 ? -31.061 -19.179 18.271 1.00 30.47 316 ASP B N 1
ATOM 5285 C CA . ASP B 1 316 ? -32.021 -19.666 19.262 1.00 34.76 316 ASP B CA 1
ATOM 5286 C C . ASP B 1 316 ? -32.275 -21.164 19.140 1.00 28.94 316 ASP B C 1
ATOM 5287 O O . ASP B 1 316 ? -32.543 -21.833 20.142 1.00 28.20 316 ASP B O 1
ATOM 5292 N N . SER B 1 317 ? -32.183 -21.719 17.932 1.00 31.42 317 SER B N 1
ATOM 5293 C CA . SER B 1 317 ? -32.462 -23.142 17.767 1.00 30.70 317 SER B CA 1
ATOM 5294 C C . SER B 1 317 ? -31.382 -24.049 18.355 1.00 33.96 317 SER B C 1
ATOM 5295 O O . SER B 1 317 ? -31.632 -25.252 18.505 1.00 26.84 317 SER B O 1
ATOM 5298 N N . GLU B 1 318 ? -30.199 -23.519 18.688 1.00 24.61 318 GLU B N 1
ATOM 5299 C CA . GLU B 1 318 ? -29.132 -24.346 19.235 1.00 29.26 318 GLU B CA 1
ATOM 5300 C C . GLU B 1 318 ? -29.106 -24.397 20.757 1.00 21.81 318 GLU B C 1
ATOM 5301 O O . GLU B 1 318 ? -28.387 -25.234 21.308 1.00 24.64 318 GLU B O 1
ATOM 5307 N N . VAL B 1 319 ? -29.817 -23.521 21.458 1.00 27.49 319 VAL B N 1
ATOM 5308 C CA . VAL B 1 319 ? -29.583 -23.419 22.895 1.00 25.01 319 VAL B CA 1
ATOM 5309 C C . VAL B 1 319 ? -30.363 -24.509 23.621 1.00 24.65 319 VAL B C 1
ATOM 5310 O O . VAL B 1 319 ? -31.518 -24.819 23.286 1.00 27.63 319 VAL B O 1
ATOM 5314 N N . ALA B 1 320 ? -29.702 -25.127 24.603 1.00 20.34 320 ALA B N 1
ATOM 5315 C CA . ALA B 1 320 ? -30.292 -26.196 25.399 1.00 21.57 320 ALA B CA 1
ATOM 5316 C C . ALA B 1 320 ? -31.334 -25.681 26.379 1.00 26.18 320 ALA B C 1
ATOM 5317 O O . ALA B 1 320 ? -32.218 -26.443 26.794 1.00 25.70 320 ALA B O 1
ATOM 5319 N N . SER B 1 321 ? -31.251 -24.416 26.766 1.00 20.46 321 SER B N 1
ATOM 5320 C CA . SER B 1 321 ? -32.190 -23.859 27.729 1.00 21.33 321 SER B CA 1
ATOM 5321 C C . SER B 1 321 ? -32.287 -22.360 27.525 1.00 25.16 321 SER B C 1
ATOM 5322 O O . SER B 1 321 ? -31.277 -21.688 27.292 1.00 24.39 321 SER B O 1
ATOM 5325 N N . SER B 1 322 ? -33.510 -21.850 27.635 1.00 20.02 322 SER B N 1
ATOM 5326 C CA . SER B 1 322 ? -33.832 -20.438 27.528 1.00 22.81 322 SER B CA 1
ATOM 5327 C C . SER B 1 322 ? -33.653 -19.677 28.834 1.00 18.78 322 SER B C 1
ATOM 5328 O O . SER B 1 322 ? -33.847 -18.456 28.839 1.00 21.51 322 SER B O 1
ATOM 5331 N N . ASP B 1 323 ? -33.283 -20.358 29.925 1.00 22.56 323 ASP B N 1
ATOM 5332 C CA . ASP B 1 323 ? -33.099 -19.692 31.213 1.00 22.11 323 ASP B CA 1
ATOM 5333 C C . ASP B 1 323 ? -32.159 -18.502 31.086 1.00 21.88 323 ASP B C 1
ATOM 5334 O O . ASP B 1 323 ? -31.132 -18.571 30.405 1.00 19.38 323 ASP B O 1
ATOM 5339 N N . LYS B 1 324 ? -32.497 -17.415 31.771 1.00 19.50 324 LYS B N 1
ATOM 5340 C CA . LYS B 1 324 ? -31.678 -16.215 31.746 1.00 21.13 324 LYS B CA 1
ATOM 5341 C C . LYS B 1 324 ? -30.843 -16.091 33.016 1.00 23.26 324 LYS B C 1
ATOM 5342 O O . LYS B 1 324 ? -31.317 -16.381 34.120 1.00 22.74 324 LYS B O 1
ATOM 5348 N N . ALA B 1 325 ? -29.587 -15.665 32.845 1.00 18.37 325 ALA B N 1
ATOM 5349 C CA . ALA B 1 325 ? -28.691 -15.417 33.971 1.00 16.39 325 ALA B CA 1
ATOM 5350 C C . ALA B 1 325 ? -29.021 -14.070 34.602 1.00 18.26 325 ALA B C 1
ATOM 5351 O O . ALA B 1 325 ? -28.954 -13.030 33.939 1.00 19.99 325 ALA B O 1
ATOM 5353 N N . ILE B 1 326 ? -29.380 -14.087 35.880 1.00 17.11 326 ILE B N 1
ATOM 5354 C CA . ILE B 1 326 ? -29.680 -12.869 36.627 1.00 20.93 326 ILE B CA 1
ATOM 5355 C C . ILE B 1 326 ? -28.550 -12.637 37.613 1.00 15.71 326 ILE B C 1
ATOM 5356 O O . ILE B 1 326 ? -28.332 -13.449 38.517 1.00 20.49 326 ILE B O 1
ATOM 5361 N N . LEU B 1 327 ? -27.833 -11.537 37.436 1.00 18.68 327 LEU B N 1
ATOM 5362 C CA . LEU B 1 327 ? -26.815 -11.121 38.388 1.00 17.96 327 LEU B CA 1
ATOM 5363 C C . LEU B 1 327 ? -27.505 -10.342 39.500 1.00 21.31 327 LEU B C 1
ATOM 5364 O O . LEU B 1 327 ? -28.347 -9.486 39.217 1.00 22.14 327 LEU B O 1
ATOM 5369 N N . PHE B 1 328 ? -27.174 -10.645 40.755 1.00 19.74 328 PHE B N 1
ATOM 5370 C CA . PHE B 1 328 ? -27.788 -9.926 41.869 1.00 22.78 328 PHE B CA 1
ATOM 5371 C C . PHE B 1 328 ? -26.774 -9.692 42.980 1.00 23.89 328 PHE B C 1
ATOM 5372 O O . PHE B 1 328 ? -25.906 -10.533 43.228 1.00 18.87 328 PHE B O 1
ATOM 5380 N N . LYS B 1 329 ? -26.872 -8.528 43.628 1.00 25.11 329 LYS B N 1
ATOM 5381 C CA . LYS B 1 329 ? -25.805 -8.045 44.512 1.00 21.37 329 LYS B CA 1
ATOM 5382 C C . LYS B 1 329 ? -25.984 -8.557 45.946 1.00 25.95 329 LYS B C 1
ATOM 5383 O O . LYS B 1 329 ? -26.197 -7.804 46.904 1.00 28.01 329 LYS B O 1
ATOM 5389 N N . LYS B 1 330 ? -25.869 -9.874 46.073 1.00 21.83 330 LYS B N 1
ATOM 5390 C CA . LYS B 1 330 ? -25.763 -10.562 47.352 1.00 24.41 330 LYS B CA 1
ATOM 5391 C C . LYS B 1 330 ? -24.342 -11.095 47.479 1.00 26.23 330 LYS B C 1
ATOM 5392 O O . LYS B 1 330 ? -23.880 -11.853 46.617 1.00 21.86 330 LYS B O 1
ATOM 5398 N N . GLU B 1 331 ? -23.653 -10.706 48.548 1.00 22.05 331 GLU B N 1
ATOM 5399 C CA . GLU B 1 331 ? -22.264 -11.105 48.706 1.00 20.72 331 GLU B CA 1
ATOM 5400 C C . GLU B 1 331 ? -22.149 -12.593 49.019 1.00 22.52 331 GLU B C 1
ATOM 5401 O O . GLU B 1 331 ? -23.086 -13.228 49.508 1.00 22.12 331 GLU B O 1
ATOM 5407 N N . GLN B 1 332 ? -20.989 -13.155 48.682 1.00 19.00 332 GLN B N 1
ATOM 5408 C CA . GLN B 1 332 ? -20.660 -14.542 48.961 1.00 20.76 332 GLN B CA 1
ATOM 5409 C C . GLN B 1 332 ? -19.151 -14.645 49.060 1.00 17.79 332 GLN B C 1
ATOM 5410 O O . GLN B 1 332 ? -18.426 -13.746 48.629 1.00 22.28 332 GLN B O 1
ATOM 5416 N N . VAL B 1 333 ? -18.681 -15.750 49.631 1.00 16.52 333 VAL B N 1
ATOM 5417 C CA . VAL B 1 333 ? -17.255 -15.984 49.836 1.00 16.72 333 VAL B CA 1
ATOM 5418 C C . VAL B 1 333 ? -16.842 -17.190 49.006 1.00 15.30 333 VAL B C 1
ATOM 5419 O O . VAL B 1 333 ? -17.539 -18.212 48.992 1.00 14.58 333 VAL B O 1
ATOM 5423 N N . ILE B 1 334 ? -15.735 -17.055 48.290 1.00 14.33 334 ILE B N 1
ATOM 5424 C CA . ILE B 1 334 ? -15.197 -18.170 47.502 1.00 13.99 334 ILE B CA 1
ATOM 5425 C C . ILE B 1 334 ? -14.546 -19.170 48.446 1.00 12.93 334 ILE B C 1
ATOM 5426 O O . ILE B 1 334 ? -13.741 -18.764 49.306 1.00 16.63 334 ILE B O 1
ATOM 5431 N N . PRO B 1 335 ? -14.827 -20.463 48.318 1.00 14.29 335 PRO B N 1
ATOM 5432 C CA . PRO B 1 335 ? -14.213 -21.447 49.214 1.00 17.05 335 PRO B CA 1
ATOM 5433 C C . PRO B 1 335 ? -12.709 -21.535 49.022 1.00 16.37 335 PRO B C 1
ATOM 5434 O O . PRO B 1 335 ? -12.150 -21.120 48.007 1.00 15.04 335 PRO B O 1
ATOM 5438 N N . GLN B 1 336 ? -12.051 -22.115 50.023 1.00 14.19 336 GLN B N 1
ATOM 5439 C CA . GLN B 1 336 ? -10.623 -22.363 49.910 1.00 13.76 336 GLN B CA 1
ATOM 5440 C C . GLN B 1 336 ? -10.330 -23.505 48.948 1.00 14.15 336 GLN B C 1
ATOM 5441 O O . GLN B 1 336 ? -9.227 -23.584 48.394 1.00 14.24 336 GLN B O 1
ATOM 5447 N N . VAL B 1 337 ? -11.280 -24.421 48.778 1.00 14.10 337 VAL B N 1
ATOM 5448 C CA . VAL B 1 337 ? -11.060 -25.616 47.975 1.00 16.44 337 VAL B CA 1
ATOM 5449 C C . VAL B 1 337 ? -12.417 -26.104 47.506 1.00 19.30 337 VAL B C 1
ATOM 5450 O O . VAL B 1 337 ? -13.422 -25.963 48.212 1.00 22.28 337 VAL B O 1
ATOM 5454 N N . ILE B 1 338 ? -12.455 -26.649 46.290 1.00 16.88 338 ILE B N 1
ATOM 5455 C CA . ILE B 1 338 ? -13.658 -27.252 45.730 1.00 18.74 338 ILE B CA 1
ATOM 5456 C C . ILE B 1 338 ? -13.352 -28.713 45.433 1.00 20.71 338 ILE B C 1
ATOM 5457 O O . ILE B 1 338 ? -12.314 -29.026 44.842 1.00 19.46 338 ILE B O 1
ATOM 5462 N N . SER B 1 339 ? -14.251 -29.608 45.845 1.00 18.56 339 SER B N 1
ATOM 5463 C CA . SER B 1 339 ? -13.944 -31.030 45.817 1.00 19.10 339 SER B CA 1
ATOM 5464 C C . SER B 1 339 ? -15.165 -31.805 45.342 1.00 19.60 339 SER B C 1
ATOM 5465 O O . SER B 1 339 ? -16.305 -31.342 45.460 1.00 20.19 339 SER B O 1
ATOM 5468 N N . ASP B 1 340 ? -14.912 -32.991 44.786 1.00 17.02 340 ASP B N 1
ATOM 5469 C CA . ASP B 1 340 ? -15.998 -33.912 44.479 1.00 22.16 340 ASP B CA 1
ATOM 5470 C C . ASP B 1 340 ? -16.316 -34.843 45.641 1.00 29.74 340 ASP B C 1
ATOM 5471 O O . ASP B 1 340 ? -17.201 -35.696 45.509 1.00 28.27 340 ASP B O 1
ATOM 5476 N N . GLY B 1 341 ? -15.635 -34.685 46.775 1.00 26.79 341 GLY B N 1
ATOM 5477 C CA . GLY B 1 341 ? -15.810 -35.576 47.906 1.00 31.74 341 GLY B CA 1
ATOM 5478 C C . GLY B 1 341 ? -15.070 -36.892 47.794 1.00 35.91 341 GLY B C 1
ATOM 5479 O O . GLY B 1 341 ? -15.113 -37.692 48.740 1.00 37.75 341 GLY B O 1
ATOM 5480 N N . LYS B 1 342 ? -14.387 -37.141 46.673 1.00 29.27 342 LYS B N 1
ATOM 5481 C CA . LYS B 1 342 ? -13.689 -38.395 46.453 1.00 29.23 342 LYS B CA 1
ATOM 5482 C C . LYS B 1 342 ? -12.209 -38.087 46.310 1.00 31.66 342 LYS B C 1
ATOM 5483 O O . LYS B 1 342 ? -11.520 -37.881 47.318 1.00 39.19 342 LYS B O 1
ATOM 5489 N N . ASP B 1 343 ? -11.672 -38.036 45.092 1.00 27.39 343 ASP B N 1
ATOM 5490 C CA . ASP B 1 343 ? -10.234 -37.910 44.896 1.00 31.99 343 ASP B CA 1
ATOM 5491 C C . ASP B 1 343 ? -9.801 -36.557 44.338 1.00 23.64 343 ASP B C 1
ATOM 5492 O O . ASP B 1 343 ? -8.595 -36.335 44.186 1.00 26.68 343 ASP B O 1
ATOM 5497 N N . ILE B 1 344 ? -10.730 -35.651 44.036 1.00 22.15 344 ILE B N 1
ATOM 5498 C CA . ILE B 1 344 ? -10.405 -34.401 43.348 1.00 21.07 344 ILE B CA 1
ATOM 5499 C C . ILE B 1 344 ? -10.602 -33.225 44.285 1.00 19.64 344 ILE B C 1
ATOM 5500 O O . ILE B 1 344 ? -11.713 -32.994 44.784 1.00 16.92 344 ILE B O 1
ATOM 5505 N N . SER B 1 345 ? -9.549 -32.433 44.455 1.00 15.57 345 SER B N 1
ATOM 5506 C CA . SER B 1 345 ? -9.658 -31.119 45.067 1.00 15.52 345 SER B CA 1
ATOM 5507 C C . SER B 1 345 ? -9.035 -30.120 44.107 1.00 12.39 345 SER B C 1
ATOM 5508 O O . SER B 1 345 ? -7.952 -30.377 43.585 1.00 13.02 345 SER B O 1
ATOM 5511 N N . ILE B 1 346 ? -9.739 -29.009 43.873 1.00 12.30 346 ILE B N 1
ATOM 5512 C CA . ILE B 1 346 ? -9.304 -27.909 43.010 1.00 13.80 346 ILE B CA 1
ATOM 5513 C C . ILE B 1 346 ? -9.275 -26.636 43.840 1.00 13.17 346 ILE B C 1
ATOM 5514 O O . ILE B 1 346 ? -10.230 -26.351 44.567 1.00 15.25 346 ILE B O 1
ATOM 5519 N N . ILE B 1 347 ? -8.223 -25.834 43.695 1.00 13.11 347 ILE B N 1
ATOM 5520 C CA . ILE B 1 347 ? -8.148 -24.528 44.347 1.00 11.35 347 ILE B CA 1
ATOM 5521 C C . ILE B 1 347 ? -8.764 -23.503 43.396 1.00 11.49 347 ILE B C 1
ATOM 5522 O O . ILE B 1 347 ? -8.224 -23.298 42.297 1.00 12.80 347 ILE B O 1
ATOM 5527 N N . PRO B 1 348 ? -9.879 -22.868 43.750 1.00 12.31 348 PRO B N 1
ATOM 5528 C CA . PRO B 1 348 ? -10.490 -21.894 42.843 1.00 11.23 348 PRO B CA 1
ATOM 5529 C C . PRO B 1 348 ? -9.731 -20.578 42.835 1.00 11.46 348 PRO B C 1
ATOM 5530 O O . PRO B 1 348 ? -9.025 -20.221 43.779 1.00 10.65 348 PRO B O 1
ATOM 5534 N N . PHE B 1 349 ? -9.929 -19.843 41.741 1.00 9.88 349 PHE B N 1
ATOM 5535 C CA . PHE B 1 349 ? -9.380 -18.497 41.625 1.00 9.88 349 PHE B CA 1
ATOM 5536 C C . PHE B 1 349 ? -9.903 -17.621 42.759 1.00 10.19 349 PHE B C 1
ATOM 5537 O O . PHE B 1 349 ? -11.104 -17.634 43.058 1.00 11.65 349 PHE B O 1
ATOM 5545 N N . LYS B 1 350 ? -8.998 -16.862 43.393 1.00 9.52 350 LYS B N 1
ATOM 5546 C CA . LYS B 1 350 ? -9.350 -15.927 44.463 1.00 11.57 350 LYS B CA 1
ATOM 5547 C C . LYS B 1 350 ? -9.962 -16.659 45.662 1.00 10.96 350 LYS B C 1
ATOM 5548 O O . LYS B 1 350 ? -10.826 -16.120 46.362 1.00 11.54 350 LYS B O 1
ATOM 5554 N N . ALA B 1 351 ? -9.492 -17.881 45.898 1.00 10.24 351 ALA B N 1
ATOM 5555 C CA . ALA B 1 351 ? -9.932 -18.678 47.043 1.00 9.62 351 ALA B CA 1
ATOM 5556 C C . ALA B 1 351 ? -9.928 -17.869 48.341 1.00 12.41 351 ALA B C 1
ATOM 5557 O O . ALA B 1 351 ? -8.949 -17.195 48.678 1.00 12.72 351 ALA B O 1
ATOM 5559 N N . GLY B 1 352 ? -11.036 -17.956 49.075 1.00 13.54 352 GLY B N 1
ATOM 5560 C CA . GLY B 1 352 ? -11.178 -17.275 50.349 1.00 16.07 352 GLY B CA 1
ATOM 5561 C C . GLY B 1 352 ? -11.629 -15.833 50.256 1.00 18.98 352 GLY B C 1
ATOM 5562 O O . GLY B 1 352 ? -11.898 -15.225 51.296 1.00 16.83 352 GLY B O 1
ATOM 5563 N N . ASP B 1 353 ? -11.728 -15.262 49.049 1.00 14.22 353 ASP B N 1
ATOM 5564 C CA . ASP B 1 353 ? -12.111 -13.861 48.905 1.00 13.77 353 ASP B CA 1
ATOM 5565 C C . ASP B 1 353 ? -13.627 -13.687 48.907 1.00 12.13 353 ASP B C 1
ATOM 5566 O O . ASP B 1 353 ? -14.377 -14.572 48.486 1.00 13.53 353 ASP B O 1
ATOM 5571 N N . LYS B 1 354 ? -14.072 -12.507 49.336 1.00 15.48 354 LYS B N 1
ATOM 5572 C CA . LYS B 1 354 ? -15.479 -12.127 49.247 1.00 16.40 354 LYS B CA 1
ATOM 5573 C C . LYS B 1 354 ? -15.781 -11.516 47.885 1.00 19.53 354 LYS B C 1
ATOM 5574 O O . LYS B 1 354 ? -15.019 -10.688 47.383 1.00 20.07 354 LYS B O 1
ATOM 5580 N N . LEU B 1 355 ? -16.890 -11.943 47.287 1.00 17.86 355 LEU B N 1
ATOM 5581 C CA . LEU B 1 355 ? -17.435 -11.341 46.072 1.00 16.95 355 LEU B CA 1
ATOM 5582 C C . LEU B 1 355 ? -18.715 -10.585 46.401 1.00 17.01 355 LEU B C 1
ATOM 5583 O O . LEU B 1 355 ? -19.504 -11.029 47.239 1.00 20.02 355 LEU B O 1
ATOM 5588 N N . SER B 1 356 ? -18.948 -9.465 45.718 1.00 17.49 356 SER B N 1
ATOM 5589 C CA . SER B 1 356 ? -20.147 -8.682 46.009 1.00 19.73 356 SER B CA 1
ATOM 5590 C C . SER B 1 356 ? -21.385 -9.204 45.300 1.00 23.47 356 SER B C 1
ATOM 5591 O O . SER B 1 356 ? -22.503 -8.881 45.720 1.00 19.45 356 SER B O 1
ATOM 5594 N N . TRP B 1 357 ? -21.223 -9.986 44.235 1.00 19.14 357 TRP B N 1
ATOM 5595 C CA . TRP B 1 357 ? -22.330 -10.381 43.381 1.00 17.51 357 TRP B CA 1
ATOM 5596 C C . TRP B 1 357 ? -22.520 -11.888 43.399 1.00 17.87 357 TRP B C 1
ATOM 5597 O O . TRP B 1 357 ? -21.581 -12.652 43.646 1.00 20.40 357 TRP B O 1
ATOM 5608 N N . SER B 1 358 ? -23.757 -12.298 43.116 1.00 17.37 358 SER B N 1
ATOM 5609 C CA . SER B 1 358 ? -24.156 -13.684 42.940 1.00 15.60 358 SER B CA 1
ATOM 5610 C C . SER B 1 358 ? -24.906 -13.787 41.619 1.00 18.76 358 SER B C 1
ATOM 5611 O O . SER B 1 358 ? -25.327 -12.781 41.043 1.00 21.62 358 SER B O 1
ATOM 5614 N N . VAL B 1 359 ? -25.100 -15.006 41.138 1.00 16.29 359 VAL B N 1
ATOM 5615 C CA . VAL B 1 359 ? -25.837 -15.215 39.899 1.00 19.73 359 VAL B CA 1
ATOM 5616 C C . VAL B 1 359 ? -26.864 -16.317 40.119 1.00 18.29 359 VAL B C 1
ATOM 5617 O O . VAL B 1 359 ? -26.611 -17.295 40.832 1.00 23.37 359 VAL B O 1
ATOM 5621 N N . ARG B 1 360 ? -28.044 -16.138 39.529 1.00 20.87 360 ARG B N 1
ATOM 5622 C CA . ARG B 1 360 ? -29.097 -17.133 39.582 1.00 23.31 360 ARG B CA 1
ATOM 5623 C C . ARG B 1 360 ? -29.769 -17.188 38.218 1.00 21.98 360 ARG B C 1
ATOM 5624 O O . ARG B 1 360 ? -29.473 -16.394 37.320 1.00 24.99 360 ARG B O 1
ATOM 5632 N N . TRP B 1 361 ? -30.696 -18.126 38.068 1.00 19.22 361 TRP B N 1
ATOM 5633 C CA . TRP B 1 361 ? -31.301 -18.409 36.778 1.00 20.02 361 TRP B CA 1
ATOM 5634 C C . TRP B 1 361 ? -32.800 -18.159 36.830 1.00 25.07 361 TRP B C 1
ATOM 5635 O O . TRP B 1 361 ? -33.481 -18.630 37.747 1.00 24.34 361 TRP B O 1
ATOM 5646 N N . GLU B 1 362 ? -33.292 -17.404 35.851 1.00 26.54 362 GLU B N 1
ATOM 5647 C CA . GLU B 1 362 ? -34.707 -17.119 35.679 1.00 31.61 362 GLU B CA 1
ATOM 5648 C C . GLU B 1 362 ? -35.262 -18.065 34.631 1.00 28.98 362 GLU B C 1
ATOM 5649 O O . GLU B 1 362 ? -34.892 -17.948 33.452 1.00 25.74 362 GLU B O 1
ATOM 5655 N N . PRO B 1 363 ? -36.144 -18.994 34.991 1.00 29.92 363 PRO B N 1
ATOM 5656 C CA . PRO B 1 363 ? -36.581 -20.010 34.029 1.00 34.81 363 PRO B CA 1
ATOM 5657 C C . PRO B 1 363 ? -37.388 -19.421 32.886 1.00 37.18 363 PRO B C 1
ATOM 5658 O O . PRO B 1 363 ? -38.106 -18.427 33.041 1.00 36.80 363 PRO B O 1
ATOM 5662 N N . ARG B 1 364 ? -37.252 -20.079 31.733 1.00 38.76 364 ARG B N 1
ATOM 5663 C CA . ARG B 1 364 ? -37.873 -19.735 30.446 1.00 45.22 364 ARG B CA 1
ATOM 5664 C C . ARG B 1 364 ? -38.289 -18.278 30.303 1.00 47.01 364 ARG B C 1
ATOM 5665 O O . ARG B 1 364 ? -37.494 -17.398 29.954 1.00 50.14 364 ARG B O 1
ATOM 5673 N N . VAL C 1 2 ? 55.587 21.273 28.158 1.00 58.12 2 VAL C N 1
ATOM 5674 C CA . VAL C 1 2 ? 54.233 20.988 27.700 1.00 56.57 2 VAL C CA 1
ATOM 5675 C C . VAL C 1 2 ? 54.029 19.475 27.643 1.00 52.55 2 VAL C C 1
ATOM 5676 O O . VAL C 1 2 ? 54.940 18.739 27.262 1.00 52.73 2 VAL C O 1
ATOM 5680 N N . GLN C 1 3 ? 52.851 18.999 28.046 1.00 50.06 3 GLN C N 1
ATOM 5681 C CA . GLN C 1 3 ? 52.550 17.583 27.900 1.00 47.67 3 GLN C CA 1
ATOM 5682 C C . GLN C 1 3 ? 52.290 17.259 26.435 1.00 39.57 3 GLN C C 1
ATOM 5683 O O . GLN C 1 3 ? 51.550 17.973 25.752 1.00 40.82 3 GLN C O 1
ATOM 5689 N N . GLU C 1 4 ? 52.907 16.180 25.948 1.00 40.49 4 GLU C N 1
ATOM 5690 C CA . GLU C 1 4 ? 52.809 15.788 24.550 1.00 34.76 4 GLU C CA 1
ATOM 5691 C C . GLU C 1 4 ? 52.517 14.301 24.442 1.00 35.04 4 GLU C C 1
ATOM 5692 O O . GLU C 1 4 ? 52.906 13.510 25.307 1.00 33.96 4 GLU C O 1
ATOM 5698 N N . ILE C 1 5 ? 51.819 13.928 23.366 1.00 29.95 5 ILE C N 1
ATOM 5699 C CA . ILE C 1 5 ? 51.552 12.534 23.036 1.00 29.33 5 ILE C CA 1
ATOM 5700 C C . ILE C 1 5 ? 51.860 12.329 21.560 1.00 25.09 5 ILE C C 1
ATOM 5701 O O . ILE C 1 5 ? 51.378 13.084 20.707 1.00 30.68 5 ILE C O 1
ATOM 5706 N N . ASP C 1 6 ? 52.685 11.333 21.266 1.00 23.27 6 ASP C N 1
ATOM 5707 C CA . ASP C 1 6 ? 53.089 11.017 19.904 1.00 29.13 6 ASP C CA 1
ATOM 5708 C C . ASP C 1 6 ? 52.063 10.038 19.359 1.00 26.20 6 ASP C C 1
ATOM 5709 O O . ASP C 1 6 ? 52.061 8.856 19.720 1.00 25.93 6 ASP C O 1
ATOM 5714 N N . LEU C 1 7 ? 51.177 10.533 18.503 1.00 25.35 7 LEU C N 1
ATOM 5715 C CA . LEU C 1 7 ? 50.120 9.700 17.947 1.00 24.43 7 LEU C CA 1
ATOM 5716 C C . LEU C 1 7 ? 50.521 9.035 16.636 1.00 27.73 7 LEU C C 1
ATOM 5717 O O . LEU C 1 7 ? 49.766 8.200 16.120 1.00 26.69 7 LEU C O 1
ATOM 5722 N N . GLY C 1 8 ? 51.680 9.386 16.083 1.00 25.47 8 GLY C N 1
ATOM 5723 C CA . GLY C 1 8 ? 52.158 8.698 14.894 1.00 22.69 8 GLY C CA 1
ATOM 5724 C C . GLY C 1 8 ? 51.322 9.006 13.667 1.00 24.04 8 GLY C C 1
ATOM 5725 O O . GLY C 1 8 ? 50.959 10.160 13.391 1.00 20.36 8 GLY C O 1
ATOM 5726 N N . LEU C 1 9 ? 51.039 7.955 12.894 1.00 21.82 9 LEU C N 1
ATOM 5727 C CA . LEU C 1 9 ? 50.281 8.087 11.648 1.00 19.19 9 LEU C CA 1
ATOM 5728 C C . LEU C 1 9 ? 48.805 7.925 11.994 1.00 17.70 9 LEU C C 1
ATOM 5729 O O . LEU C 1 9 ? 48.274 6.821 12.048 1.00 21.26 9 LEU C O 1
ATOM 5734 N N . THR C 1 10 ? 48.148 9.044 12.249 1.00 18.79 10 THR C N 1
ATOM 5735 C CA . THR C 1 10 ? 46.738 9.058 12.614 1.00 17.54 10 THR C CA 1
ATOM 5736 C C . THR C 1 10 ? 45.861 8.792 11.393 1.00 16.46 10 THR C C 1
ATOM 5737 O O . THR C 1 10 ? 46.188 9.197 10.274 1.00 14.96 10 THR C O 1
ATOM 5741 N N . CYS C 1 11 ? 44.711 8.148 11.620 1.00 15.21 11 CYS C N 1
ATOM 5742 C CA . CYS C 1 11 ? 43.776 7.910 10.528 1.00 12.57 11 CYS C CA 1
ATOM 5743 C C . CYS C 1 11 ? 42.360 8.321 10.924 1.00 12.38 11 CYS C C 1
ATOM 5744 O O . CYS C 1 11 ? 41.909 8.084 12.049 1.00 16.04 11 CYS C O 1
ATOM 5747 N N . ASP C 1 12 ? 41.668 8.924 9.968 1.00 12.67 12 ASP C N 1
ATOM 5748 C CA . ASP C 1 12 ? 40.236 9.206 10.056 1.00 11.95 12 ASP C CA 1
ATOM 5749 C C . ASP C 1 12 ? 39.591 8.386 8.947 1.00 10.75 12 ASP C C 1
ATOM 5750 O O . ASP C 1 12 ? 39.732 8.700 7.759 1.00 11.84 12 ASP C O 1
ATOM 5755 N N . MET C 1 13 ? 38.910 7.316 9.326 1.00 11.32 13 MET C N 1
ATOM 5756 C CA . MET C 1 13 ? 38.424 6.378 8.326 1.00 11.40 13 MET C CA 1
ATOM 5757 C C . MET C 1 13 ? 37.013 6.707 7.834 1.00 11.74 13 MET C C 1
ATOM 5758 O O . MET C 1 13 ? 36.296 5.806 7.371 1.00 13.42 13 MET C O 1
ATOM 5763 N N . HIS C 1 14 ? 36.613 7.982 7.857 1.00 13.68 14 HIS C N 1
ATOM 5764 C CA . HIS C 1 14 ? 35.288 8.359 7.344 1.00 10.78 14 HIS C CA 1
ATOM 5765 C C . HIS C 1 14 ? 35.260 9.876 7.109 1.00 11.37 14 HIS C C 1
ATOM 5766 O O . HIS C 1 14 ? 34.866 10.631 7.994 1.00 14.86 14 HIS C O 1
ATOM 5773 N N . VAL C 1 15 ? 35.646 10.300 5.901 1.00 10.37 15 VAL C N 1
ATOM 5774 C CA . VAL C 1 15 ? 35.862 11.716 5.589 1.00 11.74 15 VAL C CA 1
ATOM 5775 C C . VAL C 1 15 ? 35.034 12.110 4.374 1.00 10.76 15 VAL C C 1
ATOM 5776 O O . VAL C 1 15 ? 35.022 11.393 3.368 1.00 12.17 15 VAL C O 1
ATOM 5780 N N . HIS C 1 16 ? 34.362 13.265 4.455 1.00 11.95 16 HIS C N 1
ATOM 5781 C CA . HIS C 1 16 ? 33.741 13.912 3.304 1.00 10.32 16 HIS C CA 1
ATOM 5782 C C . HIS C 1 16 ? 34.506 15.186 2.967 1.00 13.11 16 HIS C C 1
ATOM 5783 O O . HIS C 1 16 ? 34.642 16.071 3.822 1.00 14.12 16 HIS C O 1
ATOM 5790 N N . VAL C 1 17 ? 34.984 15.303 1.724 1.00 15.36 17 VAL C N 1
ATOM 5791 C CA . VAL C 1 17 ? 35.629 16.533 1.270 1.00 19.12 17 VAL C CA 1
ATOM 5792 C C . VAL C 1 17 ? 34.925 17.168 0.082 1.00 17.56 17 VAL C C 1
ATOM 5793 O O . VAL C 1 17 ? 35.392 18.198 -0.415 1.00 18.32 17 VAL C O 1
ATOM 5797 N N . ARG C 1 18 ? 33.819 16.596 -0.391 1.00 16.64 18 ARG C N 1
ATOM 5798 C CA . ARG C 1 18 ? 32.965 17.242 -1.405 1.00 17.17 18 ARG C CA 1
ATOM 5799 C C . ARG C 1 18 ? 33.778 17.472 -2.690 1.00 20.08 18 ARG C C 1
ATOM 5800 O O . ARG C 1 18 ? 34.686 16.694 -3.020 1.00 16.84 18 ARG C O 1
ATOM 5808 N N . GLU C 1 19 ? 33.439 18.535 -3.433 1.00 20.59 19 GLU C N 1
ATOM 5809 C CA . GLU C 1 19 ? 34.088 18.867 -4.699 1.00 19.85 19 GLU C CA 1
ATOM 5810 C C . GLU C 1 19 ? 34.253 20.384 -4.793 1.00 22.44 19 GLU C C 1
ATOM 5811 O O . GLU C 1 19 ? 33.868 21.129 -3.886 1.00 19.82 19 GLU C O 1
ATOM 5817 N N . GLY C 1 20 ? 34.860 20.844 -5.891 1.00 21.36 20 GLY C N 1
ATOM 5818 C CA . GLY C 1 20 ? 34.934 22.278 -6.163 1.00 21.36 20 GLY C CA 1
ATOM 5819 C C . GLY C 1 20 ? 35.548 23.095 -5.041 1.00 22.02 20 GLY C C 1
ATOM 5820 O O . GLY C 1 20 ? 36.509 22.682 -4.382 1.00 22.02 20 GLY C O 1
ATOM 5821 N N . ALA C 1 21 ? 34.978 24.282 -4.816 1.00 25.51 21 ALA C N 1
ATOM 5822 C CA . ALA C 1 21 ? 35.539 25.205 -3.831 1.00 21.04 21 ALA C CA 1
ATOM 5823 C C . ALA C 1 21 ? 35.478 24.636 -2.422 1.00 21.20 21 ALA C C 1
ATOM 5824 O O . ALA C 1 21 ? 36.392 24.857 -1.618 1.00 20.67 21 ALA C O 1
ATOM 5826 N N . MET C 1 22 ? 34.398 23.923 -2.087 1.00 21.60 22 MET C N 1
ATOM 5827 C CA . MET C 1 22 ? 34.320 23.321 -0.762 1.00 20.06 22 MET C CA 1
ATOM 5828 C C . MET C 1 22 ? 35.481 22.360 -0.547 1.00 16.54 22 MET C C 1
ATOM 5829 O O . MET C 1 22 ? 36.099 22.352 0.523 1.00 17.61 22 MET C O 1
ATOM 5834 N N . CYS C 1 23 ? 35.796 21.564 -1.571 1.00 17.13 23 CYS C N 1
ATOM 5835 C CA . CYS C 1 23 ? 36.909 20.622 -1.497 1.00 20.77 23 CYS C CA 1
ATOM 5836 C C . CYS C 1 23 ? 38.239 21.339 -1.303 1.00 18.95 23 CYS C C 1
ATOM 5837 O O . CYS C 1 23 ? 39.101 20.872 -0.553 1.00 17.26 23 CYS C O 1
ATOM 5840 N N . GLU C 1 24 ? 38.436 22.457 -1.999 1.00 22.21 24 GLU C N 1
ATOM 5841 C CA . GLU C 1 24 ? 39.663 23.227 -1.825 1.00 23.27 24 GLU C CA 1
ATOM 5842 C C . GLU C 1 24 ? 39.785 23.772 -0.411 1.00 22.93 24 GLU C C 1
ATOM 5843 O O . GLU C 1 24 ? 40.894 23.864 0.129 1.00 23.41 24 GLU C O 1
ATOM 5849 N N . LEU C 1 25 ? 38.658 24.125 0.210 1.00 21.16 25 LEU C N 1
ATOM 5850 C CA . LEU C 1 25 ? 38.699 24.611 1.582 1.00 20.77 25 LEU C CA 1
ATOM 5851 C C . LEU C 1 25 ? 39.035 23.488 2.552 1.00 19.05 25 LEU C C 1
ATOM 5852 O O . LEU C 1 25 ? 39.887 23.646 3.428 1.00 20.35 25 LEU C O 1
ATOM 5857 N N . VAL C 1 26 ? 38.393 22.335 2.391 1.00 17.16 26 VAL C N 1
ATOM 5858 C CA . VAL C 1 26 ? 38.347 21.347 3.462 1.00 19.85 26 VAL C CA 1
ATOM 5859 C C . VAL C 1 26 ? 39.483 20.333 3.389 1.00 14.74 26 VAL C C 1
ATOM 5860 O O . VAL C 1 26 ? 39.952 19.870 4.427 1.00 15.85 26 VAL C O 1
ATOM 5864 N N . THR C 1 27 ? 39.925 19.971 2.192 1.00 16.10 27 THR C N 1
ATOM 5865 C CA . THR C 1 27 ? 40.939 18.926 2.075 1.00 20.08 27 THR C CA 1
ATOM 5866 C C . THR C 1 27 ? 42.228 19.259 2.814 1.00 17.80 27 THR C C 1
ATOM 5867 O O . THR C 1 27 ? 42.769 18.360 3.482 1.00 18.95 27 THR C O 1
ATOM 5871 N N . PRO C 1 28 ? 42.748 20.492 2.786 1.00 21.71 28 PRO C N 1
ATOM 5872 C CA . PRO C 1 28 ? 43.910 20.804 3.638 1.00 21.82 28 PRO C CA 1
ATOM 5873 C C . PRO C 1 28 ? 43.627 20.677 5.124 1.00 22.77 28 PRO C C 1
ATOM 5874 O O . PRO C 1 28 ? 44.570 20.470 5.900 1.00 23.52 28 PRO C O 1
ATOM 5878 N N . LYS C 1 29 ? 42.363 20.797 5.553 1.00 18.97 29 LYS C N 1
ATOM 5879 C CA . LYS C 1 29 ? 42.047 20.706 6.973 1.00 19.04 29 LYS C CA 1
ATOM 5880 C C . LYS C 1 29 ? 42.181 19.295 7.529 1.00 15.82 29 LYS C C 1
ATOM 5881 O O . LYS C 1 29 ? 42.190 19.132 8.755 1.00 18.27 29 LYS C O 1
ATOM 5887 N N . ILE C 1 30 ? 42.259 18.269 6.673 1.00 15.59 30 ILE C N 1
ATOM 5888 C CA . ILE C 1 30 ? 42.548 16.931 7.174 1.00 18.04 30 ILE C CA 1
ATOM 5889 C C . ILE C 1 30 ? 43.858 16.949 7.950 1.00 16.04 30 ILE C C 1
ATOM 5890 O O . ILE C 1 30 ? 43.910 16.581 9.130 1.00 15.72 30 ILE C O 1
ATOM 5895 N N . ARG C 1 31 ? 44.923 17.445 7.315 1.00 20.29 31 ARG C N 1
ATOM 5896 C CA . ARG C 1 31 ? 46.206 17.563 8.005 1.00 20.90 31 ARG C CA 1
ATOM 5897 C C . ARG C 1 31 ? 46.125 18.522 9.188 1.00 16.43 31 ARG C C 1
ATOM 5898 O O . ARG C 1 31 ? 46.643 18.222 10.269 1.00 21.95 31 ARG C O 1
ATOM 5906 N N . ASP C 1 32 ? 45.460 19.670 9.013 1.00 20.79 32 ASP C N 1
ATOM 5907 C CA . ASP C 1 32 ? 45.421 20.672 10.078 1.00 22.82 32 ASP C CA 1
ATOM 5908 C C . ASP C 1 32 ? 44.768 20.124 11.337 1.00 25.53 32 ASP C C 1
ATOM 5909 O O . ASP C 1 32 ? 45.179 20.460 12.455 1.00 23.13 32 ASP C O 1
ATOM 5914 N N . GLY C 1 33 ? 43.744 19.278 11.179 1.00 20.84 33 GLY C N 1
ATOM 5915 C CA . GLY C 1 33 ? 43.107 18.614 12.293 1.00 16.29 33 GLY C CA 1
ATOM 5916 C C . GLY C 1 33 ? 43.852 17.441 12.884 1.00 16.22 33 GLY C C 1
ATOM 5917 O O . GLY C 1 33 ? 43.371 16.835 13.845 1.00 18.20 33 GLY C O 1
ATOM 5918 N N . GLY C 1 34 ? 45.017 17.096 12.347 1.00 19.16 34 GLY C N 1
ATOM 5919 C CA . GLY C 1 34 ? 45.853 16.079 12.942 1.00 16.94 34 GLY C CA 1
ATOM 5920 C C . GLY C 1 34 ? 45.766 14.706 12.314 1.00 18.81 34 GLY C C 1
ATOM 5921 O O . GLY C 1 34 ? 46.162 13.734 12.960 1.00 20.10 34 GLY C O 1
ATOM 5922 N N . VAL C 1 35 ? 45.285 14.598 11.077 1.00 17.22 35 VAL C N 1
ATOM 5923 C CA . VAL C 1 35 ? 44.988 13.314 10.440 1.00 12.29 35 VAL C CA 1
ATOM 5924 C C . VAL C 1 35 ? 45.950 13.098 9.281 1.00 13.99 35 VAL C C 1
ATOM 5925 O O . VAL C 1 35 ? 46.047 13.938 8.378 1.00 16.30 35 VAL C O 1
ATOM 5929 N N . SER C 1 36 ? 46.635 11.954 9.292 1.00 15.35 36 SER C N 1
ATOM 5930 C CA . SER C 1 36 ? 47.572 11.590 8.234 1.00 14.08 36 SER C CA 1
ATOM 5931 C C . SER C 1 36 ? 46.907 10.809 7.107 1.00 15.48 36 SER C C 1
ATOM 5932 O O . SER C 1 36 ? 47.220 11.034 5.932 1.00 15.12 36 SER C O 1
ATOM 5935 N N . ILE C 1 37 ? 45.980 9.915 7.459 1.00 14.76 37 ILE C N 1
ATOM 5936 C CA . ILE C 1 37 ? 45.344 8.976 6.541 1.00 15.54 37 ILE C CA 1
ATOM 5937 C C . ILE C 1 37 ? 43.838 9.232 6.577 1.00 13.45 37 ILE C C 1
ATOM 5938 O O . ILE C 1 37 ? 43.250 9.269 7.660 1.00 13.31 37 ILE C O 1
ATOM 5943 N N . ALA C 1 38 ? 43.224 9.388 5.404 1.00 12.21 38 ALA C N 1
ATOM 5944 C CA . ALA C 1 38 ? 41.791 9.663 5.288 1.00 13.69 38 ALA C CA 1
ATOM 5945 C C . ALA C 1 38 ? 41.128 8.662 4.348 1.00 13.33 38 ALA C C 1
ATOM 5946 O O . ALA C 1 38 ? 41.612 8.439 3.235 1.00 14.42 38 ALA C O 1
ATOM 5948 N N . TYR C 1 39 ? 40.007 8.084 4.780 1.00 11.50 39 TYR C N 1
ATOM 5949 C CA . TYR C 1 39 ? 39.179 7.251 3.915 1.00 14.17 39 TYR C CA 1
ATOM 5950 C C . TYR C 1 39 ? 38.048 8.117 3.375 1.00 14.47 39 TYR C C 1
ATOM 5951 O O . TYR C 1 39 ? 37.212 8.591 4.152 1.00 12.87 39 TYR C O 1
ATOM 5960 N N . ILE C 1 40 ? 38.027 8.317 2.060 1.00 12.11 40 ILE C N 1
ATOM 5961 C CA . ILE C 1 40 ? 37.222 9.351 1.408 1.00 12.28 40 ILE C CA 1
ATOM 5962 C C . ILE C 1 40 ? 35.891 8.765 0.956 1.00 13.34 40 ILE C C 1
ATOM 5963 O O . ILE C 1 40 ? 35.851 7.827 0.151 1.00 10.94 40 ILE C O 1
ATOM 5968 N N . MET C 1 41 ? 34.798 9.355 1.419 1.00 11.69 41 MET C N 1
ATOM 5969 C CA . MET C 1 41 ? 33.488 8.802 1.104 1.00 11.78 41 MET C CA 1
ATOM 5970 C C . MET C 1 41 ? 33.035 9.221 -0.297 1.00 13.03 41 MET C C 1
ATOM 5971 O O . MET C 1 41 ? 33.494 10.233 -0.837 1.00 13.13 41 MET C O 1
ATOM 5976 N N . PRO C 1 42 ? 32.113 8.456 -0.909 1.00 12.55 42 PRO C N 1
ATOM 5977 C CA . PRO C 1 42 ? 31.854 8.627 -2.346 1.00 12.29 42 PRO C CA 1
ATOM 5978 C C . PRO C 1 42 ? 30.509 9.245 -2.725 1.00 11.88 42 PRO C C 1
ATOM 5979 O O . PRO C 1 42 ? 30.094 9.146 -3.886 1.00 13.39 42 PRO C O 1
ATOM 5983 N N . ASN C 1 43 ? 29.792 9.843 -1.780 1.00 12.33 43 ASN C N 1
ATOM 5984 C CA . ASN C 1 43 ? 28.433 10.311 -2.060 1.00 10.33 43 ASN C CA 1
ATOM 5985 C C . ASN C 1 43 ? 28.476 11.711 -2.685 1.00 13.39 43 ASN C C 1
ATOM 5986 O O . ASN C 1 43 ? 27.907 12.685 -2.196 1.00 12.87 43 ASN C O 1
ATOM 5991 N N . LEU C 1 44 ? 29.183 11.784 -3.815 1.00 14.15 44 LEU C N 1
ATOM 5992 C CA . LEU C 1 44 ? 29.169 12.965 -4.659 1.00 19.05 44 LEU C CA 1
ATOM 5993 C C . LEU C 1 44 ? 27.910 12.978 -5.530 1.00 16.47 44 LEU C C 1
ATOM 5994 O O . LEU C 1 44 ? 27.082 12.054 -5.504 1.00 15.43 44 LEU C O 1
ATOM 5999 N N . GLN C 1 45 ? 27.775 14.051 -6.311 1.00 16.34 45 GLN C N 1
ATOM 6000 C CA . GLN C 1 45 ? 26.759 14.177 -7.351 1.00 18.24 45 GLN C CA 1
ATOM 6001 C C . GLN C 1 45 ? 27.466 14.278 -8.697 1.00 17.67 45 GLN C C 1
ATOM 6002 O O . GLN C 1 45 ? 28.105 15.304 -8.975 1.00 21.48 45 GLN C O 1
ATOM 6008 N N . PRO C 1 46 ? 27.431 13.243 -9.542 1.00 19.71 46 PRO C N 1
ATOM 6009 C CA . PRO C 1 46 ? 26.870 11.921 -9.280 1.00 17.01 46 PRO C CA 1
ATOM 6010 C C . PRO C 1 46 ? 27.777 11.135 -8.350 1.00 17.40 46 PRO C C 1
ATOM 6011 O O . PRO C 1 46 ? 28.929 11.541 -8.174 1.00 16.96 46 PRO C O 1
ATOM 6015 N N . PRO C 1 47 ? 27.265 10.046 -7.776 1.00 15.49 47 PRO C N 1
ATOM 6016 C CA . PRO C 1 47 ? 28.091 9.223 -6.883 1.00 16.91 47 PRO C CA 1
ATOM 6017 C C . PRO C 1 47 ? 29.265 8.623 -7.633 1.00 20.01 47 PRO C C 1
ATOM 6018 O O . PRO C 1 47 ? 29.206 8.393 -8.844 1.00 18.43 47 PRO C O 1
ATOM 6022 N N . ILE C 1 48 ? 30.332 8.339 -6.893 1.00 16.42 48 ILE C N 1
ATOM 6023 C CA . ILE C 1 48 ? 31.522 7.745 -7.495 1.00 17.45 48 ILE C CA 1
ATOM 6024 C C . ILE C 1 48 ? 31.259 6.266 -7.744 1.00 17.94 48 ILE C C 1
ATOM 6025 O O . ILE C 1 48 ? 31.287 5.454 -6.814 1.00 16.79 48 ILE C O 1
ATOM 6030 N N . THR C 1 49 ? 31.051 5.900 -9.015 1.00 15.33 49 THR C N 1
ATOM 6031 C CA . THR C 1 49 ? 30.771 4.518 -9.375 1.00 18.25 49 THR C CA 1
ATOM 6032 C C . THR C 1 49 ? 31.588 4.056 -10.575 1.00 22.05 49 THR C C 1
ATOM 6033 O O . THR C 1 49 ? 31.288 2.995 -11.134 1.00 23.82 49 THR C O 1
ATOM 6037 N N . THR C 1 50 ? 32.585 4.828 -11.008 1.00 22.30 50 THR C N 1
ATOM 6038 C CA . THR C 1 50 ? 33.384 4.451 -12.163 1.00 21.87 50 THR C CA 1
ATOM 6039 C C . THR C 1 50 ? 34.866 4.606 -11.852 1.00 23.59 50 THR C C 1
ATOM 6040 O O . THR C 1 50 ? 35.277 5.422 -11.018 1.00 19.99 50 THR C O 1
ATOM 6044 N N . LEU C 1 51 ? 35.661 3.794 -12.544 1.00 21.06 51 LEU C N 1
ATOM 6045 C CA . LEU C 1 51 ? 37.099 3.765 -12.320 1.00 21.41 51 LEU C CA 1
ATOM 6046 C C . LEU C 1 51 ? 37.737 5.120 -12.590 1.00 20.21 51 LEU C C 1
ATOM 6047 O O . LEU C 1 51 ? 38.542 5.611 -11.792 1.00 21.91 51 LEU C O 1
ATOM 6052 N N . ASP C 1 52 ? 37.421 5.730 -13.734 1.00 24.44 52 ASP C N 1
ATOM 6053 C CA . ASP C 1 52 ? 38.094 6.975 -14.088 1.00 25.47 52 ASP C CA 1
ATOM 6054 C C . ASP C 1 52 ? 37.752 8.091 -13.105 1.00 25.37 52 ASP C C 1
ATOM 6055 O O . ASP C 1 52 ? 38.615 8.909 -12.766 1.00 22.17 52 ASP C O 1
ATOM 6060 N N . ARG C 1 53 ? 36.507 8.118 -12.613 1.00 24.08 53 ARG C N 1
ATOM 6061 C CA . ARG C 1 53 ? 36.091 9.152 -11.667 1.00 20.81 53 ARG C CA 1
ATOM 6062 C C . ARG C 1 53 ? 36.855 9.047 -10.347 1.00 17.12 53 ARG C C 1
ATOM 6063 O O . ARG C 1 53 ? 37.297 10.063 -9.800 1.00 18.49 53 ARG C O 1
ATOM 6071 N N . VAL C 1 54 ? 37.021 7.831 -9.819 1.00 18.24 54 VAL C N 1
ATOM 6072 C CA . VAL C 1 54 ? 37.700 7.692 -8.535 1.00 20.84 54 VAL C CA 1
ATOM 6073 C C . VAL C 1 54 ? 39.189 7.965 -8.676 1.00 18.52 54 VAL C C 1
ATOM 6074 O O . VAL C 1 54 ? 39.819 8.475 -7.741 1.00 17.44 54 VAL C O 1
ATOM 6078 N N . ILE C 1 55 ? 39.779 7.642 -9.833 1.00 19.69 55 ILE C N 1
ATOM 6079 C CA . ILE C 1 55 ? 41.190 7.943 -10.051 1.00 20.21 55 ILE C CA 1
ATOM 6080 C C . ILE C 1 55 ? 41.404 9.448 -10.140 1.00 19.82 55 ILE C C 1
ATOM 6081 O O . ILE C 1 55 ? 42.300 10.000 -9.493 1.00 23.16 55 ILE C O 1
ATOM 6086 N N . GLU C 1 56 ? 40.577 10.140 -10.935 1.00 20.83 56 GLU C N 1
ATOM 6087 C CA . GLU C 1 56 ? 40.743 11.583 -11.071 1.00 23.85 56 GLU C CA 1
ATOM 6088 C C . GLU C 1 56 ? 40.403 12.312 -9.774 1.00 22.92 56 GLU C C 1
ATOM 6089 O O . GLU C 1 56 ? 41.036 13.323 -9.455 1.00 20.08 56 GLU C O 1
ATOM 6095 N N . TYR C 1 57 ? 39.428 11.809 -9.006 1.00 19.61 57 TYR C N 1
ATOM 6096 C CA . TYR C 1 57 ? 39.134 12.404 -7.701 1.00 19.67 57 TYR C CA 1
ATOM 6097 C C . TYR C 1 57 ? 40.353 12.333 -6.790 1.00 18.67 57 TYR C C 1
ATOM 6098 O O . TYR C 1 57 ? 40.753 13.339 -6.193 1.00 19.49 57 TYR C O 1
ATOM 6107 N N . LYS C 1 58 ? 40.969 11.149 -6.678 1.00 16.98 58 LYS C N 1
ATOM 6108 C CA . LYS C 1 58 ? 42.161 11.031 -5.833 1.00 16.81 58 LYS C CA 1
ATOM 6109 C C . LYS C 1 58 ? 43.258 11.986 -6.290 1.00 22.24 58 LYS C C 1
ATOM 6110 O O . LYS C 1 58 ? 43.944 12.600 -5.460 1.00 20.13 58 LYS C O 1
ATOM 6116 N N . LYS C 1 59 ? 43.439 12.128 -7.604 1.00 20.69 59 LYS C N 1
ATOM 6117 C CA . LYS C 1 59 ? 44.476 13.026 -8.101 1.00 22.40 59 LYS C CA 1
ATOM 6118 C C . LYS C 1 59 ? 44.202 14.463 -7.674 1.00 24.45 59 LYS C C 1
ATOM 6119 O O . LYS C 1 59 ? 45.121 15.191 -7.288 1.00 24.12 59 LYS C O 1
ATOM 6125 N N . THR C 1 60 ? 42.931 14.870 -7.702 1.00 24.18 60 THR C N 1
ATOM 6126 C CA . THR C 1 60 ? 42.562 16.208 -7.257 1.00 22.43 60 THR C CA 1
ATOM 6127 C C . THR C 1 60 ? 42.903 16.403 -5.792 1.00 22.95 60 THR C C 1
ATOM 6128 O O . THR C 1 60 ? 43.479 17.428 -5.404 1.00 21.86 60 THR C O 1
ATOM 6132 N N . LEU C 1 61 ? 42.563 15.415 -4.962 1.00 19.55 61 LEU C N 1
ATOM 6133 C CA . LEU C 1 61 ? 42.818 15.531 -3.534 1.00 19.69 61 LEU C CA 1
ATOM 6134 C C . LEU C 1 61 ? 44.313 15.556 -3.242 1.00 21.49 61 LEU C C 1
ATOM 6135 O O . LEU C 1 61 ? 44.770 16.333 -2.394 1.00 19.82 61 LEU C O 1
ATOM 6140 N N . GLN C 1 62 ? 45.090 14.714 -3.931 1.00 21.16 62 GLN C N 1
ATOM 6141 C CA . GLN C 1 62 ? 46.527 14.679 -3.674 1.00 23.14 62 GLN C CA 1
ATOM 6142 C C . GLN C 1 62 ? 47.195 15.996 -4.036 1.00 23.09 62 GLN C C 1
ATOM 6143 O O . GLN C 1 62 ? 48.158 16.398 -3.381 1.00 26.40 62 GLN C O 1
ATOM 6149 N N . LYS C 1 63 ? 46.696 16.681 -5.069 1.00 23.16 63 LYS C N 1
ATOM 6150 C CA . LYS C 1 63 ? 47.229 17.995 -5.412 1.00 24.32 63 LYS C CA 1
ATOM 6151 C C . LYS C 1 63 ? 46.956 19.007 -4.304 1.00 30.56 63 LYS C C 1
ATOM 6152 O O . LYS C 1 63 ? 47.826 19.822 -3.970 1.00 25.62 63 LYS C O 1
ATOM 6158 N N . LEU C 1 64 ? 45.761 18.953 -3.705 1.00 23.85 64 LEU C N 1
ATOM 6159 C CA . LEU C 1 64 ? 45.403 19.903 -2.659 1.00 22.76 64 LEU C CA 1
ATOM 6160 C C . LEU C 1 64 ? 46.124 19.617 -1.352 1.00 24.98 64 LEU C C 1
ATOM 6161 O O . LEU C 1 64 ? 46.272 20.521 -0.523 1.00 24.79 64 LEU C O 1
ATOM 6166 N N . ALA C 1 65 ? 46.545 18.370 -1.131 1.00 22.08 65 ALA C N 1
ATOM 6167 C CA . ALA C 1 65 ? 47.154 17.964 0.136 1.00 21.41 65 ALA C CA 1
ATOM 6168 C C . ALA C 1 65 ? 48.175 16.877 -0.143 1.00 23.39 65 ALA C C 1
ATOM 6169 O O . ALA C 1 65 ? 47.908 15.684 0.040 1.00 21.84 65 ALA C O 1
ATOM 6171 N N . PRO C 1 66 ? 49.376 17.256 -0.596 1.00 26.51 66 PRO C N 1
ATOM 6172 C CA . PRO C 1 66 ? 50.351 16.235 -1.007 1.00 23.98 66 PRO C CA 1
ATOM 6173 C C . PRO C 1 66 ? 50.852 15.363 0.129 1.00 23.19 66 PRO C C 1
ATOM 6174 O O . PRO C 1 66 ? 51.406 14.294 -0.149 1.00 25.35 66 PRO C O 1
ATOM 6178 N N . LYS C 1 67 ? 50.684 15.757 1.393 1.00 19.70 67 LYS C N 1
ATOM 6179 C CA . LYS C 1 67 ? 51.172 14.943 2.499 1.00 23.54 67 LYS C CA 1
ATOM 6180 C C . LYS C 1 67 ? 50.099 14.060 3.126 1.00 20.29 67 LYS C C 1
ATOM 6181 O O . LYS C 1 67 ? 50.393 13.336 4.082 1.00 23.11 67 LYS C O 1
ATOM 6187 N N . THR C 1 68 ? 48.874 14.096 2.613 1.00 20.63 68 THR C N 1
ATOM 6188 C CA . THR C 1 68 ? 47.774 13.295 3.138 1.00 19.39 68 THR C CA 1
ATOM 6189 C C . THR C 1 68 ? 47.642 11.999 2.346 1.00 15.03 68 THR C C 1
ATOM 6190 O O . THR C 1 68 ? 47.735 11.997 1.117 1.00 16.24 68 THR C O 1
ATOM 6194 N N . THR C 1 69 ? 47.452 10.897 3.059 1.00 15.40 69 THR C N 1
ATOM 6195 C CA . THR C 1 69 ? 47.282 9.586 2.442 1.00 16.73 69 THR C CA 1
ATOM 6196 C C . THR C 1 69 ? 45.796 9.334 2.235 1.00 18.23 69 THR C C 1
ATOM 6197 O O . THR C 1 69 ? 45.034 9.326 3.203 1.00 16.84 69 THR C O 1
ATOM 6201 N N . PHE C 1 70 ? 45.390 9.127 0.983 1.00 15.42 70 PHE C N 1
ATOM 6202 C CA . PHE C 1 70 ? 43.980 9.045 0.610 1.00 15.26 70 PHE C CA 1
ATOM 6203 C C . PHE C 1 70 ? 43.626 7.607 0.257 1.00 18.78 70 PHE C C 1
ATOM 6204 O O . PHE C 1 70 ? 44.217 7.032 -0.660 1.00 19.66 70 PHE C O 1
ATOM 6212 N N . LEU C 1 71 ? 42.667 7.036 0.982 1.00 16.93 71 LEU C N 1
ATOM 6213 C CA . LEU C 1 71 ? 42.079 5.741 0.659 1.00 14.67 71 LEU C CA 1
ATOM 6214 C C . LEU C 1 71 ? 40.679 5.994 0.114 1.00 14.89 71 LEU C C 1
ATOM 6215 O O . LEU C 1 71 ? 39.911 6.740 0.723 1.00 13.38 71 LEU C O 1
ATOM 6220 N N . MET C 1 72 ? 40.356 5.385 -1.020 1.00 13.91 72 MET C N 1
ATOM 6221 C CA . MET C 1 72 ? 39.197 5.778 -1.811 1.00 16.23 72 MET C CA 1
ATOM 6222 C C . MET C 1 72 ? 38.125 4.694 -1.779 1.00 17.08 72 MET C C 1
ATOM 6223 O O . MET C 1 72 ? 38.399 3.537 -1.450 1.00 16.29 72 MET C O 1
ATOM 6228 N N . SER C 1 73 ? 36.899 5.075 -2.146 1.00 13.28 73 SER C N 1
ATOM 6229 C CA . SER C 1 73 ? 35.790 4.133 -2.138 1.00 11.61 73 SER C CA 1
ATOM 6230 C C . SER C 1 73 ? 34.877 4.347 -3.341 1.00 13.26 73 SER C C 1
ATOM 6231 O O . SER C 1 73 ? 34.835 5.417 -3.956 1.00 14.18 73 SER C O 1
ATOM 6234 N N . PHE C 1 74 ? 34.141 3.286 -3.661 1.00 13.95 74 PHE C N 1
ATOM 6235 C CA . PHE C 1 74 ? 32.980 3.349 -4.531 1.00 12.52 74 PHE C CA 1
ATOM 6236 C C . PHE C 1 74 ? 31.704 3.482 -3.699 1.00 12.78 74 PHE C C 1
ATOM 6237 O O . PHE C 1 74 ? 31.629 3.043 -2.549 1.00 16.00 74 PHE C O 1
ATOM 6245 N N . TYR C 1 75 ? 30.688 4.062 -4.321 1.00 11.72 75 TYR C N 1
ATOM 6246 C CA . TYR C 1 75 ? 29.336 4.140 -3.777 1.00 12.52 75 TYR C CA 1
ATOM 6247 C C . TYR C 1 75 ? 28.555 2.912 -4.233 1.00 14.93 75 TYR C C 1
ATOM 6248 O O . TYR C 1 75 ? 28.578 2.569 -5.418 1.00 16.61 75 TYR C O 1
ATOM 6257 N N . LEU C 1 76 ? 27.879 2.236 -3.305 1.00 13.28 76 LEU C N 1
ATOM 6258 C CA . LEU C 1 76 ? 27.161 1.010 -3.674 1.00 14.38 76 LEU C CA 1
ATOM 6259 C C . LEU C 1 76 ? 25.907 1.388 -4.458 1.00 20.20 76 LEU C C 1
ATOM 6260 O O . LEU C 1 76 ? 24.907 1.831 -3.887 1.00 17.52 76 LEU C O 1
ATOM 6265 N N . SER C 1 77 ? 25.941 1.210 -5.775 1.00 25.94 77 SER C N 1
ATOM 6266 C CA . SER C 1 77 ? 24.848 1.693 -6.611 1.00 25.16 77 SER C CA 1
ATOM 6267 C C . SER C 1 77 ? 24.386 0.613 -7.576 1.00 23.51 77 SER C C 1
ATOM 6268 O O . SER C 1 77 ? 25.054 -0.403 -7.779 1.00 23.92 77 SER C O 1
ATOM 6271 N N . LYS C 1 78 ? 23.206 0.859 -8.147 1.00 28.43 78 LYS C N 1
ATOM 6272 C CA . LYS C 1 78 ? 22.656 -0.036 -9.161 1.00 32.74 78 LYS C CA 1
ATOM 6273 C C . LYS C 1 78 ? 23.614 -0.289 -10.312 1.00 32.47 78 LYS C C 1
ATOM 6274 O O . LYS C 1 78 ? 23.557 -1.367 -10.915 1.00 34.16 78 LYS C O 1
ATOM 6280 N N . ASP C 1 79 ? 24.512 0.658 -10.588 1.00 31.43 79 ASP C N 1
ATOM 6281 C CA . ASP C 1 79 ? 25.371 0.600 -11.757 1.00 26.85 79 ASP C CA 1
ATOM 6282 C C . ASP C 1 79 ? 26.616 -0.251 -11.541 1.00 31.14 79 ASP C C 1
ATOM 6283 O O . ASP C 1 79 ? 27.249 -0.663 -12.519 1.00 34.05 79 ASP C O 1
ATOM 6288 N N . LEU C 1 80 ? 26.966 -0.541 -10.290 1.00 24.16 80 LEU C N 1
ATOM 6289 C CA . LEU C 1 80 ? 28.172 -1.306 -10.000 1.00 27.63 80 LEU C CA 1
ATOM 6290 C C . LEU C 1 80 ? 28.055 -2.739 -10.519 1.00 30.07 80 LEU C C 1
ATOM 6291 O O . LEU C 1 80 ? 26.977 -3.346 -10.503 1.00 28.35 80 LEU C O 1
ATOM 6296 N N . THR C 1 81 ? 29.178 -3.278 -10.993 1.00 24.91 81 THR C N 1
ATOM 6297 C CA . THR C 1 81 ? 29.226 -4.651 -11.476 1.00 29.61 81 THR C CA 1
ATOM 6298 C C . THR C 1 81 ? 30.429 -5.359 -10.877 1.00 25.29 81 THR C C 1
ATOM 6299 O O . THR C 1 81 ? 31.450 -4.722 -10.592 1.00 25.13 81 THR C O 1
ATOM 6303 N N . PRO C 1 82 ? 30.334 -6.678 -10.671 1.00 24.50 82 PRO C N 1
ATOM 6304 C CA . PRO C 1 82 ? 31.477 -7.420 -10.108 1.00 22.11 82 PRO C CA 1
ATOM 6305 C C . PRO C 1 82 ? 32.767 -7.248 -10.888 1.00 27.30 82 PRO C C 1
ATOM 6306 O O . PRO C 1 82 ? 33.850 -7.198 -10.293 1.00 26.03 82 PRO C O 1
ATOM 6310 N N . ASP C 1 83 ? 32.687 -7.157 -12.216 1.00 26.92 83 ASP C N 1
ATOM 6311 C CA . ASP C 1 83 ? 33.904 -6.967 -13.000 1.00 28.56 83 ASP C CA 1
ATOM 6312 C C . ASP C 1 83 ? 34.565 -5.638 -12.653 1.00 26.30 83 ASP C C 1
ATOM 6313 O O . ASP C 1 83 ? 35.794 -5.559 -12.540 1.00 28.53 83 ASP C O 1
ATOM 6318 N N . LEU C 1 84 ? 33.759 -4.591 -12.429 1.00 25.91 84 LEU C N 1
ATOM 6319 C CA . LEU C 1 84 ? 34.315 -3.292 -12.058 1.00 26.96 84 LEU C CA 1
ATOM 6320 C C . LEU C 1 84 ? 34.958 -3.339 -10.678 1.00 26.36 84 LEU C C 1
ATOM 6321 O O . LEU C 1 84 ? 35.970 -2.672 -10.437 1.00 22.50 84 LEU C O 1
ATOM 6326 N N . ILE C 1 85 ? 34.382 -4.114 -9.757 1.00 21.39 85 ILE C N 1
ATOM 6327 C CA . ILE C 1 85 ? 35.004 -4.310 -8.449 1.00 22.37 85 ILE C CA 1
ATOM 6328 C C . ILE C 1 85 ? 36.384 -4.945 -8.604 1.00 24.78 85 ILE C C 1
ATOM 6329 O O . ILE C 1 85 ? 37.375 -4.480 -8.027 1.00 21.18 85 ILE C O 1
ATOM 6334 N N . HIS C 1 86 ? 36.463 -6.032 -9.378 1.00 23.13 86 HIS C N 1
ATOM 6335 C CA . HIS C 1 86 ? 37.747 -6.684 -9.622 1.00 25.71 86 HIS C CA 1
ATOM 6336 C C . HIS C 1 86 ? 38.730 -5.730 -10.296 1.00 24.01 86 HIS C C 1
ATOM 6337 O O . HIS C 1 86 ? 39.900 -5.649 -9.908 1.00 29.12 86 HIS C O 1
ATOM 6344 N N . GLU C 1 87 ? 38.263 -4.998 -11.309 1.00 24.63 87 GLU C N 1
ATOM 6345 C CA . GLU C 1 87 ? 39.124 -4.071 -12.037 1.00 25.68 87 GLU C CA 1
ATOM 6346 C C . GLU C 1 87 ? 39.672 -2.981 -11.118 1.00 30.58 87 GLU C C 1
ATOM 6347 O O . GLU C 1 87 ? 40.883 -2.725 -11.090 1.00 28.04 87 GLU C O 1
ATOM 6353 N N . ALA C 1 88 ? 38.788 -2.321 -10.359 1.00 26.71 88 ALA C N 1
ATOM 6354 C CA . ALA C 1 88 ? 39.224 -1.247 -9.468 1.00 23.99 88 ALA C CA 1
ATOM 6355 C C . ALA C 1 88 ? 40.151 -1.769 -8.383 1.00 23.74 88 ALA C C 1
ATOM 6356 O O . ALA C 1 88 ? 41.122 -1.102 -8.012 1.00 26.48 88 ALA C O 1
ATOM 6358 N N . ALA C 1 89 ? 39.864 -2.962 -7.859 1.00 24.74 89 ALA C N 1
ATOM 6359 C CA . ALA C 1 89 ? 40.684 -3.527 -6.796 1.00 25.86 89 ALA C CA 1
ATOM 6360 C C . ALA C 1 89 ? 42.090 -3.826 -7.291 1.00 30.09 89 ALA C C 1
ATOM 6361 O O . ALA C 1 89 ? 43.082 -3.493 -6.630 1.00 28.18 89 ALA C O 1
ATOM 6363 N N . GLN C 1 90 ? 42.194 -4.452 -8.463 1.00 27.28 90 GLN C N 1
ATOM 6364 C CA . GLN C 1 90 ? 43.502 -4.852 -8.956 1.00 31.78 90 GLN C CA 1
ATOM 6365 C C . GLN C 1 90 ? 44.347 -3.649 -9.338 1.00 26.72 90 GLN C C 1
ATOM 6366 O O . GLN C 1 90 ? 45.578 -3.730 -9.309 1.00 31.07 90 GLN C O 1
ATOM 6372 N N . GLN C 1 91 ? 43.719 -2.532 -9.683 1.00 26.58 91 GLN C N 1
ATOM 6373 C CA . GLN C 1 91 ? 44.443 -1.294 -9.937 1.00 27.87 91 GLN C CA 1
ATOM 6374 C C . GLN C 1 91 ? 44.675 -0.472 -8.673 1.00 25.77 91 GLN C C 1
ATOM 6375 O O . GLN C 1 91 ? 45.209 0.640 -8.763 1.00 26.93 91 GLN C O 1
ATOM 6381 N N . HIS C 1 92 ? 44.301 -1.003 -7.506 1.00 29.42 92 HIS C N 1
ATOM 6382 C CA . HIS C 1 92 ? 44.448 -0.313 -6.224 1.00 28.93 92 HIS C CA 1
ATOM 6383 C C . HIS C 1 92 ? 43.791 1.064 -6.263 1.00 23.12 92 HIS C C 1
ATOM 6384 O O . HIS C 1 92 ? 44.283 2.030 -5.679 1.00 25.66 92 HIS C O 1
ATOM 6391 N N . ALA C 1 93 ? 42.662 1.150 -6.960 1.00 21.96 93 ALA C N 1
ATOM 6392 C CA . ALA C 1 93 ? 41.956 2.418 -7.097 1.00 21.60 93 ALA C CA 1
ATOM 6393 C C . ALA C 1 93 ? 40.953 2.656 -5.979 1.00 23.21 93 ALA C C 1
ATOM 6394 O O . ALA C 1 93 ? 40.542 3.805 -5.772 1.00 20.30 93 ALA C O 1
ATOM 6396 N N . ILE C 1 94 ? 40.551 1.602 -5.267 1.00 16.91 94 ILE C N 1
ATOM 6397 C CA . ILE C 1 94 ? 39.649 1.709 -4.127 1.00 19.79 94 ILE C CA 1
ATOM 6398 C C . ILE C 1 94 ? 40.098 0.737 -3.046 1.00 19.85 94 ILE C C 1
ATOM 6399 O O . ILE C 1 94 ? 40.729 -0.290 -3.323 1.00 20.46 94 ILE C O 1
ATOM 6404 N N . ARG C 1 95 ? 39.758 1.073 -1.805 1.00 15.18 95 ARG C N 1
ATOM 6405 C CA . ARG C 1 95 ? 39.934 0.204 -0.652 1.00 15.57 95 ARG C CA 1
ATOM 6406 C C . ARG C 1 95 ? 38.609 -0.366 -0.144 1.00 15.58 95 ARG C C 1
ATOM 6407 O O . ARG C 1 95 ? 38.620 -1.314 0.654 1.00 14.72 95 ARG C O 1
ATOM 6415 N N . GLY C 1 96 ? 37.477 0.157 -0.607 1.00 14.38 96 GLY C N 1
ATOM 6416 C CA . GLY C 1 96 ? 36.196 -0.360 -0.154 1.00 15.03 96 GLY C CA 1
ATOM 6417 C C . GLY C 1 96 ? 35.034 0.239 -0.920 1.00 13.66 96 GLY C C 1
ATOM 6418 O O . GLY C 1 96 ? 35.205 1.022 -1.861 1.00 14.22 96 GLY C O 1
ATOM 6419 N N . VAL C 1 97 ? 33.832 -0.159 -0.504 1.00 12.86 97 VAL C N 1
ATOM 6420 C CA . VAL C 1 97 ? 32.582 0.285 -1.116 1.00 13.11 97 VAL C CA 1
ATOM 6421 C C . VAL C 1 97 ? 31.648 0.674 0.013 1.00 12.77 97 VAL C C 1
ATOM 6422 O O . VAL C 1 97 ? 31.456 -0.101 0.947 1.00 13.97 97 VAL C O 1
ATOM 6438 N N . CYS C 1 99 ? 27.959 1.819 1.436 1.00 14.50 99 CYS C N 1
ATOM 6439 C CA . CYS C 1 99 ? 26.542 1.638 1.175 1.00 15.32 99 CYS C CA 1
ATOM 6440 C C . CYS C 1 99 ? 25.712 2.676 1.926 1.00 15.56 99 CYS C C 1
ATOM 6441 O O . CYS C 1 99 ? 25.835 2.804 3.153 1.00 14.96 99 CYS C O 1
ATOM 6444 N N . TYR C 1 100 ? 24.888 3.416 1.182 1.00 12.70 100 TYR C N 1
ATOM 6445 C CA . TYR C 1 100 ? 23.927 4.358 1.735 1.00 14.07 100 TYR C CA 1
ATOM 6446 C C . TYR C 1 100 ? 22.524 3.799 1.548 1.00 17.53 100 TYR C C 1
ATOM 6447 O O . TYR C 1 100 ? 22.135 3.513 0.407 1.00 17.84 100 TYR C O 1
ATOM 6456 N N . PRO C 1 101 ? 21.743 3.596 2.610 1.00 18.26 101 PRO C N 1
ATOM 6457 C CA . PRO C 1 101 ? 20.320 3.293 2.417 1.00 16.30 101 PRO C CA 1
ATOM 6458 C C . PRO C 1 101 ? 19.617 4.484 1.784 1.00 18.05 101 PRO C C 1
ATOM 6459 O O . PRO C 1 101 ? 19.787 5.628 2.215 1.00 14.96 101 PRO C O 1
ATOM 6463 N N . ALA C 1 102 ? 18.829 4.198 0.746 1.00 16.79 102 ALA C N 1
ATOM 6464 C CA . ALA C 1 102 ? 18.195 5.239 -0.057 1.00 15.80 102 ALA C CA 1
ATOM 6465 C C . ALA C 1 102 ? 17.381 6.205 0.795 1.00 17.37 102 ALA C C 1
ATOM 6466 O O . ALA C 1 102 ? 16.468 5.796 1.523 1.00 16.56 102 ALA C O 1
ATOM 6468 N N . GLY C 1 103 ? 17.721 7.489 0.692 1.00 13.93 103 GLY C N 1
ATOM 6469 C CA . GLY C 1 103 ? 16.943 8.554 1.279 1.00 14.76 103 GLY C CA 1
ATOM 6470 C C . GLY C 1 103 ? 17.302 8.908 2.704 1.00 16.09 103 GLY C C 1
ATOM 6471 O O . GLY C 1 103 ? 16.786 9.909 3.225 1.00 19.72 103 GLY C O 1
ATOM 6472 N N . VAL C 1 104 ? 18.165 8.129 3.355 1.00 13.24 104 VAL C N 1
ATOM 6473 C CA . VAL C 1 104 ? 18.401 8.355 4.777 1.00 14.55 104 VAL C CA 1
ATOM 6474 C C . VAL C 1 104 ? 19.308 9.559 5.037 1.00 16.45 104 VAL C C 1
ATOM 6475 O O . VAL C 1 104 ? 19.202 10.177 6.109 1.00 17.40 104 VAL C O 1
ATOM 6479 N N . THR C 1 105 ? 20.144 9.966 4.081 1.00 13.61 105 THR C N 1
ATOM 6480 C CA . THR C 1 105 ? 21.098 11.025 4.389 1.00 14.52 105 THR C CA 1
ATOM 6481 C C . THR C 1 105 ? 21.535 11.732 3.104 1.00 13.42 105 THR C C 1
ATOM 6482 O O . THR C 1 105 ? 20.939 11.556 2.037 1.00 13.01 105 THR C O 1
ATOM 6486 N N . THR C 1 106 ? 22.574 12.556 3.225 1.00 14.20 106 THR C N 1
ATOM 6487 C CA . THR C 1 106 ? 23.037 13.392 2.120 1.00 14.63 106 THR C CA 1
ATOM 6488 C C . THR C 1 106 ? 23.405 12.566 0.895 1.00 11.96 106 THR C C 1
ATOM 6489 O O . THR C 1 106 ? 24.186 11.616 0.979 1.00 11.86 106 THR C O 1
ATOM 6493 N N . ASN C 1 107 ? 22.877 12.973 -0.262 1.00 12.83 107 ASN C N 1
ATOM 6494 C CA . ASN C 1 107 ? 23.211 12.345 -1.544 1.00 13.68 107 ASN C CA 1
ATOM 6495 C C . ASN C 1 107 ? 23.074 10.828 -1.480 1.00 15.85 107 ASN C C 1
ATOM 6496 O O . ASN C 1 107 ? 23.929 10.083 -1.967 1.00 15.82 107 ASN C O 1
ATOM 6501 N N . SER C 1 108 ? 21.984 10.366 -0.866 1.00 11.16 108 SER C N 1
ATOM 6502 C CA . SER C 1 108 ? 21.700 8.950 -0.723 1.00 9.98 108 SER C CA 1
ATOM 6503 C C . SER C 1 108 ? 20.563 8.499 -1.631 1.00 12.67 108 SER C C 1
ATOM 6504 O O . SER C 1 108 ? 20.127 7.350 -1.537 1.00 15.48 108 SER C O 1
ATOM 6507 N N . ALA C 1 109 ? 20.061 9.379 -2.500 1.00 14.40 109 ALA C N 1
ATOM 6508 C CA . ALA C 1 109 ? 18.874 9.028 -3.275 1.00 17.95 109 ALA C CA 1
ATOM 6509 C C . ALA C 1 109 ? 19.150 7.863 -4.217 1.00 16.66 109 ALA C C 1
ATOM 6510 O O . ALA C 1 109 ? 18.235 7.096 -4.541 1.00 16.58 109 ALA C O 1
ATOM 6512 N N . ALA C 1 110 ? 20.395 7.713 -4.659 1.00 13.96 110 ALA C N 1
ATOM 6513 C CA . ALA C 1 110 ? 20.820 6.602 -5.499 1.00 15.15 110 ALA C CA 1
ATOM 6514 C C . ALA C 1 110 ? 21.185 5.346 -4.696 1.00 16.18 110 ALA C C 1
ATOM 6515 O O . ALA C 1 110 ? 21.705 4.391 -5.278 1.00 15.52 110 ALA C O 1
ATOM 6517 N N . GLY C 1 111 ? 20.936 5.324 -3.383 1.00 16.73 111 GLY C N 1
ATOM 6518 C CA . GLY C 1 111 ? 21.344 4.219 -2.536 1.00 17.40 111 GLY C CA 1
ATOM 6519 C C . GLY C 1 111 ? 20.438 3.001 -2.596 1.00 22.55 111 GLY C C 1
ATOM 6520 O O . GLY C 1 111 ? 19.637 2.834 -3.518 1.00 20.57 111 GLY C O 1
ATOM 6521 N N . VAL C 1 112 ? 20.555 2.144 -1.578 1.00 17.45 112 VAL C N 1
ATOM 6522 C CA . VAL C 1 112 ? 19.973 0.807 -1.620 1.00 23.27 112 VAL C CA 1
ATOM 6523 C C . VAL C 1 112 ? 18.759 0.704 -0.696 1.00 22.65 112 VAL C C 1
ATOM 6524 O O . VAL C 1 112 ? 18.504 1.561 0.151 1.00 26.10 112 VAL C O 1
ATOM 6528 N N . ASP C 1 113 ? 18.013 -0.389 -0.867 1.00 29.89 113 ASP C N 1
ATOM 6529 C CA . ASP C 1 113 ? 17.006 -0.818 0.092 1.00 30.51 113 ASP C CA 1
ATOM 6530 C C . ASP C 1 113 ? 17.624 -1.899 0.965 1.00 28.33 113 ASP C C 1
ATOM 6531 O O . ASP C 1 113 ? 17.811 -3.028 0.487 1.00 27.03 113 ASP C O 1
ATOM 6536 N N . PRO C 1 114 ? 17.962 -1.618 2.230 1.00 22.11 114 PRO C N 1
ATOM 6537 C CA . PRO C 1 114 ? 18.622 -2.635 3.064 1.00 22.72 114 PRO C CA 1
ATOM 6538 C C . PRO C 1 114 ? 17.721 -3.790 3.463 1.00 34.31 114 PRO C C 1
ATOM 6539 O O . PRO C 1 114 ? 18.177 -4.680 4.196 1.00 34.84 114 PRO C O 1
ATOM 6543 N N . ASN C 1 115 ? 16.458 -3.800 3.030 1.00 29.95 115 ASN C N 1
ATOM 6544 C CA . ASN C 1 115 ? 15.598 -4.951 3.284 1.00 36.90 115 ASN C CA 1
ATOM 6545 C C . ASN C 1 115 ? 15.799 -6.050 2.255 1.00 40.28 115 ASN C C 1
ATOM 6546 O O . ASN C 1 115 ? 15.464 -7.210 2.530 1.00 39.38 115 ASN C O 1
ATOM 6551 N N . ASP C 1 116 ? 16.326 -5.703 1.075 1.00 33.81 116 ASP C N 1
ATOM 6552 C CA . ASP C 1 116 ? 16.651 -6.656 0.018 1.00 36.47 116 ASP C CA 1
ATOM 6553 C C . ASP C 1 116 ? 18.055 -6.306 -0.495 1.00 37.16 116 ASP C C 1
ATOM 6554 O O . ASP C 1 116 ? 18.217 -5.572 -1.477 1.00 31.09 116 ASP C O 1
ATOM 6559 N N . PHE C 1 117 ? 19.068 -6.819 0.208 1.00 30.88 117 PHE C N 1
ATOM 6560 C CA . PHE C 1 117 ? 20.468 -6.736 -0.193 1.00 29.71 117 PHE C CA 1
ATOM 6561 C C . PHE C 1 117 ? 20.852 -7.820 -1.187 1.00 35.64 117 PHE C C 1
ATOM 6562 O O . PHE C 1 117 ? 21.989 -7.816 -1.676 1.00 26.23 117 PHE C O 1
ATOM 6570 N N . SER C 1 118 ? 19.936 -8.752 -1.480 1.00 36.46 118 SER C N 1
ATOM 6571 C CA . SER C 1 118 ? 20.285 -9.927 -2.273 1.00 37.19 118 SER C CA 1
ATOM 6572 C C . SER C 1 118 ? 20.767 -9.554 -3.668 1.00 33.25 118 SER C C 1
ATOM 6573 O O . SER C 1 118 ? 21.628 -10.243 -4.228 1.00 35.88 118 SER C O 1
ATOM 6576 N N . ALA C 1 119 ? 20.223 -8.478 -4.246 1.00 35.02 119 ALA C N 1
ATOM 6577 C CA . ALA C 1 119 ? 20.624 -8.060 -5.584 1.00 30.94 119 ALA C CA 1
ATOM 6578 C C . ALA C 1 119 ? 22.079 -7.625 -5.649 1.00 33.52 119 ALA C C 1
ATOM 6579 O O . ALA C 1 119 ? 22.651 -7.585 -6.742 1.00 35.57 119 ALA C O 1
ATOM 6581 N N . PHE C 1 120 ? 22.688 -7.281 -4.514 1.00 26.48 120 PHE C N 1
ATOM 6582 C CA . PHE C 1 120 ? 24.088 -6.887 -4.486 1.00 25.43 120 PHE C CA 1
ATOM 6583 C C . PHE C 1 120 ? 25.008 -8.014 -4.043 1.00 22.00 120 PHE C C 1
ATOM 6584 O O . PHE C 1 120 ? 26.211 -7.798 -3.921 1.00 21.24 120 PHE C O 1
ATOM 6592 N N . TYR C 1 121 ? 24.482 -9.218 -3.815 1.00 21.44 121 TYR C N 1
ATOM 6593 C CA . TYR C 1 121 ? 25.349 -10.312 -3.385 1.00 20.56 121 TYR C CA 1
ATOM 6594 C C . TYR C 1 121 ? 26.473 -10.611 -4.380 1.00 20.86 121 TYR C C 1
ATOM 6595 O O . TYR C 1 121 ? 27.588 -10.921 -3.928 1.00 21.45 121 TYR C O 1
ATOM 6604 N N . PRO C 1 122 ? 26.277 -10.523 -5.699 1.00 24.53 122 PRO C N 1
ATOM 6605 C CA . PRO C 1 122 ? 27.441 -10.649 -6.600 1.00 21.97 122 PRO C CA 1
ATOM 6606 C C . PRO C 1 122 ? 28.519 -9.598 -6.355 1.00 24.75 122 PRO C C 1
ATOM 6607 O O . PRO C 1 122 ? 29.713 -9.906 -6.476 1.00 21.84 122 PRO C O 1
ATOM 6611 N N . ILE C 1 123 ? 28.130 -8.367 -6.004 1.00 20.93 123 ILE C N 1
ATOM 6612 C CA . ILE C 1 123 ? 29.116 -7.348 -5.639 1.00 18.13 123 ILE C CA 1
ATOM 6613 C C . ILE C 1 123 ? 29.877 -7.769 -4.390 1.00 20.87 123 ILE C C 1
ATOM 6614 O O . ILE C 1 123 ? 31.111 -7.714 -4.344 1.00 19.42 123 ILE C O 1
ATOM 6619 N N . PHE C 1 124 ? 29.150 -8.177 -3.343 1.00 19.07 124 PHE C N 1
ATOM 6620 C CA . PHE C 1 124 ? 29.808 -8.546 -2.090 1.00 18.78 124 PHE C CA 1
ATOM 6621 C C . PHE C 1 124 ? 30.731 -9.746 -2.272 1.00 23.54 124 PHE C C 1
ATOM 6622 O O . PHE C 1 124 ? 31.788 -9.823 -1.628 1.00 19.16 124 PHE C O 1
ATOM 6630 N N . LYS C 1 125 ? 30.355 -10.689 -3.142 1.00 23.72 125 LYS C N 1
ATOM 6631 C CA . LYS C 1 125 ? 31.245 -11.810 -3.420 1.00 24.07 125 LYS C CA 1
ATOM 6632 C C . LYS C 1 125 ? 32.543 -11.330 -4.054 1.00 19.34 125 LYS C C 1
ATOM 6633 O O . LYS C 1 125 ? 33.632 -11.777 -3.674 1.00 21.06 125 LYS C O 1
ATOM 6639 N N . ALA C 1 126 ? 32.450 -10.396 -5.005 1.00 21.35 126 ALA C N 1
ATOM 6640 C CA . ALA C 1 126 ? 33.656 -9.846 -5.623 1.00 22.75 126 ALA C CA 1
ATOM 6641 C C . ALA C 1 126 ? 34.489 -9.070 -4.607 1.00 23.97 126 ALA C C 1
ATOM 6642 O O . ALA C 1 126 ? 35.716 -9.223 -4.548 1.00 19.41 126 ALA C O 1
ATOM 6644 N N . MET C 1 127 ? 33.838 -8.243 -3.782 1.00 20.21 127 MET C N 1
ATOM 6645 C CA . MET C 1 127 ? 34.568 -7.541 -2.728 1.00 19.66 127 MET C CA 1
ATOM 6646 C C . MET C 1 127 ? 35.293 -8.512 -1.808 1.00 21.44 127 MET C C 1
ATOM 6647 O O . MET C 1 127 ? 36.445 -8.272 -1.421 1.00 21.34 127 MET C O 1
ATOM 6652 N N . GLN C 1 128 ? 34.617 -9.596 -1.412 1.00 21.46 128 GLN C N 1
ATOM 6653 C CA . GLN C 1 128 ? 35.224 -10.562 -0.498 1.00 19.25 128 GLN C CA 1
ATOM 6654 C C . GLN C 1 128 ? 36.478 -11.176 -1.112 1.00 22.15 128 GLN C C 1
ATOM 6655 O O . GLN C 1 128 ? 37.513 -11.307 -0.445 1.00 25.41 128 GLN C O 1
ATOM 6661 N N . GLU C 1 129 ? 36.408 -11.534 -2.390 1.00 23.54 129 GLU C N 1
ATOM 6662 C CA . GLU C 1 129 ? 37.569 -12.110 -3.058 1.00 25.81 129 GLU C CA 1
ATOM 6663 C C . GLU C 1 129 ? 38.718 -11.114 -3.167 1.00 27.01 129 GLU C C 1
ATOM 6664 O O . GLU C 1 129 ? 39.884 -11.520 -3.211 1.00 25.06 129 GLU C O 1
ATOM 6670 N N . GLU C 1 130 ? 38.423 -9.817 -3.210 1.00 24.29 130 GLU C N 1
ATOM 6671 C CA . GLU C 1 130 ? 39.461 -8.810 -3.389 1.00 26.11 130 GLU C CA 1
ATOM 6672 C C . GLU C 1 130 ? 39.915 -8.189 -2.076 1.00 27.81 130 GLU C C 1
ATOM 6673 O O . GLU C 1 130 ? 40.754 -7.282 -2.094 1.00 23.88 130 GLU C O 1
ATOM 6679 N N . ASN C 1 131 ? 39.386 -8.662 -0.941 1.00 27.64 131 ASN C N 1
ATOM 6680 C CA . ASN C 1 131 ? 39.743 -8.153 0.383 1.00 24.62 131 ASN C CA 1
ATOM 6681 C C . ASN C 1 131 ? 39.445 -6.658 0.507 1.00 24.37 131 ASN C C 1
ATOM 6682 O O . ASN C 1 131 ? 40.214 -5.901 1.103 1.00 24.27 131 ASN C O 1
ATOM 6687 N N . LEU C 1 132 ? 38.321 -6.233 -0.061 1.00 21.37 132 LEU C N 1
ATOM 6688 C CA . LEU C 1 132 ? 37.843 -4.864 0.062 1.00 21.52 132 LEU C CA 1
ATOM 6689 C C . LEU C 1 132 ? 36.899 -4.756 1.256 1.00 20.23 132 LEU C C 1
ATOM 6690 O O . LEU C 1 132 ? 36.275 -5.736 1.669 1.00 23.13 132 LEU C O 1
ATOM 6695 N N . VAL C 1 133 ? 36.791 -3.539 1.808 1.00 17.42 133 VAL C N 1
ATOM 6696 C CA . VAL C 1 133 ? 35.982 -3.300 3.003 1.00 19.18 133 VAL C CA 1
ATOM 6697 C C . VAL C 1 133 ? 34.586 -2.884 2.569 1.00 16.79 133 VAL C C 1
ATOM 6698 O O . VAL C 1 133 ? 34.436 -2.075 1.656 1.00 13.91 133 VAL C O 1
ATOM 6702 N N . LEU C 1 134 ? 33.556 -3.441 3.202 1.00 13.51 134 LEU C N 1
ATOM 6703 C CA . LEU C 1 134 ? 32.186 -3.006 2.949 1.00 14.00 134 LEU C CA 1
ATOM 6704 C C . LEU C 1 134 ? 31.792 -2.072 4.089 1.00 12.99 134 LEU C C 1
ATOM 6705 O O . LEU C 1 134 ? 31.695 -2.507 5.237 1.00 12.15 134 LEU C O 1
ATOM 6710 N N . ASN C 1 135 ? 31.588 -0.790 3.771 1.00 11.58 135 ASN C N 1
ATOM 6711 C CA . ASN C 1 135 ? 31.207 0.225 4.748 1.00 10.95 135 ASN C CA 1
ATOM 6712 C C . ASN C 1 135 ? 29.697 0.393 4.723 1.00 10.65 135 ASN C C 1
ATOM 6713 O O . ASN C 1 135 ? 29.125 0.664 3.672 1.00 11.64 135 ASN C O 1
ATOM 6718 N N . LEU C 1 136 ? 29.062 0.276 5.882 1.00 10.28 136 LEU C N 1
ATOM 6719 C CA . LEU C 1 136 ? 27.614 0.343 5.970 1.00 12.43 136 LEU C CA 1
ATOM 6720 C C . LEU C 1 136 ? 27.203 1.586 6.751 1.00 12.67 136 LEU C C 1
ATOM 6721 O O . LEU C 1 136 ? 27.643 1.774 7.886 1.00 13.44 136 LEU C O 1
ATOM 6726 N N . HIS C 1 137 ? 26.380 2.430 6.139 1.00 11.05 137 HIS C N 1
ATOM 6727 C CA . HIS C 1 137 ? 25.558 3.370 6.894 1.00 12.85 137 HIS C CA 1
ATOM 6728 C C . HIS C 1 137 ? 24.378 2.553 7.389 1.00 10.66 137 HIS C C 1
ATOM 6729 O O . HIS C 1 137 ? 23.417 2.316 6.653 1.00 13.55 137 HIS C O 1
ATOM 6736 N N . GLY C 1 138 ? 24.483 2.051 8.614 1.00 14.28 138 GLY C N 1
ATOM 6737 C CA . GLY C 1 138 ? 23.514 1.090 9.090 1.00 16.74 138 GLY C CA 1
ATOM 6738 C C . GLY C 1 138 ? 22.240 1.686 9.657 1.00 16.74 138 GLY C C 1
ATOM 6739 O O . GLY C 1 138 ? 22.054 1.703 10.877 1.00 14.49 138 GLY C O 1
ATOM 6740 N N . GLU C 1 139 ? 21.353 2.172 8.788 1.00 13.24 139 GLU C N 1
ATOM 6741 C CA . GLU C 1 139 ? 20.032 2.638 9.193 1.00 12.22 139 GLU C CA 1
ATOM 6742 C C . GLU C 1 139 ? 19.000 2.124 8.203 1.00 12.73 139 GLU C C 1
ATOM 6743 O O . GLU C 1 139 ? 19.212 2.221 6.992 1.00 16.42 139 GLU C O 1
ATOM 6749 N N . LYS C 1 140 ? 17.884 1.608 8.711 1.00 13.85 140 LYS C N 1
ATOM 6750 C CA . LYS C 1 140 ? 16.781 1.291 7.822 1.00 16.85 140 LYS C CA 1
ATOM 6751 C C . LYS C 1 140 ? 15.979 2.560 7.516 1.00 16.04 140 LYS C C 1
ATOM 6752 O O . LYS C 1 140 ? 15.784 3.395 8.404 1.00 14.38 140 LYS C O 1
ATOM 6758 N N . PRO C 1 141 ? 15.541 2.745 6.266 1.00 15.55 141 PRO C N 1
ATOM 6759 C CA . PRO C 1 141 ? 14.645 3.864 5.947 1.00 18.95 141 PRO C CA 1
ATOM 6760 C C . PRO C 1 141 ? 13.385 3.839 6.796 1.00 20.69 141 PRO C C 1
ATOM 6761 O O . PRO C 1 141 ? 12.899 2.784 7.220 1.00 14.97 141 PRO C O 1
ATOM 6765 N N . SER C 1 142 ? 12.871 5.029 7.076 1.00 16.57 142 SER C N 1
ATOM 6766 C CA . SER C 1 142 ? 11.729 5.142 7.967 1.00 16.59 142 SER C CA 1
ATOM 6767 C C . SER C 1 142 ? 10.495 4.530 7.314 1.00 24.04 142 SER C C 1
ATOM 6768 O O . SER C 1 142 ? 10.298 4.639 6.094 1.00 24.68 142 SER C O 1
ATOM 6771 N N . VAL C 1 143 ? 9.686 3.846 8.117 1.00 21.56 143 VAL C N 1
ATOM 6772 C CA . VAL C 1 143 ? 8.422 3.288 7.645 1.00 29.26 143 VAL C CA 1
ATOM 6773 C C . VAL C 1 143 ? 7.391 3.457 8.748 1.00 32.55 143 VAL C C 1
ATOM 6774 O O . VAL C 1 143 ? 7.644 3.102 9.903 1.00 32.43 143 VAL C O 1
ATOM 6778 N N . HIS C 1 144 ? 6.239 4.014 8.399 1.00 36.78 144 HIS C N 1
ATOM 6779 C CA . HIS C 1 144 ? 5.202 4.275 9.380 1.00 47.73 144 HIS C CA 1
ATOM 6780 C C . HIS C 1 144 ? 3.862 3.661 9.001 1.00 55.13 144 HIS C C 1
ATOM 6781 O O . HIS C 1 144 ? 2.920 3.722 9.801 1.00 56.75 144 HIS C O 1
ATOM 6788 N N . ASP C 1 145 ? 3.762 3.044 7.829 1.00 53.37 145 ASP C N 1
ATOM 6789 C CA . ASP C 1 145 ? 2.562 2.390 7.342 1.00 60.65 145 ASP C CA 1
ATOM 6790 C C . ASP C 1 145 ? 2.700 0.876 7.507 1.00 62.12 145 ASP C C 1
ATOM 6791 O O . ASP C 1 145 ? 3.552 0.392 8.262 1.00 56.91 145 ASP C O 1
ATOM 6796 N N . GLY C 1 146 ? 1.876 0.121 6.783 1.00 67.49 146 GLY C N 1
ATOM 6797 C CA . GLY C 1 146 ? 1.912 -1.322 6.884 1.00 75.54 146 GLY C CA 1
ATOM 6798 C C . GLY C 1 146 ? 1.330 -1.807 8.201 1.00 77.48 146 GLY C C 1
ATOM 6799 O O . GLY C 1 146 ? 0.479 -1.161 8.820 1.00 76.10 146 GLY C O 1
ATOM 6800 N N . ASP C 1 147 ? 1.798 -2.976 8.629 1.00 78.62 147 ASP C N 1
ATOM 6801 C CA . ASP C 1 147 ? 1.411 -3.534 9.911 1.00 78.66 147 ASP C CA 1
ATOM 6802 C C . ASP C 1 147 ? 2.599 -3.950 10.765 1.00 92.30 147 ASP C C 1
ATOM 6803 O O . ASP C 1 147 ? 2.394 -4.350 11.917 1.00 73.74 147 ASP C O 1
ATOM 6808 N N . LYS C 1 148 ? 3.820 -3.862 10.247 1.00 73.48 148 LYS C N 1
ATOM 6809 C CA . LYS C 1 148 ? 5.025 -4.183 10.992 1.00 66.84 148 LYS C CA 1
ATOM 6810 C C . LYS C 1 148 ? 5.530 -2.956 11.753 1.00 56.31 148 LYS C C 1
ATOM 6811 O O . LYS C 1 148 ? 5.069 -1.830 11.551 1.00 45.99 148 LYS C O 1
ATOM 6817 N N . GLU C 1 149 ? 6.483 -3.209 12.660 1.00 49.13 149 GLU C N 1
ATOM 6818 C CA . GLU C 1 149 ? 7.264 -2.264 13.446 1.00 45.27 149 GLU C CA 1
ATOM 6819 C C . GLU C 1 149 ? 7.450 -0.928 12.729 1.00 39.73 149 GLU C C 1
ATOM 6820 O O . GLU C 1 149 ? 7.990 -0.890 11.613 1.00 32.06 149 GLU C O 1
ATOM 6826 N N . PRO C 1 150 ? 7.029 0.187 13.314 1.00 33.58 150 PRO C N 1
ATOM 6827 C CA . PRO C 1 150 ? 7.428 1.478 12.743 1.00 29.66 150 PRO C CA 1
ATOM 6828 C C . PRO C 1 150 ? 8.924 1.688 12.928 1.00 23.04 150 PRO C C 1
ATOM 6829 O O . PRO C 1 150 ? 9.514 1.255 13.921 1.00 19.15 150 PRO C O 1
ATOM 6833 N N . ILE C 1 151 ? 9.537 2.310 11.928 1.00 21.20 151 ILE C N 1
ATOM 6834 C CA . ILE C 1 151 ? 10.949 2.675 11.938 1.00 17.69 151 ILE C CA 1
ATOM 6835 C C . ILE C 1 151 ? 11.030 4.189 11.814 1.00 16.37 151 ILE C C 1
ATOM 6836 O O . ILE C 1 151 ? 10.386 4.779 10.936 1.00 18.49 151 ILE C O 1
ATOM 6841 N N . HIS C 1 152 ? 11.805 4.812 12.702 1.00 17.02 152 HIS C N 1
ATOM 6842 C CA . HIS C 1 152 ? 11.974 6.258 12.747 1.00 14.36 152 HIS C CA 1
ATOM 6843 C C . HIS C 1 152 ? 13.439 6.542 13.059 1.00 12.53 152 HIS C C 1
ATOM 6844 O O . HIS C 1 152 ? 14.241 5.619 13.247 1.00 13.51 152 HIS C O 1
ATOM 6851 N N . VAL C 1 153 ? 13.802 7.826 13.127 1.00 13.61 153 VAL C N 1
ATOM 6852 C CA . VAL C 1 153 ? 15.221 8.156 13.244 1.00 11.67 153 VAL C CA 1
ATOM 6853 C C . VAL C 1 153 ? 15.830 7.622 14.534 1.00 12.36 153 VAL C C 1
ATOM 6854 O O . VAL C 1 153 ? 17.050 7.487 14.626 1.00 11.87 153 VAL C O 1
ATOM 6858 N N . LEU C 1 154 ? 15.024 7.319 15.549 1.00 11.99 154 LEU C N 1
ATOM 6859 C CA . LEU C 1 154 ? 15.625 6.882 16.801 1.00 12.85 154 LEU C CA 1
ATOM 6860 C C . LEU C 1 154 ? 15.906 5.388 16.851 1.00 14.05 154 LEU C C 1
ATOM 6861 O O . LEU C 1 154 ? 16.844 4.975 17.546 1.00 15.64 154 LEU C O 1
ATOM 6866 N N . ASN C 1 155 ? 15.118 4.561 16.166 1.00 13.38 155 ASN C N 1
ATOM 6867 C CA . ASN C 1 155 ? 15.378 3.127 16.165 1.00 13.07 155 ASN C CA 1
ATOM 6868 C C . ASN C 1 155 ? 15.880 2.604 14.822 1.00 11.79 155 ASN C C 1
ATOM 6869 O O . ASN C 1 155 ? 16.009 1.386 14.661 1.00 12.75 155 ASN C O 1
ATOM 6874 N N . ALA C 1 156 ? 16.172 3.486 13.852 1.00 11.70 156 ALA C N 1
ATOM 6875 C CA . ALA C 1 156 ? 16.532 3.000 12.513 1.00 10.75 156 ALA C CA 1
ATOM 6876 C C . ALA C 1 156 ? 17.858 2.240 12.515 1.00 12.75 156 ALA C C 1
ATOM 6877 O O . ALA C 1 156 ? 18.039 1.314 11.714 1.00 14.78 156 ALA C O 1
ATOM 6879 N N . GLU C 1 157 ? 18.788 2.608 13.405 1.00 12.20 157 GLU C N 1
ATOM 6880 C CA . GLU C 1 157 ? 20.054 1.892 13.521 1.00 10.82 157 GLU C CA 1
ATOM 6881 C C . GLU C 1 157 ? 19.853 0.515 14.156 1.00 12.70 157 GLU C C 1
ATOM 6882 O O . GLU C 1 157 ? 20.331 -0.500 13.631 1.00 11.98 157 GLU C O 1
ATOM 6888 N N . GLU C 1 158 ? 19.138 0.461 15.281 1.00 13.97 158 GLU C N 1
ATOM 6889 C CA . GLU C 1 158 ? 18.806 -0.828 15.888 1.00 16.07 158 GLU C CA 1
ATOM 6890 C C . GLU C 1 158 ? 18.086 -1.736 14.897 1.00 17.53 158 GLU C C 1
ATOM 6891 O O . GLU C 1 158 ? 18.369 -2.942 14.829 1.00 18.31 158 GLU C O 1
ATOM 6897 N N . ALA C 1 159 ? 17.170 -1.170 14.102 1.00 14.50 159 ALA C N 1
ATOM 6898 C CA . ALA C 1 159 ? 16.424 -1.960 13.124 1.00 14.94 159 ALA C CA 1
ATOM 6899 C C . ALA C 1 159 ? 17.327 -2.547 12.041 1.00 17.76 159 ALA C C 1
ATOM 6900 O O . ALA C 1 159 ? 16.971 -3.559 11.433 1.00 16.96 159 ALA C O 1
ATOM 6902 N N . PHE C 1 160 ? 18.478 -1.926 11.789 1.00 15.36 160 PHE C N 1
ATOM 6903 C CA . PHE C 1 160 ? 19.425 -2.399 10.788 1.00 16.17 160 PHE C CA 1
ATOM 6904 C C . PHE C 1 160 ? 20.271 -3.571 11.275 1.00 16.75 160 PHE C C 1
ATOM 6905 O O . PHE C 1 160 ? 20.850 -4.287 10.447 1.00 15.40 160 PHE C O 1
ATOM 6913 N N . LEU C 1 161 ? 20.377 -3.766 12.590 1.00 14.88 161 LEU C N 1
ATOM 6914 C CA . LEU C 1 161 ? 21.337 -4.738 13.106 1.00 17.16 161 LEU C CA 1
ATOM 6915 C C . LEU C 1 161 ? 21.109 -6.161 12.593 1.00 18.35 161 LEU C C 1
ATOM 6916 O O . LEU C 1 161 ? 22.107 -6.843 12.304 1.00 22.83 161 LEU C O 1
ATOM 6921 N N . PRO C 1 162 ? 19.878 -6.663 12.437 1.00 18.51 162 PRO C N 1
ATOM 6922 C CA . PRO C 1 162 ? 19.724 -7.978 11.778 1.00 21.69 162 PRO C CA 1
ATOM 6923 C C . PRO C 1 162 ? 20.345 -8.037 10.389 1.00 22.27 162 PRO C C 1
ATOM 6924 O O . PRO C 1 162 ? 20.936 -9.064 10.026 1.00 21.94 162 PRO C O 1
ATOM 6928 N N . ALA C 1 163 ? 20.231 -6.960 9.603 1.00 18.50 163 ALA C N 1
ATOM 6929 C CA . ALA C 1 163 ? 20.844 -6.942 8.276 1.00 18.15 163 ALA C CA 1
ATOM 6930 C C . ALA C 1 163 ? 22.358 -7.080 8.368 1.00 18.82 163 ALA C C 1
ATOM 6931 O O . ALA C 1 163 ? 22.970 -7.813 7.581 1.00 19.57 163 ALA C O 1
ATOM 6933 N N . LEU C 1 164 ? 22.979 -6.374 9.319 1.00 19.12 164 LEU C N 1
ATOM 6934 C CA . LEU C 1 164 ? 24.417 -6.509 9.536 1.00 19.83 164 LEU C CA 1
ATOM 6935 C C . LEU C 1 164 ? 24.789 -7.955 9.840 1.00 25.69 164 LEU C C 1
ATOM 6936 O O . LEU C 1 164 ? 25.755 -8.495 9.283 1.00 20.77 164 LEU C O 1
ATOM 6941 N N . LYS C 1 165 ? 24.043 -8.594 10.743 1.00 22.96 165 LYS C N 1
ATOM 6942 C CA . LYS C 1 165 ? 24.398 -9.955 11.131 1.00 23.54 165 LYS C CA 1
ATOM 6943 C C . LYS C 1 165 ? 24.247 -10.915 9.956 1.00 21.48 165 LYS C C 1
ATOM 6944 O O . LYS C 1 165 ? 25.081 -11.807 9.768 1.00 24.37 165 LYS C O 1
ATOM 6950 N N . LYS C 1 166 ? 23.206 -10.736 9.146 1.00 21.55 166 LYS C N 1
ATOM 6951 C CA . LYS C 1 166 ? 23.017 -11.609 7.990 1.00 25.11 166 LYS C CA 1
ATOM 6952 C C . LYS C 1 166 ? 24.141 -11.437 6.973 1.00 27.22 166 LYS C C 1
ATOM 6953 O O . LYS C 1 166 ? 24.619 -12.423 6.398 1.00 23.87 166 LYS C O 1
ATOM 6959 N N . LEU C 1 167 ? 24.578 -10.195 6.732 1.00 21.45 167 LEU C N 1
ATOM 6960 C CA . LEU C 1 167 ? 25.681 -9.982 5.794 1.00 19.14 167 LEU C CA 1
ATOM 6961 C C . LEU C 1 167 ? 26.964 -10.620 6.307 1.00 22.84 167 LEU C C 1
ATOM 6962 O O . LEU C 1 167 ? 27.720 -11.223 5.535 1.00 23.73 167 LEU C O 1
ATOM 6967 N N . HIS C 1 168 ? 27.232 -10.488 7.608 1.00 21.50 168 HIS C N 1
ATOM 6968 C CA . HIS C 1 168 ? 28.428 -11.083 8.197 1.00 23.85 168 HIS C CA 1
ATOM 6969 C C . HIS C 1 168 ? 28.376 -12.607 8.122 1.00 27.60 168 HIS C C 1
ATOM 6970 O O . HIS C 1 168 ? 29.382 -13.255 7.811 1.00 23.45 168 HIS C O 1
ATOM 6977 N N . ASN C 1 169 ? 27.205 -13.190 8.384 1.00 28.12 169 ASN C N 1
ATOM 6978 C CA . ASN C 1 169 ? 27.051 -14.637 8.256 1.00 27.85 169 ASN C CA 1
ATOM 6979 C C . ASN C 1 169 ? 27.253 -15.094 6.813 1.00 29.53 169 ASN C C 1
ATOM 6980 O O . ASN C 1 169 ? 27.975 -16.065 6.555 1.00 30.98 169 ASN C O 1
ATOM 6985 N N . ASP C 1 170 ? 26.628 -14.398 5.852 1.00 25.49 170 ASP C N 1
ATOM 6986 C CA . ASP C 1 170 ? 26.656 -14.824 4.452 1.00 27.02 170 ASP C CA 1
ATOM 6987 C C . ASP C 1 170 ? 27.985 -14.549 3.762 1.00 27.45 170 ASP C C 1
ATOM 6988 O O . ASP C 1 170 ? 28.253 -15.142 2.709 1.00 26.11 170 ASP C O 1
ATOM 6993 N N . PHE C 1 171 ? 28.812 -13.658 4.306 1.00 22.82 171 PHE C N 1
ATOM 6994 C CA . PHE C 1 171 ? 30.118 -13.336 3.730 1.00 25.19 171 PHE C CA 1
ATOM 6995 C C . PHE C 1 171 ? 31.138 -13.291 4.857 1.00 23.58 171 PHE C C 1
ATOM 6996 O O . PHE C 1 171 ? 31.634 -12.219 5.222 1.00 26.89 171 PHE C O 1
ATOM 7004 N N . PRO C 1 172 ? 31.498 -14.454 5.413 1.00 25.80 172 PRO C N 1
ATOM 7005 C CA . PRO C 1 172 ? 32.255 -14.472 6.678 1.00 26.84 172 PRO C CA 1
ATOM 7006 C C . PRO C 1 172 ? 33.691 -13.975 6.569 1.00 26.14 172 PRO C C 1
ATOM 7007 O O . PRO C 1 172 ? 34.294 -13.673 7.606 1.00 26.62 172 PRO C O 1
ATOM 7011 N N . ASN C 1 173 ? 34.259 -13.878 5.370 1.00 23.90 173 ASN C N 1
ATOM 7012 C CA . ASN C 1 173 ? 35.616 -13.376 5.196 1.00 29.98 173 ASN C CA 1
ATOM 7013 C C . ASN C 1 173 ? 35.657 -11.908 4.801 1.00 28.16 173 ASN C C 1
ATOM 7014 O O . ASN C 1 173 ? 36.751 -11.340 4.683 1.00 28.91 173 ASN C O 1
ATOM 7019 N N . LEU C 1 174 ? 34.499 -11.283 4.606 1.00 24.64 174 LEU C N 1
ATOM 7020 C CA . LEU C 1 174 ? 34.433 -9.889 4.182 1.00 21.67 174 LEU C CA 1
ATOM 7021 C C . LEU C 1 174 ? 34.636 -8.963 5.376 1.00 23.43 174 LEU C C 1
ATOM 7022 O O . LEU C 1 174 ? 33.968 -9.107 6.402 1.00 22.43 174 LEU C O 1
ATOM 7027 N N . LYS C 1 175 ? 35.558 -8.010 5.245 1.00 19.67 175 LYS C N 1
ATOM 7028 C CA . LYS C 1 175 ? 35.676 -6.956 6.243 1.00 19.13 175 LYS C CA 1
ATOM 7029 C C . LYS C 1 175 ? 34.483 -6.014 6.117 1.00 17.88 175 LYS C C 1
ATOM 7030 O O . LYS C 1 175 ? 34.198 -5.498 5.030 1.00 16.56 175 LYS C O 1
ATOM 7036 N N . ILE C 1 176 ? 33.760 -5.821 7.217 1.00 17.12 176 ILE C N 1
ATOM 7037 C CA . ILE C 1 176 ? 32.560 -4.991 7.233 1.00 14.89 176 ILE C CA 1
ATOM 7038 C C . ILE C 1 176 ? 32.683 -3.996 8.375 1.00 14.84 176 ILE C C 1
ATOM 7039 O O . ILE C 1 176 ? 33.074 -4.360 9.490 1.00 14.90 176 ILE C O 1
ATOM 7044 N N . ILE C 1 177 ? 32.338 -2.743 8.111 1.00 12.27 177 ILE C N 1
ATOM 7045 C CA . ILE C 1 177 ? 32.333 -1.728 9.151 1.00 12.16 177 ILE C CA 1
ATOM 7046 C C . ILE C 1 177 ? 30.927 -1.179 9.304 1.00 10.98 177 ILE C C 1
ATOM 7047 O O . ILE C 1 177 ? 30.320 -0.721 8.329 1.00 11.88 177 ILE C O 1
ATOM 7052 N N . LEU C 1 178 ? 30.422 -1.210 10.527 1.00 12.04 178 LEU C N 1
ATOM 7053 C CA . LEU C 1 178 ? 29.228 -0.447 10.873 1.00 14.86 178 LEU C CA 1
ATOM 7054 C C . LEU C 1 178 ? 29.695 0.973 11.170 1.00 11.78 178 LEU C C 1
ATOM 7055 O O . LEU C 1 178 ? 30.217 1.254 12.248 1.00 14.44 178 LEU C O 1
ATOM 7060 N N . GLU C 1 179 ? 29.543 1.863 10.190 1.00 10.51 179 GLU C N 1
ATOM 7061 C CA . GLU C 1 179 ? 30.066 3.213 10.310 1.00 12.90 179 GLU C CA 1
ATOM 7062 C C . GLU C 1 179 ? 29.283 4.010 11.352 1.00 13.35 179 GLU C C 1
ATOM 7063 O O . GLU C 1 179 ? 28.106 3.754 11.606 1.00 12.98 179 GLU C O 1
ATOM 7069 N N . HIS C 1 180 ? 29.960 4.998 11.940 1.00 11.89 180 HIS C N 1
ATOM 7070 C CA . HIS C 1 180 ? 29.399 5.934 12.918 1.00 14.53 180 HIS C CA 1
ATOM 7071 C C . HIS C 1 180 ? 28.264 5.370 13.765 1.00 15.09 180 HIS C C 1
ATOM 7072 O O . HIS C 1 180 ? 27.110 5.811 13.641 1.00 14.66 180 HIS C O 1
ATOM 7079 N N . CYS C 1 181 ? 28.583 4.409 14.638 1.00 11.64 181 CYS C N 1
ATOM 7080 C CA . CYS C 1 181 ? 27.578 3.857 15.544 1.00 13.98 181 CYS C CA 1
ATOM 7081 C C . CYS C 1 181 ? 27.053 4.931 16.477 1.00 13.34 181 CYS C C 1
ATOM 7082 O O . CYS C 1 181 ? 27.811 5.786 16.962 1.00 12.83 181 CYS C O 1
ATOM 7085 N N . THR C 1 182 ? 25.754 4.858 16.775 1.00 11.33 182 THR C N 1
ATOM 7086 C CA . THR C 1 182 ? 25.156 5.853 17.647 1.00 10.57 182 THR C CA 1
ATOM 7087 C C . THR C 1 182 ? 24.353 5.283 18.801 1.00 12.33 182 THR C C 1
ATOM 7088 O O . THR C 1 182 ? 23.878 6.063 19.623 1.00 13.50 182 THR C O 1
ATOM 7092 N N . SER C 1 183 ? 24.168 3.964 18.881 1.00 12.25 183 SER C N 1
ATOM 7093 C CA . SER C 1 183 ? 23.261 3.386 19.864 1.00 14.24 183 SER C CA 1
ATOM 7094 C C . SER C 1 183 ? 23.963 2.337 20.711 1.00 17.66 183 SER C C 1
ATOM 7095 O O . SER C 1 183 ? 24.881 1.651 20.250 1.00 16.34 183 SER C O 1
ATOM 7098 N N . GLU C 1 184 ? 23.523 2.224 21.967 1.00 18.29 184 GLU C N 1
ATOM 7099 C CA . GLU C 1 184 ? 23.998 1.139 22.818 1.00 17.53 184 GLU C CA 1
ATOM 7100 C C . GLU C 1 184 ? 23.727 -0.210 22.178 1.00 19.98 184 GLU C C 1
ATOM 7101 O O . GLU C 1 184 ? 24.552 -1.131 22.280 1.00 21.68 184 GLU C O 1
ATOM 7107 N N . SER C 1 185 ? 22.573 -0.348 21.516 1.00 18.18 185 SER C N 1
ATOM 7108 C CA . SER C 1 185 ? 22.247 -1.609 20.861 1.00 20.67 185 SER C CA 1
ATOM 7109 C C . SER C 1 185 ? 23.316 -1.992 19.852 1.00 22.84 185 SER C C 1
ATOM 7110 O O . SER C 1 185 ? 23.722 -3.158 19.781 1.00 20.87 185 SER C O 1
ATOM 7113 N N . ALA C 1 186 ? 23.783 -1.023 19.055 1.00 17.87 186 ALA C N 1
ATOM 7114 C CA . ALA C 1 186 ? 24.809 -1.327 18.065 1.00 17.22 186 ALA C CA 1
ATOM 7115 C C . ALA C 1 186 ? 26.122 -1.708 18.731 1.00 18.88 186 ALA C C 1
ATOM 7116 O O . ALA C 1 186 ? 26.800 -2.637 18.274 1.00 17.84 186 ALA C O 1
ATOM 7118 N N . ILE C 1 187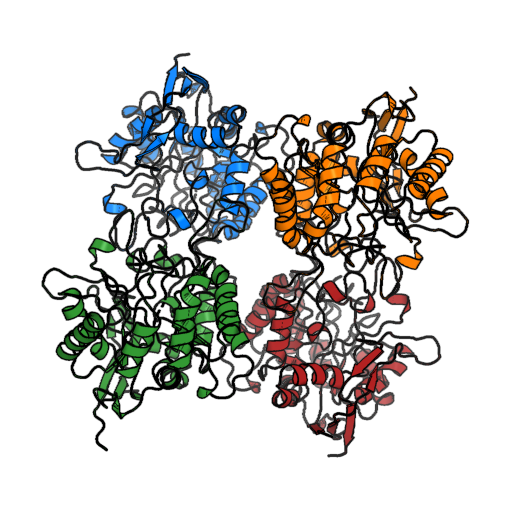 ? 26.504 -0.999 19.802 1.00 17.43 187 ILE C N 1
ATOM 7119 C CA . ILE C 1 187 ? 27.746 -1.323 20.509 1.00 21.83 187 ILE C CA 1
ATOM 7120 C C . ILE C 1 187 ? 27.710 -2.765 21.008 1.00 21.47 187 ILE C C 1
ATOM 7121 O O . ILE C 1 187 ? 28.675 -3.525 20.840 1.00 21.93 187 ILE C O 1
ATOM 7126 N N . LYS C 1 188 ? 26.594 -3.164 21.627 1.00 22.34 188 LYS C N 1
ATOM 7127 C CA . LYS C 1 188 ? 26.460 -4.538 22.109 1.00 22.61 188 LYS C CA 1
ATOM 7128 C C . LYS C 1 188 ? 26.598 -5.543 20.975 1.00 21.41 188 LYS C C 1
ATOM 7129 O O . LYS C 1 188 ? 27.202 -6.608 21.147 1.00 21.98 188 LYS C O 1
ATOM 7135 N N . THR C 1 189 ? 26.025 -5.239 19.813 1.00 20.94 189 THR C N 1
ATOM 7136 C CA . THR C 1 189 ? 26.096 -6.180 18.701 1.00 21.77 189 THR C CA 1
ATOM 7137 C C . THR C 1 189 ? 27.521 -6.303 18.166 1.00 23.41 189 THR C C 1
ATOM 7138 O O . THR C 1 189 ? 27.991 -7.421 17.907 1.00 22.60 189 THR C O 1
ATOM 7142 N N . ILE C 1 190 ? 28.231 -5.175 18.014 1.00 19.92 190 ILE C N 1
ATOM 7143 C CA . ILE C 1 190 ? 29.632 -5.233 17.591 1.00 20.36 190 ILE C CA 1
ATOM 7144 C C . ILE C 1 190 ? 30.460 -5.994 18.620 1.00 22.55 190 ILE C C 1
ATOM 7145 O O . ILE C 1 190 ? 31.355 -6.772 18.270 1.00 24.30 190 ILE C O 1
ATOM 7150 N N . GLU C 1 191 ? 30.170 -5.786 19.906 1.00 19.65 191 GLU C N 1
ATOM 7151 C CA . GLU C 1 191 ? 30.926 -6.475 20.947 1.00 25.31 191 GLU C CA 1
ATOM 7152 C C . GLU C 1 191 ? 30.707 -7.981 20.876 1.00 29.48 191 GLU C C 1
ATOM 7153 O O . GLU C 1 191 ? 31.656 -8.766 21.002 1.00 30.94 191 GLU C O 1
ATOM 7159 N N . ASP C 1 192 ? 29.473 -8.403 20.618 1.00 25.03 192 ASP C N 1
ATOM 7160 C CA . ASP C 1 192 ? 29.175 -9.825 20.593 1.00 32.40 192 ASP C CA 1
ATOM 7161 C C . ASP C 1 192 ? 29.664 -10.506 19.319 1.00 31.22 192 ASP C C 1
ATOM 7162 O O . ASP C 1 192 ? 30.098 -11.661 19.368 1.00 30.37 192 ASP C O 1
ATOM 7167 N N . ILE C 1 193 ? 29.628 -9.817 18.176 1.00 25.11 193 ILE C N 1
ATOM 7168 C CA . ILE C 1 193 ? 30.268 -10.345 16.976 1.00 24.60 193 ILE C CA 1
ATOM 7169 C C . ILE C 1 193 ? 31.751 -10.589 17.237 1.00 28.17 193 ILE C C 1
ATOM 7170 O O . ILE C 1 193 ? 32.337 -11.537 16.700 1.00 29.77 193 ILE C O 1
ATOM 7175 N N . ASN C 1 194 ? 32.370 -9.764 18.078 1.00 24.43 194 ASN C N 1
ATOM 7176 C CA . ASN C 1 194 ? 33.785 -9.871 18.380 1.00 28.97 194 ASN C CA 1
ATOM 7177 C C . ASN C 1 194 ? 34.042 -10.558 19.720 1.00 29.40 194 ASN C C 1
ATOM 7178 O O . ASN C 1 194 ? 35.057 -10.285 20.372 1.00 29.36 194 ASN C O 1
ATOM 7183 N N . LYS C 1 195 ? 33.145 -11.446 20.136 1.00 32.43 195 LYS C N 1
ATOM 7184 C CA . LYS C 1 195 ? 33.298 -12.159 21.411 1.00 33.27 195 LYS C CA 1
ATOM 7185 C C . LYS C 1 195 ? 34.598 -12.944 21.496 1.00 35.71 195 LYS C C 1
ATOM 7186 O O . LYS C 1 195 ? 35.234 -12.956 22.564 1.00 38.91 195 LYS C O 1
ATOM 7192 N N . ASN C 1 196 ? 35.016 -13.580 20.396 1.00 42.96 196 ASN C N 1
ATOM 7193 C CA . ASN C 1 196 ? 36.126 -14.520 20.392 1.00 43.20 196 ASN C CA 1
ATOM 7194 C C . ASN C 1 196 ? 37.383 -13.953 19.738 1.00 45.95 196 ASN C C 1
ATOM 7195 O O . ASN C 1 196 ? 38.200 -14.718 19.214 1.00 47.44 196 ASN C O 1
ATOM 7200 N N . VAL C 1 197 ? 37.564 -12.631 19.763 1.00 42.49 197 VAL C N 1
ATOM 7201 C CA . VAL C 1 197 ? 38.661 -11.968 19.064 1.00 42.33 197 VAL C CA 1
ATOM 7202 C C . VAL C 1 197 ? 39.798 -11.710 20.045 1.00 43.45 197 VAL C C 1
ATOM 7203 O O . VAL C 1 197 ? 39.601 -11.057 21.079 1.00 48.32 197 VAL C O 1
ATOM 7207 N N . LYS C 1 198 ? 40.993 -12.210 19.714 1.00 49.40 198 LYS C N 1
ATOM 7208 C CA . LYS C 1 198 ? 42.150 -12.195 20.600 1.00 51.87 198 LYS C CA 1
ATOM 7209 C C . LYS C 1 198 ? 43.158 -11.108 20.254 1.00 51.42 198 LYS C C 1
ATOM 7210 O O . LYS C 1 198 ? 43.798 -10.553 21.156 1.00 55.51 198 LYS C O 1
ATOM 7216 N N . LYS C 1 199 ? 43.328 -10.796 18.974 1.00 44.25 199 LYS C N 1
ATOM 7217 C CA . LYS C 1 199 ? 44.231 -9.748 18.535 1.00 44.82 199 LYS C CA 1
ATOM 7218 C C . LYS C 1 199 ? 43.526 -8.946 17.446 1.00 37.17 199 LYS C C 1
ATOM 7219 O O . LYS C 1 199 ? 42.512 -9.368 16.897 1.00 33.44 199 LYS C O 1
ATOM 7225 N N . ALA C 1 200 ? 44.072 -7.765 17.157 1.00 36.17 200 ALA C N 1
ATOM 7226 C CA . ALA C 1 200 ? 43.448 -6.863 16.193 1.00 34.42 200 ALA C CA 1
ATOM 7227 C C . ALA C 1 200 ? 43.210 -7.536 14.845 1.00 32.55 200 ALA C C 1
ATOM 7228 O O . ALA C 1 200 ? 42.168 -7.322 14.214 1.00 29.94 200 ALA C O 1
ATOM 7230 N N . THR C 1 201 ? 44.158 -8.363 14.386 1.00 32.62 201 THR C N 1
ATOM 7231 C CA . THR C 1 201 ? 44.024 -8.956 13.057 1.00 23.10 201 THR C CA 1
ATOM 7232 C C . THR C 1 201 ? 42.903 -9.988 12.982 1.00 26.40 201 THR C C 1
ATOM 7233 O O . THR C 1 201 ? 42.530 -10.386 11.876 1.00 30.98 201 THR C O 1
ATOM 7237 N N . ASP C 1 202 ? 42.348 -10.415 14.120 1.00 29.65 202 ASP C N 1
ATOM 7238 C CA . ASP C 1 202 ? 41.174 -11.281 14.106 1.00 29.72 202 ASP C CA 1
ATOM 7239 C C . ASP C 1 202 ? 39.896 -10.538 13.726 1.00 27.42 202 ASP C C 1
ATOM 7240 O O . ASP C 1 202 ? 38.899 -11.182 13.384 1.00 31.30 202 ASP C O 1
ATOM 7245 N N . VAL C 1 203 ? 39.900 -9.208 13.771 1.00 27.97 203 VAL C N 1
ATOM 7246 C CA . VAL C 1 203 ? 38.660 -8.447 13.631 1.00 22.16 203 VAL C CA 1
ATOM 7247 C C . VAL C 1 203 ? 38.212 -8.469 12.176 1.00 23.89 203 VAL C C 1
ATOM 7248 O O . VAL C 1 203 ? 38.959 -8.073 11.275 1.00 24.12 203 VAL C O 1
ATOM 7252 N N . LYS C 1 204 ? 36.982 -8.920 11.944 1.00 22.28 204 LYS C N 1
ATOM 7253 C CA . LYS C 1 204 ? 36.355 -8.838 10.632 1.00 23.04 204 LYS C CA 1
ATOM 7254 C C . LYS C 1 204 ? 35.256 -7.791 10.558 1.00 22.84 204 LYS C C 1
ATOM 7255 O O . LYS C 1 204 ? 35.016 -7.222 9.486 1.00 19.82 204 LYS C O 1
ATOM 7261 N N . VAL C 1 205 ? 34.557 -7.560 11.658 1.00 23.32 205 VAL C N 1
ATOM 7262 C CA . VAL C 1 205 ? 33.470 -6.593 11.712 1.00 19.48 205 VAL C CA 1
ATOM 7263 C C . VAL C 1 205 ? 33.866 -5.544 12.730 1.00 18.62 205 VAL C C 1
ATOM 7264 O O . VAL C 1 205 ? 34.057 -5.858 13.911 1.00 18.01 205 VAL C O 1
ATOM 7268 N N . ALA C 1 206 ? 34.036 -4.310 12.269 1.00 16.46 206 ALA C N 1
ATOM 7269 C CA . ALA C 1 206 ? 34.399 -3.206 13.136 1.00 16.32 206 ALA C CA 1
ATOM 7270 C C . ALA C 1 206 ? 33.307 -2.147 13.077 1.00 14.14 206 ALA C C 1
ATOM 7271 O O . ALA C 1 206 ? 32.345 -2.258 12.317 1.00 13.24 206 ALA C O 1
ATOM 7273 N N . ALA C 1 207 ? 33.469 -1.130 13.910 1.00 14.35 207 ALA C N 1
ATOM 7274 C CA . ALA C 1 207 ? 32.569 0.010 13.943 1.00 17.23 207 ALA C CA 1
ATOM 7275 C C . ALA C 1 207 ? 33.419 1.255 14.096 1.00 17.54 207 ALA C C 1
ATOM 7276 O O . ALA C 1 207 ? 34.416 1.243 14.825 1.00 15.53 207 ALA C O 1
ATOM 7278 N N . THR C 1 208 ? 33.058 2.313 13.385 1.00 14.38 208 THR C N 1
ATOM 7279 C CA . THR C 1 208 ? 33.728 3.583 13.604 1.00 14.92 208 THR C CA 1
ATOM 7280 C C . THR C 1 208 ? 32.880 4.449 14.530 1.00 14.89 208 THR C C 1
ATOM 7281 O O . THR C 1 208 ? 31.658 4.304 14.603 1.00 11.45 208 THR C O 1
ATOM 7285 N N . LEU C 1 209 ? 33.551 5.317 15.281 1.00 13.00 209 LEU C N 1
ATOM 7286 C CA . LEU C 1 209 ? 32.882 6.281 16.142 1.00 12.37 209 LEU C CA 1
ATOM 7287 C C . LEU C 1 209 ? 33.349 7.673 15.760 1.00 11.48 209 LEU C C 1
ATOM 7288 O O . LEU C 1 209 ? 34.538 7.891 15.516 1.00 13.00 209 LEU C O 1
ATOM 7293 N N . THR C 1 210 ? 32.405 8.605 15.672 1.00 11.14 210 THR C N 1
ATOM 7294 C CA . THR C 1 210 ? 32.706 9.971 15.298 1.00 8.51 210 THR C CA 1
ATOM 7295 C C . THR C 1 210 ? 33.145 10.761 16.519 1.00 11.03 210 THR C C 1
ATOM 7296 O O . THR C 1 210 ? 33.012 10.315 17.660 1.00 15.74 210 THR C O 1
ATOM 7300 N N . ALA C 1 211 ? 33.650 11.960 16.262 1.00 13.72 211 ALA C N 1
ATOM 7301 C CA . ALA C 1 211 ? 33.895 12.893 17.356 1.00 16.82 211 ALA C CA 1
ATOM 7302 C C . ALA C 1 211 ? 32.583 13.384 17.951 1.00 14.91 211 ALA C C 1
ATOM 7303 O O . ALA C 1 211 ? 32.416 13.412 19.175 1.00 13.71 211 ALA C O 1
ATOM 7305 N N . HIS C 1 212 ? 31.623 13.755 17.102 1.00 13.26 212 HIS C N 1
ATOM 7306 C CA . HIS C 1 212 ? 30.468 14.479 17.635 1.00 12.74 212 HIS C CA 1
ATOM 7307 C C . HIS C 1 212 ? 29.512 13.565 18.398 1.00 15.26 212 HIS C C 1
ATOM 7308 O O . HIS C 1 212 ? 28.825 14.027 19.315 1.00 10.65 212 HIS C O 1
ATOM 7315 N N . HIS C 1 213 ? 29.467 12.274 18.073 1.00 12.65 213 HIS C N 1
ATOM 7316 C CA . HIS C 1 213 ? 28.607 11.391 18.852 1.00 11.00 213 HIS C CA 1
ATOM 7317 C C . HIS C 1 213 ? 29.184 11.064 20.226 1.00 11.59 213 HIS C C 1
ATOM 7318 O O . HIS C 1 213 ? 28.472 10.476 21.040 1.00 12.33 213 HIS C O 1
ATOM 7325 N N . LEU C 1 214 ? 30.452 11.400 20.487 1.00 11.17 214 LEU C N 1
ATOM 7326 C CA . LEU C 1 214 ? 31.013 11.280 21.829 1.00 13.41 214 LEU C CA 1
ATOM 7327 C C . LEU C 1 214 ? 30.626 12.454 22.716 1.00 16.19 214 LEU C C 1
ATOM 7328 O O . LEU C 1 214 ? 30.863 12.400 23.930 1.00 18.55 214 LEU C O 1
ATOM 7333 N N . PHE C 1 215 ? 30.035 13.497 22.137 1.00 14.38 215 PHE C N 1
ATOM 7334 C CA . PHE C 1 215 ? 29.587 14.691 22.845 1.00 16.98 215 PHE C CA 1
ATOM 7335 C C . PHE C 1 215 ? 28.080 14.866 22.834 1.00 19.24 215 PHE C C 1
ATOM 7336 O O . PHE C 1 215 ? 27.491 15.238 23.855 1.00 17.67 215 PHE C O 1
ATOM 7344 N N . LEU C 1 216 ? 27.450 14.650 21.684 1.00 15.12 216 LEU C N 1
ATOM 7345 C CA . LEU C 1 216 ? 26.087 15.110 21.454 1.00 15.24 216 LEU C CA 1
ATOM 7346 C C . LEU C 1 216 ? 25.054 14.118 21.948 1.00 15.29 216 LEU C C 1
ATOM 7347 O O . LEU C 1 216 ? 25.272 12.903 21.977 1.00 13.22 216 LEU C O 1
ATOM 7352 N N . THR C 1 217 ? 23.889 14.658 22.284 1.00 14.30 217 THR C N 1
ATOM 7353 C CA . THR C 1 217 ? 22.693 13.882 22.542 1.00 12.07 217 THR C CA 1
ATOM 7354 C C . THR C 1 217 ? 21.553 14.581 21.812 1.00 13.19 217 THR C C 1
ATOM 7355 O O . THR C 1 217 ? 21.734 15.667 21.267 1.00 13.31 217 THR C O 1
ATOM 7359 N N . ILE C 1 218 ? 20.361 13.970 21.808 1.00 11.99 218 ILE C N 1
ATOM 7360 C CA . ILE C 1 218 ? 19.224 14.567 21.100 1.00 13.17 218 ILE C CA 1
ATOM 7361 C C . ILE C 1 218 ? 18.955 15.998 21.566 1.00 13.05 218 ILE C C 1
ATOM 7362 O O . ILE C 1 218 ? 18.536 16.849 20.773 1.00 13.66 218 ILE C O 1
ATOM 7367 N N . ASP C 1 219 ? 19.196 16.294 22.848 1.00 15.84 219 ASP C N 1
ATOM 7368 C CA . ASP C 1 219 ? 18.961 17.650 23.342 1.00 15.25 219 ASP C CA 1
ATOM 7369 C C . ASP C 1 219 ? 19.791 18.679 22.599 1.00 15.91 219 ASP C C 1
ATOM 7370 O O . ASP C 1 219 ? 19.395 19.844 22.504 1.00 17.33 219 ASP C O 1
ATOM 7375 N N . ASP C 1 220 ? 20.953 18.286 22.097 1.00 14.72 220 ASP C N 1
ATOM 7376 C CA . ASP C 1 220 ? 21.847 19.253 21.475 1.00 15.82 220 ASP C CA 1
ATOM 7377 C C . ASP C 1 220 ? 21.495 19.578 20.035 1.00 14.88 220 ASP C C 1
ATOM 7378 O O . ASP C 1 220 ? 21.937 20.620 19.538 1.00 17.33 220 ASP C O 1
ATOM 7383 N N . TRP C 1 221 ? 20.725 18.734 19.336 1.00 12.67 221 TRP C N 1
ATOM 7384 C CA . TRP C 1 221 ? 20.351 19.078 17.970 1.00 15.03 221 TRP C CA 1
ATOM 7385 C C . TRP C 1 221 ? 18.876 19.399 17.793 1.00 12.64 221 TRP C C 1
ATOM 7386 O O . TRP C 1 221 ? 18.506 19.909 16.730 1.00 16.39 221 TRP C O 1
ATOM 7397 N N . ALA C 1 222 ? 18.036 19.180 18.807 1.00 13.87 222 ALA C N 1
ATOM 7398 C CA . ALA C 1 222 ? 16.595 19.366 18.614 1.00 18.41 222 ALA C CA 1
ATOM 7399 C C . ALA C 1 222 ? 16.267 20.753 18.045 1.00 17.23 222 ALA C C 1
ATOM 7400 O O . ALA C 1 222 ? 15.470 20.880 17.109 1.00 19.80 222 ALA C O 1
ATOM 7402 N N . GLY C 1 223 ? 16.885 21.797 18.588 1.00 15.61 223 GLY C N 1
ATOM 7403 C CA . GLY C 1 223 ? 16.697 23.144 18.075 1.00 15.66 223 GLY C CA 1
ATOM 7404 C C . GLY C 1 223 ? 17.961 23.766 17.511 1.00 20.59 223 GLY C C 1
ATOM 7405 O O . GLY C 1 223 ? 18.042 24.992 17.378 1.00 16.98 223 GLY C O 1
ATOM 7406 N N . ASN C 1 224 ? 18.951 22.932 17.170 1.00 17.30 224 ASN C N 1
ATOM 7407 C CA . ASN C 1 224 ? 20.249 23.385 16.659 1.00 17.99 224 ASN C CA 1
ATOM 7408 C C . ASN C 1 224 ? 20.588 22.605 15.395 1.00 13.87 224 ASN C C 1
ATOM 7409 O O . ASN C 1 224 ? 21.237 21.548 15.459 1.00 15.78 224 ASN C O 1
ATOM 7414 N N . PRO C 1 225 ? 20.151 23.078 14.229 1.00 16.92 225 PRO C N 1
ATOM 7415 C CA . PRO C 1 225 ? 20.455 22.353 12.978 1.00 16.41 225 PRO C CA 1
ATOM 7416 C C . PRO C 1 225 ? 21.938 22.076 12.762 1.00 16.79 225 PRO C C 1
ATOM 7417 O O . PRO C 1 225 ? 22.281 21.084 12.108 1.00 15.68 225 PRO C O 1
ATOM 7421 N N . VAL C 1 226 ? 22.829 22.908 13.310 1.00 16.91 226 VAL C N 1
ATOM 7422 C CA . VAL C 1 226 ? 24.259 22.684 13.122 1.00 15.69 226 VAL C CA 1
ATOM 7423 C C . VAL C 1 226 ? 24.702 21.362 13.744 1.00 16.93 226 VAL C C 1
ATOM 7424 O O . VAL C 1 226 ? 25.679 20.758 13.287 1.00 20.93 226 VAL C O 1
ATOM 7428 N N . ASN C 1 227 ? 23.971 20.858 14.737 1.00 14.00 227 ASN C N 1
ATOM 7429 C CA . ASN C 1 227 ? 24.295 19.579 15.353 1.00 14.53 227 ASN C CA 1
ATOM 7430 C C . ASN C 1 227 ? 23.484 18.415 14.785 1.00 15.26 227 ASN C C 1
ATOM 7431 O O . ASN C 1 227 ? 23.610 17.305 15.292 1.00 13.30 227 ASN C O 1
ATOM 7436 N N . PHE C 1 228 ? 22.649 18.642 13.773 1.00 14.39 228 PHE C N 1
ATOM 7437 C CA . PHE C 1 228 ? 21.846 17.571 13.188 1.00 11.73 228 PHE C CA 1
ATOM 7438 C C . PHE C 1 228 ? 22.697 16.794 12.189 1.00 14.57 228 PHE C C 1
ATOM 7439 O O . PHE C 1 228 ? 23.256 17.392 11.270 1.00 13.90 228 PHE C O 1
ATOM 7447 N N . CYS C 1 229 ? 22.794 15.474 12.354 1.00 12.73 229 CYS C N 1
ATOM 7448 C CA . CYS C 1 229 ? 23.444 14.642 11.359 1.00 13.01 229 CYS C CA 1
ATOM 7449 C C . CYS C 1 229 ? 22.726 13.297 11.344 1.00 13.40 229 CYS C C 1
ATOM 7450 O O . CYS C 1 229 ? 21.819 13.058 12.134 1.00 11.05 229 CYS C O 1
ATOM 7453 N N . LYS C 1 230 ? 23.136 12.410 10.438 1.00 9.31 230 LYS C N 1
ATOM 7454 C CA . LYS C 1 230 ? 22.616 11.053 10.444 1.00 10.40 230 LYS C CA 1
ATOM 7455 C C . LYS C 1 230 ? 23.763 10.075 10.685 1.00 14.06 230 LYS C C 1
ATOM 7456 O O . LYS C 1 230 ? 24.877 10.312 10.206 1.00 15.87 230 LYS C O 1
ATOM 7462 N N . PRO C 1 231 ? 23.566 9.024 11.507 1.00 12.05 231 PRO C N 1
ATOM 7463 C CA . PRO C 1 231 ? 22.388 8.825 12.354 1.00 10.53 231 PRO C CA 1
ATOM 7464 C C . PRO C 1 231 ? 22.351 9.912 13.414 1.00 9.44 231 PRO C C 1
ATOM 7465 O O . PRO C 1 231 ? 23.413 10.471 13.764 1.00 10.15 231 PRO C O 1
ATOM 7469 N N . VAL C 1 232 ? 21.149 10.270 13.867 1.00 9.91 232 VAL C N 1
ATOM 7470 C CA . VAL C 1 232 ? 21.033 11.356 14.830 1.00 9.25 232 VAL C CA 1
ATOM 7471 C C . VAL C 1 232 ? 21.664 10.927 16.148 1.00 11.93 232 VAL C C 1
ATOM 7472 O O . VAL C 1 232 ? 21.698 9.737 16.485 1.00 10.57 232 VAL C O 1
ATOM 7476 N N . ALA C 1 233 ? 22.168 11.905 16.900 1.00 10.57 233 ALA C N 1
ATOM 7477 C CA . ALA C 1 233 ? 22.594 11.648 18.271 1.00 12.75 233 ALA C CA 1
ATOM 7478 C C . ALA C 1 233 ? 21.378 11.304 19.124 1.00 11.07 233 ALA C C 1
ATOM 7479 O O . ALA C 1 233 ? 20.311 11.915 18.984 1.00 10.67 233 ALA C O 1
ATOM 7481 N N . LYS C 1 234 ? 21.521 10.313 19.992 1.00 10.00 234 LYS C N 1
ATOM 7482 C CA . LYS C 1 234 ? 20.376 9.675 20.635 1.00 11.52 234 LYS C CA 1
ATOM 7483 C C . LYS C 1 234 ? 20.390 10.001 22.132 1.00 13.55 234 LYS C C 1
ATOM 7484 O O . LYS C 1 234 ? 20.572 11.175 22.476 1.00 13.25 234 LYS C O 1
ATOM 7490 N N . LEU C 1 235 ? 20.192 9.043 23.011 1.00 11.62 235 LEU C N 1
ATOM 7491 C CA . LEU C 1 235 ? 19.916 9.363 24.403 1.00 15.38 235 LEU C CA 1
ATOM 7492 C C . LEU C 1 235 ? 21.196 9.345 25.231 1.00 17.72 235 LEU C C 1
ATOM 7493 O O . LEU C 1 235 ? 22.234 8.837 24.790 1.00 13.29 235 LEU C O 1
ATOM 7498 N N . PRO C 1 236 ? 21.172 9.918 26.438 1.00 16.66 236 PRO C N 1
ATOM 7499 C CA . PRO C 1 236 ? 22.372 9.834 27.293 1.00 17.83 236 PRO C CA 1
ATOM 7500 C C . PRO C 1 236 ? 22.891 8.415 27.498 1.00 15.76 236 PRO C C 1
ATOM 7501 O O . PRO C 1 236 ? 24.114 8.225 27.570 1.00 20.73 236 PRO C O 1
ATOM 7505 N N . ASN C 1 237 ? 22.012 7.413 27.596 1.00 19.11 237 ASN C N 1
ATOM 7506 C CA . ASN C 1 237 ? 22.474 6.032 27.759 1.00 20.24 237 ASN C CA 1
ATOM 7507 C C . ASN C 1 237 ? 23.242 5.554 26.531 1.00 20.59 237 ASN C C 1
ATOM 7508 O O . ASN C 1 237 ? 24.187 4.763 26.648 1.00 19.54 237 ASN C O 1
ATOM 7513 N N . ASP C 1 238 ? 22.843 6.007 25.347 1.00 17.92 238 ASP C N 1
ATOM 7514 C CA . ASP C 1 238 ? 23.591 5.683 24.139 1.00 15.56 238 ASP C CA 1
ATOM 7515 C C . ASP C 1 238 ? 24.949 6.369 24.136 1.00 16.36 238 ASP C C 1
ATOM 7516 O O . ASP C 1 238 ? 25.979 5.725 23.907 1.00 18.69 238 ASP C O 1
ATOM 7521 N N . LYS C 1 239 ? 24.979 7.679 24.392 1.00 16.11 239 LYS C N 1
ATOM 7522 C CA . LYS C 1 239 ? 26.263 8.365 24.426 1.00 18.42 239 LYS C CA 1
ATOM 7523 C C . LYS C 1 239 ? 27.200 7.726 25.449 1.00 21.19 239 LYS C C 1
ATOM 7524 O O . LYS C 1 239 ? 28.411 7.622 25.205 1.00 16.99 239 LYS C O 1
ATOM 7530 N N . LYS C 1 240 ? 26.654 7.281 26.594 1.00 17.48 240 LYS C N 1
ATOM 7531 C CA . LYS C 1 240 ? 27.467 6.589 27.596 1.00 22.26 240 LYS C CA 1
ATOM 7532 C C . LYS C 1 240 ? 28.119 5.347 27.009 1.00 19.96 240 LYS C C 1
ATOM 7533 O O . LYS C 1 240 ? 29.310 5.098 27.237 1.00 20.74 240 LYS C O 1
ATOM 7539 N N . ALA C 1 241 ? 27.346 4.543 26.264 1.00 17.66 241 ALA C N 1
ATOM 7540 C CA . ALA C 1 241 ? 27.891 3.336 25.657 1.00 17.43 241 ALA C CA 1
ATOM 7541 C C . ALA C 1 241 ? 28.949 3.674 24.615 1.00 20.54 241 ALA C C 1
ATOM 7542 O O . ALA C 1 241 ? 29.965 2.978 24.515 1.00 18.00 241 ALA C O 1
ATOM 7544 N N . LEU C 1 242 ? 28.727 4.735 23.821 1.00 16.96 242 LEU C N 1
ATOM 7545 C CA . LEU C 1 242 ? 29.693 5.090 22.782 1.00 16.80 242 LEU C CA 1
ATOM 7546 C C . LEU C 1 242 ? 31.018 5.539 23.381 1.00 19.01 242 LEU C C 1
ATOM 7547 O O . LEU C 1 242 ? 32.084 5.174 22.880 1.00 20.03 242 LEU C O 1
ATOM 7552 N N . VAL C 1 243 ? 30.971 6.385 24.413 1.00 20.07 243 VAL C N 1
ATOM 7553 C CA . VAL C 1 243 ? 32.211 6.872 25.008 1.00 19.78 243 VAL C CA 1
ATOM 7554 C C . VAL C 1 243 ? 32.981 5.716 25.635 1.00 18.19 243 VAL C C 1
ATOM 7555 O O . VAL C 1 243 ? 34.206 5.622 25.486 1.00 23.22 243 VAL C O 1
ATOM 7559 N N . LYS C 1 244 ? 32.274 4.783 26.291 1.00 21.47 244 LYS C N 1
ATOM 7560 C CA . LYS C 1 244 ? 32.949 3.634 26.894 1.00 24.51 244 LYS C CA 1
ATOM 7561 C C . LYS C 1 244 ? 33.576 2.741 25.830 1.00 25.74 244 LYS C C 1
ATOM 7562 O O . LYS C 1 244 ? 34.674 2.203 26.028 1.00 23.55 244 LYS C O 1
ATOM 7568 N N . ALA C 1 245 ? 32.888 2.560 24.699 1.00 21.34 245 ALA C N 1
ATOM 7569 C CA . ALA C 1 245 ? 33.474 1.799 23.600 1.00 19.94 245 ALA C CA 1
ATOM 7570 C C . ALA C 1 245 ? 34.705 2.502 23.046 1.00 19.82 245 ALA C C 1
ATOM 7571 O O . ALA C 1 245 ? 35.725 1.856 22.769 1.00 22.13 245 ALA C O 1
ATOM 7573 N N . ALA C 1 246 ? 34.645 3.829 22.901 1.00 17.52 246 ALA C N 1
ATOM 7574 C CA . ALA C 1 246 ? 35.734 4.547 22.243 1.00 17.80 246 ALA C CA 1
ATOM 7575 C C . ALA C 1 246 ? 37.024 4.471 23.048 1.00 23.21 246 ALA C C 1
ATOM 7576 O O . ALA C 1 246 ? 38.122 4.433 22.476 1.00 19.58 246 ALA C O 1
ATOM 7578 N N . VAL C 1 247 ? 36.918 4.475 24.376 1.00 21.20 247 VAL C N 1
ATOM 7579 C CA . VAL C 1 247 ? 38.100 4.399 25.227 1.00 21.09 247 VAL C CA 1
ATOM 7580 C C . VAL C 1 247 ? 38.372 2.974 25.697 1.00 22.21 247 VAL C C 1
ATOM 7581 O O . VAL C 1 247 ? 39.202 2.768 26.586 1.00 28.12 247 VAL C O 1
ATOM 7585 N N . SER C 1 248 ? 37.712 1.979 25.099 1.00 21.81 248 SER C N 1
ATOM 7586 C CA . SER C 1 248 ? 37.788 0.612 25.598 1.00 24.67 248 SER C CA 1
ATOM 7587 C C . SER C 1 248 ? 39.140 -0.042 25.335 1.00 26.88 248 SER C C 1
ATOM 7588 O O . SER C 1 248 ? 39.466 -1.037 25.993 1.00 27.16 248 SER C O 1
ATOM 7591 N N . GLY C 1 249 ? 39.928 0.487 24.399 1.00 27.00 249 GLY C N 1
ATOM 7592 C CA . GLY C 1 249 ? 41.107 -0.217 23.932 1.00 24.34 249 GLY C CA 1
ATOM 7593 C C . GLY C 1 249 ? 40.819 -1.452 23.113 1.00 29.07 249 GLY C C 1
ATOM 7594 O O . GLY C 1 249 ? 41.737 -2.240 22.860 1.00 25.93 249 GLY C O 1
ATOM 7595 N N . LYS C 1 250 ? 39.558 -1.660 22.697 1.00 23.75 250 LYS C N 1
ATOM 7596 C CA . LYS C 1 250 ? 39.204 -2.810 21.883 1.00 22.48 250 LYS C CA 1
ATOM 7597 C C . LYS C 1 250 ? 39.513 -2.517 20.415 1.00 26.20 250 LYS C C 1
ATOM 7598 O O . LYS C 1 250 ? 39.226 -1.422 19.930 1.00 24.06 250 LYS C O 1
ATOM 7604 N N . PRO C 1 251 ? 40.074 -3.481 19.682 1.00 24.56 251 PRO C N 1
ATOM 7605 C CA . PRO C 1 251 ? 40.506 -3.218 18.302 1.00 25.34 251 PRO C CA 1
ATOM 7606 C C . PRO C 1 251 ? 39.375 -3.138 17.289 1.00 23.08 251 PRO C C 1
ATOM 7607 O O . PRO C 1 251 ? 39.647 -2.862 16.116 1.00 20.90 251 PRO C O 1
ATOM 7611 N N . TYR C 1 252 ? 38.120 -3.363 17.686 1.00 21.28 252 TYR C N 1
ATOM 7612 C CA . TYR C 1 252 ? 37.013 -3.300 16.744 1.00 20.37 252 TYR C CA 1
ATOM 7613 C C . TYR C 1 252 ? 36.236 -1.988 16.836 1.00 21.40 252 TYR C C 1
ATOM 7614 O O . TYR C 1 252 ? 35.146 -1.884 16.254 1.00 19.78 252 TYR C O 1
ATOM 7623 N N . PHE C 1 253 ? 36.774 -0.989 17.543 1.00 21.29 253 PHE C N 1
ATOM 7624 C CA . PHE C 1 253 ? 36.263 0.380 17.520 1.00 18.58 253 PHE C CA 1
ATOM 7625 C C . PHE C 1 253 ? 37.416 1.304 17.156 1.00 19.50 253 PHE C C 1
ATOM 7626 O O . PHE C 1 253 ? 38.490 1.216 17.759 1.00 20.54 253 PHE C O 1
ATOM 7634 N N . PHE C 1 254 ? 37.217 2.172 16.165 1.00 16.28 254 PHE C N 1
ATOM 7635 C CA . PHE C 1 254 ? 38.233 3.172 15.871 1.00 16.18 254 PHE C CA 1
ATOM 7636 C C . PHE C 1 254 ? 37.575 4.396 15.252 1.00 14.33 254 PHE C C 1
ATOM 7637 O O . PHE C 1 254 ? 36.370 4.418 14.999 1.00 12.84 254 PHE C O 1
ATOM 7645 N N . PHE C 1 255 ? 38.390 5.427 15.035 1.00 13.53 255 PHE C N 1
ATOM 7646 C CA . PHE C 1 255 ? 37.904 6.765 14.719 1.00 14.95 255 PHE C CA 1
ATOM 7647 C C . PHE C 1 255 ? 37.512 6.887 13.256 1.00 16.66 255 PHE C C 1
ATOM 7648 O O . PHE C 1 255 ? 38.314 6.597 12.362 1.00 15.16 255 PHE C O 1
ATOM 7656 N N . GLY C 1 256 ? 36.285 7.345 13.017 1.00 11.93 256 GLY C N 1
ATOM 7657 C CA . GLY C 1 256 ? 35.893 7.833 11.704 1.00 12.51 256 GLY C CA 1
ATOM 7658 C C . GLY C 1 256 ? 35.053 9.068 11.939 1.00 12.78 256 GLY C C 1
ATOM 7659 O O . GLY C 1 256 ? 33.996 8.967 12.566 1.00 13.48 256 GLY C O 1
ATOM 7660 N N . SER C 1 257 ? 35.510 10.234 11.493 1.00 11.05 257 SER C N 1
ATOM 7661 C CA . SER C 1 257 ? 34.865 11.469 11.933 1.00 14.52 257 SER C CA 1
ATOM 7662 C C . SER C 1 257 ? 33.470 11.625 11.349 1.00 13.97 257 SER C C 1
ATOM 7663 O O . SER C 1 257 ? 32.593 12.228 11.982 1.00 11.71 257 SER C O 1
ATOM 7666 N N . ASP C 1 258 ? 33.256 11.118 10.141 1.00 11.42 258 ASP C N 1
ATOM 7667 C CA . ASP C 1 258 ? 32.115 11.526 9.326 1.00 11.70 258 ASP C CA 1
ATOM 7668 C C . ASP C 1 258 ? 32.009 13.045 9.287 1.00 14.21 258 ASP C C 1
ATOM 7669 O O . ASP C 1 258 ? 30.918 13.613 9.345 1.00 12.28 258 ASP C O 1
ATOM 7674 N N . SER C 1 259 ? 33.158 13.721 9.224 1.00 11.23 259 SER C N 1
ATOM 7675 C CA . SER C 1 259 ? 33.110 15.166 9.029 1.00 13.97 259 SER C CA 1
ATOM 7676 C C . SER C 1 259 ? 32.421 15.465 7.701 1.00 15.43 259 SER C C 1
ATOM 7677 O O . SER C 1 259 ? 32.825 14.951 6.652 1.00 13.08 259 SER C O 1
ATOM 7680 N N . ALA C 1 260 ? 31.366 16.281 7.756 1.00 11.79 260 ALA C N 1
ATOM 7681 C CA . ALA C 1 260 ? 30.445 16.481 6.641 1.00 14.36 260 ALA C CA 1
ATOM 7682 C C . ALA C 1 260 ? 30.258 17.976 6.441 1.00 17.35 260 ALA C C 1
ATOM 7683 O O . ALA C 1 260 ? 29.383 18.589 7.066 1.00 18.23 260 ALA C O 1
ATOM 7685 N N . PRO C 1 261 ? 31.056 18.595 5.568 1.00 16.01 261 PRO C N 1
ATOM 7686 C CA . PRO C 1 261 ? 30.982 20.056 5.397 1.00 17.76 261 PRO C CA 1
ATOM 7687 C C . PRO C 1 261 ? 29.707 20.480 4.676 1.00 16.68 261 PRO C C 1
ATOM 7688 O O . PRO C 1 261 ? 29.368 19.952 3.615 1.00 17.07 261 PRO C O 1
ATOM 7692 N N . HIS C 1 262 ? 29.014 21.462 5.254 1.00 17.73 262 HIS C N 1
ATOM 7693 C CA . HIS C 1 262 ? 27.905 22.120 4.589 1.00 18.57 262 HIS C CA 1
ATOM 7694 C C . HIS C 1 262 ? 28.049 23.629 4.727 1.00 15.26 262 HIS C C 1
ATOM 7695 O O . HIS C 1 262 ? 28.418 24.122 5.800 1.00 20.42 262 HIS C O 1
ATOM 7702 N N . PRO C 1 263 ? 27.777 24.378 3.664 1.00 18.78 263 PRO C N 1
ATOM 7703 C CA . PRO C 1 263 ? 27.713 25.833 3.806 1.00 22.40 263 PRO C CA 1
ATOM 7704 C C . PRO C 1 263 ? 26.582 26.196 4.752 1.00 20.10 263 PRO C C 1
ATOM 7705 O O . PRO C 1 263 ? 25.552 25.521 4.807 1.00 21.45 263 PRO C O 1
ATOM 7709 N N . VAL C 1 264 ? 26.794 27.275 5.503 1.00 19.60 264 VAL C N 1
ATOM 7710 C CA . VAL C 1 264 ? 25.880 27.651 6.572 1.00 22.88 264 VAL C CA 1
ATOM 7711 C C . VAL C 1 264 ? 24.454 27.827 6.059 1.00 22.80 264 VAL C C 1
ATOM 7712 O O . VAL C 1 264 ? 23.488 27.541 6.781 1.00 23.93 264 VAL C O 1
ATOM 7716 N N . GLN C 1 265 ? 24.290 28.269 4.810 1.00 20.83 265 GLN C N 1
ATOM 7717 C CA . GLN C 1 265 ? 22.945 28.478 4.282 1.00 27.21 265 GLN C CA 1
ATOM 7718 C C . GLN C 1 265 ? 22.182 27.171 4.099 1.00 28.14 265 GLN C C 1
ATOM 7719 O O . GLN C 1 265 ? 20.952 27.200 4.000 1.00 25.65 265 GLN C O 1
ATOM 7725 N N . ASN C 1 266 ? 22.869 26.030 4.055 1.00 20.55 266 ASN C N 1
ATOM 7726 C CA . ASN C 1 266 ? 22.180 24.747 3.982 1.00 22.57 266 ASN C CA 1
ATOM 7727 C C . ASN C 1 266 ? 21.873 24.178 5.363 1.00 21.41 266 ASN C C 1
ATOM 7728 O O . ASN C 1 266 ? 21.322 23.078 5.461 1.00 19.27 266 ASN C O 1
ATOM 7733 N N . LYS C 1 267 ? 22.220 24.892 6.425 1.00 19.34 267 LYS C N 1
ATOM 7734 C CA . LYS C 1 267 ? 21.778 24.544 7.766 1.00 18.22 267 LYS C CA 1
ATOM 7735 C C . LYS C 1 267 ? 20.689 25.470 8.280 1.00 24.32 267 LYS C C 1
ATOM 7736 O O . LYS C 1 267 ? 19.877 25.057 9.111 1.00 20.51 267 LYS C O 1
ATOM 7742 N N . ALA C 1 268 ? 20.644 26.707 7.791 1.00 19.88 268 ALA C N 1
ATOM 7743 C CA . ALA C 1 268 ? 19.652 27.685 8.240 1.00 24.87 268 ALA C CA 1
ATOM 7744 C C . ALA C 1 268 ? 18.430 27.627 7.320 1.00 19.86 268 ALA C C 1
ATOM 7745 O O . ALA C 1 268 ? 18.183 28.503 6.491 1.00 24.54 268 ALA C O 1
ATOM 7747 N N . ASN C 1 269 ? 17.661 26.549 7.487 1.00 17.42 269 ASN C N 1
ATOM 7748 C CA . ASN C 1 269 ? 16.483 26.247 6.681 1.00 17.26 269 ASN C CA 1
ATOM 7749 C C . ASN C 1 269 ? 15.335 25.876 7.611 1.00 16.23 269 ASN C C 1
ATOM 7750 O O . ASN C 1 269 ? 15.553 25.221 8.628 1.00 16.40 269 ASN C O 1
ATOM 7755 N N . TYR C 1 270 ? 14.102 26.242 7.243 1.00 17.96 270 TYR C N 1
ATOM 7756 C CA . TYR C 1 270 ? 12.996 25.769 8.078 1.00 18.20 270 TYR C CA 1
ATOM 7757 C C . TYR C 1 270 ? 12.559 24.361 7.713 1.00 16.37 270 TYR C C 1
ATOM 7758 O O . TYR C 1 270 ? 11.855 23.712 8.500 1.00 16.54 270 TYR C O 1
ATOM 7767 N N . GLU C 1 271 ? 12.979 23.851 6.561 1.00 16.10 271 GLU C N 1
ATOM 7768 C CA . GLU C 1 271 ? 12.747 22.452 6.256 1.00 13.23 271 GLU C CA 1
ATOM 7769 C C . GLU C 1 271 ? 13.896 21.951 5.401 1.00 16.57 271 GLU C C 1
ATOM 7770 O O . GLU C 1 271 ? 14.534 22.726 4.679 1.00 15.63 271 GLU C O 1
ATOM 7776 N N . GLY C 1 272 ? 14.158 20.651 5.491 1.00 14.98 272 GLY C N 1
ATOM 7777 C CA . GLY C 1 272 ? 15.233 20.078 4.689 1.00 17.42 272 GLY C CA 1
ATOM 7778 C C . GLY C 1 272 ? 16.625 20.530 5.082 1.00 19.38 272 GLY C C 1
ATOM 7779 O O . GLY C 1 272 ? 17.480 20.735 4.206 1.00 17.44 272 GLY C O 1
ATOM 7780 N N . VAL C 1 273 ? 16.867 20.708 6.383 1.00 14.31 273 VAL C N 1
ATOM 7781 C CA . VAL C 1 273 ? 18.209 20.969 6.891 1.00 14.76 273 VAL C CA 1
ATOM 7782 C C . VAL C 1 273 ? 19.129 19.825 6.487 1.00 17.81 273 VAL C C 1
ATOM 7783 O O . VAL C 1 273 ? 18.813 18.653 6.711 1.00 15.37 273 VAL C O 1
ATOM 7787 N N . CYS C 1 274 ? 20.270 20.157 5.871 1.00 14.97 274 CYS C N 1
ATOM 7788 C CA . CYS C 1 274 ? 21.239 19.127 5.497 1.00 13.54 274 CYS C CA 1
ATOM 7789 C C . CYS C 1 274 ? 21.812 18.448 6.734 1.00 12.09 274 CYS C C 1
ATOM 7790 O O . CYS C 1 274 ? 22.141 19.108 7.721 1.00 16.72 274 CYS C O 1
ATOM 7793 N N . ALA C 1 275 ? 21.956 17.128 6.669 1.00 11.58 275 ALA C N 1
ATOM 7794 C CA . ALA C 1 275 ? 22.536 16.366 7.770 1.00 10.79 275 ALA C CA 1
ATOM 7795 C C . ALA C 1 275 ? 24.056 16.387 7.691 1.00 12.95 275 ALA C C 1
ATOM 7796 O O . ALA C 1 275 ? 24.631 16.148 6.621 1.00 11.13 275 ALA C O 1
ATOM 7798 N N . GLY C 1 276 ? 24.701 16.655 8.825 1.00 14.21 276 GLY C N 1
ATOM 7799 C CA . GLY C 1 276 ? 26.148 16.569 8.895 1.00 12.78 276 GLY C CA 1
ATOM 7800 C C . GLY C 1 276 ? 26.799 17.565 9.827 1.00 15.84 276 GLY C C 1
ATOM 7801 O O . GLY C 1 276 ? 26.400 18.737 9.898 1.00 14.32 276 GLY C O 1
ATOM 7802 N N . VAL C 1 277 ? 27.822 17.099 10.540 1.00 10.78 277 VAL C N 1
ATOM 7803 C CA . VAL C 1 277 ? 28.613 17.915 11.449 1.00 12.34 277 VAL C CA 1
ATOM 7804 C C . VAL C 1 277 ? 30.007 18.035 10.852 1.00 14.57 277 VAL C C 1
ATOM 7805 O O . VAL C 1 277 ? 30.557 17.043 10.361 1.00 13.54 277 VAL C O 1
ATOM 7809 N N . TYR C 1 278 ? 30.574 19.246 10.886 1.00 15.81 278 TYR C N 1
ATOM 7810 C CA . TYR C 1 278 ? 31.913 19.494 10.351 1.00 13.23 278 TYR C CA 1
ATOM 7811 C C . TYR C 1 278 ? 32.932 19.459 11.485 1.00 17.53 278 TYR C C 1
ATOM 7812 O O . TYR C 1 278 ? 33.009 20.392 12.293 1.00 19.92 278 TYR C O 1
ATOM 7821 N N . SER C 1 279 ? 33.756 18.412 11.510 1.00 15.00 279 SER C N 1
ATOM 7822 C CA . SER C 1 279 ? 34.726 18.233 12.575 1.00 15.34 279 SER C CA 1
ATOM 7823 C C . SER C 1 279 ? 36.170 18.179 12.084 1.00 18.04 279 SER C C 1
ATOM 7824 O O . SER C 1 279 ? 37.074 18.016 12.911 1.00 18.35 279 SER C O 1
ATOM 7827 N N . GLN C 1 280 ? 36.420 18.321 10.780 1.00 14.90 280 GLN C N 1
ATOM 7828 C CA . GLN C 1 280 ? 37.761 18.029 10.256 1.00 15.54 280 GLN C CA 1
ATOM 7829 C C . GLN C 1 280 ? 38.819 18.945 10.858 1.00 20.58 280 GLN C C 1
ATOM 7830 O O . GLN C 1 280 ? 39.911 18.483 11.214 1.00 16.21 280 GLN C O 1
ATOM 7836 N N . SER C 1 281 ? 38.516 20.243 10.981 1.00 20.23 281 SER C N 1
ATOM 7837 C CA . SER C 1 281 ? 39.528 21.233 11.366 1.00 21.17 281 SER C CA 1
ATOM 7838 C C . SER C 1 281 ? 40.131 20.982 12.744 1.00 22.82 281 SER C C 1
ATOM 7839 O O . SER C 1 281 ? 41.235 21.472 13.025 1.00 22.92 281 SER C O 1
ATOM 7842 N N . PHE C 1 282 ? 39.447 20.250 13.621 1.00 18.80 282 PHE C N 1
ATOM 7843 C CA . PHE C 1 282 ? 39.974 19.994 14.955 1.00 19.60 282 PHE C CA 1
ATOM 7844 C C . PHE C 1 282 ? 39.771 18.545 15.345 1.00 17.02 282 PHE C C 1
ATOM 7845 O O . PHE C 1 282 ? 39.615 18.233 16.526 1.00 16.14 282 PHE C O 1
ATOM 7853 N N . ALA C 1 283 ? 39.801 17.649 14.351 1.00 16.59 283 ALA C N 1
ATOM 7854 C CA . ALA C 1 283 ? 39.391 16.263 14.543 1.00 16.98 283 ALA C CA 1
ATOM 7855 C C . ALA C 1 283 ? 40.087 15.617 15.738 1.00 19.68 283 ALA C C 1
ATOM 7856 O O . ALA C 1 283 ? 39.434 15.146 16.671 1.00 16.20 283 ALA C O 1
ATOM 7858 N N . ILE C 1 284 ? 41.416 15.582 15.736 1.00 16.49 284 ILE C N 1
ATOM 7859 C CA . ILE C 1 284 ? 42.098 14.868 16.810 1.00 16.00 284 ILE C CA 1
ATOM 7860 C C . ILE C 1 284 ? 41.953 15.604 18.143 1.00 15.98 284 ILE C C 1
ATOM 7861 O O . ILE C 1 284 ? 41.694 14.949 19.164 1.00 18.06 284 ILE C O 1
ATOM 7866 N N . PRO C 1 285 ? 42.109 16.935 18.202 1.00 16.99 285 PRO C N 1
ATOM 7867 C CA . PRO C 1 285 ? 41.808 17.642 19.467 1.00 20.00 285 PRO C CA 1
ATOM 7868 C C . PRO C 1 285 ? 40.430 17.345 20.059 1.00 20.45 285 PRO C C 1
ATOM 7869 O O . PRO C 1 285 ? 40.325 17.251 21.290 1.00 21.07 285 PRO C O 1
ATOM 7873 N N . TYR C 1 286 ? 39.375 17.186 19.240 1.00 19.12 286 TYR C N 1
ATOM 7874 C CA . TYR C 1 286 ? 38.070 16.800 19.786 1.00 16.58 286 TYR C CA 1
ATOM 7875 C C . TYR C 1 286 ? 38.161 15.469 20.515 1.00 15.61 286 TYR C C 1
ATOM 7876 O O . TYR C 1 286 ? 37.651 15.311 21.632 1.00 17.27 286 TYR C O 1
ATOM 7885 N N . ILE C 1 287 ? 38.768 14.474 19.868 1.00 15.88 287 ILE C N 1
ATOM 7886 C CA . ILE C 1 287 ? 38.846 13.146 20.458 1.00 16.78 287 ILE C CA 1
ATOM 7887 C C . ILE C 1 287 ? 39.697 13.175 21.725 1.00 16.58 287 ILE C C 1
ATOM 7888 O O . ILE C 1 287 ? 39.391 12.504 22.718 1.00 16.96 287 ILE C O 1
ATOM 7893 N N . ALA C 1 288 ? 40.783 13.946 21.699 1.00 19.27 288 ALA C N 1
ATOM 7894 C CA . ALA C 1 288 ? 41.648 14.057 22.866 1.00 22.85 288 ALA C CA 1
ATOM 7895 C C . ALA C 1 288 ? 40.883 14.616 24.056 1.00 19.20 288 ALA C C 1
ATOM 7896 O O . ALA C 1 288 ? 41.106 14.203 25.200 1.00 24.50 288 ALA C O 1
ATOM 7898 N N . GLN C 1 289 ? 39.953 15.537 23.802 1.00 22.92 289 GLN C N 1
ATOM 7899 C CA . GLN C 1 289 ? 39.118 16.058 24.879 1.00 20.80 289 GLN C CA 1
ATOM 7900 C C . GLN C 1 289 ? 38.394 14.930 25.599 1.00 26.43 289 GLN C C 1
ATOM 7901 O O . GLN C 1 289 ? 38.353 14.886 26.837 1.00 24.51 289 GLN C O 1
ATOM 7907 N N . VAL C 1 290 ? 37.829 13.996 24.836 1.00 19.36 290 VAL C N 1
ATOM 7908 C CA . VAL C 1 290 ? 37.067 12.897 25.420 1.00 21.76 290 VAL C CA 1
ATOM 7909 C C . VAL C 1 290 ? 37.978 11.963 26.201 1.00 22.63 290 VAL C C 1
ATOM 7910 O O . VAL C 1 290 ? 37.663 11.558 27.328 1.00 23.48 290 VAL C O 1
ATOM 7914 N N . PHE C 1 291 ? 39.117 11.593 25.612 1.00 20.99 291 PHE C N 1
ATOM 7915 C CA . PHE C 1 291 ? 39.995 10.641 26.279 1.00 23.87 291 PHE C CA 1
ATOM 7916 C C . PHE C 1 291 ? 40.612 11.239 27.541 1.00 23.20 291 PHE C C 1
ATOM 7917 O O . PHE C 1 291 ? 40.819 10.524 28.525 1.00 25.69 291 PHE C O 1
ATOM 7925 N N . GLU C 1 292 ? 40.869 12.543 27.543 1.00 20.93 292 GLU C N 1
ATOM 7926 C CA . GLU C 1 292 ? 41.340 13.201 28.759 1.00 29.98 292 GLU C CA 1
ATOM 7927 C C . GLU C 1 292 ? 40.272 13.167 29.843 1.00 30.50 292 GLU C C 1
ATOM 7928 O O . GLU C 1 292 ? 40.532 12.754 30.981 1.00 30.49 292 GLU C O 1
ATOM 7934 N N . GLU C 1 293 ? 39.052 13.590 29.501 1.00 28.06 293 GLU C N 1
ATOM 7935 C CA . GLU C 1 293 ? 37.970 13.590 30.476 1.00 27.76 293 GLU C CA 1
ATOM 7936 C C . GLU C 1 293 ? 37.680 12.184 30.992 1.00 29.00 293 GLU C C 1
ATOM 7937 O O . GLU C 1 293 ? 37.252 12.020 32.143 1.00 29.89 293 GLU C O 1
ATOM 7943 N N . GLN C 1 294 ? 37.939 11.158 30.186 1.00 22.80 294 GLN C N 1
ATOM 7944 C CA . GLN C 1 294 ? 37.716 9.784 30.609 1.00 26.79 294 GLN C CA 1
ATOM 7945 C C . GLN C 1 294 ? 38.926 9.163 31.290 1.00 28.41 294 GLN C C 1
ATOM 7946 O O . GLN C 1 294 ? 38.860 7.991 31.682 1.00 27.43 294 GLN C O 1
ATOM 7952 N N . ASN C 1 295 ? 40.020 9.907 31.431 1.00 27.07 295 ASN C N 1
ATOM 7953 C CA . ASN C 1 295 ? 41.236 9.387 32.053 1.00 31.43 295 ASN C CA 1
ATOM 7954 C C . ASN C 1 295 ? 41.727 8.147 31.324 1.00 30.84 295 ASN C C 1
ATOM 7955 O O . ASN C 1 295 ? 42.083 7.132 31.924 1.00 28.31 295 ASN C O 1
ATOM 7960 N N . ALA C 1 296 ? 41.746 8.246 30.000 1.00 30.88 296 ALA C N 1
ATOM 7961 C CA . ALA C 1 296 ? 42.127 7.109 29.179 1.00 29.32 296 ALA C CA 1
ATOM 7962 C C . ALA C 1 296 ? 43.046 7.526 28.036 1.00 29.16 296 ALA C C 1
ATOM 7963 O O . ALA C 1 296 ? 43.039 6.896 26.973 1.00 27.28 296 ALA C O 1
ATOM 7965 N N . LEU C 1 297 ? 43.856 8.566 28.239 1.00 26.93 297 LEU C N 1
ATOM 7966 C CA . LEU C 1 297 ? 44.720 9.049 27.167 1.00 31.21 297 LEU C CA 1
ATOM 7967 C C . LEU C 1 297 ? 45.694 7.982 26.675 1.00 28.98 297 LEU C C 1
ATOM 7968 O O . LEU C 1 297 ? 46.133 8.043 25.522 1.00 30.42 297 LEU C O 1
ATOM 7973 N N . GLU C 1 298 ? 46.021 6.992 27.508 1.00 32.81 298 GLU C N 1
ATOM 7974 C CA . GLU C 1 298 ? 46.880 5.903 27.058 1.00 32.87 298 GLU C CA 1
ATOM 7975 C C . GLU C 1 298 ? 46.234 5.079 25.950 1.00 30.24 298 GLU C C 1
ATOM 7976 O O . GLU C 1 298 ? 46.945 4.376 25.227 1.00 28.01 298 GLU C O 1
ATOM 7982 N N . ASN C 1 299 ? 44.908 5.140 25.802 1.00 28.07 299 ASN C N 1
ATOM 7983 C CA . ASN C 1 299 ? 44.216 4.389 24.760 1.00 26.75 299 ASN C CA 1
ATOM 7984 C C . ASN C 1 299 ? 43.965 5.215 23.505 1.00 23.65 299 ASN C C 1
ATOM 7985 O O . ASN C 1 299 ? 43.378 4.698 22.546 1.00 24.06 299 ASN C O 1
ATOM 7990 N N . LEU C 1 300 ? 44.425 6.468 23.477 1.00 20.03 300 LEU C N 1
ATOM 7991 C CA . LEU C 1 300 ? 44.121 7.349 22.358 1.00 20.70 300 LEU C CA 1
ATOM 7992 C C . LEU C 1 300 ? 44.798 6.878 21.082 1.00 25.74 300 LEU C C 1
ATOM 7993 O O . LEU C 1 300 ? 44.168 6.847 20.018 1.00 21.13 300 LEU C O 1
ATOM 7998 N N . LYS C 1 301 ? 46.077 6.496 21.165 1.00 20.02 301 LYS C N 1
ATOM 7999 C CA . LYS C 1 301 ? 46.802 6.116 19.957 1.00 25.24 301 LYS C CA 1
ATOM 8000 C C . LYS C 1 301 ? 46.148 4.924 19.271 1.00 21.60 301 LYS C C 1
ATOM 8001 O O . LYS C 1 301 ? 46.116 4.847 18.039 1.00 22.27 301 LYS C O 1
ATOM 8007 N N . GLY C 1 302 ? 45.624 3.981 20.048 1.00 20.00 302 GLY C N 1
ATOM 8008 C CA . GLY C 1 302 ? 44.930 2.861 19.440 1.00 23.98 302 GLY C CA 1
ATOM 8009 C C . GLY C 1 302 ? 43.692 3.303 18.684 1.00 20.39 302 GLY C C 1
ATOM 8010 O O . GLY C 1 302 ? 43.454 2.867 17.554 1.00 18.82 302 GLY C O 1
ATOM 8011 N N . PHE C 1 303 ? 42.923 4.222 19.274 1.00 20.53 303 PHE C N 1
ATOM 8012 C CA . PHE C 1 303 ? 41.634 4.601 18.699 1.00 17.82 303 PHE C CA 1
ATOM 8013 C C . PHE C 1 303 ? 41.800 5.441 17.437 1.00 16.71 303 PHE C C 1
ATOM 8014 O O . PHE C 1 303 ? 41.011 5.300 16.496 1.00 18.33 303 PHE C O 1
ATOM 8022 N N . VAL C 1 304 ? 42.816 6.308 17.385 1.00 15.16 304 VAL C N 1
ATOM 8023 C CA . VAL C 1 304 ? 43.004 7.217 16.258 1.00 13.59 304 VAL C CA 1
ATOM 8024 C C . VAL C 1 304 ? 44.165 6.827 15.356 1.00 18.45 304 VAL C C 1
ATOM 8025 O O . VAL C 1 304 ? 44.480 7.583 14.428 1.00 20.15 304 VAL C O 1
ATOM 8029 N N . SER C 1 305 ? 44.822 5.691 15.595 1.00 17.21 305 SER C N 1
ATOM 8030 C CA . SER C 1 305 ? 45.876 5.294 14.669 1.00 21.28 305 SER C CA 1
ATOM 8031 C C . SER C 1 305 ? 45.999 3.783 14.522 1.00 20.82 305 SER C C 1
ATOM 8032 O O . SER C 1 305 ? 45.804 3.261 13.423 1.00 19.88 305 SER C O 1
ATOM 8035 N N . ASP C 1 306 ? 46.309 3.069 15.610 1.00 22.67 306 ASP C N 1
ATOM 8036 C CA . ASP C 1 306 ? 46.667 1.653 15.498 1.00 24.54 306 ASP C CA 1
ATOM 8037 C C . ASP C 1 306 ? 45.558 0.831 14.846 1.00 21.16 306 ASP C C 1
ATOM 8038 O O . ASP C 1 306 ? 45.809 0.060 13.909 1.00 20.75 306 ASP C O 1
ATOM 8043 N N . PHE C 1 307 ? 44.325 0.960 15.346 1.00 19.30 307 PHE C N 1
ATOM 8044 C CA . PHE C 1 307 ? 43.281 0.004 14.985 1.00 17.83 307 PHE C CA 1
ATOM 8045 C C . PHE C 1 307 ? 42.789 0.221 13.560 1.00 15.61 307 PHE C C 1
ATOM 8046 O O . PHE C 1 307 ? 42.496 -0.748 12.849 1.00 19.52 307 PHE C O 1
ATOM 8054 N N . GLY C 1 308 ? 42.703 1.473 13.117 1.00 16.96 308 GLY C N 1
ATOM 8055 C CA . GLY C 1 308 ? 42.297 1.724 11.739 1.00 15.13 308 GLY C CA 1
ATOM 8056 C C . GLY C 1 308 ? 43.356 1.291 10.746 1.00 18.55 308 GLY C C 1
ATOM 8057 O O . GLY C 1 308 ? 43.047 0.690 9.713 1.00 18.24 308 GLY C O 1
ATOM 8058 N N . ILE C 1 309 ? 44.622 1.588 11.047 1.00 18.91 309 ILE C N 1
ATOM 8059 C CA . ILE C 1 309 ? 45.719 1.126 10.199 1.00 18.17 309 ILE C CA 1
ATOM 8060 C C . ILE C 1 309 ? 45.709 -0.396 10.089 1.00 20.63 309 ILE C C 1
ATOM 8061 O O . ILE C 1 309 ? 45.894 -0.956 9.001 1.00 21.07 309 ILE C O 1
ATOM 8066 N N . SER C 1 310 ? 45.472 -1.087 11.206 1.00 19.64 310 SER C N 1
ATOM 8067 C CA . SER C 1 310 ? 45.467 -2.548 11.196 1.00 20.46 310 SER C CA 1
ATOM 8068 C C . SER C 1 310 ? 44.292 -3.108 10.389 1.00 22.35 310 SER C C 1
ATOM 8069 O O . SER C 1 310 ? 44.463 -4.041 9.594 1.00 21.74 310 SER C O 1
ATOM 8072 N N . PHE C 1 311 ? 43.090 -2.554 10.585 1.00 18.85 311 PHE C N 1
ATOM 8073 C CA . PHE C 1 311 ? 41.902 -3.082 9.912 1.00 21.03 311 PHE C CA 1
ATOM 8074 C C . PHE C 1 311 ? 41.967 -2.860 8.407 1.00 17.87 311 PHE C C 1
ATOM 8075 O O . PHE C 1 311 ? 41.593 -3.743 7.626 1.00 16.98 311 PHE C O 1
ATOM 8083 N N . TYR C 1 312 ? 42.406 -1.680 7.979 1.00 16.22 312 TYR C N 1
ATOM 8084 C CA . TYR C 1 312 ? 42.512 -1.396 6.558 1.00 17.29 312 TYR C CA 1
ATOM 8085 C C . TYR C 1 312 ? 43.827 -1.904 5.982 1.00 20.20 312 TYR C C 1
ATOM 8086 O O . TYR C 1 312 ? 44.053 -1.766 4.774 1.00 19.97 312 TYR C O 1
ATOM 8095 N N . GLU C 1 313 ? 44.681 -2.470 6.834 1.00 17.38 313 GLU C N 1
ATOM 8096 C CA . GLU C 1 313 ? 45.980 -3.027 6.449 1.00 23.17 313 GLU C CA 1
ATOM 8097 C C . GLU C 1 313 ? 46.785 -2.021 5.632 1.00 26.21 313 GLU C C 1
ATOM 8098 O O . GLU C 1 313 ? 47.241 -2.296 4.520 1.00 25.01 313 GLU C O 1
ATOM 8104 N N . VAL C 1 314 ? 46.944 -0.829 6.206 1.00 20.68 314 VAL C N 1
ATOM 8105 C CA . VAL C 1 314 ? 47.704 0.252 5.592 1.00 22.09 314 VAL C CA 1
ATOM 8106 C C . VAL C 1 314 ? 49.186 -0.057 5.748 1.00 27.01 314 VAL C C 1
ATOM 8107 O O . VAL C 1 314 ? 49.652 -0.355 6.852 1.00 24.30 314 VAL C O 1
ATOM 8111 N N . LYS C 1 315 ? 49.923 0.014 4.649 1.00 29.15 315 LYS C N 1
ATOM 8112 C CA . LYS C 1 315 ? 51.347 -0.288 4.637 1.00 30.33 315 LYS C CA 1
ATOM 8113 C C . LYS C 1 315 ? 52.153 0.998 4.520 1.00 30.81 315 LYS C C 1
ATOM 8114 O O . LYS C 1 315 ? 51.698 1.991 3.945 1.00 25.07 315 LYS C O 1
ATOM 8120 N N . ASP C 1 316 ? 53.381 0.960 5.052 1.00 33.70 316 ASP C N 1
ATOM 8121 C CA . ASP C 1 316 ? 54.262 2.118 4.957 1.00 31.50 316 ASP C CA 1
ATOM 8122 C C . ASP C 1 316 ? 54.448 2.575 3.513 1.00 29.29 316 ASP C C 1
ATOM 8123 O O . ASP C 1 316 ? 54.644 3.770 3.258 1.00 30.34 316 ASP C O 1
ATOM 8128 N N . SER C 1 317 ? 54.372 1.650 2.554 1.00 34.30 317 SER C N 1
ATOM 8129 C CA . SER C 1 317 ? 54.620 2.009 1.164 1.00 32.85 317 SER C CA 1
ATOM 8130 C C . SER C 1 317 ? 53.484 2.818 0.548 1.00 33.80 317 SER C C 1
ATOM 8131 O O . SER C 1 317 ? 53.708 3.496 -0.460 1.00 36.49 317 SER C O 1
ATOM 8134 N N . GLU C 1 318 ? 52.273 2.758 1.108 1.00 32.05 318 GLU C N 1
ATOM 8135 C CA . GLU C 1 318 ? 51.193 3.579 0.583 1.00 31.63 318 GLU C CA 1
ATOM 8136 C C . GLU C 1 318 ? 51.202 4.993 1.147 1.00 28.19 318 GLU C C 1
ATOM 8137 O O . GLU C 1 318 ? 50.447 5.841 0.672 1.00 26.81 318 GLU C O 1
ATOM 8143 N N . VAL C 1 319 ? 52.035 5.256 2.136 1.00 27.77 319 VAL C N 1
ATOM 8144 C CA . VAL C 1 319 ? 51.883 6.447 2.948 1.00 27.61 319 VAL C CA 1
ATOM 8145 C C . VAL C 1 319 ? 52.451 7.650 2.201 1.00 26.73 319 VAL C C 1
ATOM 8146 O O . VAL C 1 319 ? 53.572 7.621 1.695 1.00 32.14 319 VAL C O 1
ATOM 8150 N N . ALA C 1 320 ? 51.647 8.714 2.090 1.00 19.78 320 ALA C N 1
ATOM 8151 C CA . ALA C 1 320 ? 52.073 9.928 1.403 1.00 19.42 320 ALA C CA 1
ATOM 8152 C C . ALA C 1 320 ? 53.133 10.718 2.168 1.00 23.37 320 ALA C C 1
ATOM 8153 O O . ALA C 1 320 ? 53.865 11.498 1.545 1.00 24.23 320 ALA C O 1
ATOM 8155 N N . SER C 1 321 ? 53.193 10.586 3.490 1.00 24.78 321 SER C N 1
ATOM 8156 C CA . SER C 1 321 ? 54.142 11.314 4.324 1.00 25.26 321 SER C CA 1
ATOM 8157 C C . SER C 1 321 ? 54.294 10.571 5.641 1.00 28.04 321 SER C C 1
ATOM 8158 O O . SER C 1 321 ? 53.303 10.129 6.229 1.00 25.36 321 SER C O 1
ATOM 8161 N N . SER C 1 322 ? 55.538 10.421 6.093 1.00 22.00 322 SER C N 1
ATOM 8162 C CA . SER C 1 322 ? 55.811 9.732 7.346 1.00 18.51 322 SER C CA 1
ATOM 8163 C C . SER C 1 322 ? 55.755 10.660 8.554 1.00 20.59 322 SER C C 1
ATOM 8164 O O . SER C 1 322 ? 56.046 10.213 9.668 1.00 22.61 322 SER C O 1
ATOM 8167 N N . ASP C 1 323 ? 55.366 11.926 8.363 1.00 24.44 323 ASP C N 1
ATOM 8168 C CA . ASP C 1 323 ? 55.223 12.859 9.479 1.00 21.89 323 ASP C CA 1
ATOM 8169 C C . ASP C 1 323 ? 54.311 12.278 10.550 1.00 27.14 323 ASP C C 1
ATOM 8170 O O . ASP C 1 323 ? 53.321 11.605 10.252 1.00 25.83 323 ASP C O 1
ATOM 8175 N N . LYS C 1 324 ? 54.646 12.548 11.804 1.00 20.18 324 LYS C N 1
ATOM 8176 C CA . LYS C 1 324 ? 53.918 12.013 12.942 1.00 24.97 324 LYS C CA 1
ATOM 8177 C C . LYS C 1 324 ? 53.078 13.116 13.562 1.00 26.66 324 LYS C C 1
ATOM 8178 O O . LYS C 1 324 ? 53.515 14.266 13.640 1.00 25.06 324 LYS C O 1
ATOM 8184 N N . ALA C 1 325 ? 51.871 12.772 13.996 1.00 23.91 325 ALA C N 1
ATOM 8185 C CA . ALA C 1 325 ? 50.986 13.755 14.604 1.00 26.24 325 ALA C CA 1
ATOM 8186 C C . ALA C 1 325 ? 51.291 13.824 16.096 1.00 21.05 325 ALA C C 1
ATOM 8187 O O . ALA C 1 325 ? 51.192 12.818 16.805 1.00 24.25 325 ALA C O 1
ATOM 8189 N N . ILE C 1 326 ? 51.670 15.005 16.568 1.00 26.70 326 ILE C N 1
ATOM 8190 C CA . ILE C 1 326 ? 52.040 15.214 17.965 1.00 29.51 326 ILE C CA 1
ATOM 8191 C C . ILE C 1 326 ? 50.931 16.011 18.637 1.00 23.53 326 ILE C C 1
ATOM 8192 O O . ILE C 1 326 ? 50.671 17.165 18.272 1.00 24.93 326 ILE C O 1
ATOM 8197 N N . LEU C 1 327 ? 50.277 15.401 19.613 1.00 23.17 327 LEU C N 1
ATOM 8198 C CA . LEU C 1 327 ? 49.291 16.110 20.414 1.00 25.94 327 LEU C CA 1
ATOM 8199 C C . LEU C 1 327 ? 50.008 16.813 21.561 1.00 30.36 327 LEU C C 1
ATOM 8200 O O . LEU C 1 327 ? 50.759 16.175 22.303 1.00 32.20 327 LEU C O 1
ATOM 8205 N N . PHE C 1 328 ? 49.789 18.118 21.707 1.00 33.93 328 PHE C N 1
ATOM 8206 C CA . PHE C 1 328 ? 50.425 18.846 22.801 1.00 36.31 328 PHE C CA 1
ATOM 8207 C C . PHE C 1 328 ? 49.414 19.720 23.531 1.00 35.75 328 PHE C C 1
ATOM 8208 O O . PHE C 1 328 ? 48.505 20.288 22.915 1.00 37.28 328 PHE C O 1
ATOM 8216 N N . LYS C 1 329 ? 49.599 19.823 24.852 1.00 39.10 329 LYS C N 1
ATOM 8217 C CA . LYS C 1 329 ? 48.601 20.352 25.786 1.00 35.46 329 LYS C CA 1
ATOM 8218 C C . LYS C 1 329 ? 48.627 21.883 25.786 1.00 38.90 329 LYS C C 1
ATOM 8219 O O . LYS C 1 329 ? 48.998 22.542 26.761 1.00 47.24 329 LYS C O 1
ATOM 8225 N N . LYS C 1 330 ? 48.227 22.453 24.651 1.00 33.70 330 LYS C N 1
ATOM 8226 C CA . LYS C 1 330 ? 48.044 23.893 24.502 1.00 38.81 330 LYS C CA 1
ATOM 8227 C C . LYS C 1 330 ? 46.557 24.156 24.290 1.00 40.83 330 LYS C C 1
ATOM 8228 O O . LYS C 1 330 ? 45.995 23.790 23.251 1.00 37.81 330 LYS C O 1
ATOM 8234 N N . GLU C 1 331 ? 45.928 24.780 25.281 1.00 36.82 331 GLU C N 1
ATOM 8235 C CA . GLU C 1 331 ? 44.514 25.121 25.197 1.00 35.94 331 GLU C CA 1
ATOM 8236 C C . GLU C 1 331 ? 44.248 26.048 24.012 1.00 38.10 331 GLU C C 1
ATOM 8237 O O . GLU C 1 331 ? 45.062 26.917 23.689 1.00 37.28 331 GLU C O 1
ATOM 8243 N N . GLN C 1 332 ? 43.110 25.844 23.341 1.00 33.31 332 GLN C N 1
ATOM 8244 C CA . GLN C 1 332 ? 42.746 26.662 22.192 1.00 32.05 332 GLN C CA 1
ATOM 8245 C C . GLN C 1 332 ? 41.232 26.810 22.128 1.00 30.43 332 GLN C C 1
ATOM 8246 O O . GLN C 1 332 ? 40.486 26.062 22.766 1.00 33.74 332 GLN C O 1
ATOM 8252 N N . VAL C 1 333 ? 40.789 27.781 21.335 1.00 24.69 333 VAL C N 1
ATOM 8253 C CA . VAL C 1 333 ? 39.383 28.155 21.246 1.00 33.43 333 VAL C CA 1
ATOM 8254 C C . VAL C 1 333 ? 38.927 27.912 19.817 1.00 29.13 333 VAL C C 1
ATOM 8255 O O . VAL C 1 333 ? 39.495 28.477 18.873 1.00 32.29 333 VAL C O 1
ATOM 8259 N N . ILE C 1 334 ? 37.916 27.065 19.660 1.00 31.68 334 ILE C N 1
ATOM 8260 C CA . ILE C 1 334 ? 37.365 26.793 18.327 1.00 29.69 334 ILE C CA 1
ATOM 8261 C C . ILE C 1 334 ? 36.730 28.066 17.783 1.00 25.52 334 ILE C C 1
ATOM 8262 O O . ILE C 1 334 ? 35.946 28.714 18.497 1.00 27.73 334 ILE C O 1
ATOM 8267 N N . PRO C 1 335 ? 37.020 28.459 16.547 1.00 24.73 335 PRO C N 1
ATOM 8268 C CA . PRO C 1 335 ? 36.411 29.670 15.987 1.00 27.43 335 PRO C CA 1
ATOM 8269 C C . PRO C 1 335 ? 34.909 29.514 15.809 1.00 32.67 335 PRO C C 1
ATOM 8270 O O . PRO C 1 335 ? 34.350 28.416 15.883 1.00 24.67 335 PRO C O 1
ATOM 8274 N N . GLN C 1 336 ? 34.255 30.649 15.529 1.00 29.71 336 GLN C N 1
ATOM 8275 C CA . GLN C 1 336 ? 32.817 30.651 15.282 1.00 28.88 336 GLN C CA 1
ATOM 8276 C C . GLN C 1 336 ? 32.483 30.163 13.883 1.00 31.70 336 GLN C C 1
ATOM 8277 O O . GLN C 1 336 ? 31.427 29.551 13.679 1.00 30.10 336 GLN C O 1
ATOM 8283 N N . VAL C 1 337 ? 33.356 30.435 12.911 1.00 31.49 337 VAL C N 1
ATOM 8284 C CA . VAL C 1 337 ? 33.126 30.105 11.511 1.00 28.76 337 VAL C CA 1
ATOM 8285 C C . VAL C 1 337 ? 34.436 29.600 10.914 1.00 32.66 337 VAL C C 1
ATOM 8286 O O . VAL C 1 337 ? 35.525 29.988 11.347 1.00 32.55 337 VAL C O 1
ATOM 8290 N N . ILE C 1 338 ? 34.324 28.704 9.933 1.00 29.39 338 ILE C N 1
ATOM 8291 C CA . ILE C 1 338 ? 35.434 28.304 9.075 1.00 28.68 338 ILE C CA 1
ATOM 8292 C C . ILE C 1 338 ? 35.076 28.755 7.665 1.00 27.95 338 ILE C C 1
ATOM 8293 O O . ILE C 1 338 ? 34.036 28.354 7.129 1.00 31.70 338 ILE C O 1
ATOM 8298 N N . SER C 1 339 ? 35.929 29.585 7.063 1.00 29.69 339 SER C N 1
ATOM 8299 C CA . SER C 1 339 ? 35.596 30.226 5.802 1.00 24.43 339 SER C CA 1
ATOM 8300 C C . SER C 1 339 ? 36.787 30.198 4.857 1.00 31.61 339 SER C C 1
ATOM 8301 O O . SER C 1 339 ? 37.943 30.169 5.290 1.00 31.89 339 SER C O 1
ATOM 8304 N N . ASP C 1 340 ? 36.489 30.214 3.557 1.00 25.11 340 ASP C N 1
ATOM 8305 C CA . ASP C 1 340 ? 37.499 30.359 2.521 1.00 31.25 340 ASP C CA 1
ATOM 8306 C C . ASP C 1 340 ? 37.661 31.801 2.059 1.00 35.43 340 ASP C C 1
ATOM 8307 O O . ASP C 1 340 ? 38.421 32.056 1.123 1.00 35.65 340 ASP C O 1
ATOM 8312 N N . GLY C 1 341 ? 36.966 32.745 2.688 1.00 36.19 341 GLY C N 1
ATOM 8313 C CA . GLY C 1 341 ? 37.032 34.134 2.282 1.00 38.87 341 GLY C CA 1
ATOM 8314 C C . GLY C 1 341 ? 36.298 34.468 1.005 1.00 39.82 341 GLY C C 1
ATOM 8315 O O . GLY C 1 341 ? 36.293 35.638 0.602 1.00 43.12 341 GLY C O 1
ATOM 8316 N N . LYS C 1 342 ? 35.688 33.487 0.343 1.00 37.14 342 LYS C N 1
ATOM 8317 C CA . LYS C 1 342 ? 34.877 33.776 -0.828 1.00 33.03 342 LYS C CA 1
ATOM 8318 C C . LYS C 1 342 ? 33.407 33.546 -0.497 1.00 40.45 342 LYS C C 1
ATOM 8319 O O . LYS C 1 342 ? 32.815 34.335 0.247 1.00 40.33 342 LYS C O 1
ATOM 8325 N N . ASP C 1 343 ? 32.806 32.471 -1.005 1.00 39.40 343 ASP C N 1
ATOM 8326 C CA . ASP C 1 343 ? 31.374 32.257 -0.827 1.00 38.18 343 ASP C CA 1
ATOM 8327 C C . ASP C 1 343 ? 31.022 31.192 0.211 1.00 38.49 343 ASP C C 1
ATOM 8328 O O . ASP C 1 343 ? 29.835 30.889 0.371 1.00 37.79 343 ASP C O 1
ATOM 8333 N N . ILE C 1 344 ? 31.993 30.623 0.925 1.00 33.71 344 ILE C N 1
ATOM 8334 C CA . ILE C 1 344 ? 31.734 29.459 1.772 1.00 29.58 344 ILE C CA 1
ATOM 8335 C C . ILE C 1 344 ? 32.080 29.788 3.216 1.00 30.62 344 ILE C C 1
ATOM 8336 O O . ILE C 1 344 ? 33.219 30.165 3.518 1.00 25.79 344 ILE C O 1
ATOM 8341 N N . SER C 1 345 ? 31.098 29.630 4.108 1.00 23.54 345 SER C N 1
ATOM 8342 C CA . SER C 1 345 ? 31.315 29.638 5.546 1.00 25.04 345 SER C CA 1
ATOM 8343 C C . SER C 1 345 ? 30.732 28.361 6.135 1.00 25.03 345 SER C C 1
ATOM 8344 O O . SER C 1 345 ? 29.598 27.998 5.820 1.00 22.46 345 SER C O 1
ATOM 8347 N N . ILE C 1 346 ? 31.504 27.689 6.983 1.00 25.54 346 ILE C N 1
ATOM 8348 C CA . ILE C 1 346 ? 31.074 26.478 7.673 1.00 22.64 346 ILE C CA 1
ATOM 8349 C C . ILE C 1 346 ? 31.103 26.746 9.166 1.00 25.12 346 ILE C C 1
ATOM 8350 O O . ILE C 1 346 ? 32.066 27.326 9.682 1.00 26.80 346 ILE C O 1
ATOM 8355 N N . ILE C 1 347 ? 30.068 26.299 9.871 1.00 20.36 347 ILE C N 1
ATOM 8356 C CA . ILE C 1 347 ? 30.043 26.335 11.329 1.00 22.26 347 ILE C CA 1
ATOM 8357 C C . ILE C 1 347 ? 30.701 25.053 11.833 1.00 25.57 347 ILE C C 1
ATOM 8358 O O . ILE C 1 347 ? 30.145 23.961 11.617 1.00 23.83 347 ILE C O 1
ATOM 8363 N N . PRO C 1 348 ? 31.857 25.129 12.488 1.00 22.44 348 PRO C N 1
ATOM 8364 C CA . PRO C 1 348 ? 32.505 23.918 12.994 1.00 18.78 348 PRO C CA 1
ATOM 8365 C C . PRO C 1 348 ? 31.818 23.383 14.241 1.00 23.78 348 PRO C C 1
ATOM 8366 O O . PRO C 1 348 ? 31.127 24.100 14.974 1.00 20.63 348 PRO C O 1
ATOM 8370 N N . PHE C 1 349 ? 32.030 22.089 14.470 1.00 16.45 349 PHE C N 1
ATOM 8371 C CA . PHE C 1 349 ? 31.558 21.446 15.685 1.00 17.58 349 PHE C CA 1
ATOM 8372 C C . PHE C 1 349 ? 32.094 22.167 16.918 1.00 21.76 349 PHE C C 1
ATOM 8373 O O . PHE C 1 349 ? 33.284 22.497 16.991 1.00 19.29 349 PHE C O 1
ATOM 8381 N N . LYS C 1 350 ? 31.207 22.421 17.881 1.00 17.94 350 LYS C N 1
ATOM 8382 C CA . LYS C 1 350 ? 31.568 23.004 19.178 1.00 21.86 350 LYS C CA 1
ATOM 8383 C C . LYS C 1 350 ? 32.172 24.395 19.023 1.00 23.52 350 LYS C C 1
ATOM 8384 O O . LYS C 1 350 ? 33.033 24.798 19.812 1.00 24.50 350 LYS C O 1
ATOM 8390 N N . ALA C 1 351 ? 31.708 25.126 18.014 1.00 19.97 351 ALA C N 1
ATOM 8391 C CA . ALA C 1 351 ? 32.191 26.471 17.740 1.00 24.62 351 ALA C CA 1
ATOM 8392 C C . ALA C 1 351 ? 32.174 27.330 19.000 1.00 31.54 351 ALA C C 1
ATOM 8393 O O . ALA C 1 351 ? 31.185 27.355 19.740 1.00 22.28 351 ALA C O 1
ATOM 8395 N N . GLY C 1 352 ? 33.302 28.001 19.260 1.00 27.93 352 GLY C N 1
ATOM 8396 C CA . GLY C 1 352 ? 33.443 28.860 20.414 1.00 26.90 352 GLY C CA 1
ATOM 8397 C C . GLY C 1 352 ? 33.925 28.180 21.674 1.00 31.87 352 GLY C C 1
ATOM 8398 O O . GLY C 1 352 ? 34.257 28.879 22.641 1.00 31.55 352 GLY C O 1
ATOM 8399 N N . ASP C 1 353 ? 33.983 26.848 21.702 1.00 25.93 353 ASP C N 1
ATOM 8400 C CA . ASP C 1 353 ? 34.348 26.144 22.921 1.00 26.98 353 ASP C CA 1
ATOM 8401 C C . ASP C 1 353 ? 35.864 26.085 23.092 1.00 25.07 353 ASP C C 1
ATOM 8402 O O . ASP C 1 353 ? 36.637 26.386 22.180 1.00 26.62 353 ASP C O 1
ATOM 8407 N N . LYS C 1 354 ? 36.275 25.664 24.287 1.00 31.32 354 LYS C N 1
ATOM 8408 C CA . LYS C 1 354 ? 37.675 25.419 24.607 1.00 32.09 354 LYS C CA 1
ATOM 8409 C C . LYS C 1 354 ? 38.034 23.961 24.363 1.00 26.99 354 LYS C C 1
ATOM 8410 O O . LYS C 1 354 ? 37.228 23.062 24.620 1.00 31.57 354 LYS C O 1
ATOM 8416 N N . LEU C 1 355 ? 39.258 23.737 23.884 1.00 32.13 355 LEU C N 1
ATOM 8417 C CA . LEU C 1 355 ? 39.851 22.410 23.769 1.00 33.78 355 LEU C CA 1
ATOM 8418 C C . LEU C 1 355 ? 41.179 22.414 24.513 1.00 29.27 355 LEU C C 1
ATOM 8419 O O . LEU C 1 355 ? 41.965 23.353 24.370 1.00 30.20 355 LEU C O 1
ATOM 8424 N N . SER C 1 356 ? 41.424 21.371 25.309 1.00 30.95 356 SER C N 1
ATOM 8425 C CA . SER C 1 356 ? 42.626 21.326 26.139 1.00 32.20 356 SER C CA 1
ATOM 8426 C C . SER C 1 356 ? 43.893 21.021 25.345 1.00 34.74 356 SER C C 1
ATOM 8427 O O . SER C 1 356 ? 44.996 21.293 25.837 1.00 32.44 356 SER C O 1
ATOM 8430 N N . TRP C 1 357 ? 43.768 20.468 24.140 1.00 31.34 357 TRP C N 1
ATOM 8431 C CA . TRP C 1 357 ? 44.910 20.001 23.369 1.00 32.57 357 TRP C CA 1
ATOM 8432 C C . TRP C 1 357 ? 44.964 20.660 21.998 1.00 30.29 357 TRP C C 1
ATOM 8433 O O . TRP C 1 357 ? 43.958 21.131 21.464 1.00 35.75 357 TRP C O 1
ATOM 8444 N N . SER C 1 358 ? 46.168 20.674 21.432 1.00 31.89 358 SER C N 1
ATOM 8445 C CA . SER C 1 358 ? 46.424 21.131 20.075 1.00 26.66 358 SER C CA 1
ATOM 8446 C C . SER C 1 358 ? 47.220 20.042 19.365 1.00 27.93 358 SER C C 1
ATOM 8447 O O . SER C 1 358 ? 47.692 19.092 19.994 1.00 30.85 358 SER C O 1
ATOM 8450 N N . VAL C 1 359 ? 47.372 20.167 18.050 1.00 27.70 359 VAL C N 1
ATOM 8451 C CA . VAL C 1 359 ? 48.066 19.142 17.273 1.00 29.31 359 VAL C CA 1
ATOM 8452 C C . VAL C 1 359 ? 49.034 19.811 16.306 1.00 28.40 359 VAL C C 1
ATOM 8453 O O . VAL C 1 359 ? 48.727 20.853 15.716 1.00 31.69 359 VAL C O 1
ATOM 8457 N N . ARG C 1 360 ? 50.219 19.216 16.173 1.00 27.14 360 ARG C N 1
ATOM 8458 C CA . ARG C 1 360 ? 51.237 19.632 15.220 1.00 32.35 360 ARG C CA 1
ATOM 8459 C C . ARG C 1 360 ? 51.875 18.378 14.632 1.00 28.44 360 ARG C C 1
ATOM 8460 O O . ARG C 1 360 ? 51.592 17.254 15.063 1.00 28.15 360 ARG C O 1
ATOM 8468 N N . TRP C 1 361 ? 52.766 18.576 13.661 1.00 26.63 361 TRP C N 1
ATOM 8469 C CA . TRP C 1 361 ? 53.371 17.489 12.901 1.00 30.29 361 TRP C CA 1
ATOM 8470 C C . TRP C 1 361 ? 54.883 17.476 13.079 1.00 33.23 361 TRP C C 1
ATOM 8471 O O . TRP C 1 361 ? 55.527 18.531 13.081 1.00 34.24 361 TRP C O 1
ATOM 8482 N N . GLU C 1 362 ? 55.449 16.275 13.207 1.00 28.01 362 GLU C N 1
ATOM 8483 C CA . GLU C 1 362 ? 56.894 16.145 13.287 1.00 30.45 362 GLU C CA 1
ATOM 8484 C C . GLU C 1 362 ? 57.411 15.120 12.287 1.00 30.64 362 GLU C C 1
ATOM 8485 O O . GLU C 1 362 ? 56.815 14.048 12.119 1.00 28.79 362 GLU C O 1
ATOM 8491 N N . PRO C 1 363 ? 58.524 15.417 11.622 1.00 26.41 363 PRO C N 1
ATOM 8492 C CA . PRO C 1 363 ? 59.077 14.477 10.646 1.00 26.51 363 PRO C CA 1
ATOM 8493 C C . PRO C 1 363 ? 59.587 13.202 11.297 1.00 29.19 363 PRO C C 1
ATOM 8494 O O . PRO C 1 363 ? 59.929 13.158 12.483 1.00 28.46 363 PRO C O 1
ATOM 8498 N N . ARG C 1 364 ? 59.623 12.145 10.487 1.00 28.23 364 ARG C N 1
ATOM 8499 C CA . ARG C 1 364 ? 60.383 10.950 10.828 1.00 31.48 364 ARG C CA 1
ATOM 8500 C C . ARG C 1 364 ? 61.825 11.203 10.408 1.00 32.25 364 ARG C C 1
ATOM 8501 O O . ARG C 1 364 ? 62.114 11.389 9.220 1.00 32.61 364 ARG C O 1
ATOM 8509 N N . LEU C 1 365 ? 62.729 11.254 11.383 1.00 35.70 365 LEU C N 1
ATOM 8510 C CA . LEU C 1 365 ? 64.122 11.581 11.110 1.00 34.51 365 LEU C CA 1
ATOM 8511 C C . LEU C 1 365 ? 65.006 10.350 10.973 1.00 36.09 365 LEU C C 1
ATOM 8512 O O . LEU C 1 365 ? 66.160 10.480 10.552 1.00 36.92 365 LEU C O 1
ATOM 8517 N N . GLU C 1 366 ? 64.489 9.174 11.301 1.00 36.62 366 GLU C N 1
ATOM 8518 C CA . GLU C 1 366 ? 65.253 7.936 11.274 1.00 36.79 366 GLU C CA 1
ATOM 8519 C C . GLU C 1 366 ? 65.554 7.506 9.845 1.00 42.09 366 GLU C C 1
ATOM 8520 O O . GLU C 1 366 ? 64.730 7.692 8.947 1.00 42.44 366 GLU C O 1
ATOM 8526 N N . VAL D 1 2 ? 43.758 -34.623 31.780 1.00 52.42 2 VAL D N 1
ATOM 8527 C CA . VAL D 1 2 ? 42.612 -33.835 32.219 1.00 46.80 2 VAL D CA 1
ATOM 8528 C C . VAL D 1 2 ? 43.098 -32.476 32.717 1.00 41.82 2 VAL D C 1
ATOM 8529 O O . VAL D 1 2 ? 44.040 -32.392 33.506 1.00 41.98 2 VAL D O 1
ATOM 8533 N N . GLN D 1 3 ? 42.455 -31.411 32.236 1.00 39.30 3 GLN D N 1
ATOM 8534 C CA . GLN D 1 3 ? 42.902 -30.061 32.562 1.00 40.76 3 GLN D CA 1
ATOM 8535 C C . GLN D 1 3 ? 42.593 -29.730 34.016 1.00 33.87 3 GLN D C 1
ATOM 8536 O O . GLN D 1 3 ? 41.616 -30.220 34.593 1.00 31.82 3 GLN D O 1
ATOM 8542 N N . GLU D 1 4 ? 43.447 -28.898 34.614 1.00 35.04 4 GLU D N 1
ATOM 8543 C CA . GLU D 1 4 ? 43.330 -28.529 36.018 1.00 33.37 4 GLU D CA 1
ATOM 8544 C C . GLU D 1 4 ? 43.542 -27.033 36.176 1.00 30.72 4 GLU D C 1
ATOM 8545 O O . GLU D 1 4 ? 44.292 -26.417 35.414 1.00 31.73 4 GLU D O 1
ATOM 8551 N N . ILE D 1 5 ? 42.882 -26.457 37.182 1.00 25.67 5 ILE D N 1
ATOM 8552 C CA . ILE D 1 5 ? 43.037 -25.049 37.530 1.00 25.14 5 ILE D CA 1
ATOM 8553 C C . ILE D 1 5 ? 43.161 -24.943 39.042 1.00 26.33 5 ILE D C 1
ATOM 8554 O O . ILE D 1 5 ? 42.268 -25.389 39.772 1.00 25.07 5 ILE D O 1
ATOM 8559 N N . ASP D 1 6 ? 44.258 -24.349 39.509 1.00 24.28 6 ASP D N 1
ATOM 8560 C CA . ASP D 1 6 ? 44.484 -24.071 40.926 1.00 25.18 6 ASP D CA 1
ATOM 8561 C C . ASP D 1 6 ? 43.715 -22.809 41.296 1.00 26.70 6 ASP D C 1
ATOM 8562 O O . ASP D 1 6 ? 44.085 -21.710 40.872 1.00 25.25 6 ASP D O 1
ATOM 8567 N N . LEU D 1 7 ? 42.642 -22.948 42.078 1.00 22.15 7 LEU D N 1
ATOM 8568 C CA . LEU D 1 7 ? 41.837 -21.783 42.433 1.00 22.43 7 LEU D CA 1
ATOM 8569 C C . LEU D 1 7 ? 42.222 -21.178 43.774 1.00 23.47 7 LEU D C 1
ATOM 8570 O O . LEU D 1 7 ? 41.644 -20.158 44.165 1.00 24.55 7 LEU D O 1
ATOM 8575 N N . GLY D 1 8 ? 43.166 -21.783 44.496 1.00 19.52 8 GLY D N 1
ATOM 8576 C CA . GLY D 1 8 ? 43.587 -21.206 45.759 1.00 23.18 8 GLY D CA 1
ATOM 8577 C C . GLY D 1 8 ? 42.502 -21.270 46.817 1.00 22.37 8 GLY D C 1
ATOM 8578 O O . GLY D 1 8 ? 41.743 -22.241 46.917 1.00 21.45 8 GLY D O 1
ATOM 8579 N N . LEU D 1 9 ? 42.432 -20.216 47.627 1.00 20.55 9 LEU D N 1
ATOM 8580 C CA . LEU D 1 9 ? 41.459 -20.117 48.715 1.00 20.20 9 LEU D CA 1
ATOM 8581 C C . LEU D 1 9 ? 40.174 -19.518 48.157 1.00 22.60 9 LEU D C 1
ATOM 8582 O O . LEU D 1 9 ? 39.988 -18.302 48.133 1.00 23.49 9 LEU D O 1
ATOM 8587 N N . THR D 1 10 ? 39.264 -20.389 47.739 1.00 21.41 10 THR D N 1
ATOM 8588 C CA . THR D 1 10 ? 37.998 -19.964 47.156 1.00 16.71 10 THR D CA 1
ATOM 8589 C C . THR D 1 10 ? 37.074 -19.361 48.216 1.00 19.28 10 THR D C 1
ATOM 8590 O O . THR D 1 10 ? 37.080 -19.760 49.385 1.00 16.56 10 THR D O 1
ATOM 8594 N N . CYS D 1 11 ? 36.254 -18.392 47.800 1.00 17.49 11 CYS D N 1
ATOM 8595 C CA . CYS D 1 11 ? 35.301 -17.801 48.723 1.00 17.58 11 CYS D CA 1
ATOM 8596 C C . CYS D 1 11 ? 33.924 -17.727 48.082 1.00 18.56 11 CYS D C 1
ATOM 8597 O O . CYS D 1 11 ? 33.789 -17.471 46.881 1.00 16.52 11 CYS D O 1
ATOM 8600 N N . ASP D 1 12 ? 32.916 -18.001 48.894 1.00 18.20 12 ASP D N 1
ATOM 8601 C CA . ASP D 1 12 ? 31.511 -17.863 48.532 1.00 18.21 12 ASP D CA 1
ATOM 8602 C C . ASP D 1 12 ? 30.974 -16.850 49.524 1.00 16.18 12 ASP D C 1
ATOM 8603 O O . ASP D 1 12 ? 30.781 -17.169 50.696 1.00 16.35 12 ASP D O 1
ATOM 8608 N N . MET D 1 13 ? 30.741 -15.618 49.080 1.00 14.85 13 MET D N 1
ATOM 8609 C CA . MET D 1 13 ? 30.423 -14.565 50.033 1.00 14.57 13 MET D CA 1
ATOM 8610 C C . MET D 1 13 ? 28.922 -14.400 50.262 1.00 14.85 13 MET D C 1
ATOM 8611 O O . MET D 1 13 ? 28.481 -13.309 50.624 1.00 14.52 13 MET D O 1
ATOM 8616 N N . HIS D 1 14 ? 28.121 -15.461 50.101 1.00 15.67 14 HIS D N 1
ATOM 8617 C CA . HIS D 1 14 ? 26.679 -15.339 50.364 1.00 12.43 14 HIS D CA 1
ATOM 8618 C C . HIS D 1 14 ? 26.101 -16.743 50.575 1.00 15.59 14 HIS D C 1
ATOM 8619 O O . HIS D 1 14 ? 25.603 -17.359 49.632 1.00 15.96 14 HIS D O 1
ATOM 8626 N N . VAL D 1 15 ? 26.148 -17.225 51.818 1.00 12.79 15 VAL D N 1
ATOM 8627 C CA . VAL D 1 15 ? 25.850 -18.627 52.110 1.00 15.63 15 VAL D CA 1
ATOM 8628 C C . VAL D 1 15 ? 24.738 -18.712 53.152 1.00 14.62 15 VAL D C 1
ATOM 8629 O O . VAL D 1 15 ? 24.769 -17.988 54.156 1.00 15.80 15 VAL D O 1
ATOM 8633 N N . HIS D 1 16 ? 23.757 -19.598 52.915 1.00 15.97 16 HIS D N 1
ATOM 8634 C CA . HIS D 1 16 ? 22.747 -19.968 53.912 1.00 14.00 16 HIS D CA 1
ATOM 8635 C C . HIS D 1 16 ? 22.949 -21.420 54.332 1.00 15.26 16 HIS D C 1
ATOM 8636 O O . HIS D 1 16 ? 22.918 -22.324 53.482 1.00 15.82 16 HIS D O 1
ATOM 8643 N N . VAL D 1 17 ? 23.121 -21.659 55.638 1.00 17.08 17 VAL D N 1
ATOM 8644 C CA . VAL D 1 17 ? 23.247 -23.026 56.134 1.00 17.21 17 VAL D CA 1
ATOM 8645 C C . VAL D 1 17 ? 22.159 -23.386 57.137 1.00 19.75 17 VAL D C 1
ATOM 8646 O O . VAL D 1 17 ? 22.075 -24.550 57.547 1.00 23.37 17 VAL D O 1
ATOM 8650 N N . ARG D 1 18 ? 21.308 -22.440 57.515 1.00 17.83 18 ARG D N 1
ATOM 8651 C CA . ARG D 1 18 ? 20.092 -22.673 58.344 1.00 18.00 18 ARG D CA 1
ATOM 8652 C C . ARG D 1 18 ? 20.539 -23.133 59.737 1.00 23.88 18 ARG D C 1
ATOM 8653 O O . ARG D 1 18 ? 21.553 -22.643 60.256 1.00 23.12 18 ARG D O 1
ATOM 8661 N N . GLU D 1 19 ? 19.790 -24.045 60.356 1.00 23.82 19 GLU D N 1
ATOM 8662 C CA . GLU D 1 19 ? 20.078 -24.556 61.687 1.00 28.43 19 GLU D CA 1
ATOM 8663 C C . GLU D 1 19 ? 19.652 -26.018 61.745 1.00 26.91 19 GLU D C 1
ATOM 8664 O O . GLU D 1 19 ? 19.070 -26.556 60.799 1.00 25.57 19 GLU D O 1
ATOM 8670 N N . GLY D 1 20 ? 19.960 -26.666 62.867 1.00 28.83 20 GLY D N 1
ATOM 8671 C CA . GLY D 1 20 ? 19.415 -27.992 63.101 1.00 28.42 20 GLY D CA 1
ATOM 8672 C C . GLY D 1 20 ? 19.881 -29.010 62.081 1.00 23.51 20 GLY D C 1
ATOM 8673 O O . GLY D 1 20 ? 21.013 -28.965 61.588 1.00 24.24 20 GLY D O 1
ATOM 8674 N N . ALA D 1 21 ? 18.986 -29.948 61.753 1.00 21.64 21 ALA D N 1
ATOM 8675 C CA . ALA D 1 21 ? 19.353 -31.052 60.866 1.00 21.98 21 ALA D CA 1
ATOM 8676 C C . ALA D 1 21 ? 19.758 -30.547 59.486 1.00 20.85 21 ALA D C 1
ATOM 8677 O O . ALA D 1 21 ? 20.654 -31.110 58.845 1.00 22.73 21 ALA D O 1
ATOM 8679 N N . MET D 1 22 ? 19.100 -29.495 59.005 1.00 21.11 22 MET D N 1
ATOM 8680 C CA . MET D 1 22 ? 19.474 -28.931 57.709 1.00 21.63 22 MET D CA 1
ATOM 8681 C C . MET D 1 22 ? 20.907 -28.415 57.732 1.00 18.32 22 MET D C 1
ATOM 8682 O O . MET D 1 22 ? 21.659 -28.586 56.765 1.00 20.63 22 MET D O 1
ATOM 8687 N N . CYS D 1 23 ? 21.300 -27.791 58.836 1.00 20.36 23 CYS D N 1
ATOM 8688 C CA . CYS D 1 23 ? 22.647 -27.241 58.952 1.00 20.73 23 CYS D CA 1
ATOM 8689 C C . CYS D 1 23 ? 23.699 -28.340 58.974 1.00 25.26 23 CYS D C 1
ATOM 8690 O O . CYS D 1 23 ? 24.782 -28.189 58.391 1.00 23.50 23 CYS D O 1
ATOM 8693 N N . GLU D 1 24 ? 23.401 -29.457 59.639 1.00 23.91 24 GLU D N 1
ATOM 8694 C CA . GLU D 1 24 ? 24.344 -30.566 59.655 1.00 23.69 24 GLU D CA 1
ATOM 8695 C C . GLU D 1 24 ? 24.488 -31.192 58.278 1.00 22.11 24 GLU D C 1
ATOM 8696 O O . GLU D 1 24 ? 25.558 -31.713 57.941 1.00 23.95 24 GLU D O 1
ATOM 8702 N N . LEU D 1 25 ? 23.429 -31.141 57.467 1.00 20.41 25 LEU D N 1
ATOM 8703 C CA . LEU D 1 25 ? 23.513 -31.655 56.108 1.00 19.83 25 LEU D CA 1
ATOM 8704 C C . LEU D 1 25 ? 24.335 -30.727 55.217 1.00 18.71 25 LEU D C 1
ATOM 8705 O O . LEU D 1 25 ? 25.209 -31.180 54.476 1.00 19.32 25 LEU D O 1
ATOM 8710 N N . VAL D 1 26 ? 24.070 -29.424 55.287 1.00 19.41 26 VAL D N 1
ATOM 8711 C CA . VAL D 1 26 ? 24.556 -28.492 54.269 1.00 18.99 26 VAL D CA 1
ATOM 8712 C C . VAL D 1 26 ? 25.944 -27.929 54.585 1.00 22.41 26 VAL D C 1
ATOM 8713 O O . VAL D 1 26 ? 26.730 -27.679 53.664 1.00 19.68 26 VAL D O 1
ATOM 8717 N N . THR D 1 27 ? 26.269 -27.717 55.860 1.00 20.13 27 THR D N 1
ATOM 8718 C CA . THR D 1 27 ? 27.528 -27.048 56.188 1.00 21.56 27 THR D CA 1
ATOM 8719 C C . THR D 1 27 ? 28.751 -27.809 55.680 1.00 20.79 27 THR D C 1
ATOM 8720 O O . THR D 1 27 ? 29.648 -27.157 55.117 1.00 17.21 27 THR D O 1
ATOM 8724 N N . PRO D 1 28 ? 28.841 -29.144 55.782 1.00 19.51 28 PRO D N 1
ATOM 8725 C CA . PRO D 1 28 ? 29.945 -29.855 55.108 1.00 18.44 28 PRO D CA 1
ATOM 8726 C C . PRO D 1 28 ? 29.979 -29.682 53.591 1.00 22.20 28 PRO D C 1
ATOM 8727 O O . PRO D 1 28 ? 31.027 -29.927 52.978 1.00 18.42 28 PRO D O 1
ATOM 8731 N N . LYS D 1 29 ? 28.871 -29.300 52.952 1.00 19.27 29 LYS D N 1
ATOM 8732 C CA . LYS D 1 29 ? 28.891 -29.175 51.499 1.00 21.45 29 LYS D CA 1
ATOM 8733 C C . LYS D 1 29 ? 29.597 -27.915 51.006 1.00 18.83 29 LYS D C 1
ATOM 8734 O O . LYS D 1 29 ? 29.872 -27.819 49.806 1.00 17.65 29 LYS D O 1
ATOM 8740 N N . ILE D 1 30 ? 29.856 -26.941 51.881 1.00 19.36 30 ILE D N 1
ATOM 8741 C CA . ILE D 1 30 ? 30.647 -25.775 51.484 1.00 17.97 30 ILE D CA 1
ATOM 8742 C C . ILE D 1 30 ? 32.007 -26.230 50.970 1.00 18.12 30 ILE D C 1
ATOM 8743 O O . ILE D 1 30 ? 32.394 -25.951 49.828 1.00 16.11 30 ILE D O 1
ATOM 8748 N N . ARG D 1 31 ? 32.723 -26.999 51.793 1.00 18.09 31 ARG D N 1
ATOM 8749 C CA . ARG D 1 31 ? 33.979 -27.597 51.346 1.00 18.56 31 ARG D CA 1
ATOM 8750 C C . ARG D 1 31 ? 33.767 -28.504 50.138 1.00 19.20 31 ARG D C 1
ATOM 8751 O O . ARG D 1 31 ? 34.519 -28.438 49.158 1.00 19.64 31 ARG D O 1
ATOM 8759 N N . ASP D 1 32 ? 32.751 -29.375 50.190 1.00 17.33 32 ASP D N 1
ATOM 8760 C CA . ASP D 1 32 ? 32.564 -30.339 49.110 1.00 20.72 32 ASP D CA 1
ATOM 8761 C C . ASP D 1 32 ? 32.340 -29.646 47.773 1.00 16.83 32 ASP D C 1
ATOM 8762 O O . ASP D 1 32 ? 32.768 -30.152 46.731 1.00 21.31 32 ASP D O 1
ATOM 8767 N N . GLY D 1 33 ? 31.672 -28.499 47.784 1.00 19.69 33 GLY D N 1
ATOM 8768 C CA . GLY D 1 33 ? 31.422 -27.740 46.578 1.00 15.92 33 GLY D CA 1
ATOM 8769 C C . GLY D 1 33 ? 32.601 -26.938 46.084 1.00 19.81 33 GLY D C 1
ATOM 8770 O O . GLY D 1 33 ? 32.514 -26.312 45.020 1.00 18.54 33 GLY D O 1
ATOM 8771 N N . GLY D 1 34 ? 33.705 -26.938 46.826 1.00 17.14 34 GLY D N 1
ATOM 8772 C CA . GLY D 1 34 ? 34.918 -26.279 46.387 1.00 17.45 34 GLY D CA 1
ATOM 8773 C C . GLY D 1 34 ? 35.218 -24.952 47.043 1.00 14.98 34 GLY D C 1
ATOM 8774 O O . GLY D 1 34 ? 36.074 -24.221 46.540 1.00 16.95 34 GLY D O 1
ATOM 8775 N N . VAL D 1 35 ? 34.570 -24.632 48.161 1.00 16.84 35 VAL D N 1
ATOM 8776 C CA . VAL D 1 35 ? 34.641 -23.312 48.775 1.00 15.48 35 VAL D CA 1
ATOM 8777 C C . VAL D 1 35 ? 35.398 -23.397 50.096 1.00 19.78 35 VAL D C 1
ATOM 8778 O O . VAL D 1 35 ? 35.068 -24.217 50.963 1.00 19.83 35 VAL D O 1
ATOM 8782 N N . SER D 1 36 ? 36.382 -22.515 50.265 1.00 15.85 36 SER D N 1
ATOM 8783 C CA . SER D 1 36 ? 37.179 -22.455 51.485 1.00 14.70 36 SER D CA 1
ATOM 8784 C C . SER D 1 36 ? 36.612 -21.490 52.519 1.00 17.95 36 SER D C 1
ATOM 8785 O O . SER D 1 36 ? 36.608 -21.803 53.717 1.00 20.62 36 SER D O 1
ATOM 8788 N N . ILE D 1 37 ? 36.137 -20.325 52.073 1.00 17.77 37 ILE D N 1
ATOM 8789 C CA . ILE D 1 37 ? 35.674 -19.235 52.924 1.00 15.65 37 ILE D CA 1
ATOM 8790 C C . ILE D 1 37 ? 34.208 -18.989 52.612 1.00 15.06 37 ILE D C 1
ATOM 8791 O O . ILE D 1 37 ? 33.858 -18.804 51.444 1.00 16.45 37 ILE D O 1
ATOM 8796 N N . ALA D 1 38 ? 33.371 -18.923 53.647 1.00 14.36 38 ALA D N 1
ATOM 8797 C CA . ALA D 1 38 ? 31.939 -18.674 53.473 1.00 16.79 38 ALA D CA 1
ATOM 8798 C C . ALA D 1 38 ? 31.494 -17.498 54.333 1.00 19.23 38 ALA D C 1
ATOM 8799 O O . ALA D 1 38 ? 31.807 -17.438 55.525 1.00 20.35 38 ALA D O 1
ATOM 8801 N N . TYR D 1 39 ? 30.754 -16.567 53.734 1.00 15.35 39 TYR D N 1
ATOM 8802 C CA . TYR D 1 39 ? 30.108 -15.499 54.485 1.00 15.27 39 TYR D CA 1
ATOM 8803 C C . TYR D 1 39 ? 28.687 -15.945 54.806 1.00 20.10 39 TYR D C 1
ATOM 8804 O O . TYR D 1 39 ? 27.886 -16.186 53.891 1.00 15.92 39 TYR D O 1
ATOM 8813 N N . ILE D 1 40 ? 28.376 -16.066 56.097 1.00 15.53 40 ILE D N 1
ATOM 8814 C CA . ILE D 1 40 ? 27.158 -16.731 56.562 1.00 19.12 40 ILE D CA 1
ATOM 8815 C C . ILE D 1 40 ? 26.063 -15.699 56.808 1.00 19.01 40 ILE D C 1
ATOM 8816 O O . ILE D 1 40 ? 26.219 -14.806 57.646 1.00 18.38 40 ILE D O 1
ATOM 8821 N N . MET D 1 41 ? 24.923 -15.863 56.133 1.00 19.04 41 MET D N 1
ATOM 8822 C CA . MET D 1 41 ? 23.825 -14.917 56.243 1.00 17.56 41 MET D CA 1
ATOM 8823 C C . MET D 1 41 ? 23.016 -15.144 57.523 1.00 17.04 41 MET D C 1
ATOM 8824 O O . MET D 1 41 ? 22.987 -16.251 58.073 1.00 20.24 41 MET D O 1
ATOM 8829 N N . PRO D 1 42 ? 22.305 -14.111 57.996 1.00 18.13 42 PRO D N 1
ATOM 8830 C CA . PRO D 1 42 ? 21.754 -14.158 59.356 1.00 19.85 42 PRO D CA 1
ATOM 8831 C C . PRO D 1 42 ? 20.238 -14.315 59.469 1.00 23.24 42 PRO D C 1
ATOM 8832 O O . PRO D 1 42 ? 19.694 -14.137 60.563 1.00 22.29 42 PRO D O 1
ATOM 8836 N N . ASN D 1 43 ? 19.542 -14.645 58.377 1.00 20.21 43 ASN D N 1
ATOM 8837 C CA . ASN D 1 43 ? 18.076 -14.692 58.392 1.00 18.58 43 ASN D CA 1
ATOM 8838 C C . ASN D 1 43 ? 17.571 -16.045 58.915 1.00 21.97 43 ASN D C 1
ATOM 8839 O O . ASN D 1 43 ? 16.808 -16.773 58.272 1.00 21.46 43 ASN D O 1
ATOM 8844 N N . LEU D 1 44 ? 18.021 -16.366 60.125 1.00 24.85 44 LEU D N 1
ATOM 8845 C CA . LEU D 1 44 ? 17.473 -17.483 60.877 1.00 27.45 44 LEU D CA 1
ATOM 8846 C C . LEU D 1 44 ? 16.097 -17.107 61.437 1.00 27.31 44 LEU D C 1
ATOM 8847 O O . LEU D 1 44 ? 15.645 -15.967 61.324 1.00 26.93 44 LEU D O 1
ATOM 8852 N N . GLN D 1 45 ? 15.420 -18.077 62.042 1.00 29.36 45 GLN D N 1
ATOM 8853 C CA . GLN D 1 45 ? 14.137 -17.805 62.692 1.00 31.21 45 GLN D CA 1
ATOM 8854 C C . GLN D 1 45 ? 14.268 -18.093 64.180 1.00 34.72 45 GLN D C 1
ATOM 8855 O O . GLN D 1 45 ? 14.220 -19.265 64.594 1.00 33.72 45 GLN D O 1
ATOM 8861 N N . PRO D 1 46 ? 14.443 -17.068 65.031 1.00 33.00 46 PRO D N 1
ATOM 8862 C CA . PRO D 1 46 ? 14.488 -15.637 64.712 1.00 32.45 46 PRO D CA 1
ATOM 8863 C C . PRO D 1 46 ? 15.852 -15.202 64.187 1.00 30.56 46 PRO D C 1
ATOM 8864 O O . PRO D 1 46 ? 16.826 -15.943 64.365 1.00 27.91 46 PRO D O 1
ATOM 8868 N N . PRO D 1 47 ? 15.924 -14.025 63.562 1.00 28.29 47 PRO D N 1
ATOM 8869 C CA . PRO D 1 47 ? 17.195 -13.583 62.979 1.00 26.72 47 PRO D CA 1
ATOM 8870 C C . PRO D 1 47 ? 18.285 -13.436 64.034 1.00 31.99 47 PRO D C 1
ATOM 8871 O O . PRO D 1 47 ? 18.024 -13.337 65.235 1.00 28.17 47 PRO D O 1
ATOM 8875 N N . ILE D 1 48 ? 19.529 -13.437 63.563 1.00 23.87 48 ILE D N 1
ATOM 8876 C CA . ILE D 1 48 ? 20.688 -13.286 64.438 1.00 24.92 48 ILE D CA 1
ATOM 8877 C C . ILE D 1 48 ? 20.901 -11.802 64.716 1.00 28.42 48 ILE D C 1
ATOM 8878 O O . ILE D 1 48 ? 21.397 -11.066 63.858 1.00 26.49 48 ILE D O 1
ATOM 8883 N N . THR D 1 49 ? 20.562 -11.366 65.933 1.00 25.32 49 THR D N 1
ATOM 8884 C CA . THR D 1 49 ? 20.714 -9.968 66.314 1.00 28.05 49 THR D CA 1
ATOM 8885 C C . THR D 1 49 ? 21.451 -9.786 67.637 1.00 29.22 49 THR D C 1
ATOM 8886 O O . THR D 1 49 ? 21.561 -8.650 68.112 1.00 32.03 49 THR D O 1
ATOM 8890 N N . THR D 1 50 ? 21.979 -10.855 68.231 1.00 28.76 50 THR D N 1
ATOM 8891 C CA . THR D 1 50 ? 22.628 -10.775 69.534 1.00 30.77 50 THR D CA 1
ATOM 8892 C C . THR D 1 50 ? 24.041 -11.343 69.471 1.00 33.18 50 THR D C 1
ATOM 8893 O O . THR D 1 50 ? 24.336 -12.257 68.692 1.00 28.20 50 THR D O 1
ATOM 8897 N N . LEU D 1 51 ? 24.907 -10.791 70.322 1.00 31.67 51 LEU D N 1
ATOM 8898 C CA . LEU D 1 51 ? 26.320 -11.154 70.319 1.00 34.75 51 LEU D CA 1
ATOM 8899 C C . LEU D 1 51 ? 26.515 -12.625 70.654 1.00 35.68 51 LEU D C 1
ATOM 8900 O O . LEU D 1 51 ? 27.294 -13.331 70.002 1.00 32.87 51 LEU D O 1
ATOM 8905 N N . ASP D 1 52 ? 25.828 -13.102 71.689 1.00 36.07 52 ASP D N 1
ATOM 8906 C CA . ASP D 1 52 ? 26.030 -14.475 72.125 1.00 36.78 52 ASP D CA 1
ATOM 8907 C C . ASP D 1 52 ? 25.540 -15.469 71.072 1.00 36.28 52 ASP D C 1
ATOM 8908 O O . ASP D 1 52 ? 26.159 -16.521 70.864 1.00 31.67 52 ASP D O 1
ATOM 8913 N N . ARG D 1 53 ? 24.447 -15.143 70.379 1.00 31.31 53 ARG D N 1
ATOM 8914 C CA . ARG D 1 53 ? 23.899 -16.074 69.398 1.00 28.38 53 ARG D CA 1
ATOM 8915 C C . ARG D 1 53 ? 24.811 -16.212 68.179 1.00 23.68 53 ARG D C 1
ATOM 8916 O O . ARG D 1 53 ? 24.975 -17.317 67.647 1.00 27.42 53 ARG D O 1
ATOM 8924 N N . VAL D 1 54 ? 25.419 -15.112 67.726 1.00 19.99 54 VAL D N 1
ATOM 8925 C CA . VAL D 1 54 ? 26.298 -15.215 66.565 1.00 27.45 54 VAL D CA 1
ATOM 8926 C C . VAL D 1 54 ? 27.589 -15.936 66.931 1.00 25.37 54 VAL D C 1
ATOM 8927 O O . VAL D 1 54 ? 28.200 -16.600 66.084 1.00 22.77 54 VAL D O 1
ATOM 8931 N N . ILE D 1 55 ? 28.021 -15.839 68.188 1.00 22.87 55 ILE D N 1
ATOM 8932 C CA . ILE D 1 55 ? 29.216 -16.562 68.607 1.00 24.41 55 ILE D CA 1
ATOM 8933 C C . ILE D 1 55 ? 28.936 -18.058 68.649 1.00 21.99 55 ILE D C 1
ATOM 8934 O O . ILE D 1 55 ? 29.716 -18.868 68.136 1.00 26.27 55 ILE D O 1
ATOM 8939 N N . GLU D 1 56 ? 27.812 -18.446 69.254 1.00 25.28 56 GLU D N 1
ATOM 8940 C CA . GLU D 1 56 ? 27.481 -19.862 69.345 1.00 27.24 56 GLU D CA 1
ATOM 8941 C C . GLU D 1 56 ? 27.194 -20.463 67.973 1.00 26.70 56 GLU D C 1
ATOM 8942 O O . GLU D 1 56 ? 27.537 -21.620 67.719 1.00 26.14 56 GLU D O 1
ATOM 8948 N N . TYR D 1 57 ? 26.567 -19.695 67.072 1.00 27.36 57 TYR D N 1
ATOM 8949 C CA . TYR D 1 57 ? 26.285 -20.202 65.727 1.00 24.02 57 TYR D CA 1
ATOM 8950 C C . TYR D 1 57 ? 27.573 -20.567 65.004 1.00 20.17 57 TYR D C 1
ATOM 8951 O O . TYR D 1 57 ? 27.684 -21.644 64.402 1.00 19.72 57 TYR D O 1
ATOM 8960 N N . LYS D 1 58 ? 28.563 -19.672 65.056 1.00 18.88 58 LYS D N 1
ATOM 8961 C CA . LYS D 1 58 ? 29.848 -19.944 64.426 1.00 22.35 58 LYS D CA 1
ATOM 8962 C C . LYS D 1 58 ? 30.502 -21.184 65.021 1.00 23.06 58 LYS D C 1
ATOM 8963 O O . LYS D 1 58 ? 31.089 -21.993 64.293 1.00 23.69 58 LYS D O 1
ATOM 8969 N N . LYS D 1 59 ? 30.413 -21.353 66.344 1.00 25.26 59 LYS D N 1
ATOM 8970 C CA . LYS D 1 59 ? 31.000 -22.540 66.958 1.00 22.13 59 LYS D CA 1
ATOM 8971 C C . LYS D 1 59 ? 30.322 -23.801 66.452 1.00 22.31 59 LYS D C 1
ATOM 8972 O O . LYS D 1 59 ? 30.994 -24.797 66.156 1.00 24.42 59 LYS D O 1
ATOM 8978 N N . THR D 1 60 ? 28.989 -23.772 66.327 1.00 26.31 60 THR D N 1
ATOM 8979 C CA . THR D 1 60 ? 28.272 -24.911 65.762 1.00 23.71 60 THR D CA 1
ATOM 8980 C C . THR D 1 60 ? 28.767 -25.225 64.355 1.00 23.27 60 THR D C 1
ATOM 8981 O O . THR D 1 60 ? 29.003 -26.392 64.014 1.00 23.48 60 THR D O 1
ATOM 8985 N N . LEU D 1 61 ? 28.940 -24.189 63.526 1.00 24.64 61 LEU D N 1
ATOM 8986 C CA . LEU D 1 61 ? 29.418 -24.393 62.160 1.00 20.91 61 LEU D CA 1
ATOM 8987 C C . LEU D 1 61 ? 30.842 -24.936 62.135 1.00 22.74 61 LEU D C 1
ATOM 8988 O O . LEU D 1 61 ? 31.159 -25.824 61.330 1.00 20.18 61 LEU D O 1
ATOM 8993 N N . GLN D 1 62 ? 31.726 -24.398 62.984 1.00 23.84 62 GLN D N 1
ATOM 8994 C CA . GLN D 1 62 ? 33.121 -24.825 62.932 1.00 25.38 62 GLN D CA 1
ATOM 8995 C C . GLN D 1 62 ? 33.277 -26.262 63.396 1.00 27.58 62 GLN D C 1
ATOM 8996 O O . GLN D 1 62 ? 34.159 -26.975 62.906 1.00 27.33 62 GLN D O 1
ATOM 9002 N N . LYS D 1 63 ? 32.431 -26.701 64.329 1.00 25.90 63 LYS D N 1
ATOM 9003 C CA . LYS D 1 63 ? 32.394 -28.111 64.690 1.00 29.95 63 LYS D CA 1
ATOM 9004 C C . LYS D 1 63 ? 32.007 -28.967 63.492 1.00 30.54 63 LYS D C 1
ATOM 9005 O O . LYS D 1 63 ? 32.590 -30.034 63.265 1.00 24.71 63 LYS D O 1
ATOM 9011 N N . LEU D 1 64 ? 31.021 -28.507 62.710 1.00 25.72 64 LEU D N 1
ATOM 9012 C CA . LEU D 1 64 ? 30.531 -29.289 61.579 1.00 26.34 64 LEU D CA 1
ATOM 9013 C C . LEU D 1 64 ? 31.535 -29.323 60.436 1.00 22.84 64 LEU D C 1
ATOM 9014 O O . LEU D 1 64 ? 31.595 -30.310 59.687 1.00 26.36 64 LEU D O 1
ATOM 9019 N N . ALA D 1 65 ? 32.333 -28.269 60.296 1.00 22.07 65 ALA D N 1
ATOM 9020 C CA . ALA D 1 65 ? 33.271 -28.123 59.184 1.00 21.12 65 ALA D CA 1
ATOM 9021 C C . ALA D 1 65 ? 34.544 -27.485 59.718 1.00 24.97 65 ALA D C 1
ATOM 9022 O O . ALA D 1 65 ? 34.747 -26.270 59.611 1.00 24.00 65 ALA D O 1
ATOM 9024 N N . PRO D 1 66 ? 35.430 -28.283 60.326 1.00 25.77 66 PRO D N 1
ATOM 9025 C CA . PRO D 1 66 ? 36.627 -27.700 60.955 1.00 27.21 66 PRO D CA 1
ATOM 9026 C C . PRO D 1 66 ? 37.530 -26.959 59.990 1.00 25.10 66 PRO D C 1
ATOM 9027 O O . PRO D 1 66 ? 38.272 -26.066 60.420 1.00 26.95 66 PRO D O 1
ATOM 9031 N N . LYS D 1 67 ? 37.497 -27.295 58.705 1.00 23.93 67 LYS D N 1
ATOM 9032 C CA . LYS D 1 67 ? 38.416 -26.711 57.742 1.00 21.33 67 LYS D CA 1
ATOM 9033 C C . LYS D 1 67 ? 37.819 -25.547 56.960 1.00 24.69 67 LYS D C 1
ATOM 9034 O O . LYS D 1 67 ? 38.487 -25.024 56.062 1.00 19.38 67 LYS D O 1
ATOM 9040 N N . THR D 1 68 ? 36.592 -25.133 57.269 1.00 23.75 68 THR D N 1
ATOM 9041 C CA . THR D 1 68 ? 35.946 -24.028 56.564 1.00 19.60 68 THR D CA 1
ATOM 9042 C C . THR D 1 68 ? 36.116 -22.742 57.356 1.00 21.78 68 THR D C 1
ATOM 9043 O O . THR D 1 68 ? 35.976 -22.731 58.581 1.00 24.20 68 THR D O 1
ATOM 9047 N N . THR D 1 69 ? 36.430 -21.657 56.648 1.00 18.54 69 THR D N 1
ATOM 9048 C CA . THR D 1 69 ? 36.582 -20.347 57.261 1.00 19.52 69 THR D CA 1
ATOM 9049 C C . THR D 1 69 ? 35.239 -19.629 57.231 1.00 22.03 69 THR D C 1
ATOM 9050 O O . THR D 1 69 ? 34.663 -19.436 56.159 1.00 24.74 69 THR D O 1
ATOM 9054 N N . PHE D 1 70 ? 34.731 -19.248 58.400 1.00 21.91 70 PHE D N 1
ATOM 9055 C CA . PHE D 1 70 ? 33.388 -18.692 58.504 1.00 23.39 70 PHE D CA 1
ATOM 9056 C C . PHE D 1 70 ? 33.481 -17.212 58.830 1.00 23.32 70 PHE D C 1
ATOM 9057 O O . PHE D 1 70 ? 34.054 -16.834 59.854 1.00 27.19 70 PHE D O 1
ATOM 9065 N N . LEU D 1 71 ? 32.924 -16.380 57.957 1.00 19.56 71 LEU D N 1
ATOM 9066 C CA . LEU D 1 71 ? 32.726 -14.965 58.244 1.00 20.20 71 LEU D CA 1
ATOM 9067 C C . LEU D 1 71 ? 31.254 -14.761 58.574 1.00 21.08 71 LEU D C 1
ATOM 9068 O O . LEU D 1 71 ? 30.383 -15.269 57.860 1.00 21.24 71 LEU D O 1
ATOM 9073 N N . MET D 1 72 ? 30.972 -14.046 59.658 1.00 19.65 72 MET D N 1
ATOM 9074 C CA . MET D 1 72 ? 29.612 -13.988 60.181 1.00 18.45 72 MET D CA 1
ATOM 9075 C C . MET D 1 72 ? 29.020 -12.592 60.034 1.00 19.22 72 MET D C 1
ATOM 9076 O O . MET D 1 72 ? 29.729 -11.614 59.787 1.00 20.48 72 MET D O 1
ATOM 9081 N N . SER D 1 73 ? 27.699 -12.514 60.237 1.00 21.99 73 SER D N 1
ATOM 9082 C CA . SER D 1 73 ? 26.951 -11.285 60.006 1.00 20.18 73 SER D CA 1
ATOM 9083 C C . SER D 1 73 ? 25.799 -11.157 60.992 1.00 18.62 73 SER D C 1
ATOM 9084 O O . SER D 1 73 ? 25.287 -12.152 61.520 1.00 19.55 73 SER D O 1
ATOM 9087 N N . PHE D 1 74 ? 25.396 -9.910 61.229 1.00 20.54 74 PHE D N 1
ATOM 9088 C CA . PHE D 1 74 ? 24.159 -9.576 61.922 1.00 20.11 74 PHE D CA 1
ATOM 9089 C C . PHE D 1 74 ? 23.062 -9.291 60.899 1.00 20.09 74 PHE D C 1
ATOM 9090 O O . PHE D 1 74 ? 23.328 -8.903 59.760 1.00 18.75 74 PHE D O 1
ATOM 9098 N N . TYR D 1 75 ? 21.821 -9.478 61.340 1.00 22.49 75 TYR D N 1
ATOM 9099 C CA . TYR D 1 75 ? 20.625 -9.128 60.581 1.00 19.65 75 TYR D CA 1
ATOM 9100 C C . TYR D 1 75 ? 20.231 -7.700 60.945 1.00 24.72 75 TYR D C 1
ATOM 9101 O O . TYR D 1 75 ? 20.030 -7.401 62.126 1.00 24.35 75 TYR D O 1
ATOM 9110 N N . LEU D 1 76 ? 20.137 -6.814 59.949 1.00 23.24 76 LEU D N 1
ATOM 9111 C CA . LEU D 1 76 ? 19.824 -5.415 60.233 1.00 23.65 76 LEU D CA 1
ATOM 9112 C C . LEU D 1 76 ? 18.416 -5.299 60.813 1.00 28.16 76 LEU D C 1
ATOM 9113 O O . LEU D 1 76 ? 17.428 -5.666 60.166 1.00 25.11 76 LEU D O 1
ATOM 9118 N N . SER D 1 77 ? 18.335 -4.773 62.032 1.00 30.69 77 SER D N 1
ATOM 9119 C CA . SER D 1 77 ? 17.107 -4.736 62.808 1.00 28.66 77 SER D CA 1
ATOM 9120 C C . SER D 1 77 ? 17.232 -3.593 63.805 1.00 34.62 77 SER D C 1
ATOM 9121 O O . SER D 1 77 ? 18.338 -3.140 64.114 1.00 33.15 77 SER D O 1
ATOM 9124 N N . LYS D 1 78 ? 16.086 -3.118 64.300 1.00 35.86 78 LYS D N 1
ATOM 9125 C CA . LYS D 1 78 ? 16.130 -2.092 65.335 1.00 38.88 78 LYS D CA 1
ATOM 9126 C C . LYS D 1 78 ? 16.673 -2.636 66.649 1.00 37.18 78 LYS D C 1
ATOM 9127 O O . LYS D 1 78 ? 17.106 -1.853 67.500 1.00 40.16 78 LYS D O 1
ATOM 9133 N N . ASP D 1 79 ? 16.669 -3.957 66.833 1.00 36.27 79 ASP D N 1
ATOM 9134 C CA . ASP D 1 79 ? 17.301 -4.546 68.010 1.00 39.77 79 ASP D CA 1
ATOM 9135 C C . ASP D 1 79 ? 18.792 -4.242 68.069 1.00 39.23 79 ASP D C 1
ATOM 9136 O O . ASP D 1 79 ? 19.397 -4.347 69.143 1.00 39.89 79 ASP D O 1
ATOM 9141 N N . LEU D 1 80 ? 19.398 -3.866 66.947 1.00 36.14 80 LEU D N 1
ATOM 9142 C CA . LEU D 1 80 ? 20.808 -3.518 66.923 1.00 33.41 80 LEU D CA 1
ATOM 9143 C C . LEU D 1 80 ? 21.011 -2.116 67.479 1.00 38.54 80 LEU D C 1
ATOM 9144 O O . LEU D 1 80 ? 20.151 -1.240 67.344 1.00 38.46 80 LEU D O 1
ATOM 9149 N N . THR D 1 81 ? 22.159 -1.915 68.119 1.00 37.05 81 THR D N 1
ATOM 9150 C CA . THR D 1 81 ? 22.575 -0.620 68.629 1.00 38.52 81 THR D CA 1
ATOM 9151 C C . THR D 1 81 ? 24.005 -0.349 68.194 1.00 36.90 81 THR D C 1
ATOM 9152 O O . THR D 1 81 ? 24.761 -1.289 67.926 1.00 36.93 81 THR D O 1
ATOM 9156 N N . PRO D 1 82 ? 24.407 0.923 68.112 1.00 37.18 82 PRO D N 1
ATOM 9157 C CA . PRO D 1 82 ? 25.817 1.212 67.808 1.00 33.99 82 PRO D CA 1
ATOM 9158 C C . PRO D 1 82 ? 26.784 0.565 68.788 1.00 37.76 82 PRO D C 1
ATOM 9159 O O . PRO D 1 82 ? 27.893 0.182 68.390 1.00 40.54 82 PRO D O 1
ATOM 9163 N N . ASP D 1 83 ? 26.399 0.424 70.057 1.00 39.63 83 ASP D N 1
ATOM 9164 C CA . ASP D 1 83 ? 27.293 -0.233 71.001 1.00 47.13 83 ASP D CA 1
ATOM 9165 C C . ASP D 1 83 ? 27.437 -1.714 70.674 1.00 40.44 83 ASP D C 1
ATOM 9166 O O . ASP D 1 83 ? 28.536 -2.273 70.775 1.00 38.55 83 ASP D O 1
ATOM 9171 N N . LEU D 1 84 ? 26.339 -2.361 70.273 1.00 39.22 84 LEU D N 1
ATOM 9172 C CA . LEU D 1 84 ? 26.421 -3.751 69.835 1.00 39.62 84 LEU D CA 1
ATOM 9173 C C . LEU D 1 84 ? 27.386 -3.896 68.669 1.00 37.76 84 LEU D C 1
ATOM 9174 O O . LEU D 1 84 ? 28.200 -4.829 68.635 1.00 34.55 84 LEU D O 1
ATOM 9179 N N . ILE D 1 85 ? 27.311 -2.974 67.706 1.00 31.75 85 ILE D N 1
ATOM 9180 C CA . ILE D 1 85 ? 28.185 -3.039 66.539 1.00 34.79 85 ILE D CA 1
ATOM 9181 C C . ILE D 1 85 ? 29.645 -2.981 66.968 1.00 35.55 85 ILE D C 1
ATOM 9182 O O . ILE D 1 85 ? 30.468 -3.807 66.554 1.00 31.93 85 ILE D O 1
ATOM 9187 N N . HIS D 1 86 ? 29.983 -2.015 67.825 1.00 37.14 86 HIS D N 1
ATOM 9188 C CA . HIS D 1 86 ? 31.363 -1.868 68.278 1.00 38.27 86 HIS D CA 1
ATOM 9189 C C . HIS D 1 86 ? 31.820 -3.087 69.066 1.00 35.06 86 HIS D C 1
ATOM 9190 O O . HIS D 1 86 ? 32.912 -3.620 68.832 1.00 35.88 86 HIS D O 1
ATOM 9197 N N . GLU D 1 87 ? 30.985 -3.549 69.998 1.00 35.77 87 GLU D N 1
ATOM 9198 C CA . GLU D 1 87 ? 31.329 -4.719 70.798 1.00 39.03 87 GLU D CA 1
ATOM 9199 C C . GLU D 1 87 ? 31.578 -5.940 69.918 1.00 39.60 87 GLU D C 1
ATOM 9200 O O . GLU D 1 87 ? 32.607 -6.614 70.047 1.00 39.00 87 GLU D O 1
ATOM 9206 N N . ALA D 1 88 ? 30.644 -6.237 69.007 1.00 30.60 88 ALA D N 1
ATOM 9207 C CA . ALA D 1 88 ? 30.806 -7.398 68.136 1.00 32.85 88 ALA D CA 1
ATOM 9208 C C . ALA D 1 88 ? 32.030 -7.257 67.237 1.00 31.82 88 ALA D C 1
ATOM 9209 O O . ALA D 1 88 ? 32.769 -8.226 67.027 1.00 32.60 88 ALA D O 1
ATOM 9211 N N . ALA D 1 89 ? 32.257 -6.061 66.690 1.00 29.99 89 ALA D N 1
ATOM 9212 C CA . ALA D 1 89 ? 33.386 -5.875 65.786 1.00 27.64 89 ALA D CA 1
ATOM 9213 C C . ALA D 1 89 ? 34.703 -6.087 66.518 1.00 36.64 89 ALA D C 1
ATOM 9214 O O . ALA D 1 89 ? 35.605 -6.771 66.021 1.00 35.77 89 ALA D O 1
ATOM 9216 N N . GLN D 1 90 ? 34.823 -5.509 67.713 1.00 34.11 90 GLN D N 1
ATOM 9217 C CA . GLN D 1 90 ? 36.069 -5.620 68.459 1.00 39.29 90 GLN D CA 1
ATOM 9218 C C . GLN D 1 90 ? 36.337 -7.056 68.887 1.00 39.23 90 GLN D C 1
ATOM 9219 O O . GLN D 1 90 ? 37.501 -7.462 68.992 1.00 42.01 90 GLN D O 1
ATOM 9225 N N . GLN D 1 91 ? 35.286 -7.844 69.117 1.00 36.50 91 GLN D N 1
ATOM 9226 C CA . GLN D 1 91 ? 35.448 -9.259 69.429 1.00 37.16 91 GLN D CA 1
ATOM 9227 C C . GLN D 1 91 ? 35.587 -10.124 68.184 1.00 37.68 91 GLN D C 1
ATOM 9228 O O . GLN D 1 91 ? 35.607 -11.354 68.309 1.00 35.99 91 GLN D O 1
ATOM 9234 N N . HIS D 1 92 ? 35.670 -9.512 66.999 1.00 36.51 92 HIS D N 1
ATOM 9235 C CA . HIS D 1 92 ? 35.783 -10.238 65.733 1.00 3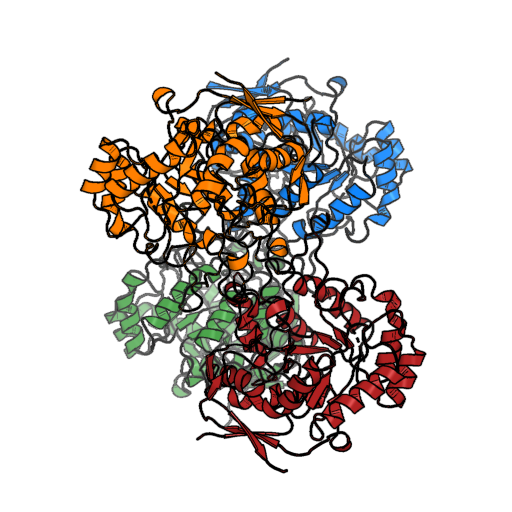8.57 92 HIS D CA 1
ATOM 9236 C C . HIS D 1 92 ? 34.635 -11.228 65.545 1.00 31.11 92 HIS D C 1
ATOM 9237 O O . HIS D 1 92 ? 34.804 -12.277 64.917 1.00 34.38 92 HIS D O 1
ATOM 9244 N N . ALA D 1 93 ? 33.464 -10.911 66.104 1.00 23.86 93 ALA D N 1
ATOM 9245 C CA . ALA D 1 93 ? 32.324 -11.815 66.045 1.00 28.34 93 ALA D CA 1
ATOM 9246 C C . ALA D 1 93 ? 31.555 -11.711 64.731 1.00 24.54 93 ALA D C 1
ATOM 9247 O O . ALA D 1 93 ? 30.842 -12.652 64.368 1.00 26.91 93 ALA D O 1
ATOM 9249 N N . ILE D 1 94 ? 31.676 -10.592 64.021 1.00 23.14 94 ILE D N 1
ATOM 9250 C CA . ILE D 1 94 ? 30.970 -10.368 62.765 1.00 23.80 94 ILE D CA 1
ATOM 9251 C C . ILE D 1 94 ? 31.919 -9.662 61.812 1.00 24.85 94 ILE D C 1
ATOM 9252 O O . ILE D 1 94 ? 32.854 -8.975 62.234 1.00 24.78 94 ILE D O 1
ATOM 9257 N N . ARG D 1 95 ? 31.669 -9.834 60.514 1.00 20.64 95 ARG D N 1
ATOM 9258 C CA . ARG D 1 95 ? 32.357 -9.089 59.470 1.00 20.64 95 ARG D CA 1
ATOM 9259 C C . ARG D 1 95 ? 31.429 -8.115 58.754 1.00 24.17 95 ARG D C 1
ATOM 9260 O O . ARG D 1 95 ? 31.902 -7.289 57.966 1.00 21.63 95 ARG D O 1
ATOM 9268 N N . GLY D 1 96 ? 30.131 -8.171 59.028 1.00 23.35 96 GLY D N 1
ATOM 9269 C CA . GLY D 1 96 ? 29.223 -7.245 58.382 1.00 22.18 96 GLY D CA 1
ATOM 9270 C C . GLY D 1 96 ? 27.806 -7.415 58.871 1.00 18.64 96 GLY D C 1
ATOM 9271 O O . GLY D 1 96 ? 27.509 -8.225 59.761 1.00 18.60 96 GLY D O 1
ATOM 9272 N N . VAL D 1 97 ? 26.928 -6.619 58.271 1.00 19.04 97 VAL D N 1
ATOM 9273 C CA . VAL D 1 97 ? 25.518 -6.612 58.614 1.00 18.53 97 VAL D CA 1
ATOM 9274 C C . VAL D 1 97 ? 24.719 -6.713 57.316 1.00 18.78 97 VAL D C 1
ATOM 9275 O O . VAL D 1 97 ? 24.967 -5.953 56.383 1.00 18.76 97 VAL D O 1
ATOM 9291 N N . CYS D 1 99 ? 21.154 -6.546 55.222 1.00 23.17 99 CYS D N 1
ATOM 9292 C CA . CYS D 1 99 ? 19.857 -5.882 55.204 1.00 22.67 99 CYS D CA 1
ATOM 9293 C C . CYS D 1 99 ? 18.836 -6.594 54.307 1.00 21.38 99 CYS D C 1
ATOM 9294 O O . CYS D 1 99 ? 19.089 -6.776 53.113 1.00 23.05 99 CYS D O 1
ATOM 9297 N N . TYR D 1 100 ? 17.702 -6.998 54.890 1.00 18.82 100 TYR D N 1
ATOM 9298 C CA . TYR D 1 100 ? 16.563 -7.552 54.154 1.00 21.58 100 TYR D CA 1
ATOM 9299 C C . TYR D 1 100 ? 15.421 -6.552 54.172 1.00 23.85 100 TYR D C 1
ATOM 9300 O O . TYR D 1 100 ? 14.915 -6.233 55.256 1.00 28.79 100 TYR D O 1
ATOM 9309 N N . PRO D 1 101 ? 14.972 -6.046 53.027 1.00 25.30 101 PRO D N 1
ATOM 9310 C CA . PRO D 1 101 ? 13.725 -5.274 53.006 1.00 24.55 101 PRO D CA 1
ATOM 9311 C C . PRO D 1 101 ? 12.557 -6.145 53.437 1.00 30.84 101 PRO D C 1
ATOM 9312 O O . PRO D 1 101 ? 12.472 -7.319 53.072 1.00 24.01 101 PRO D O 1
ATOM 9316 N N . ALA D 1 102 ? 11.652 -5.558 54.222 1.00 28.37 102 ALA D N 1
ATOM 9317 C CA . ALA D 1 102 ? 10.572 -6.326 54.831 1.00 33.04 102 ALA D CA 1
ATOM 9318 C C . ALA D 1 102 ? 9.664 -6.945 53.774 1.00 33.70 102 ALA D C 1
ATOM 9319 O O . ALA D 1 102 ? 9.193 -6.260 52.858 1.00 32.94 102 ALA D O 1
ATOM 9321 N N . GLY D 1 103 ? 9.432 -8.256 53.904 1.00 32.39 103 GLY D N 1
ATOM 9322 C CA . GLY D 1 103 ? 8.481 -8.973 53.078 1.00 35.48 103 GLY D CA 1
ATOM 9323 C C . GLY D 1 103 ? 9.004 -9.461 51.740 1.00 37.65 103 GLY D C 1
ATOM 9324 O O . GLY D 1 103 ? 8.278 -10.172 51.033 1.00 35.80 103 GLY D O 1
ATOM 9325 N N . VAL D 1 104 ? 10.244 -9.130 51.375 1.00 31.12 104 VAL D N 1
ATOM 9326 C CA . VAL D 1 104 ? 10.704 -9.427 50.022 1.00 31.29 104 VAL D CA 1
ATOM 9327 C C . VAL D 1 104 ? 11.227 -10.858 49.872 1.00 30.15 104 VAL D C 1
ATOM 9328 O O . VAL D 1 104 ? 11.184 -11.406 48.763 1.00 30.99 104 VAL D O 1
ATOM 9332 N N . THR D 1 105 ? 11.674 -11.513 50.941 1.00 28.74 105 THR D N 1
ATOM 9333 C CA . THR D 1 105 ? 12.208 -12.862 50.758 1.00 24.16 105 THR D CA 1
ATOM 9334 C C . THR D 1 105 ? 12.132 -13.642 52.071 1.00 30.87 105 THR D C 1
ATOM 9335 O O . THR D 1 105 ? 11.445 -13.243 53.018 1.00 32.09 105 THR D O 1
ATOM 9339 N N . THR D 1 106 ? 12.833 -14.780 52.106 1.00 30.27 106 THR D N 1
ATOM 9340 C CA . THR D 1 106 ? 12.792 -15.698 53.242 1.00 28.89 106 THR D CA 1
ATOM 9341 C C . THR D 1 106 ? 13.217 -15.014 54.538 1.00 30.20 106 THR D C 1
ATOM 9342 O O . THR D 1 106 ? 14.292 -14.406 54.613 1.00 25.46 106 THR D O 1
ATOM 9346 N N . ASN D 1 107 ? 12.365 -15.131 55.565 1.00 30.53 107 ASN D N 1
ATOM 9347 C CA . ASN D 1 107 ? 12.686 -14.690 56.926 1.00 33.23 107 ASN D CA 1
ATOM 9348 C C . ASN D 1 107 ? 12.987 -13.193 56.970 1.00 32.14 107 ASN D C 1
ATOM 9349 O O . ASN D 1 107 ? 13.833 -12.729 57.738 1.00 28.39 107 ASN D O 1
ATOM 9354 N N . SER D 1 108 ? 12.271 -12.429 56.144 1.00 28.07 108 SER D N 1
ATOM 9355 C CA . SER D 1 108 ? 12.452 -10.988 56.051 1.00 30.29 108 SER D CA 1
ATOM 9356 C C . SER D 1 108 ? 11.322 -10.201 56.698 1.00 33.95 108 SER D C 1
ATOM 9357 O O . SER D 1 108 ? 11.342 -8.966 56.642 1.00 34.34 108 SER D O 1
ATOM 9360 N N . ALA D 1 109 ? 10.336 -10.878 57.302 1.00 35.86 109 ALA D N 1
ATOM 9361 C CA . ALA D 1 109 ? 9.222 -10.168 57.927 1.00 37.90 109 ALA D CA 1
ATOM 9362 C C . ALA D 1 109 ? 9.720 -9.164 58.957 1.00 37.86 109 ALA D C 1
ATOM 9363 O O . ALA D 1 109 ? 9.156 -8.073 59.095 1.00 39.25 109 ALA D O 1
ATOM 9365 N N . ALA D 1 110 ? 10.793 -9.505 59.671 1.00 35.79 110 ALA D N 1
ATOM 9366 C CA . ALA D 1 110 ? 11.413 -8.603 60.631 1.00 38.80 110 ALA D CA 1
ATOM 9367 C C . ALA D 1 110 ? 12.382 -7.631 59.978 1.00 39.55 110 ALA D C 1
ATOM 9368 O O . ALA D 1 110 ? 13.207 -7.034 60.681 1.00 38.48 110 ALA D O 1
ATOM 9370 N N . GLY D 1 111 ? 12.301 -7.461 58.659 1.00 35.59 111 GLY D N 1
ATOM 9371 C CA . GLY D 1 111 ? 13.240 -6.640 57.927 1.00 30.75 111 GLY D CA 1
ATOM 9372 C C . GLY D 1 111 ? 12.856 -5.173 57.937 1.00 35.87 111 GLY D C 1
ATOM 9373 O O . GLY D 1 111 ? 11.933 -4.736 58.627 1.00 38.00 111 GLY D O 1
ATOM 9374 N N . VAL D 1 112 ? 13.582 -4.402 57.134 1.00 28.59 112 VAL D N 1
ATOM 9375 C CA . VAL D 1 112 ? 13.516 -2.950 57.187 1.00 33.28 112 VAL D CA 1
ATOM 9376 C C . VAL D 1 112 ? 12.741 -2.415 55.985 1.00 35.41 112 VAL D C 1
ATOM 9377 O O . VAL D 1 112 ? 12.470 -3.124 55.017 1.00 34.95 112 VAL D O 1
ATOM 9381 N N . ASP D 1 113 ? 12.386 -1.132 56.063 1.00 40.74 113 ASP D N 1
ATOM 9382 C CA . ASP D 1 113 ? 11.771 -0.414 54.956 1.00 40.30 113 ASP D CA 1
ATOM 9383 C C . ASP D 1 113 ? 12.862 0.346 54.220 1.00 35.99 113 ASP D C 1
ATOM 9384 O O . ASP D 1 113 ? 13.462 1.262 54.801 1.00 40.70 113 ASP D O 1
ATOM 9389 N N . PRO D 1 114 ? 13.150 0.023 52.955 1.00 38.31 114 PRO D N 1
ATOM 9390 C CA . PRO D 1 114 ? 14.280 0.663 52.266 1.00 37.86 114 PRO D CA 1
ATOM 9391 C C . PRO D 1 114 ? 14.049 2.110 51.855 1.00 44.28 114 PRO D C 1
ATOM 9392 O O . PRO D 1 114 ? 14.854 2.668 51.100 1.00 44.78 114 PRO D O 1
ATOM 9396 N N . ASN D 1 115 ? 12.965 2.732 52.317 1.00 44.43 115 ASN D N 1
ATOM 9397 C CA . ASN D 1 115 ? 12.868 4.187 52.261 1.00 48.50 115 ASN D CA 1
ATOM 9398 C C . ASN D 1 115 ? 13.175 4.845 53.595 1.00 50.09 115 ASN D C 1
ATOM 9399 O O . ASN D 1 115 ? 13.497 6.039 53.624 1.00 56.68 115 ASN D O 1
ATOM 9404 N N . ASP D 1 116 ? 13.093 4.100 54.694 1.00 49.17 116 ASP D N 1
ATOM 9405 C CA . ASP D 1 116 ? 13.411 4.677 55.991 1.00 47.52 116 ASP D CA 1
ATOM 9406 C C . ASP D 1 116 ? 14.723 4.111 56.511 1.00 40.03 116 ASP D C 1
ATOM 9407 O O . ASP D 1 116 ? 14.781 3.569 57.621 1.00 44.39 116 ASP D O 1
ATOM 9412 N N . PHE D 1 117 ? 15.785 4.252 55.708 1.00 38.76 117 PHE D N 1
ATOM 9413 C CA . PHE D 1 117 ? 17.117 3.875 56.165 1.00 36.89 117 PHE D CA 1
ATOM 9414 C C . PHE D 1 117 ? 17.665 4.852 57.197 1.00 36.19 117 PHE D C 1
ATOM 9415 O O . PHE D 1 117 ? 18.618 4.509 57.907 1.00 33.82 117 PHE D O 1
ATOM 9423 N N . SER D 1 118 ? 17.074 6.048 57.306 1.00 38.29 118 SER D N 1
ATOM 9424 C CA . SER D 1 118 ? 17.610 7.077 58.196 1.00 38.04 118 SER D CA 1
ATOM 9425 C C . SER D 1 118 ? 17.657 6.616 59.648 1.00 34.01 118 SER D C 1
ATOM 9426 O O . SER D 1 118 ? 18.576 6.993 60.385 1.00 37.01 118 SER D O 1
ATOM 9429 N N . ALA D 1 119 ? 16.687 5.805 60.079 1.00 33.35 119 ALA D N 1
ATOM 9430 C CA . ALA D 1 119 ? 16.695 5.298 61.446 1.00 31.97 119 ALA D CA 1
ATOM 9431 C C . ALA D 1 119 ? 17.900 4.407 61.736 1.00 38.94 119 ALA D C 1
ATOM 9432 O O . ALA D 1 119 ? 18.243 4.218 62.911 1.00 35.32 119 ALA D O 1
ATOM 9434 N N . PHE D 1 120 ? 18.547 3.856 60.705 1.00 30.09 120 PHE D N 1
ATOM 9435 C CA . PHE D 1 120 ? 19.704 2.984 60.874 1.00 30.97 120 PHE D CA 1
ATOM 9436 C C . PHE D 1 120 ? 21.021 3.692 60.585 1.00 33.63 120 PHE D C 1
ATOM 9437 O O . PHE D 1 120 ? 22.081 3.058 60.627 1.00 30.88 120 PHE D O 1
ATOM 9445 N N . TYR D 1 121 ? 20.976 4.987 60.286 1.00 32.62 121 TYR D N 1
ATOM 9446 C CA . TYR D 1 121 ? 22.207 5.730 60.056 1.00 35.01 121 TYR D CA 1
ATOM 9447 C C . TYR D 1 121 ? 23.195 5.668 61.224 1.00 32.89 121 TYR D C 1
ATOM 9448 O O . TYR D 1 121 ? 24.409 5.656 60.954 1.00 32.59 121 TYR D O 1
ATOM 9457 N N . PRO D 1 122 ? 22.777 5.614 62.497 1.00 37.34 122 PRO D N 1
ATOM 9458 C CA . PRO D 1 122 ? 23.768 5.337 63.556 1.00 34.40 122 PRO D CA 1
ATOM 9459 C C . PRO D 1 122 ? 24.432 3.974 63.424 1.00 38.44 122 PRO D C 1
ATOM 9460 O O . PRO D 1 122 ? 25.629 3.846 63.722 1.00 35.32 122 PRO D O 1
ATOM 9464 N N . ILE D 1 123 ? 23.690 2.952 62.979 1.00 31.53 123 ILE D N 1
ATOM 9465 C CA . ILE D 1 123 ? 24.282 1.632 62.769 1.00 29.45 123 ILE D CA 1
ATOM 9466 C C . ILE D 1 123 ? 25.328 1.690 61.661 1.00 32.66 123 ILE D C 1
ATOM 9467 O O . ILE D 1 123 ? 26.442 1.168 61.803 1.00 28.82 123 ILE D O 1
ATOM 9472 N N . PHE D 1 124 ? 24.985 2.333 60.541 1.00 30.00 124 PHE D N 1
ATOM 9473 C CA . PHE D 1 124 ? 25.917 2.428 59.421 1.00 30.09 124 PHE D CA 1
ATOM 9474 C C . PHE D 1 124 ? 27.159 3.218 59.803 1.00 29.71 124 PHE D C 1
ATOM 9475 O O . PHE D 1 124 ? 28.271 2.897 59.363 1.00 28.32 124 PHE D O 1
ATOM 9483 N N . LYS D 1 125 ? 26.982 4.264 60.614 1.00 31.52 125 LYS D N 1
ATOM 9484 C CA . LYS D 1 125 ? 28.117 5.044 61.092 1.00 31.75 125 LYS D CA 1
ATOM 9485 C C . LYS D 1 125 ? 29.077 4.178 61.896 1.00 26.46 125 LYS D C 1
ATOM 9486 O O . LYS D 1 125 ? 30.291 4.188 61.656 1.00 26.19 125 LYS D O 1
ATOM 9492 N N . ALA D 1 126 ? 28.545 3.419 62.860 1.00 29.06 126 ALA D N 1
ATOM 9493 C CA . ALA D 1 126 ? 29.377 2.504 63.635 1.00 28.45 126 ALA D CA 1
ATOM 9494 C C . ALA D 1 126 ? 30.030 1.457 62.741 1.00 34.33 126 ALA D C 1
ATOM 9495 O O . ALA D 1 126 ? 31.216 1.139 62.908 1.00 29.60 126 ALA D O 1
ATOM 9497 N N . MET D 1 127 ? 29.274 0.909 61.783 1.00 25.96 127 MET D N 1
ATOM 9498 C CA . MET D 1 127 ? 29.858 -0.034 60.840 1.00 28.89 127 MET D CA 1
ATOM 9499 C C . MET D 1 127 ? 31.014 0.593 60.075 1.00 25.92 127 MET D C 1
ATOM 9500 O O . MET D 1 127 ? 32.049 -0.049 59.864 1.00 29.31 127 MET D O 1
ATOM 9505 N N . GLN D 1 128 ? 30.850 1.842 59.629 1.00 26.99 128 GLN D N 1
ATOM 9506 C CA . GLN D 1 128 ? 31.922 2.502 58.890 1.00 25.65 128 GLN D CA 1
ATOM 9507 C C . GLN D 1 128 ? 33.152 2.689 59.772 1.00 29.70 128 GLN D C 1
ATOM 9508 O O . GLN D 1 128 ? 34.290 2.556 59.304 1.00 30.96 128 GLN D O 1
ATOM 9514 N N . GLU D 1 129 ? 32.937 2.989 61.057 1.00 28.35 129 GLU D N 1
ATOM 9515 C CA . GLU D 1 129 ? 34.048 3.120 61.998 1.00 34.25 129 GLU D CA 1
ATOM 9516 C C . GLU D 1 129 ? 34.795 1.804 62.175 1.00 34.74 129 GLU D C 1
ATOM 9517 O O . GLU D 1 129 ? 36.001 1.807 62.446 1.00 34.21 129 GLU D O 1
ATOM 9523 N N . GLU D 1 130 ? 34.100 0.674 62.045 1.00 29.33 130 GLU D N 1
ATOM 9524 C CA . GLU D 1 130 ? 34.680 -0.630 62.326 1.00 28.29 130 GLU D CA 1
ATOM 9525 C C . GLU D 1 130 ? 35.081 -1.381 61.063 1.00 35.17 130 GLU D C 1
ATOM 9526 O O . GLU D 1 130 ? 35.482 -2.547 61.150 1.00 25.42 130 GLU D O 1
ATOM 9532 N N . ASN D 1 131 ? 35.001 -0.729 59.900 1.00 29.73 131 ASN D N 1
ATOM 9533 C CA . ASN D 1 131 ? 35.310 -1.357 58.615 1.00 31.95 131 ASN D CA 1
ATOM 9534 C C . ASN D 1 131 ? 34.520 -2.651 58.424 1.00 27.59 131 ASN D C 1
ATOM 9535 O O . ASN D 1 131 ? 35.061 -3.679 58.013 1.00 30.29 131 ASN D O 1
ATOM 9540 N N . LEU D 1 132 ? 33.229 -2.603 58.746 1.00 28.33 132 LEU D N 1
ATOM 9541 C CA . LEU D 1 132 ? 32.322 -3.713 58.490 1.00 24.84 132 LEU D CA 1
ATOM 9542 C C . LEU D 1 132 ? 31.616 -3.523 57.151 1.00 26.74 132 LEU D C 1
ATOM 9543 O O . LEU D 1 132 ? 31.365 -2.396 56.714 1.00 27.77 132 LEU D O 1
ATOM 9548 N N . VAL D 1 133 ? 31.290 -4.642 56.510 1.00 23.90 133 VAL D N 1
ATOM 9549 C CA . VAL D 1 133 ? 30.625 -4.633 55.209 1.00 21.79 133 VAL D CA 1
ATOM 9550 C C . VAL D 1 133 ? 29.125 -4.520 55.427 1.00 20.35 133 VAL D C 1
ATOM 9551 O O . VAL D 1 133 ? 28.556 -5.233 56.258 1.00 20.48 133 VAL D O 1
ATOM 9555 N N . LEU D 1 134 ? 28.478 -3.642 54.666 1.00 21.35 134 LEU D N 1
ATOM 9556 C CA . LEU D 1 134 ? 27.021 -3.565 54.629 1.00 20.68 134 LEU D CA 1
ATOM 9557 C C . LEU D 1 134 ? 26.525 -4.376 53.433 1.00 15.59 134 LEU D C 1
ATOM 9558 O O . LEU D 1 134 ? 26.810 -4.024 52.286 1.00 16.83 134 LEU D O 1
ATOM 9563 N N . ASN D 1 135 ? 25.806 -5.466 53.693 1.00 19.11 135 ASN D N 1
ATOM 9564 C CA . ASN D 1 135 ? 25.269 -6.287 52.613 1.00 19.24 135 ASN D CA 1
ATOM 9565 C C . ASN D 1 135 ? 23.812 -5.919 52.374 1.00 18.34 135 ASN D C 1
ATOM 9566 O O . ASN D 1 135 ? 23.013 -5.878 53.317 1.00 17.93 135 ASN D O 1
ATOM 9571 N N . LEU D 1 136 ? 23.460 -5.692 51.109 1.00 16.11 136 LEU D N 1
ATOM 9572 C CA . LEU D 1 136 ? 22.143 -5.176 50.750 1.00 15.00 136 LEU D CA 1
ATOM 9573 C C . LEU D 1 136 ? 21.407 -6.194 49.890 1.00 15.39 136 LEU D C 1
ATOM 9574 O O . LEU D 1 136 ? 21.911 -6.584 48.833 1.00 16.48 136 LEU D O 1
ATOM 9579 N N . HIS D 1 137 ? 20.222 -6.622 50.336 1.00 17.28 137 HIS D N 1
ATOM 9580 C CA . HIS D 1 137 ? 19.282 -7.271 49.419 1.00 18.01 137 HIS D CA 1
ATOM 9581 C C . HIS D 1 137 ? 18.525 -6.132 48.760 1.00 16.63 137 HIS D C 1
ATOM 9582 O O . HIS D 1 137 ? 17.556 -5.614 49.303 1.00 17.80 137 HIS D O 1
ATOM 9589 N N . GLY D 1 138 ? 18.998 -5.724 47.591 1.00 17.64 138 GLY D N 1
ATOM 9590 C CA . GLY D 1 138 ? 18.533 -4.500 46.980 1.00 21.21 138 GLY D CA 1
ATOM 9591 C C . GLY D 1 138 ? 17.278 -4.644 46.142 1.00 18.55 138 GLY D C 1
ATOM 9592 O O . GLY D 1 138 ? 17.339 -4.610 44.912 1.00 18.94 138 GLY D O 1
ATOM 9593 N N . GLU D 1 139 ? 16.141 -4.808 46.800 1.00 20.27 139 GLU D N 1
ATOM 9594 C CA . GLU D 1 139 ? 14.845 -4.774 46.142 1.00 20.38 139 GLU D CA 1
ATOM 9595 C C . GLU D 1 139 ? 13.904 -3.906 46.961 1.00 20.50 139 GLU D C 1
ATOM 9596 O O . GLU D 1 139 ? 13.860 -4.018 48.192 1.00 22.99 139 GLU D O 1
ATOM 9602 N N . LYS D 1 140 ? 13.153 -3.044 46.280 1.00 20.82 140 LYS D N 1
ATOM 9603 C CA . LYS D 1 140 ? 12.085 -2.339 46.979 1.00 22.98 140 LYS D CA 1
ATOM 9604 C C . LYS D 1 140 ? 10.854 -3.236 47.088 1.00 26.30 140 LYS D C 1
ATOM 9605 O O . LYS D 1 140 ? 10.563 -4.002 46.168 1.00 23.26 140 LYS D O 1
ATOM 9611 N N . PRO D 1 141 ? 10.116 -3.164 48.192 1.00 26.07 141 PRO D N 1
ATOM 9612 C CA . PRO D 1 141 ? 8.869 -3.925 48.284 1.00 27.95 141 PRO D CA 1
ATOM 9613 C C . PRO D 1 141 ? 7.895 -3.496 47.199 1.00 26.83 141 PRO D C 1
ATOM 9614 O O . PRO D 1 141 ? 7.925 -2.362 46.711 1.00 26.45 141 PRO D O 1
ATOM 9618 N N . SER D 1 142 ? 7.054 -4.438 46.788 1.00 28.26 142 SER D N 1
ATOM 9619 C CA . SER D 1 142 ? 6.163 -4.195 45.666 1.00 27.76 142 SER D CA 1
ATOM 9620 C C . SER D 1 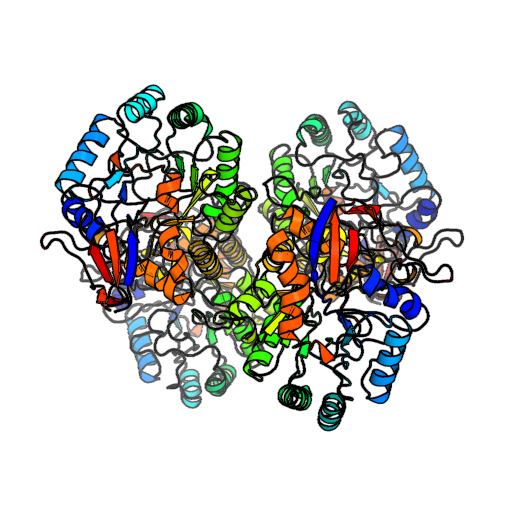142 ? 5.080 -3.198 46.056 1.00 30.16 142 SER D C 1
ATOM 9621 O O . SER D 1 142 ? 4.714 -3.069 47.228 1.00 32.76 142 SER D O 1
ATOM 9624 N N . VAL D 1 143 ? 4.684 -2.430 45.071 1.00 32.86 143 VAL D N 1
ATOM 9625 C CA . VAL D 1 143 ? 3.721 -1.342 45.329 1.00 42.22 143 VAL D CA 1
ATOM 9626 C C . VAL D 1 143 ? 2.611 -1.536 44.328 1.00 45.82 143 VAL D C 1
ATOM 9627 O O . VAL D 1 143 ? 2.730 -1.016 43.225 1.00 41.87 143 VAL D O 1
ATOM 9631 N N . HIS D 1 144 ? 1.625 -2.333 44.759 1.00 56.09 144 HIS D N 1
ATOM 9632 C CA . HIS D 1 144 ? 0.404 -2.828 44.065 1.00 63.08 144 HIS D CA 1
ATOM 9633 C C . HIS D 1 144 ? -0.685 -1.766 44.127 1.00 73.01 144 HIS D C 1
ATOM 9634 O O . HIS D 1 144 ? -1.596 -1.943 44.953 1.00 74.88 144 HIS D O 1
ATOM 9641 N N . ASP D 1 145 ? -0.558 -0.799 43.206 1.00 77.42 145 ASP D N 1
ATOM 9642 C CA . ASP D 1 145 ? -1.274 0.474 42.903 1.00 79.54 145 ASP D CA 1
ATOM 9643 C C . ASP D 1 145 ? -0.253 1.557 43.230 1.00 77.97 145 ASP D C 1
ATOM 9644 O O . ASP D 1 145 ? 0.398 2.063 42.286 1.00 72.93 145 ASP D O 1
ATOM 9649 N N . GLY D 1 146 ? -0.105 1.835 44.533 1.00 77.16 146 GLY D N 1
ATOM 9650 C CA . GLY D 1 146 ? 0.886 2.773 45.016 1.00 73.68 146 GLY D CA 1
ATOM 9651 C C . GLY D 1 146 ? 0.833 4.173 44.458 1.00 76.88 146 GLY D C 1
ATOM 9652 O O . GLY D 1 146 ? 1.670 5.023 44.810 1.00 75.34 146 GLY D O 1
ATOM 9653 N N . ASP D 1 147 ? -0.108 4.423 43.539 1.00 78.67 147 ASP D N 1
ATOM 9654 C CA . ASP D 1 147 ? -0.362 5.748 42.969 1.00 74.45 147 ASP D CA 1
ATOM 9655 C C . ASP D 1 147 ? 0.932 6.433 42.526 1.00 71.47 147 ASP D C 1
ATOM 9656 O O . ASP D 1 147 ? 0.907 7.339 41.685 1.00 65.96 147 ASP D O 1
ATOM 9661 N N . LYS D 1 148 ? 2.050 6.028 43.126 1.00 70.82 148 LYS D N 1
ATOM 9662 C CA . LYS D 1 148 ? 3.373 6.081 42.537 1.00 65.49 148 LYS D CA 1
ATOM 9663 C C . LYS D 1 148 ? 3.488 4.979 41.482 1.00 60.53 148 LYS D C 1
ATOM 9664 O O . LYS D 1 148 ? 2.666 4.060 41.417 1.00 57.73 148 LYS D O 1
ATOM 9670 N N . GLU D 1 149 ? 4.509 5.095 40.641 1.00 55.58 149 GLU D N 1
ATOM 9671 C CA . GLU D 1 149 ? 4.816 4.073 39.653 1.00 52.86 149 GLU D CA 1
ATOM 9672 C C . GLU D 1 149 ? 4.839 2.694 40.315 1.00 51.31 149 GLU D C 1
ATOM 9673 O O . GLU D 1 149 ? 5.420 2.542 41.400 1.00 47.81 149 GLU D O 1
ATOM 9679 N N . PRO D 1 150 ? 4.201 1.683 39.726 1.00 42.96 150 PRO D N 1
ATOM 9680 C CA . PRO D 1 150 ? 4.154 0.370 40.382 1.00 39.37 150 PRO D CA 1
ATOM 9681 C C . PRO D 1 150 ? 5.525 -0.287 40.450 1.00 27.51 150 PRO D C 1
ATOM 9682 O O . PRO D 1 150 ? 6.362 -0.138 39.559 1.00 29.22 150 PRO D O 1
ATOM 9686 N N . ILE D 1 151 ? 5.740 -1.026 41.532 1.00 27.19 151 ILE D N 1
ATOM 9687 C CA . ILE D 1 151 ? 6.937 -1.835 41.720 1.00 24.44 151 ILE D CA 1
ATOM 9688 C C . ILE D 1 151 ? 6.511 -3.295 41.769 1.00 26.31 151 ILE D C 1
ATOM 9689 O O . ILE D 1 151 ? 5.585 -3.652 42.508 1.00 24.59 151 ILE D O 1
ATOM 9694 N N . HIS D 1 152 ? 7.175 -4.130 40.972 1.00 23.00 152 HIS D N 1
ATOM 9695 C CA . HIS D 1 152 ? 6.871 -5.552 40.900 1.00 22.20 152 HIS D CA 1
ATOM 9696 C C . HIS D 1 152 ? 8.181 -6.331 40.930 1.00 20.53 152 HIS D C 1
ATOM 9697 O O . HIS D 1 152 ? 9.264 -5.745 40.953 1.00 19.31 152 HIS D O 1
ATOM 9704 N N . VAL D 1 153 ? 8.086 -7.665 40.915 1.00 17.95 153 VAL D N 1
ATOM 9705 C CA . VAL D 1 153 ? 9.285 -8.490 41.040 1.00 17.72 153 VAL D CA 1
ATOM 9706 C C . VAL D 1 153 ? 10.270 -8.268 39.900 1.00 15.18 153 VAL D C 1
ATOM 9707 O O . VAL D 1 153 ? 11.457 -8.584 40.043 1.00 13.59 153 VAL D O 1
ATOM 9711 N N . LEU D 1 154 ? 9.824 -7.738 38.761 1.00 13.35 154 LEU D N 1
ATOM 9712 C CA . LEU D 1 154 ? 10.756 -7.557 37.657 1.00 14.96 154 LEU D CA 1
ATOM 9713 C C . LEU D 1 154 ? 11.536 -6.250 37.725 1.00 14.71 154 LEU D C 1
ATOM 9714 O O . LEU D 1 154 ? 12.659 -6.193 37.217 1.00 17.57 154 LEU D O 1
ATOM 9719 N N . ASN D 1 155 ? 10.987 -5.205 38.339 1.00 12.95 155 ASN D N 1
ATOM 9720 C CA . ASN D 1 155 ? 11.681 -3.921 38.403 1.00 17.68 155 ASN D CA 1
ATOM 9721 C C . ASN D 1 155 ? 12.031 -3.502 39.825 1.00 15.92 155 ASN D C 1
ATOM 9722 O O . ASN D 1 155 ? 12.466 -2.361 40.028 1.00 15.66 155 ASN D O 1
ATOM 9727 N N . ALA D 1 156 ? 11.865 -4.389 40.810 1.00 14.83 156 ALA D N 1
ATOM 9728 C CA . ALA D 1 156 ? 12.109 -4.003 42.196 1.00 17.86 156 ALA D CA 1
ATOM 9729 C C . ALA D 1 156 ? 13.589 -3.752 42.458 1.00 18.52 156 ALA D C 1
ATOM 9730 O O . ALA D 1 156 ? 13.936 -2.909 43.291 1.00 19.40 156 ALA D O 1
ATOM 9732 N N . GLU D 1 157 ? 14.474 -4.458 41.756 1.00 14.70 157 GLU D N 1
ATOM 9733 C CA . GLU D 1 157 ? 15.902 -4.220 41.950 1.00 16.43 157 GLU D CA 1
ATOM 9734 C C . GLU D 1 157 ? 16.332 -2.912 41.308 1.00 17.97 157 GLU D C 1
ATOM 9735 O O . GLU D 1 157 ? 17.078 -2.129 41.913 1.00 17.94 157 GLU D O 1
ATOM 9741 N N . GLU D 1 158 ? 15.865 -2.651 40.090 1.00 15.71 158 GLU D N 1
ATOM 9742 C CA . GLU D 1 158 ? 16.154 -1.365 39.466 1.00 18.96 158 GLU D CA 1
ATOM 9743 C C . GLU D 1 158 ? 15.629 -0.215 40.316 1.00 18.37 158 GLU D C 1
ATOM 9744 O O . GLU D 1 158 ? 16.300 0.818 40.462 1.00 21.77 158 GLU D O 1
ATOM 9750 N N . ALA D 1 159 ? 14.450 -0.388 40.916 1.00 18.86 159 ALA D N 1
ATOM 9751 C CA . ALA D 1 159 ? 13.871 0.662 41.749 1.00 23.78 159 ALA D CA 1
ATOM 9752 C C . ALA D 1 159 ? 14.689 0.918 43.010 1.00 25.63 159 ALA D C 1
ATOM 9753 O O . ALA D 1 159 ? 14.571 1.993 43.612 1.00 21.12 159 ALA D O 1
ATOM 9755 N N . PHE D 1 160 ? 15.507 -0.046 43.422 1.00 21.69 160 PHE D N 1
ATOM 9756 C CA . PHE D 1 160 ? 16.328 0.108 44.614 1.00 23.77 160 PHE D CA 1
ATOM 9757 C C . PHE D 1 160 ? 17.597 0.902 44.351 1.00 22.72 160 PHE D C 1
ATOM 9758 O O . PHE D 1 160 ? 18.205 1.399 45.306 1.00 24.15 160 PHE D O 1
ATOM 9766 N N . LEU D 1 161 ? 18.017 1.021 43.092 1.00 19.55 161 LEU D N 1
ATOM 9767 C CA . LEU D 1 161 ? 19.345 1.561 42.815 1.00 20.08 161 LEU D CA 1
ATOM 9768 C C . LEU D 1 161 ? 19.564 2.977 43.348 1.00 26.08 161 LEU D C 1
ATOM 9769 O O . LEU D 1 161 ? 20.696 3.271 43.776 1.00 24.26 161 LEU D O 1
ATOM 9774 N N . PRO D 1 162 ? 18.582 3.887 43.348 1.00 21.56 162 PRO D N 1
ATOM 9775 C CA . PRO D 1 162 ? 18.825 5.186 44.007 1.00 26.83 162 PRO D CA 1
ATOM 9776 C C . PRO D 1 162 ? 19.095 5.064 45.500 1.00 27.85 162 PRO D C 1
ATOM 9777 O O . PRO D 1 162 ? 19.851 5.878 46.053 1.00 23.95 162 PRO D O 1
ATOM 9781 N N . ALA D 1 163 ? 18.503 4.076 46.175 1.00 21.74 163 ALA D N 1
ATOM 9782 C CA . ALA D 1 163 ? 18.803 3.881 47.590 1.00 23.73 163 ALA D CA 1
ATOM 9783 C C . ALA D 1 163 ? 20.251 3.452 47.786 1.00 26.36 163 ALA D C 1
ATOM 9784 O O . ALA D 1 163 ? 20.920 3.911 48.723 1.00 24.15 163 ALA D O 1
ATOM 9786 N N . LEU D 1 164 ? 20.752 2.573 46.912 1.00 24.41 164 LEU D N 1
ATOM 9787 C CA . LEU D 1 164 ? 22.152 2.168 46.989 1.00 22.33 164 LEU D CA 1
ATOM 9788 C C . LEU D 1 164 ? 23.063 3.379 46.859 1.00 28.75 164 LEU D C 1
ATOM 9789 O O . LEU D 1 164 ? 23.963 3.586 47.684 1.00 23.95 164 LEU D O 1
ATOM 9794 N N . LYS D 1 165 ? 22.813 4.210 45.838 1.00 22.98 165 LYS D N 1
ATOM 9795 C CA . LYS D 1 165 ? 23.666 5.363 45.560 1.00 29.39 165 LYS D CA 1
ATOM 9796 C C . LYS D 1 165 ? 23.706 6.336 46.733 1.00 27.96 165 LYS D C 1
ATOM 9797 O O . LYS D 1 165 ? 24.772 6.872 47.071 1.00 28.02 165 LYS D O 1
ATOM 9803 N N . LYS D 1 166 ? 22.556 6.581 47.363 1.00 24.06 166 LYS D N 1
ATOM 9804 C CA . LYS D 1 166 ? 22.518 7.515 48.481 1.00 28.85 166 LYS D CA 1
ATOM 9805 C C . LYS D 1 166 ? 23.297 6.973 49.676 1.00 28.76 166 LYS D C 1
ATOM 9806 O O . LYS D 1 166 ? 24.008 7.725 50.356 1.00 26.20 166 LYS D O 1
ATOM 9812 N N . LEU D 1 167 ? 23.187 5.671 49.946 1.00 25.73 167 LEU D N 1
ATOM 9813 C CA . LEU D 1 167 ? 23.958 5.097 51.045 1.00 28.19 167 LEU D CA 1
ATOM 9814 C C . LEU D 1 167 ? 25.454 5.240 50.793 1.00 25.88 167 LEU D C 1
ATOM 9815 O O . LEU D 1 167 ? 26.227 5.508 51.722 1.00 25.30 167 LEU D O 1
ATOM 9820 N N . HIS D 1 168 ? 25.876 5.078 49.537 1.00 22.51 168 HIS D N 1
ATOM 9821 C CA . HIS D 1 168 ? 27.287 5.218 49.197 1.00 23.41 168 HIS D CA 1
ATOM 9822 C C . HIS D 1 168 ? 27.738 6.663 49.345 1.00 28.90 168 HIS D C 1
ATOM 9823 O O . HIS D 1 168 ? 28.879 6.927 49.747 1.00 29.68 168 HIS D O 1
ATOM 9830 N N . ASN D 1 169 ? 26.861 7.611 49.008 1.00 26.57 169 ASN D N 1
ATOM 9831 C CA . ASN D 1 169 ? 27.211 9.020 49.163 1.00 27.32 169 ASN D CA 1
ATOM 9832 C C . ASN D 1 169 ? 27.281 9.408 50.636 1.00 28.72 169 ASN D C 1
ATOM 9833 O O . ASN D 1 169 ? 28.212 10.103 51.062 1.00 27.60 169 ASN D O 1
ATOM 9838 N N . ASP D 1 170 ? 26.326 8.947 51.436 1.00 22.61 170 ASP D N 1
ATOM 9839 C CA . ASP D 1 170 ? 26.282 9.349 52.834 1.00 25.75 170 ASP D CA 1
ATOM 9840 C C . ASP D 1 170 ? 27.310 8.627 53.698 1.00 29.43 170 ASP D C 1
ATOM 9841 O O . ASP D 1 170 ? 27.646 9.127 54.776 1.00 29.42 170 ASP D O 1
ATOM 9846 N N . PHE D 1 171 ? 27.818 7.477 53.266 1.00 26.16 171 PHE D N 1
ATOM 9847 C CA . PHE D 1 171 ? 28.850 6.749 54.007 1.00 26.15 171 PHE D CA 1
ATOM 9848 C C . PHE D 1 171 ? 29.969 6.374 53.046 1.00 25.96 171 PHE D C 1
ATOM 9849 O O . PHE D 1 171 ? 30.127 5.207 52.668 1.00 26.55 171 PHE D O 1
ATOM 9857 N N . PRO D 1 172 ? 30.794 7.350 52.656 1.00 25.05 172 PRO D N 1
ATOM 9858 C CA . PRO D 1 172 ? 31.718 7.136 51.532 1.00 23.85 172 PRO D CA 1
ATOM 9859 C C . PRO D 1 172 ? 32.896 6.217 51.841 1.00 26.17 172 PRO D C 1
ATOM 9860 O O . PRO D 1 172 ? 33.588 5.802 50.902 1.00 30.70 172 PRO D O 1
ATOM 9864 N N . ASN D 1 173 ? 33.154 5.881 53.100 1.00 25.50 173 ASN D N 1
ATOM 9865 C CA . ASN D 1 173 ? 34.191 4.901 53.405 1.00 29.06 173 ASN D CA 1
ATOM 9866 C C . ASN D 1 173 ? 33.622 3.527 53.720 1.00 30.02 173 ASN D C 1
ATOM 9867 O O . ASN D 1 173 ? 34.394 2.578 53.910 1.00 28.73 173 ASN D O 1
ATOM 9872 N N . LEU D 1 174 ? 32.296 3.401 53.758 1.00 27.74 174 LEU D N 1
ATOM 9873 C CA . LEU D 1 174 ? 31.636 2.149 54.099 1.00 24.84 174 LEU D CA 1
ATOM 9874 C C . LEU D 1 174 ? 31.687 1.188 52.920 1.00 26.83 174 LEU D C 1
ATOM 9875 O O . LEU D 1 174 ? 31.340 1.552 51.789 1.00 22.03 174 LEU D O 1
ATOM 9880 N N . LYS D 1 175 ? 32.120 -0.036 53.181 1.00 20.03 175 LYS D N 1
ATOM 9881 C CA . LYS D 1 175 ? 32.113 -1.049 52.144 1.00 24.52 175 LYS D CA 1
ATOM 9882 C C . LYS D 1 175 ? 30.695 -1.589 52.017 1.00 20.99 175 LYS D C 1
ATOM 9883 O O . LYS D 1 175 ? 30.086 -1.999 53.014 1.00 20.24 175 LYS D O 1
ATOM 9889 N N . ILE D 1 176 ? 30.153 -1.540 50.802 1.00 18.65 176 ILE D N 1
ATOM 9890 C CA . ILE D 1 176 ? 28.763 -1.900 50.549 1.00 20.37 176 ILE D CA 1
ATOM 9891 C C . ILE D 1 176 ? 28.730 -2.912 49.416 1.00 15.75 176 ILE D C 1
ATOM 9892 O O . ILE D 1 176 ? 29.459 -2.775 48.429 1.00 19.10 176 ILE D O 1
ATOM 9897 N N . ILE D 1 177 ? 27.903 -3.944 49.566 1.00 19.70 177 ILE D N 1
ATOM 9898 C CA . ILE D 1 177 ? 27.707 -4.928 48.510 1.00 16.54 177 ILE D CA 1
ATOM 9899 C C . ILE D 1 177 ? 26.240 -4.935 48.123 1.00 15.75 177 ILE D C 1
ATOM 9900 O O . ILE D 1 177 ? 25.365 -5.052 48.991 1.00 16.13 177 ILE D O 1
ATOM 9905 N N . LEU D 1 178 ? 25.982 -4.777 46.826 1.00 17.43 178 LEU D N 1
ATOM 9906 C CA . LEU D 1 178 ? 24.681 -5.082 46.244 1.00 18.12 178 LEU D CA 1
ATOM 9907 C C . LEU D 1 178 ? 24.679 -6.582 45.977 1.00 12.14 178 LEU D C 1
ATOM 9908 O O . LEU D 1 178 ? 25.259 -7.048 44.998 1.00 16.07 178 LEU D O 1
ATOM 9913 N N . GLU D 1 179 ? 24.068 -7.347 46.880 1.00 14.83 179 GLU D N 1
ATOM 9914 C CA . GLU D 1 179 ? 24.125 -8.797 46.796 1.00 15.49 179 GLU D CA 1
ATOM 9915 C C . GLU D 1 179 ? 23.293 -9.299 45.622 1.00 16.23 179 GLU D C 1
ATOM 9916 O O . GLU D 1 179 ? 22.302 -8.683 45.237 1.00 16.70 179 GLU D O 1
ATOM 9922 N N . HIS D 1 180 ? 23.702 -10.453 45.086 1.00 14.22 180 HIS D N 1
ATOM 9923 C CA . HIS D 1 180 ? 23.037 -11.179 44.001 1.00 16.28 180 HIS D CA 1
ATOM 9924 C C . HIS D 1 180 ? 22.335 -10.262 43.002 1.00 16.63 180 HIS D C 1
ATOM 9925 O O . HIS D 1 180 ? 21.098 -10.195 42.953 1.00 18.08 180 HIS D O 1
ATOM 9932 N N . CYS D 1 181 ? 23.129 -9.551 42.207 1.00 14.33 181 CYS D N 1
ATOM 9933 C CA . CYS D 1 181 ? 22.588 -8.685 41.162 1.00 16.02 181 CYS D CA 1
ATOM 9934 C C . CYS D 1 181 ? 21.912 -9.520 40.090 1.00 16.05 181 CYS D C 1
ATOM 9935 O O . CYS D 1 181 ? 22.429 -10.572 39.689 1.00 16.46 181 CYS D O 1
ATOM 9938 N N . THR D 1 182 ? 20.775 -9.034 39.585 1.00 14.39 182 THR D N 1
ATOM 9939 C CA . THR D 1 182 ? 20.010 -9.799 38.601 1.00 13.02 182 THR D CA 1
ATOM 9940 C C . THR D 1 182 ? 19.647 -9.036 37.340 1.00 16.48 182 THR D C 1
ATOM 9941 O O . THR D 1 182 ? 19.083 -9.643 36.423 1.00 13.96 182 THR D O 1
ATOM 9945 N N . SER D 1 183 ? 19.949 -7.746 37.257 1.00 12.54 183 SER D N 1
ATOM 9946 C CA . SER D 1 183 ? 19.444 -6.911 36.177 1.00 13.84 183 SER D CA 1
ATOM 9947 C C . SER D 1 183 ? 20.592 -6.181 35.501 1.00 18.31 183 SER D C 1
ATOM 9948 O O . SER D 1 183 ? 21.586 -5.811 36.141 1.00 15.66 183 SER D O 1
ATOM 9951 N N . GLU D 1 184 ? 20.440 -5.963 34.192 1.00 16.02 184 GLU D N 1
ATOM 9952 C CA . GLU D 1 184 ? 21.424 -5.168 33.476 1.00 19.98 184 GLU D CA 1
ATOM 9953 C C . GLU D 1 184 ? 21.561 -3.787 34.101 1.00 19.36 184 GLU D C 1
ATOM 9954 O O . GLU D 1 184 ? 22.668 -3.236 34.167 1.00 19.59 184 GLU D O 1
ATOM 9960 N N . SER D 1 185 ? 20.451 -3.222 34.585 1.00 18.17 185 SER D N 1
ATOM 9961 C CA . SER D 1 185 ? 20.502 -1.874 35.133 1.00 19.80 185 SER D CA 1
ATOM 9962 C C . SER D 1 185 ? 21.398 -1.821 36.362 1.00 21.96 185 SER D C 1
ATOM 9963 O O . SER D 1 185 ? 22.130 -0.842 36.557 1.00 21.68 185 SER D O 1
ATOM 9966 N N . ALA D 1 186 ? 21.358 -2.865 37.200 1.00 15.06 186 ALA D N 1
ATOM 9967 C CA . ALA D 1 186 ? 22.213 -2.878 38.386 1.00 19.99 186 ALA D CA 1
ATOM 9968 C C . ALA D 1 186 ? 23.680 -3.051 38.010 1.00 17.51 186 ALA D C 1
ATOM 9969 O O . ALA D 1 186 ? 24.556 -2.430 38.624 1.00 20.14 186 ALA D O 1
ATOM 9971 N N . ILE D 1 187 ? 23.968 -3.876 36.997 1.00 16.29 187 ILE D N 1
ATOM 9972 C CA . ILE D 1 187 ? 25.346 -4.028 36.531 1.00 15.52 187 ILE D CA 1
ATOM 9973 C C . ILE D 1 187 ? 25.907 -2.685 36.079 1.00 23.84 187 ILE D C 1
ATOM 9974 O O . ILE D 1 187 ? 27.050 -2.334 36.395 1.00 22.53 187 ILE D O 1
ATOM 9979 N N . LYS D 1 188 ? 25.110 -1.910 35.337 1.00 20.26 188 LYS D N 1
ATOM 9980 C CA . LYS D 1 188 ? 25.578 -0.604 34.870 1.00 22.75 188 LYS D CA 1
ATOM 9981 C C . LYS D 1 188 ? 25.818 0.358 36.026 1.00 20.73 188 LYS D C 1
ATOM 9982 O O . LYS D 1 188 ? 26.777 1.139 36.001 1.00 25.41 188 LYS D O 1
ATOM 9988 N N . THR D 1 189 ? 24.956 0.323 37.044 1.00 20.53 189 THR D N 1
ATOM 9989 C CA . THR D 1 189 ? 25.127 1.197 38.200 1.00 23.31 189 THR D CA 1
ATOM 9990 C C . THR D 1 189 ? 26.399 0.854 38.966 1.00 26.72 189 THR D C 1
ATOM 9991 O O . THR D 1 189 ? 27.120 1.751 39.420 1.00 21.30 189 THR D O 1
ATOM 9995 N N . ILE D 1 190 ? 26.694 -0.439 39.127 1.00 19.73 190 ILE D N 1
ATOM 9996 C CA . ILE D 1 190 ? 27.931 -0.813 39.808 1.00 22.21 190 ILE D CA 1
ATOM 9997 C C . ILE D 1 190 ? 29.133 -0.358 38.993 1.00 20.33 190 ILE D C 1
ATOM 9998 O O . ILE D 1 190 ? 30.114 0.164 39.539 1.00 25.04 190 ILE D O 1
ATOM 10003 N N . GLU D 1 191 ? 29.067 -0.532 37.672 1.00 21.74 191 GLU D N 1
ATOM 10004 C CA . GLU D 1 191 ? 30.162 -0.099 36.814 1.00 28.57 191 GLU D CA 1
ATOM 10005 C C . GLU D 1 191 ? 30.370 1.410 36.904 1.00 28.54 191 GLU D C 1
ATOM 10006 O O . GLU D 1 191 ? 31.510 1.880 36.996 1.00 27.29 191 GLU D O 1
ATOM 10012 N N . ASP D 1 192 ? 29.280 2.183 36.897 1.00 27.98 192 ASP D N 1
ATOM 10013 C CA . ASP D 1 192 ? 29.400 3.636 36.990 1.00 27.57 192 ASP D CA 1
ATOM 10014 C C . ASP D 1 192 ? 30.021 4.046 38.320 1.00 29.41 192 ASP D C 1
ATOM 10015 O O . ASP D 1 192 ? 30.931 4.881 38.364 1.00 30.76 192 ASP D O 1
ATOM 10020 N N . ILE D 1 193 ? 29.532 3.467 39.422 1.00 25.32 193 ILE D N 1
ATOM 10021 C CA . ILE D 1 193 ? 30.080 3.783 40.738 1.00 25.36 193 ILE D CA 1
ATOM 10022 C C . ILE D 1 193 ? 31.574 3.494 40.782 1.00 26.58 193 ILE D C 1
ATOM 10023 O O . ILE D 1 193 ? 32.330 4.202 41.459 1.00 27.60 193 ILE D O 1
ATOM 10028 N N . ASN D 1 194 ? 32.030 2.470 40.056 1.00 25.01 194 ASN D N 1
ATOM 10029 C CA . ASN D 1 194 ? 33.437 2.088 40.024 1.00 30.21 194 ASN D CA 1
ATOM 10030 C C . ASN D 1 194 ? 34.154 2.632 38.796 1.00 31.32 194 ASN D C 1
ATOM 10031 O O . ASN D 1 194 ? 35.148 2.055 38.340 1.00 33.39 194 ASN D O 1
ATOM 10036 N N . LYS D 1 195 ? 33.664 3.750 38.273 1.00 29.88 195 LYS D N 1
ATOM 10037 C CA . LYS D 1 195 ? 34.169 4.306 37.026 1.00 37.84 195 LYS D CA 1
ATOM 10038 C C . LYS D 1 195 ? 35.686 4.490 37.040 1.00 37.20 195 LYS D C 1
ATOM 10039 O O . LYS D 1 195 ? 36.382 4.131 36.083 1.00 40.92 195 LYS D O 1
ATOM 10045 N N . ASN D 1 196 ? 36.213 5.048 38.124 1.00 39.55 196 ASN D N 1
ATOM 10046 C CA . ASN D 1 196 ? 37.608 5.463 38.186 1.00 46.89 196 ASN D CA 1
ATOM 10047 C C . ASN D 1 196 ? 38.446 4.561 39.087 1.00 44.02 196 ASN D C 1
ATOM 1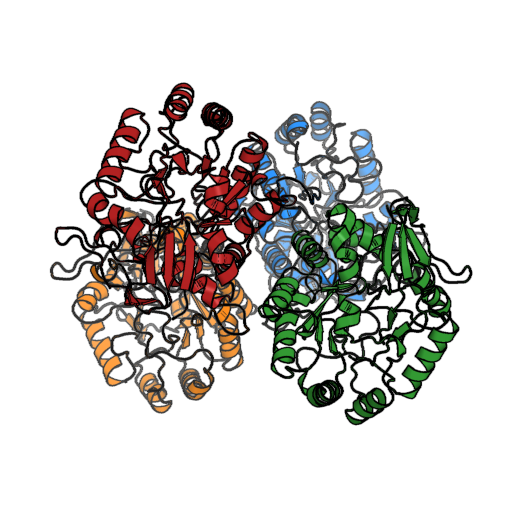0048 O O . ASN D 1 196 ? 39.480 4.985 39.604 1.00 44.30 196 ASN D O 1
ATOM 10053 N N . VAL D 1 197 ? 38.023 3.317 39.278 1.00 45.51 197 VAL D N 1
ATOM 10054 C CA . VAL D 1 197 ? 38.757 2.397 40.140 1.00 42.45 197 VAL D CA 1
ATOM 10055 C C . VAL D 1 197 ? 39.920 1.800 39.358 1.00 43.68 197 VAL D C 1
ATOM 10056 O O . VAL D 1 197 ? 39.734 1.241 38.269 1.00 49.18 197 VAL D O 1
ATOM 10060 N N . LYS D 1 198 ? 41.128 1.918 39.915 1.00 43.99 198 LYS D N 1
ATOM 10061 C CA . LYS D 1 198 ? 42.356 1.490 39.255 1.00 49.64 198 LYS D CA 1
ATOM 10062 C C . LYS D 1 198 ? 42.875 0.149 39.758 1.00 48.93 198 LYS D C 1
ATOM 10063 O O . LYS D 1 198 ? 43.402 -0.644 38.968 1.00 48.21 198 LYS D O 1
ATOM 10069 N N . LYS D 1 199 ? 42.754 -0.122 41.055 1.00 46.13 199 LYS D N 1
ATOM 10070 C CA . LYS D 1 199 ? 43.158 -1.403 41.614 1.00 43.65 199 LYS D CA 1
ATOM 10071 C C . LYS D 1 199 ? 42.093 -1.874 42.591 1.00 35.97 199 LYS D C 1
ATOM 10072 O O . LYS D 1 199 ? 41.305 -1.079 43.117 1.00 34.60 199 LYS D O 1
ATOM 10078 N N . ALA D 1 200 ? 42.095 -3.188 42.839 1.00 33.24 200 ALA D N 1
ATOM 10079 C CA . ALA D 1 200 ? 40.995 -3.815 43.565 1.00 27.97 200 ALA D CA 1
ATOM 10080 C C . ALA D 1 200 ? 40.732 -3.130 44.896 1.00 29.21 200 ALA D C 1
ATOM 10081 O O . ALA D 1 200 ? 39.576 -2.974 45.301 1.00 27.20 200 ALA D O 1
ATOM 10083 N N . THR D 1 201 ? 41.790 -2.683 45.585 1.00 29.10 201 THR D N 1
ATOM 10084 C CA . THR D 1 201 ? 41.605 -2.147 46.931 1.00 24.34 201 THR D CA 1
ATOM 10085 C C . THR D 1 201 ? 40.881 -0.808 46.939 1.00 28.38 201 THR D C 1
ATOM 10086 O O . THR D 1 201 ? 40.462 -0.366 48.014 1.00 27.28 201 THR D O 1
ATOM 10090 N N . ASP D 1 202 ? 40.720 -0.168 45.775 1.00 33.80 202 ASP D N 1
ATOM 10091 C CA . ASP D 1 202 ? 39.923 1.050 45.668 1.00 33.69 202 ASP D CA 1
ATOM 10092 C C . ASP D 1 202 ? 38.424 0.780 45.727 1.00 29.93 202 ASP D C 1
ATOM 10093 O O . ASP D 1 202 ? 37.652 1.708 45.987 1.00 24.76 202 ASP D O 1
ATOM 10098 N N . VAL D 1 203 ? 37.991 -0.454 45.472 1.00 31.59 203 VAL D N 1
ATOM 10099 C CA . VAL D 1 203 ? 36.562 -0.749 45.414 1.00 25.05 203 VAL D CA 1
ATOM 10100 C C . VAL D 1 203 ? 35.940 -0.560 46.794 1.00 26.07 203 VAL D C 1
ATOM 10101 O O . VAL D 1 203 ? 36.366 -1.181 47.778 1.00 25.69 203 VAL D O 1
ATOM 10105 N N . LYS D 1 204 ? 34.926 0.303 46.872 1.00 22.46 204 LYS D N 1
ATOM 10106 C CA . LYS D 1 204 ? 34.087 0.419 48.061 1.00 20.16 204 LYS D CA 1
ATOM 10107 C C . LYS D 1 204 ? 32.705 -0.195 47.885 1.00 21.62 204 LYS D C 1
ATOM 10108 O O . LYS D 1 204 ? 32.087 -0.604 48.875 1.00 21.81 204 LYS D O 1
ATOM 10114 N N . VAL D 1 205 ? 32.196 -0.237 46.658 1.00 21.41 205 VAL D N 1
ATOM 10115 C CA . VAL D 1 205 ? 30.878 -0.792 46.361 1.00 20.42 205 VAL D CA 1
ATOM 10116 C C . VAL D 1 205 ? 31.074 -1.899 45.340 1.00 19.67 205 VAL D C 1
ATOM 10117 O O . VAL D 1 205 ? 31.590 -1.659 44.239 1.00 19.99 205 VAL D O 1
ATOM 10121 N N . ALA D 1 206 ? 30.681 -3.114 45.711 1.00 19.14 206 ALA D N 1
ATOM 10122 C CA . ALA D 1 206 ? 30.815 -4.274 44.849 1.00 20.86 206 ALA D CA 1
ATOM 10123 C C . ALA D 1 206 ? 29.460 -4.965 44.741 1.00 15.14 206 ALA D C 1
ATOM 10124 O O . ALA D 1 206 ? 28.493 -4.603 45.413 1.00 15.83 206 ALA D O 1
ATOM 10126 N N . ALA D 1 207 ? 29.400 -5.964 43.877 1.00 16.74 207 ALA D N 1
ATOM 10127 C CA . ALA D 1 207 ? 28.197 -6.761 43.706 1.00 18.84 207 ALA D CA 1
ATOM 10128 C C . ALA D 1 207 ? 28.585 -8.229 43.698 1.00 17.50 207 ALA D C 1
ATOM 10129 O O . ALA D 1 207 ? 29.618 -8.599 43.127 1.00 17.31 207 ALA D O 1
ATOM 10131 N N . THR D 1 208 ? 27.774 -9.067 44.336 1.00 14.75 208 THR D N 1
ATOM 10132 C CA . THR D 1 208 ? 27.978 -10.497 44.187 1.00 16.58 208 THR D CA 1
ATOM 10133 C C . THR D 1 208 ? 27.042 -11.029 43.107 1.00 14.49 208 THR D C 1
ATOM 10134 O O . THR D 1 208 ? 25.991 -10.446 42.824 1.00 15.22 208 THR D O 1
ATOM 10138 N N . LEU D 1 209 ? 27.470 -12.107 42.464 1.00 12.39 209 LEU D N 1
ATOM 10139 C CA . LEU D 1 209 ? 26.673 -12.794 41.459 1.00 12.50 209 LEU D CA 1
ATOM 10140 C C . LEU D 1 209 ? 26.569 -14.265 41.845 1.00 15.87 209 LEU D C 1
ATOM 10141 O O . LEU D 1 209 ? 27.573 -14.887 42.217 1.00 14.31 209 LEU D O 1
ATOM 10146 N N . THR D 1 210 ? 25.361 -14.813 41.765 1.00 13.28 210 THR D N 1
ATOM 10147 C CA . THR D 1 210 ? 25.127 -16.206 42.108 1.00 13.72 210 THR D CA 1
ATOM 10148 C C . THR D 1 210 ? 25.537 -17.111 40.952 1.00 14.46 210 THR D C 1
ATOM 10149 O O . THR D 1 210 ? 25.796 -16.660 39.839 1.00 14.05 210 THR D O 1
ATOM 10153 N N . ALA D 1 211 ? 25.595 -18.417 41.223 1.00 11.90 211 ALA D N 1
ATOM 10154 C CA . ALA D 1 211 ? 25.715 -19.368 40.127 1.00 10.86 211 ALA D CA 1
ATOM 10155 C C . ALA D 1 211 ? 24.422 -19.427 39.319 1.00 11.34 211 ALA D C 1
ATOM 10156 O O . ALA D 1 211 ? 24.454 -19.429 38.079 1.00 14.65 211 ALA D O 1
ATOM 10158 N N . HIS D 1 212 ? 23.271 -19.460 39.993 1.00 12.47 212 HIS D N 1
ATOM 10159 C CA . HIS D 1 212 ? 22.050 -19.756 39.251 1.00 12.32 212 HIS D CA 1
ATOM 10160 C C . HIS D 1 212 ? 21.624 -18.598 38.357 1.00 16.09 212 HIS D C 1
ATOM 10161 O O . HIS D 1 212 ? 21.066 -18.831 37.279 1.00 14.00 212 HIS D O 1
ATOM 10168 N N . HIS D 1 213 ? 21.910 -17.355 38.741 1.00 13.07 213 HIS D N 1
ATOM 10169 C CA . HIS D 1 213 ? 21.520 -16.264 37.847 1.00 10.44 213 HIS D CA 1
ATOM 10170 C C . HIS D 1 213 ? 22.399 -16.176 36.608 1.00 13.63 213 HIS D C 1
ATOM 10171 O O . HIS D 1 213 ? 22.053 -15.436 35.682 1.00 13.11 213 HIS D O 1
ATOM 10178 N N . LEU D 1 214 ? 23.530 -16.890 36.570 1.00 12.47 214 LEU D N 1
ATOM 10179 C CA . LEU D 1 214 ? 24.302 -16.983 35.342 1.00 14.95 214 LEU D CA 1
ATOM 10180 C C . LEU D 1 214 ? 23.706 -17.986 34.362 1.00 14.93 214 LEU D C 1
ATOM 10181 O O . LEU D 1 214 ? 24.151 -18.029 33.210 1.00 19.03 214 LEU D O 1
ATOM 10186 N N . PHE D 1 215 ? 22.698 -18.761 34.782 1.00 11.59 215 PHE D N 1
ATOM 10187 C CA . PHE D 1 215 ? 22.006 -19.749 33.952 1.00 13.98 215 PHE D CA 1
ATOM 10188 C C . PHE D 1 215 ? 20.547 -19.415 33.682 1.00 14.47 215 PHE D C 1
ATOM 10189 O O . PHE D 1 215 ? 20.059 -19.659 32.575 1.00 18.08 215 PHE D O 1
ATOM 10197 N N . LEU D 1 216 ? 19.828 -18.902 34.676 1.00 13.24 216 LEU D N 1
ATOM 10198 C CA . LEU D 1 216 ? 18.373 -18.874 34.649 1.00 15.06 216 LEU D CA 1
ATOM 10199 C C . LEU D 1 216 ? 17.835 -17.593 34.027 1.00 14.70 216 LEU D C 1
ATOM 10200 O O . LEU D 1 216 ? 18.435 -16.522 34.140 1.00 12.57 216 LEU D O 1
ATOM 10205 N N . THR D 1 217 ? 16.675 -17.718 33.384 1.00 16.29 217 THR D N 1
ATOM 10206 C CA . THR D 1 217 ? 15.816 -16.591 33.039 1.00 11.89 217 THR D CA 1
ATOM 10207 C C . THR D 1 217 ? 14.411 -16.892 33.535 1.00 13.45 217 THR D C 1
ATOM 10208 O O . THR D 1 217 ? 14.145 -17.954 34.105 1.00 13.14 217 THR D O 1
ATOM 10212 N N . ILE D 1 218 ? 13.494 -15.947 33.298 1.00 13.83 218 ILE D N 1
ATOM 10213 C CA . ILE D 1 218 ? 12.125 -16.119 33.781 1.00 13.98 218 ILE D CA 1
ATOM 10214 C C . ILE D 1 218 ? 11.500 -17.398 33.232 1.00 13.35 218 ILE D C 1
ATOM 10215 O O . ILE D 1 218 ? 10.669 -18.022 33.904 1.00 13.34 218 ILE D O 1
ATOM 10220 N N . ASP D 1 219 ? 11.893 -17.821 32.022 1.00 14.39 219 ASP D N 1
ATOM 10221 C CA . ASP D 1 219 ? 11.339 -19.054 31.464 1.00 14.95 219 ASP D CA 1
ATOM 10222 C C . ASP D 1 219 ? 11.664 -20.268 32.323 1.00 19.76 219 ASP D C 1
ATOM 10223 O O . ASP D 1 219 ? 10.932 -21.263 32.287 1.00 18.38 219 ASP D O 1
ATOM 10228 N N . ASP D 1 220 ? 12.766 -20.222 33.068 1.00 15.35 220 ASP D N 1
ATOM 10229 C CA . ASP D 1 220 ? 13.199 -21.397 33.809 1.00 14.56 220 ASP D CA 1
ATOM 10230 C C . ASP D 1 220 ? 12.448 -21.590 35.117 1.00 16.24 220 ASP D C 1
ATOM 10231 O O . ASP D 1 220 ? 12.428 -22.715 35.636 1.00 17.20 220 ASP D O 1
ATOM 10236 N N . TRP D 1 221 ? 11.817 -20.545 35.658 1.00 14.98 221 TRP D N 1
ATOM 10237 C CA . TRP D 1 221 ? 11.096 -20.690 36.910 1.00 14.76 221 TRP D CA 1
ATOM 10238 C C . TRP D 1 221 ? 9.583 -20.505 36.806 1.00 15.59 221 TRP D C 1
ATOM 10239 O O . TRP D 1 221 ? 8.883 -20.845 37.758 1.00 16.08 221 TRP D O 1
ATOM 10250 N N . ALA D 1 222 ? 9.047 -20.029 35.677 1.00 17.60 222 ALA D N 1
ATOM 10251 C CA . ALA D 1 222 ? 7.611 -19.729 35.624 1.00 16.84 222 ALA D CA 1
ATOM 10252 C C . ALA D 1 222 ? 6.745 -20.907 36.104 1.00 24.27 222 ALA D C 1
ATOM 10253 O O . ALA D 1 222 ? 5.765 -20.720 36.842 1.00 27.78 222 ALA D O 1
ATOM 10255 N N . GLY D 1 223 ? 7.102 -22.118 35.721 1.00 17.15 223 GLY D N 1
ATOM 10256 C CA . GLY D 1 223 ? 6.352 -23.288 36.138 1.00 16.14 223 GLY D CA 1
ATOM 10257 C C . GLY D 1 223 ? 7.222 -24.263 36.904 1.00 16.67 223 GLY D C 1
ATOM 10258 O O . GLY D 1 223 ? 6.879 -25.440 37.043 1.00 15.13 223 GLY D O 1
ATOM 10259 N N . ASN D 1 224 ? 8.367 -23.788 37.393 1.00 14.07 224 ASN D N 1
ATOM 10260 C CA . ASN D 1 224 ? 9.348 -24.629 38.084 1.00 15.32 224 ASN D CA 1
ATOM 10261 C C . ASN D 1 224 ? 9.736 -23.951 39.387 1.00 16.11 224 ASN D C 1
ATOM 10262 O O . ASN D 1 224 ? 10.739 -23.225 39.443 1.00 14.21 224 ASN D O 1
ATOM 10267 N N . PRO D 1 225 ? 8.970 -24.170 40.459 1.00 13.73 225 PRO D N 1
ATOM 10268 C CA . PRO D 1 225 ? 9.310 -23.567 41.758 1.00 13.15 225 PRO D CA 1
ATOM 10269 C C . PRO D 1 225 ? 10.745 -23.792 42.214 1.00 16.39 225 PRO D C 1
ATOM 10270 O O . PRO D 1 225 ? 11.276 -22.969 42.973 1.00 14.34 225 PRO D O 1
ATOM 10274 N N . VAL D 1 226 ? 11.386 -24.881 41.786 1.00 12.12 226 VAL D N 1
ATOM 10275 C CA . VAL D 1 226 ? 12.738 -25.162 42.242 1.00 14.67 226 VAL D CA 1
ATOM 10276 C C . VAL D 1 226 ? 13.715 -24.096 41.768 1.00 18.00 226 VAL D C 1
ATOM 10277 O O . VAL D 1 226 ? 14.758 -23.898 42.393 1.00 16.96 226 VAL D O 1
ATOM 10281 N N . ASN D 1 227 ? 13.390 -23.382 40.687 1.00 15.37 227 ASN D N 1
ATOM 10282 C CA . ASN D 1 227 ? 14.237 -22.315 40.169 1.00 12.35 227 ASN D CA 1
ATOM 10283 C C . ASN D 1 227 ? 13.765 -20.928 40.597 1.00 15.58 227 ASN D C 1
ATOM 10284 O O . ASN D 1 227 ? 14.308 -19.927 40.118 1.00 14.38 227 ASN D O 1
ATOM 10289 N N . PHE D 1 228 ? 12.764 -20.856 41.469 1.00 11.92 228 PHE D N 1
ATOM 10290 C CA . PHE D 1 228 ? 12.242 -19.591 41.971 1.00 11.22 228 PHE D CA 1
ATOM 10291 C C . PHE D 1 228 ? 13.101 -19.125 43.134 1.00 13.68 228 PHE D C 1
ATOM 10292 O O . PHE D 1 228 ? 13.317 -19.875 44.091 1.00 13.81 228 PHE D O 1
ATOM 10300 N N . CYS D 1 229 ? 13.575 -17.889 43.060 1.00 14.25 229 CYS D N 1
ATOM 10301 C CA . CYS D 1 229 ? 14.302 -17.299 44.165 1.00 14.98 229 CYS D CA 1
ATOM 10302 C C . CYS D 1 229 ? 14.104 -15.798 44.093 1.00 14.95 229 CYS D C 1
ATOM 10303 O O . CYS D 1 229 ? 13.533 -15.279 43.135 1.00 11.85 229 CYS D O 1
ATOM 10306 N N . LYS D 1 230 ? 14.605 -15.099 45.109 1.00 14.06 230 LYS D N 1
ATOM 10307 C CA . LYS D 1 230 ? 14.617 -13.648 45.037 1.00 15.75 230 LYS D CA 1
ATOM 10308 C C . LYS D 1 230 ? 16.057 -13.155 45.048 1.00 16.46 230 LYS D C 1
ATOM 10309 O O . LYS D 1 230 ? 16.906 -13.747 45.716 1.00 21.20 230 LYS D O 1
ATOM 10315 N N . PRO D 1 231 ? 16.383 -12.125 44.262 1.00 16.12 231 PRO D N 1
ATOM 10316 C CA . PRO D 1 231 ? 15.485 -11.548 43.257 1.00 14.74 231 PRO D CA 1
ATOM 10317 C C . PRO D 1 231 ? 15.263 -12.559 42.136 1.00 13.79 231 PRO D C 1
ATOM 10318 O O . PRO D 1 231 ? 16.137 -13.399 41.923 1.00 10.55 231 PRO D O 1
ATOM 10322 N N . VAL D 1 232 ? 14.116 -12.506 41.452 1.00 15.04 232 VAL D N 1
ATOM 10323 C CA . VAL D 1 232 ? 13.831 -13.528 40.449 1.00 14.01 232 VAL D CA 1
ATOM 10324 C C . VAL D 1 232 ? 14.783 -13.363 39.268 1.00 13.34 232 VAL D C 1
ATOM 10325 O O . VAL D 1 232 ? 15.244 -12.257 38.971 1.00 13.02 232 VAL D O 1
ATOM 10329 N N . ALA D 1 233 ? 15.096 -14.474 38.592 1.00 10.56 233 ALA D N 1
ATOM 10330 C CA . ALA D 1 233 ? 15.818 -14.385 37.329 1.00 10.85 233 ALA D CA 1
ATOM 10331 C C . ALA D 1 233 ? 14.931 -13.679 36.309 1.00 12.84 233 ALA D C 1
ATOM 10332 O O . ALA D 1 233 ? 13.716 -13.899 36.265 1.00 11.11 233 ALA D O 1
ATOM 10334 N N . LYS D 1 234 ? 15.525 -12.791 35.524 1.00 13.68 234 LYS D N 1
ATOM 10335 C CA . LYS D 1 234 ? 14.768 -11.836 34.710 1.00 15.26 234 LYS D CA 1
ATOM 10336 C C . LYS D 1 234 ? 14.903 -12.188 33.232 1.00 15.94 234 LYS D C 1
ATOM 10337 O O . LYS D 1 234 ? 14.714 -13.359 32.882 1.00 15.19 234 LYS D O 1
ATOM 10343 N N . LEU D 1 235 ? 15.198 -11.233 32.345 1.00 14.08 235 LEU D N 1
ATOM 10344 C CA . LEU D 1 235 ? 15.091 -11.502 30.918 1.00 17.02 235 LEU D CA 1
ATOM 10345 C C . LEU D 1 235 ? 16.425 -11.964 30.347 1.00 16.32 235 LEU D C 1
ATOM 10346 O O . LEU D 1 235 ? 17.477 -11.777 30.970 1.00 16.43 235 LEU D O 1
ATOM 10351 N N . PRO D 1 236 ? 16.418 -12.574 29.158 1.00 19.16 236 PRO D N 1
ATOM 10352 C CA . PRO D 1 236 ? 17.694 -12.977 28.537 1.00 18.98 236 PRO D CA 1
ATOM 10353 C C . PRO D 1 236 ? 18.716 -11.855 28.466 1.00 18.67 236 PRO D C 1
ATOM 10354 O O . PRO D 1 236 ? 19.912 -12.107 28.645 1.00 20.71 236 PRO D O 1
ATOM 10358 N N . ASN D 1 237 ? 18.269 -10.615 28.239 1.00 17.70 237 ASN D N 1
ATOM 10359 C CA . ASN D 1 237 ? 19.187 -9.481 28.191 1.00 19.56 237 ASN D CA 1
ATOM 10360 C C . ASN D 1 237 ? 19.866 -9.262 29.538 1.00 23.58 237 ASN D C 1
ATOM 10361 O O . ASN D 1 237 ? 21.047 -8.897 29.594 1.00 19.38 237 ASN D O 1
ATOM 10366 N N . ASP D 1 238 ? 19.134 -9.485 30.635 1.00 16.32 238 ASP D N 1
ATOM 10367 C CA . ASP D 1 238 ? 19.720 -9.366 31.967 1.00 15.75 238 ASP D CA 1
ATOM 10368 C C . ASP D 1 238 ? 20.747 -10.462 32.215 1.00 17.06 238 ASP D C 1
ATOM 10369 O O . ASP D 1 238 ? 21.862 -10.184 32.667 1.00 17.38 238 ASP D O 1
ATOM 10374 N N . LYS D 1 239 ? 20.394 -11.715 31.911 1.00 16.08 239 LYS D N 1
ATOM 10375 C CA . LYS D 1 239 ? 21.329 -12.820 32.126 1.00 16.58 239 LYS D CA 1
ATOM 10376 C C . LYS D 1 239 ? 22.631 -12.592 31.376 1.00 20.66 239 LYS D C 1
ATOM 10377 O O . LYS D 1 239 ? 23.723 -12.851 31.893 1.00 16.80 239 LYS D O 1
ATOM 10383 N N . LYS D 1 240 ? 22.545 -12.096 30.154 1.00 19.86 240 LYS D N 1
ATOM 10384 C CA . LYS D 1 240 ? 23.765 -11.952 29.392 1.00 19.98 240 LYS D CA 1
ATOM 10385 C C . LYS D 1 240 ? 24.639 -10.826 29.970 1.00 19.94 240 LYS D C 1
ATOM 10386 O O . LYS D 1 240 ? 25.868 -10.952 30.017 1.00 20.36 240 LYS D O 1
ATOM 10392 N N . ALA D 1 241 ? 24.017 -9.766 30.501 1.00 17.31 241 ALA D N 1
ATOM 10393 C CA . ALA D 1 241 ? 24.768 -8.740 31.223 1.00 18.87 241 ALA D CA 1
ATOM 10394 C C . ALA D 1 241 ? 25.429 -9.305 32.479 1.00 21.45 241 ALA D C 1
ATOM 10395 O O . ALA D 1 241 ? 26.562 -8.936 32.820 1.00 18.21 241 ALA D O 1
ATOM 10397 N N . LEU D 1 242 ? 24.732 -10.198 33.185 1.00 16.85 242 LEU D N 1
ATOM 10398 C CA . LEU D 1 242 ? 25.300 -10.782 34.397 1.00 15.88 242 LEU D CA 1
ATOM 10399 C C . LEU D 1 242 ? 26.484 -11.681 34.068 1.00 15.51 242 LEU D C 1
ATOM 10400 O O . LEU D 1 242 ? 27.515 -11.636 34.753 1.00 17.99 242 LEU D O 1
ATOM 10405 N N . VAL D 1 243 ? 26.350 -12.503 33.022 1.00 15.08 243 VAL D N 1
ATOM 10406 C CA . VAL D 1 243 ? 27.428 -13.398 32.610 1.00 18.96 243 VAL D CA 1
ATOM 10407 C C . VAL D 1 243 ? 28.643 -12.590 32.178 1.00 22.93 243 VAL D C 1
ATOM 10408 O O . VAL D 1 243 ? 29.786 -12.915 32.529 1.00 21.17 243 VAL D O 1
ATOM 10412 N N . LYS D 1 244 ? 28.412 -11.508 31.430 1.00 19.70 244 LYS D N 1
ATOM 10413 C CA . LYS D 1 244 ? 29.517 -10.679 30.965 1.00 21.57 244 LYS D CA 1
ATOM 10414 C C . LYS D 1 244 ? 30.238 -10.005 32.131 1.00 21.88 244 LYS D C 1
ATOM 10415 O O . LYS D 1 244 ? 31.474 -9.926 32.144 1.00 22.36 244 LYS D O 1
ATOM 10421 N N . ALA D 1 245 ? 29.489 -9.530 33.128 1.00 19.53 245 ALA D N 1
ATOM 10422 C CA . ALA D 1 245 ? 30.124 -8.975 34.317 1.00 21.37 245 ALA D CA 1
ATOM 10423 C C . ALA D 1 245 ? 30.934 -10.033 35.060 1.00 23.76 245 ALA D C 1
ATOM 10424 O O . ALA D 1 245 ? 32.068 -9.771 35.492 1.00 17.91 245 ALA D O 1
ATOM 10426 N N . ALA D 1 246 ? 30.374 -11.240 35.210 1.00 19.82 246 ALA D N 1
ATOM 10427 C CA . ALA D 1 246 ? 31.041 -12.277 35.995 1.00 19.22 246 ALA D CA 1
ATOM 10428 C C . ALA D 1 246 ? 32.393 -12.652 35.408 1.00 19.43 246 ALA D C 1
ATOM 10429 O O . ALA D 1 246 ? 33.350 -12.888 36.154 1.00 20.89 246 ALA D O 1
ATOM 10431 N N . VAL D 1 247 ? 32.503 -12.689 34.082 1.00 18.06 247 VAL D N 1
ATOM 10432 C CA . VAL D 1 247 ? 33.732 -13.106 33.419 1.00 19.97 247 VAL D CA 1
ATOM 10433 C C . VAL D 1 247 ? 34.592 -11.910 33.018 1.00 25.93 247 VAL D C 1
ATOM 10434 O O . VAL D 1 247 ? 35.559 -12.067 32.263 1.00 25.13 247 VAL D O 1
ATOM 10438 N N . SER D 1 248 ? 34.275 -10.722 33.535 1.00 20.84 248 SER D N 1
ATOM 10439 C CA . SER D 1 248 ? 34.908 -9.496 33.072 1.00 23.67 248 SER D CA 1
ATOM 10440 C C . SER D 1 248 ? 36.325 -9.338 33.604 1.00 25.59 248 SER D C 1
ATOM 10441 O O . SER D 1 248 ? 37.132 -8.613 33.004 1.00 22.08 248 SER D O 1
ATOM 10444 N N . GLY D 1 249 ? 36.634 -9.963 34.734 1.00 22.08 249 GLY D N 1
ATOM 10445 C CA . GLY D 1 249 ? 37.878 -9.695 35.427 1.00 26.28 249 GLY D CA 1
ATOM 10446 C C . GLY D 1 249 ? 37.902 -8.419 36.243 1.00 27.52 249 GLY D C 1
ATOM 10447 O O . GLY D 1 249 ? 38.985 -7.999 36.673 1.00 24.85 249 GLY D O 1
ATOM 10448 N N . LYS D 1 250 ? 36.745 -7.781 36.472 1.00 26.47 250 LYS D N 1
ATOM 10449 C CA . LYS D 1 250 ? 36.717 -6.536 37.239 1.00 22.34 250 LYS D CA 1
ATOM 10450 C C . LYS D 1 250 ? 36.609 -6.829 38.735 1.00 21.95 250 LYS D C 1
ATOM 10451 O O . LYS D 1 250 ? 35.857 -7.720 39.143 1.00 25.56 250 LYS D O 1
ATOM 10457 N N . PRO D 1 251 ? 37.345 -6.093 39.575 1.00 19.88 251 PRO D N 1
ATOM 10458 C CA . PRO D 1 251 ? 37.398 -6.423 41.009 1.00 20.21 251 PRO D CA 1
ATOM 10459 C C . PRO D 1 251 ? 36.121 -6.126 41.778 1.00 19.91 251 PRO D C 1
ATOM 10460 O O . PRO D 1 251 ? 36.057 -6.439 42.973 1.00 21.47 251 PRO D O 1
ATOM 10464 N N . TYR D 1 252 ? 35.102 -5.528 41.162 1.00 19.01 252 TYR D N 1
ATOM 10465 C CA . TYR D 1 252 ? 33.883 -5.200 41.887 1.00 21.59 252 TYR D CA 1
ATOM 10466 C C . TYR D 1 252 ? 32.754 -6.188 41.625 1.00 17.35 252 TYR D C 1
ATOM 10467 O O . TYR D 1 252 ? 31.627 -5.953 42.075 1.00 21.75 252 TYR D O 1
ATOM 10476 N N . PHE D 1 253 ? 33.030 -7.297 40.942 1.00 19.07 253 PHE D N 1
ATOM 10477 C CA . PHE D 1 253 ? 32.091 -8.411 40.830 1.00 19.72 253 PHE D CA 1
ATOM 10478 C C . PHE D 1 253 ? 32.750 -9.674 41.370 1.00 18.24 253 PHE D C 1
ATOM 10479 O O . PHE D 1 253 ? 33.816 -10.074 40.885 1.00 18.03 253 PHE D O 1
ATOM 10487 N N . PHE D 1 254 ? 32.123 -10.319 42.356 1.00 14.56 254 PHE D N 1
ATOM 10488 C CA . PHE D 1 254 ? 32.679 -11.598 42.781 1.00 13.57 254 PHE D CA 1
ATOM 10489 C C . PHE D 1 254 ? 31.565 -12.546 43.220 1.00 15.20 254 PHE D C 1
ATOM 10490 O O . PHE D 1 254 ? 30.385 -12.192 43.242 1.00 12.93 254 PHE D O 1
ATOM 10498 N N . PHE D 1 255 ? 31.964 -13.781 43.523 1.00 17.10 255 PHE D N 1
ATOM 10499 C CA . PHE D 1 255 ? 31.020 -14.886 43.674 1.00 16.89 255 PHE D CA 1
ATOM 10500 C C . PHE D 1 255 ? 30.315 -14.838 45.022 1.00 17.56 255 PHE D C 1
ATOM 10501 O O . PHE D 1 255 ? 30.957 -14.754 46.075 1.00 16.91 255 PHE D O 1
ATOM 10509 N N . GLY D 1 256 ? 28.985 -14.898 44.985 1.00 12.09 256 GLY D N 1
ATOM 10510 C CA . GLY D 1 256 ? 28.193 -15.116 46.177 1.00 14.91 256 GLY D CA 1
ATOM 10511 C C . GLY D 1 256 ? 27.024 -16.013 45.809 1.00 17.01 256 GLY D C 1
ATOM 10512 O O . GLY D 1 256 ? 26.135 -15.578 45.067 1.00 14.99 256 GLY D O 1
ATOM 10513 N N . SER D 1 257 ? 27.012 -17.254 46.283 1.00 16.42 257 SER D N 1
ATOM 10514 C CA . SER D 1 257 ? 26.062 -18.232 45.752 1.00 13.82 257 SER D CA 1
ATOM 10515 C C . SER D 1 257 ? 24.624 -17.880 46.078 1.00 15.27 257 SER D C 1
ATOM 10516 O O . SER D 1 257 ? 23.726 -18.154 45.265 1.00 12.71 257 SER D O 1
ATOM 10519 N N . ASP D 1 258 ? 24.380 -17.258 47.231 1.00 14.76 258 ASP D N 1
ATOM 10520 C CA . ASP D 1 258 ? 23.051 -17.236 47.822 1.00 17.00 258 ASP D CA 1
ATOM 10521 C C . ASP D 1 258 ? 22.441 -18.639 47.824 1.00 16.51 258 ASP D C 1
ATOM 10522 O O . ASP D 1 258 ? 21.242 -18.823 47.579 1.00 16.15 258 ASP D O 1
ATOM 10527 N N . SER D 1 259 ? 23.275 -19.654 48.063 1.00 13.28 259 SER D N 1
ATOM 10528 C CA . SER D 1 259 ? 22.734 -21.000 48.191 1.00 13.54 259 SER D CA 1
ATOM 10529 C C . SER D 1 259 ? 21.756 -21.038 49.362 1.00 16.52 259 SER D C 1
ATOM 10530 O O . SER D 1 259 ? 22.090 -20.640 50.482 1.00 15.39 259 SER D O 1
ATOM 10533 N N . ALA D 1 260 ? 20.533 -21.495 49.091 1.00 15.05 260 ALA D N 1
ATOM 10534 C CA . ALA D 1 260 ? 19.409 -21.279 49.998 1.00 16.83 260 ALA D CA 1
ATOM 10535 C C . ALA D 1 260 ? 18.634 -22.576 50.127 1.00 19.37 260 ALA D C 1
ATOM 10536 O O . ALA D 1 260 ? 17.656 -22.813 49.406 1.00 21.16 260 ALA D O 1
ATOM 10538 N N . PRO D 1 261 ? 19.050 -23.450 51.037 1.00 16.62 261 PRO D N 1
ATOM 10539 C CA . PRO D 1 261 ? 18.460 -24.791 51.099 1.00 16.72 261 PRO D CA 1
ATOM 10540 C C . PRO D 1 261 ? 17.073 -24.770 51.721 1.00 17.62 261 PRO D C 1
ATOM 10541 O O . PRO D 1 261 ? 16.824 -24.096 52.725 1.00 15.24 261 PRO D O 1
ATOM 10545 N N . HIS D 1 262 ? 16.164 -25.511 51.087 1.00 18.72 262 HIS D N 1
ATOM 10546 C CA . HIS D 1 262 ? 14.802 -25.723 51.544 1.00 19.46 262 HIS D CA 1
ATOM 10547 C C . HIS D 1 262 ? 14.466 -27.194 51.352 1.00 15.85 262 HIS D C 1
ATOM 10548 O O . HIS D 1 262 ? 14.788 -27.770 50.303 1.00 19.92 262 HIS D O 1
ATOM 10555 N N . PRO D 1 263 ? 13.815 -27.830 52.327 1.00 18.59 263 PRO D N 1
ATOM 10556 C CA . PRO D 1 263 ? 13.301 -29.181 52.084 1.00 20.72 263 PRO D CA 1
ATOM 10557 C C . PRO D 1 263 ? 12.293 -29.151 50.949 1.00 17.47 263 PRO D C 1
ATOM 10558 O O . PRO D 1 263 ? 11.583 -28.161 50.756 1.00 18.27 263 PRO D O 1
ATOM 10562 N N . VAL D 1 264 ? 12.230 -30.261 50.208 1.00 18.42 264 VAL D N 1
ATOM 10563 C CA . VAL D 1 264 ? 11.472 -30.313 48.961 1.00 17.51 264 VAL D CA 1
ATOM 10564 C C . VAL D 1 264 ? 10.002 -29.957 49.180 1.00 21.24 264 VAL D C 1
ATOM 10565 O O . VAL D 1 264 ? 9.364 -29.375 48.296 1.00 19.88 264 VAL D O 1
ATOM 10569 N N . GLN D 1 265 ? 9.456 -30.230 50.368 1.00 20.11 265 GLN D N 1
ATOM 10570 C CA . GLN D 1 265 ? 8.037 -29.944 50.574 1.00 24.55 265 GLN D CA 1
ATOM 10571 C C . GLN D 1 265 ? 7.755 -28.451 50.690 1.00 21.34 265 GLN D C 1
ATOM 10572 O O . GLN D 1 265 ? 6.604 -28.040 50.515 1.00 26.59 265 GLN D O 1
ATOM 10578 N N . ASN D 1 266 ? 8.765 -27.624 50.960 1.00 18.26 266 ASN D N 1
ATOM 10579 C CA . ASN D 1 266 ? 8.583 -26.179 50.951 1.00 19.49 266 ASN D CA 1
ATOM 10580 C C . ASN D 1 266 ? 8.759 -25.564 49.561 1.00 19.40 266 ASN D C 1
ATOM 10581 O O . ASN D 1 266 ? 8.583 -24.353 49.409 1.00 18.97 266 ASN D O 1
ATOM 10586 N N . LYS D 1 267 ? 9.109 -26.362 48.556 1.00 16.08 267 LYS D N 1
ATOM 10587 C CA . LYS D 1 267 ? 9.045 -25.920 47.164 1.00 22.07 267 LYS D CA 1
ATOM 10588 C C . LYS D 1 267 ? 7.828 -26.472 46.427 1.00 20.05 267 LYS D C 1
ATOM 10589 O O . LYS D 1 267 ? 7.321 -25.825 45.501 1.00 22.95 267 LYS D O 1
ATOM 10595 N N . ALA D 1 268 ? 7.312 -27.629 46.830 1.00 18.28 268 ALA D N 1
ATOM 10596 C CA . ALA D 1 268 ? 6.168 -28.232 46.141 1.00 22.49 268 ALA D CA 1
ATOM 10597 C C . ALA D 1 268 ? 4.864 -27.802 46.819 1.00 22.02 268 ALA D C 1
ATOM 10598 O O . ALA D 1 268 ? 4.150 -28.592 47.443 1.00 24.01 268 ALA D O 1
ATOM 10600 N N . ASN D 1 269 ? 4.570 -26.507 46.692 1.00 19.28 269 ASN D N 1
ATOM 10601 C CA . ASN D 1 269 ? 3.401 -25.861 47.284 1.00 17.10 269 ASN D CA 1
ATOM 10602 C C . ASN D 1 269 ? 2.612 -25.165 46.184 1.00 19.51 269 ASN D C 1
ATOM 10603 O O . ASN D 1 269 ? 3.199 -24.631 45.242 1.00 17.75 269 ASN D O 1
ATOM 10608 N N . TYR D 1 270 ? 1.285 -25.120 46.319 1.00 16.81 270 TYR D N 1
ATOM 10609 C CA . TYR D 1 270 ? 0.519 -24.362 45.333 1.00 17.35 270 TYR D CA 1
ATOM 10610 C C . TYR D 1 270 ? 0.438 -22.876 45.653 1.00 15.00 270 TYR D C 1
ATOM 10611 O O . TYR D 1 270 ? 0.032 -22.090 44.789 1.00 14.61 270 TYR D O 1
ATOM 10620 N N . GLU D 1 271 ? 0.836 -22.464 46.854 1.00 13.06 271 GLU D N 1
ATOM 10621 C CA . GLU D 1 271 ? 0.958 -21.050 47.150 1.00 14.67 271 GLU D CA 1
ATOM 10622 C C . GLU D 1 271 ? 2.031 -20.895 48.209 1.00 14.58 271 GLU D C 1
ATOM 10623 O O . GLU D 1 271 ? 2.263 -21.808 49.008 1.00 15.16 271 GLU D O 1
ATOM 10629 N N . GLY D 1 272 ? 2.706 -19.750 48.183 1.00 16.17 272 GLY D N 1
ATOM 10630 C CA . GLY D 1 272 ? 3.782 -19.497 49.131 1.00 17.90 272 GLY D CA 1
ATOM 10631 C C . GLY D 1 272 ? 4.986 -20.405 48.971 1.00 16.89 272 GLY D C 1
ATOM 10632 O O . GLY D 1 272 ? 5.559 -20.854 49.973 1.00 16.39 272 GLY D O 1
ATOM 10633 N N . VAL D 1 273 ? 5.387 -20.691 47.728 1.00 11.69 273 VAL D N 1
ATOM 10634 C CA . VAL D 1 273 ? 6.639 -21.406 47.499 1.00 13.27 273 VAL D CA 1
ATOM 10635 C C . VAL D 1 273 ? 7.776 -20.645 48.166 1.00 14.36 273 VAL D C 1
ATOM 10636 O O . VAL D 1 273 ? 7.889 -19.421 48.031 1.00 15.80 273 VAL D O 1
ATOM 10640 N N . CYS D 1 274 ? 8.630 -21.359 48.902 1.00 14.64 274 CYS D N 1
ATOM 10641 C CA . CYS D 1 274 ? 9.793 -20.706 49.480 1.00 12.93 274 CYS D CA 1
ATOM 10642 C C . CYS D 1 274 ? 10.802 -20.344 48.389 1.00 14.31 274 CYS D C 1
ATOM 10643 O O . CYS D 1 274 ? 11.127 -21.166 47.532 1.00 15.81 274 CYS D O 1
ATOM 10646 N N . ALA D 1 275 ? 11.313 -19.119 48.446 1.00 14.50 275 ALA D N 1
ATOM 10647 C CA . ALA D 1 275 ? 12.291 -18.649 47.477 1.00 14.47 275 ALA D CA 1
ATOM 10648 C C . ALA D 1 275 ? 13.684 -19.138 47.839 1.00 15.68 275 ALA D C 1
ATOM 10649 O O . ALA D 1 275 ? 14.080 -19.113 49.003 1.00 15.19 275 ALA D O 1
ATOM 10651 N N . GLY D 1 276 ? 14.433 -19.559 46.828 1.00 16.55 276 GLY D N 1
ATOM 10652 C CA . GLY D 1 276 ? 15.804 -19.982 47.040 1.00 16.90 276 GLY D CA 1
ATOM 10653 C C . GLY D 1 276 ? 16.188 -21.190 46.215 1.00 13.58 276 GLY D C 1
ATOM 10654 O O . GLY D 1 276 ? 15.388 -22.110 46.000 1.00 15.81 276 GLY D O 1
ATOM 10655 N N . VAL D 1 277 ? 17.422 -21.168 45.727 1.00 10.91 277 VAL D N 1
ATOM 10656 C CA . VAL D 1 277 ? 18.018 -22.231 44.928 1.00 12.56 277 VAL D CA 1
ATOM 10657 C C . VAL D 1 277 ? 19.195 -22.796 45.717 1.00 14.91 277 VAL D C 1
ATOM 10658 O O . VAL D 1 277 ? 19.963 -22.038 46.319 1.00 14.85 277 VAL D O 1
ATOM 10662 N N . TYR D 1 278 ? 19.356 -24.116 45.697 1.00 13.45 278 TYR D N 1
ATOM 10663 C CA . TYR D 1 278 ? 20.418 -24.760 46.464 1.00 13.57 278 TYR D CA 1
ATOM 10664 C C . TYR D 1 278 ? 21.567 -25.109 45.523 1.00 11.18 278 TYR D C 1
ATOM 10665 O O . TYR D 1 278 ? 21.455 -26.025 44.701 1.00 14.26 278 TYR D O 1
ATOM 10674 N N . SER D 1 279 ? 22.692 -24.413 45.682 1.00 12.86 279 SER D N 1
ATOM 10675 C CA . SER D 1 279 ? 23.844 -24.608 44.817 1.00 13.78 279 SER D CA 1
ATOM 10676 C C . SER D 1 279 ? 25.109 -24.997 45.570 1.00 13.21 279 SER D C 1
ATOM 10677 O O . SER D 1 279 ? 26.141 -25.196 44.932 1.00 13.34 279 SER D O 1
ATOM 10680 N N . GLN D 1 280 ? 25.053 -25.151 46.893 1.00 14.10 280 GLN D N 1
ATOM 10681 C CA . GLN D 1 280 ? 26.290 -25.323 47.657 1.00 13.47 280 GLN D CA 1
ATOM 10682 C C . GLN D 1 280 ? 27.069 -26.559 47.218 1.00 15.55 280 GLN D C 1
ATOM 10683 O O . GLN D 1 280 ? 28.303 -26.521 47.139 1.00 14.89 280 GLN D O 1
ATOM 10689 N N . SER D 1 281 ? 26.370 -27.661 46.919 1.00 17.06 281 SER D N 1
ATOM 10690 C CA . SER D 1 281 ? 27.052 -28.947 46.768 1.00 17.10 281 SER D CA 1
ATOM 10691 C C . SER D 1 281 ? 27.974 -28.968 45.556 1.00 16.68 281 SER D C 1
ATOM 10692 O O . SER D 1 281 ? 28.939 -29.742 45.528 1.00 18.22 281 SER D O 1
ATOM 10695 N N . PHE D 1 282 ? 27.700 -28.140 44.543 1.00 16.07 282 PHE D N 1
ATOM 10696 C CA . PHE D 1 282 ? 28.521 -28.095 43.340 1.00 15.57 282 PHE D CA 1
ATOM 10697 C C . PHE D 1 282 ? 28.863 -26.660 42.964 1.00 13.70 282 PHE D C 1
ATOM 10698 O O . PHE D 1 282 ? 29.032 -26.353 41.780 1.00 14.76 282 PHE D O 1
ATOM 10706 N N . ALA D 1 283 ? 28.975 -25.789 43.971 1.00 13.32 283 ALA D N 1
ATOM 10707 C CA . ALA D 1 283 ? 29.130 -24.349 43.752 1.00 17.40 283 ALA D CA 1
ATOM 10708 C C . ALA D 1 283 ? 30.196 -24.024 42.704 1.00 18.74 283 ALA D C 1
ATOM 10709 O O . ALA D 1 283 ? 29.907 -23.407 41.675 1.00 14.76 283 ALA D O 1
ATOM 10711 N N . ILE D 1 284 ? 31.443 -24.411 42.949 1.00 17.73 284 ILE D N 1
ATOM 10712 C CA . ILE D 1 284 ? 32.516 -24.023 42.034 1.00 18.78 284 ILE D CA 1
ATOM 10713 C C . ILE D 1 284 ? 32.359 -24.689 40.667 1.00 15.70 284 ILE D C 1
ATOM 10714 O O . ILE D 1 284 ? 32.545 -24.012 39.645 1.00 18.71 284 ILE D O 1
ATOM 10719 N N . PRO D 1 285 ? 32.028 -25.987 40.571 1.00 14.41 285 PRO D N 1
ATOM 10720 C CA . PRO D 1 285 ? 31.778 -26.562 39.236 1.00 17.90 285 PRO D CA 1
ATOM 10721 C C . PRO D 1 285 ? 30.689 -25.855 38.431 1.00 16.83 285 PRO D C 1
ATOM 10722 O O . PRO D 1 285 ? 30.823 -25.763 37.203 1.00 19.07 285 PRO D O 1
ATOM 10726 N N . TYR D 1 286 ? 29.612 -25.369 39.066 1.00 16.88 286 TYR D N 1
ATOM 10727 C CA . TYR D 1 286 ? 28.621 -24.581 38.324 1.00 15.11 286 TYR D CA 1
ATOM 10728 C C . TYR D 1 286 ? 29.281 -23.381 37.657 1.00 14.28 286 TYR D C 1
ATOM 10729 O O . TYR D 1 286 ? 29.090 -23.129 36.462 1.00 16.76 286 TYR D O 1
ATOM 10738 N N . ILE D 1 287 ? 30.054 -22.619 38.431 1.00 15.96 287 ILE D N 1
ATOM 10739 C CA . ILE D 1 287 ? 30.672 -21.396 37.922 1.00 15.37 287 ILE D CA 1
ATOM 10740 C C . ILE D 1 287 ? 31.691 -21.724 36.840 1.00 19.36 287 ILE D C 1
ATOM 10741 O O . ILE D 1 287 ? 31.822 -20.988 35.856 1.00 17.77 287 ILE D O 1
ATOM 10746 N N . ALA D 1 288 ? 32.420 -22.836 36.998 1.00 16.87 288 ALA D N 1
ATOM 10747 C CA . ALA D 1 288 ? 33.405 -23.233 35.992 1.00 19.58 288 ALA D CA 1
ATOM 10748 C C . ALA D 1 288 ? 32.752 -23.469 34.637 1.00 16.64 288 ALA D C 1
ATOM 10749 O O . ALA D 1 288 ? 33.328 -23.135 33.593 1.00 21.67 288 ALA D O 1
ATOM 10751 N N . GLN D 1 289 ? 31.560 -24.068 34.635 1.00 15.85 289 GLN D N 1
ATOM 10752 C CA . GLN D 1 289 ? 30.811 -24.261 33.400 1.00 17.74 289 GLN D CA 1
ATOM 10753 C C . GLN D 1 289 ? 30.634 -22.953 32.647 1.00 22.50 289 GLN D C 1
ATOM 10754 O O . GLN D 1 289 ? 30.848 -22.885 31.429 1.00 22.14 289 GLN D O 1
ATOM 10760 N N . VAL D 1 290 ? 30.233 -21.902 33.362 1.00 19.85 290 VAL D N 1
ATOM 10761 C CA . VAL D 1 290 ? 29.994 -20.613 32.716 1.00 19.99 290 VAL D CA 1
ATOM 10762 C C . VAL D 1 290 ? 31.296 -20.064 32.145 1.00 19.91 290 VAL D C 1
ATOM 10763 O O . VAL D 1 290 ? 31.356 -19.627 30.989 1.00 19.90 290 VAL D O 1
ATOM 10767 N N . PHE D 1 291 ? 32.368 -20.104 32.938 1.00 19.83 291 PHE D N 1
ATOM 10768 C CA . PHE D 1 291 ? 33.625 -19.522 32.476 1.00 18.39 291 PHE D CA 1
ATOM 10769 C C . PHE D 1 291 ? 34.202 -20.316 31.313 1.00 20.44 291 PHE D C 1
ATOM 10770 O O . PHE D 1 291 ? 34.760 -19.729 30.380 1.00 22.45 291 PHE D O 1
ATOM 10778 N N . GLU D 1 292 ? 34.061 -21.644 31.338 1.00 19.24 292 GLU D N 1
ATOM 10779 C CA . GLU D 1 292 ? 34.483 -22.451 30.197 1.00 22.49 292 GLU D CA 1
ATOM 10780 C C . GLU D 1 292 ? 33.712 -22.066 28.939 1.00 23.84 292 GLU D C 1
ATOM 10781 O O . GLU D 1 292 ? 34.300 -21.866 27.871 1.00 24.94 292 GLU D O 1
ATOM 10787 N N . GLU D 1 293 ? 32.384 -21.961 29.054 1.00 22.38 293 GLU D N 1
ATOM 10788 C CA . GLU D 1 293 ? 31.548 -21.653 27.896 1.00 22.99 293 GLU D CA 1
ATOM 10789 C C . GLU D 1 293 ? 31.834 -20.261 27.345 1.00 24.50 293 GLU D C 1
ATOM 10790 O O . GLU D 1 293 ? 31.688 -20.030 26.139 1.00 25.49 293 GLU D O 1
ATOM 10796 N N . GLN D 1 294 ? 32.216 -19.322 28.204 1.00 22.37 294 GLN D N 1
ATOM 10797 C CA . GLN D 1 294 ? 32.583 -17.980 27.773 1.00 21.01 294 GLN D CA 1
ATOM 10798 C C . GLN D 1 294 ? 34.056 -17.867 27.410 1.00 26.12 294 GLN D C 1
ATOM 10799 O O . GLN D 1 294 ? 34.529 -16.754 27.150 1.00 28.42 294 GLN D O 1
ATOM 10805 N N . ASN D 1 295 ? 34.786 -18.982 27.403 1.00 27.52 295 ASN D N 1
ATOM 10806 C CA . ASN D 1 295 ? 36.217 -19.001 27.098 1.00 26.88 295 ASN D CA 1
ATOM 10807 C C . ASN D 1 295 ? 36.961 -17.948 27.920 1.00 29.72 295 ASN D C 1
ATOM 10808 O O . ASN D 1 295 ? 37.718 -17.131 27.394 1.00 27.28 295 ASN D O 1
ATOM 10813 N N . ALA D 1 296 ? 36.728 -17.970 29.243 1.00 24.11 296 ALA D N 1
ATOM 10814 C CA . ALA D 1 296 ? 37.300 -16.973 30.138 1.00 25.30 296 ALA D CA 1
ATOM 10815 C C . ALA D 1 296 ? 37.827 -17.605 31.422 1.00 27.48 296 ALA D C 1
ATOM 10816 O O . ALA D 1 296 ? 37.810 -16.974 32.486 1.00 24.27 296 ALA D O 1
ATOM 10818 N N . LEU D 1 297 ? 38.315 -18.840 31.342 1.00 28.04 297 LEU D N 1
ATOM 10819 C CA . LEU D 1 297 ? 38.770 -19.529 32.541 1.00 26.61 297 LEU D CA 1
ATOM 10820 C C . LEU D 1 297 ? 39.930 -18.807 33.233 1.00 33.36 297 LEU D C 1
ATOM 10821 O O . LEU D 1 297 ? 40.126 -19.008 34.438 1.00 26.81 297 LEU D O 1
ATOM 10826 N N . GLU D 1 298 ? 40.700 -17.966 32.519 1.00 34.98 298 GLU D N 1
ATOM 10827 C CA . GLU D 1 298 ? 41.745 -17.170 33.175 1.00 34.91 298 GLU D CA 1
ATOM 10828 C C . GLU D 1 298 ? 41.184 -16.211 34.199 1.00 28.55 298 GLU D C 1
ATOM 10829 O O . GLU D 1 298 ? 41.933 -15.707 35.041 1.00 28.47 298 GLU D O 1
ATOM 10835 N N . ASN D 1 299 ? 39.906 -15.896 34.108 1.00 27.30 299 ASN D N 1
ATOM 10836 C CA . ASN D 1 299 ? 39.304 -14.962 35.033 1.00 21.71 299 ASN D CA 1
ATOM 10837 C C . ASN D 1 299 ? 38.572 -15.672 36.162 1.00 21.17 299 ASN D C 1
ATOM 10838 O O . ASN D 1 299 ? 38.049 -15.004 37.056 1.00 18.28 299 ASN D O 1
ATOM 10843 N N . LEU D 1 300 ? 38.538 -17.008 36.148 1.00 21.98 300 LEU D N 1
ATOM 10844 C CA . LEU D 1 300 ? 37.790 -17.738 37.168 1.00 18.95 300 LEU D CA 1
ATOM 10845 C C . LEU D 1 300 ? 38.331 -17.452 38.560 1.00 21.17 300 LEU D C 1
ATOM 10846 O O . LEU D 1 300 ? 37.565 -17.138 39.474 1.00 20.44 300 LEU D O 1
ATOM 10851 N N . LYS D 1 301 ? 39.659 -17.530 38.737 1.00 19.91 301 LYS D N 1
ATOM 10852 C CA . LYS D 1 301 ? 40.236 -17.404 40.073 1.00 22.75 301 LYS D CA 1
ATOM 10853 C C . LYS D 1 301 ? 39.935 -16.049 40.691 1.00 18.75 301 LYS D C 1
ATOM 10854 O O . LYS D 1 301 ? 39.716 -15.952 41.899 1.00 19.55 301 LYS D O 1
ATOM 10860 N N . GLY D 1 302 ? 39.937 -14.983 39.890 1.00 21.93 302 GLY D N 1
ATOM 10861 C CA . GLY D 1 302 ? 39.571 -13.693 40.442 1.00 20.21 302 GLY D CA 1
ATOM 10862 C C . GLY D 1 302 ? 38.140 -13.675 40.940 1.00 20.74 302 GLY D C 1
ATOM 10863 O O . GLY D 1 302 ? 37.854 -13.171 42.029 1.00 17.77 302 GLY D O 1
ATOM 10864 N N . PHE D 1 303 ? 37.228 -14.264 40.163 1.00 18.84 303 PHE D N 1
ATOM 10865 C CA . PHE D 1 303 ? 35.810 -14.190 40.493 1.00 17.10 303 PHE D CA 1
ATOM 10866 C C . PHE D 1 303 ? 35.479 -15.010 41.737 1.00 18.65 303 PHE D C 1
ATOM 10867 O O . PHE D 1 303 ? 34.651 -14.590 42.550 1.00 16.78 303 PHE D O 1
ATOM 10875 N N . VAL D 1 304 ? 36.124 -16.169 41.916 1.00 17.41 304 VAL D N 1
ATOM 10876 C CA . VAL D 1 304 ? 35.799 -17.061 43.030 1.00 17.61 304 VAL D CA 1
ATOM 10877 C C . VAL D 1 304 ? 36.831 -17.024 44.146 1.00 20.02 304 VAL D C 1
ATOM 10878 O O . VAL D 1 304 ? 36.671 -17.746 45.144 1.00 20.68 304 VAL D O 1
ATOM 10882 N N . SER D 1 305 ? 37.886 -16.216 44.023 1.00 17.28 305 SER D N 1
ATOM 10883 C CA . SER D 1 305 ? 38.823 -16.141 45.138 1.00 19.42 305 SER D CA 1
ATOM 10884 C C . SER D 1 305 ? 39.397 -14.747 45.371 1.00 18.71 305 SER D C 1
ATOM 10885 O O . SER D 1 305 ? 39.208 -14.176 46.447 1.00 21.40 305 SER D O 1
ATOM 10888 N N . ASP D 1 306 ? 40.119 -14.194 44.392 1.00 20.80 306 ASP D N 1
ATOM 10889 C CA . ASP D 1 306 ? 40.940 -13.014 44.675 1.00 22.68 306 ASP D CA 1
ATOM 10890 C C . ASP D 1 306 ? 40.088 -11.825 45.103 1.00 23.36 306 ASP D C 1
ATOM 10891 O O . ASP D 1 306 ? 40.407 -11.140 46.082 1.00 19.66 306 ASP D O 1
ATOM 10896 N N . PHE D 1 307 ? 39.003 -11.553 44.368 1.00 22.46 307 PHE D N 1
ATOM 10897 C CA . PHE D 1 307 ? 38.270 -10.305 44.562 1.00 20.19 307 PHE D CA 1
ATOM 10898 C C . PHE D 1 307 ? 37.472 -10.311 45.863 1.00 18.01 307 PHE D C 1
ATOM 10899 O O . PHE D 1 307 ? 37.372 -9.283 46.541 1.00 21.69 307 PHE D O 1
ATOM 10907 N N . GLY D 1 308 ? 36.883 -11.448 46.231 1.00 15.66 308 GLY D N 1
ATOM 10908 C CA . GLY D 1 308 ? 36.210 -11.515 47.514 1.00 17.72 308 GLY D CA 1
ATOM 10909 C C . GLY D 1 308 ? 37.187 -11.412 48.668 1.00 18.48 308 GLY D C 1
ATOM 10910 O O . GLY D 1 308 ? 36.930 -10.720 49.657 1.00 17.09 308 GLY D O 1
ATOM 10911 N N . ILE D 1 309 ? 38.316 -12.110 48.560 1.00 18.61 309 ILE D N 1
ATOM 10912 C CA . ILE D 1 309 ? 39.334 -12.038 49.599 1.00 20.27 309 ILE D CA 1
ATOM 10913 C C . ILE D 1 309 ? 39.804 -10.600 49.771 1.00 20.87 309 ILE D C 1
ATOM 10914 O O . ILE D 1 309 ? 39.904 -10.092 50.894 1.00 23.46 309 ILE D O 1
ATOM 10919 N N . SER D 1 310 ? 40.045 -9.909 48.657 1.00 22.82 310 SER D N 1
ATOM 10920 C CA . SER D 1 310 ? 40.492 -8.519 48.726 1.00 22.23 310 SER D CA 1
ATOM 10921 C C . SER D 1 310 ? 39.424 -7.617 49.331 1.00 22.26 310 SER D C 1
ATOM 10922 O O . SER D 1 310 ? 39.728 -6.775 50.181 1.00 19.60 310 SER D O 1
ATOM 10925 N N . PHE D 1 311 ? 38.160 -7.792 48.933 1.00 21.63 311 PHE D N 1
ATOM 10926 C CA . PHE D 1 311 ? 37.119 -6.873 49.388 1.00 20.32 311 PHE D CA 1
ATOM 10927 C C . PHE D 1 311 ? 36.834 -7.048 50.870 1.00 21.66 311 PHE D C 1
ATOM 10928 O O . PHE D 1 311 ? 36.674 -6.067 51.607 1.00 22.82 311 PHE D O 1
ATOM 10936 N N . TYR D 1 312 ? 36.719 -8.289 51.317 1.00 20.84 312 TYR D N 1
ATOM 10937 C CA . TYR D 1 312 ? 36.507 -8.562 52.728 1.00 19.79 312 TYR D CA 1
ATOM 10938 C C . TYR D 1 312 ? 37.794 -8.492 53.534 1.00 23.76 312 TYR D C 1
ATOM 10939 O O . TYR D 1 312 ? 37.735 -8.613 54.763 1.00 25.39 312 TYR D O 1
ATOM 10948 N N . GLU D 1 313 ? 38.935 -8.309 52.864 1.00 22.73 313 GLU D N 1
ATOM 10949 C CA . GLU D 1 313 ? 40.235 -8.149 53.517 1.00 27.88 313 GLU D CA 1
ATOM 10950 C C . GLU D 1 313 ? 40.520 -9.340 54.429 1.00 28.13 313 GLU D C 1
ATOM 10951 O O . GLU D 1 313 ? 40.836 -9.199 55.613 1.00 31.75 313 GLU D O 1
ATOM 10957 N N . VAL D 1 314 ? 40.391 -10.531 53.861 1.00 28.15 314 VAL D N 1
ATOM 10958 C CA . VAL D 1 314 ? 40.598 -11.760 54.614 1.00 27.94 314 VAL D CA 1
ATOM 10959 C C . VAL D 1 314 ? 42.096 -12.026 54.691 1.00 27.71 314 VAL D C 1
ATOM 10960 O O . VAL D 1 314 ? 42.768 -12.160 53.661 1.00 26.19 314 VAL D O 1
ATOM 10964 N N . LYS D 1 315 ? 42.616 -12.074 55.914 1.00 33.47 315 LYS D N 1
ATOM 10965 C CA . LYS D 1 315 ? 44.034 -12.264 56.164 1.00 29.75 315 LYS D CA 1
ATOM 10966 C C . LYS D 1 315 ? 44.333 -13.741 56.357 1.00 34.48 315 LYS D C 1
ATOM 10967 O O . LYS D 1 315 ? 43.473 -14.511 56.791 1.00 29.55 315 LYS D O 1
ATOM 10973 N N . ASP D 1 316 ? 45.570 -14.132 56.047 1.00 35.49 316 ASP D N 1
ATOM 10974 C CA . ASP D 1 316 ? 45.922 -15.542 56.145 1.00 39.47 316 ASP D CA 1
ATOM 10975 C C . ASP D 1 316 ? 45.767 -16.077 57.563 1.00 38.63 316 ASP D C 1
ATOM 10976 O O . ASP D 1 316 ? 45.550 -17.281 57.736 1.00 35.60 316 ASP D O 1
ATOM 10981 N N . SER D 1 317 ? 45.829 -15.208 58.576 1.00 32.56 317 SER D N 1
ATOM 10982 C CA . SER D 1 317 ? 45.730 -15.647 59.962 1.00 36.43 317 SER D CA 1
ATOM 10983 C C . SER D 1 317 ? 44.310 -16.022 60.379 1.00 38.45 317 SER D C 1
ATOM 10984 O O . SER D 1 317 ? 44.143 -16.686 61.408 1.00 38.03 317 SER D O 1
ATOM 10987 N N . GLU D 1 318 ? 43.286 -15.612 59.627 1.00 31.53 318 GLU D N 1
ATOM 10988 C CA . GLU D 1 318 ? 41.921 -16.006 59.942 1.00 33.74 318 GLU D CA 1
ATOM 10989 C C . GLU D 1 318 ? 41.514 -17.320 59.284 1.00 30.41 318 GLU D C 1
ATOM 10990 O O . GLU D 1 318 ? 40.446 -17.853 59.595 1.00 32.31 318 GLU D O 1
ATOM 10996 N N . VAL D 1 319 ? 42.347 -17.851 58.404 1.00 27.93 319 VAL D N 1
ATOM 10997 C CA . VAL D 1 319 ? 41.951 -18.961 57.558 1.00 28.64 319 VAL D CA 1
ATOM 10998 C C . VAL D 1 319 ? 42.029 -20.266 58.351 1.00 33.23 319 VAL D C 1
ATOM 10999 O O . VAL D 1 319 ? 43.024 -20.567 59.012 1.00 30.58 319 VAL D O 1
ATOM 11003 N N . ALA D 1 320 ? 40.931 -21.032 58.320 1.00 21.61 320 ALA D N 1
ATOM 11004 C CA . ALA D 1 320 ? 40.838 -22.280 59.068 1.00 28.11 320 ALA D CA 1
ATOM 11005 C C . ALA D 1 320 ? 41.674 -23.396 58.446 1.00 25.61 320 ALA D C 1
ATOM 11006 O O . ALA D 1 320 ? 42.094 -24.324 59.155 1.00 29.48 320 ALA D O 1
ATOM 11008 N N . SER D 1 321 ? 41.897 -23.352 57.139 1.00 21.90 321 SER D N 1
ATOM 11009 C CA . SER D 1 321 ? 42.725 -24.325 56.442 1.00 23.25 321 SER D CA 1
ATOM 11010 C C . SER D 1 321 ? 43.358 -23.644 55.244 1.00 27.04 321 SER D C 1
ATOM 11011 O O . SER D 1 321 ? 42.687 -22.903 54.529 1.00 25.91 321 SER D O 1
ATOM 11014 N N . SER D 1 322 ? 44.641 -23.903 55.021 1.00 23.58 322 SER D N 1
ATOM 11015 C CA . SER D 1 322 ? 45.344 -23.344 53.877 1.00 26.12 322 SER D CA 1
ATOM 11016 C C . SER D 1 322 ? 45.239 -24.221 52.633 1.00 23.99 322 SER D C 1
ATOM 11017 O O . SER D 1 322 ? 45.889 -23.926 51.626 1.00 23.78 322 SER D O 1
ATOM 11020 N N . ASP D 1 323 ? 44.438 -25.288 52.680 1.00 25.06 323 ASP D N 1
ATOM 11021 C CA . ASP D 1 323 ? 44.266 -26.161 51.526 1.00 20.16 323 ASP D CA 1
ATOM 11022 C C . ASP D 1 323 ? 43.743 -25.371 50.324 1.00 22.64 323 ASP D C 1
ATOM 11023 O O . ASP D 1 323 ? 42.947 -24.441 50.466 1.00 21.00 323 ASP D O 1
ATOM 11028 N N . LYS D 1 324 ? 44.179 -25.760 49.129 1.00 23.92 324 LYS D N 1
ATOM 11029 C CA . LYS D 1 324 ? 43.732 -25.106 47.906 1.00 25.36 324 LYS D CA 1
ATOM 11030 C C . LYS D 1 324 ? 42.684 -25.947 47.191 1.00 23.21 324 LYS D C 1
ATOM 11031 O O . LYS D 1 324 ? 42.742 -27.179 47.193 1.00 22.65 324 LYS D O 1
ATOM 11037 N N . ALA D 1 325 ? 41.734 -25.261 46.554 1.00 19.43 325 ALA D N 1
ATOM 11038 C CA . ALA D 1 325 ? 40.727 -25.907 45.728 1.00 18.13 325 ALA D CA 1
ATOM 11039 C C . ALA D 1 325 ? 41.278 -26.094 44.320 1.00 21.38 325 ALA D C 1
ATOM 11040 O O . ALA D 1 325 ? 41.646 -25.115 43.658 1.00 21.63 325 ALA D O 1
ATOM 11042 N N . ILE D 1 326 ? 41.332 -27.345 43.865 1.00 20.14 326 ILE D N 1
ATOM 11043 C CA . ILE D 1 326 ? 41.815 -27.694 42.533 1.00 21.69 326 ILE D CA 1
ATOM 11044 C C . ILE D 1 326 ? 40.623 -28.112 41.679 1.00 24.10 326 ILE D C 1
ATOM 11045 O O . ILE D 1 326 ? 39.940 -29.098 41.978 1.00 23.42 326 ILE D O 1
ATOM 11050 N N . LEU D 1 327 ? 40.382 -27.367 40.614 1.00 21.74 327 LEU D N 1
ATOM 11051 C CA . LEU D 1 327 ? 39.369 -27.712 39.635 1.00 21.41 327 LEU D CA 1
ATOM 11052 C C . LEU D 1 327 ? 39.994 -28.633 38.600 1.00 25.82 327 LEU D C 1
ATOM 11053 O O . LEU D 1 327 ? 41.099 -28.365 38.118 1.00 24.86 327 LEU D O 1
ATOM 11058 N N . PHE D 1 328 ? 39.307 -29.721 38.270 1.00 21.91 328 PHE D N 1
ATOM 11059 C CA . PHE D 1 328 ? 39.814 -30.628 37.250 1.00 27.39 328 PHE D CA 1
ATOM 11060 C C . PHE D 1 328 ? 38.655 -31.132 36.404 1.00 25.42 328 PHE D C 1
ATOM 11061 O O . PHE D 1 328 ? 37.548 -31.336 36.907 1.00 25.47 328 PHE D O 1
ATOM 11069 N N . LYS D 1 329 ? 38.919 -31.313 35.110 1.00 28.16 329 LYS D N 1
ATOM 11070 C CA . LYS D 1 329 ? 37.861 -31.489 34.115 1.00 27.50 329 LYS D CA 1
ATOM 11071 C C . LYS D 1 329 ? 37.427 -32.954 34.048 1.00 30.89 329 LYS D C 1
ATOM 11072 O O . LYS D 1 329 ? 37.598 -33.649 33.047 1.00 35.28 329 LYS D O 1
ATOM 11078 N N . LYS D 1 330 ? 36.825 -33.409 35.141 1.00 31.45 330 LYS D N 1
ATOM 11079 C CA . LYS D 1 330 ? 36.264 -34.749 35.234 1.00 30.90 330 LYS D CA 1
ATOM 11080 C C . LYS D 1 330 ? 34.749 -34.649 35.358 1.00 30.09 330 LYS D C 1
ATOM 11081 O O . LYS D 1 330 ? 34.235 -34.104 36.342 1.00 28.78 330 LYS D O 1
ATOM 11087 N N . GLU D 1 331 ? 34.048 -35.204 34.370 1.00 31.63 331 GLU D N 1
ATOM 11088 C CA . GLU D 1 331 ? 32.599 -35.096 34.308 1.00 27.58 331 GLU D CA 1
ATOM 11089 C C . GLU D 1 331 ? 31.940 -35.774 35.502 1.00 29.54 331 GLU D C 1
ATOM 11090 O O . GLU D 1 331 ? 32.418 -36.796 36.005 1.00 30.30 331 GLU D O 1
ATOM 11096 N N . GLN D 1 332 ? 30.833 -35.188 35.960 1.00 30.38 332 GLN D N 1
ATOM 11097 C CA . GLN D 1 332 ? 29.999 -35.796 36.982 1.00 27.04 332 GLN D CA 1
ATOM 11098 C C . GLN D 1 332 ? 28.543 -35.461 36.700 1.00 27.64 332 GLN D C 1
ATOM 11099 O O . GLN D 1 332 ? 28.227 -34.515 35.974 1.00 26.05 332 GLN D O 1
ATOM 11105 N N . VAL D 1 333 ? 27.654 -36.249 37.295 1.00 27.86 333 VAL D N 1
ATOM 11106 C CA . VAL D 1 333 ? 26.215 -36.061 37.173 1.00 27.25 333 VAL D CA 1
ATOM 11107 C C . VAL D 1 333 ? 25.696 -35.497 38.488 1.00 25.09 333 VAL D C 1
ATOM 11108 O O . VAL D 1 333 ? 26.014 -36.019 39.561 1.00 24.94 333 VAL D O 1
ATOM 11112 N N . ILE D 1 334 ? 24.924 -34.418 38.406 1.00 27.69 334 ILE D N 1
ATOM 11113 C CA . ILE D 1 334 ? 24.296 -33.859 39.610 1.00 22.20 334 ILE D CA 1
ATOM 11114 C C . ILE D 1 334 ? 23.156 -34.773 40.040 1.00 19.92 334 ILE D C 1
ATOM 11115 O O . ILE D 1 334 ? 22.293 -35.099 39.211 1.00 24.10 334 ILE D O 1
ATOM 11120 N N . PRO D 1 335 ? 23.093 -35.194 41.300 1.00 22.39 335 PRO D N 1
ATOM 11121 C CA . PRO D 1 335 ? 21.998 -36.073 41.730 1.00 25.97 335 PRO D CA 1
ATOM 11122 C C . PRO D 1 335 ? 20.643 -35.381 41.660 1.00 30.45 335 PRO D C 1
ATOM 11123 O O . PRO D 1 335 ? 20.528 -34.153 41.622 1.00 24.39 335 PRO D O 1
ATOM 11127 N N . GLN D 1 336 ? 19.592 -36.205 41.637 1.00 25.38 336 GLN D N 1
ATOM 11128 C CA . GLN D 1 336 ? 18.244 -35.655 41.615 1.00 27.35 336 GLN D CA 1
ATOM 11129 C C . GLN D 1 336 ? 17.850 -35.079 42.969 1.00 23.64 336 GLN D C 1
ATOM 11130 O O . GLN D 1 336 ? 17.018 -34.163 43.040 1.00 26.54 336 GLN D O 1
ATOM 11136 N N . VAL D 1 337 ? 18.417 -35.602 44.052 1.00 24.22 337 VAL D N 1
ATOM 11137 C CA . VAL D 1 337 ? 18.082 -35.172 45.403 1.00 22.16 337 VAL D CA 1
ATOM 11138 C C . VAL D 1 337 ? 19.340 -35.223 46.256 1.00 25.09 337 VAL D C 1
ATOM 11139 O O . VAL D 1 337 ? 20.214 -36.074 46.054 1.00 28.60 337 VAL D O 1
ATOM 11143 N N . ILE D 1 338 ? 19.435 -34.288 47.199 1.00 22.59 338 ILE D N 1
ATOM 11144 C CA . ILE D 1 338 ? 20.426 -34.307 48.270 1.00 26.05 338 ILE D CA 1
ATOM 11145 C C . ILE D 1 338 ? 19.673 -34.618 49.559 1.00 28.76 338 ILE D C 1
ATOM 11146 O O . ILE D 1 338 ? 18.760 -33.875 49.942 1.00 29.21 338 ILE D O 1
ATOM 11151 N N . SER D 1 339 ? 20.042 -35.707 50.234 1.00 27.91 339 SER D N 1
ATOM 11152 C CA . SER D 1 339 ? 19.286 -36.160 51.394 1.00 26.81 339 SER D CA 1
ATOM 11153 C C . SER D 1 339 ? 20.210 -36.440 52.573 1.00 27.52 339 SER D C 1
ATOM 11154 O O . SER D 1 339 ? 21.353 -36.862 52.398 1.00 30.61 339 SER D O 1
ATOM 11157 N N . ASP D 1 340 ? 19.706 -36.187 53.778 1.00 30.45 340 ASP D N 1
ATOM 11158 C CA . ASP D 1 340 ? 20.380 -36.604 55.000 1.00 30.10 340 ASP D CA 1
ATOM 11159 C C . ASP D 1 340 ? 19.985 -38.012 55.440 1.00 35.79 340 ASP D C 1
ATOM 11160 O O . ASP D 1 340 ? 20.376 -38.440 56.530 1.00 36.26 340 ASP D O 1
ATOM 11165 N N . GLY D 1 341 ? 19.223 -38.735 54.624 1.00 33.54 341 GLY D N 1
ATOM 11166 C CA . GLY D 1 341 ? 18.760 -40.053 55.014 1.00 35.82 341 GLY D CA 1
ATOM 11167 C C . GLY D 1 341 ? 17.812 -40.077 56.190 1.00 37.82 341 GLY D C 1
ATOM 11168 O O . GLY D 1 341 ? 17.473 -41.163 56.670 1.00 46.57 341 GLY D O 1
ATOM 11169 N N . LYS D 1 342 ? 17.380 -38.913 56.681 1.00 32.44 342 LYS D N 1
ATOM 11170 C CA . LYS D 1 342 ? 16.425 -38.845 57.767 1.00 35.39 342 LYS D CA 1
ATOM 11171 C C . LYS D 1 342 ? 15.170 -38.193 57.207 1.00 33.03 342 LYS D C 1
ATOM 11172 O O . LYS D 1 342 ? 14.411 -38.852 56.473 1.00 37.15 342 LYS D O 1
ATOM 11178 N N . ASP D 1 343 ? 14.908 -36.918 57.496 1.00 32.17 343 ASP D N 1
ATOM 11179 C CA . ASP D 1 343 ? 13.695 -36.234 57.071 1.00 31.51 343 ASP D CA 1
ATOM 11180 C C . ASP D 1 343 ? 13.918 -35.165 56.004 1.00 30.56 343 ASP D C 1
ATOM 11181 O O . ASP D 1 343 ? 12.944 -34.538 55.572 1.00 30.63 343 ASP D O 1
ATOM 11186 N N . ILE D 1 344 ? 15.152 -34.930 55.567 1.00 26.90 344 ILE D N 1
ATOM 11187 C CA . ILE D 1 344 ? 15.467 -33.793 54.702 1.00 27.64 344 ILE D CA 1
ATOM 11188 C C . ILE D 1 344 ? 15.881 -34.293 53.327 1.00 28.47 344 ILE D C 1
ATOM 11189 O O . ILE D 1 344 ? 16.812 -35.098 53.198 1.00 25.87 344 ILE D O 1
ATOM 11194 N N . SER D 1 345 ? 15.184 -33.809 52.299 1.00 23.07 345 SER D N 1
ATOM 11195 C CA . SER D 1 345 ? 15.569 -33.979 50.909 1.00 22.62 345 SER D CA 1
ATOM 11196 C C . SER D 1 345 ? 15.564 -32.601 50.258 1.00 23.54 345 SER D C 1
ATOM 11197 O O . SER D 1 345 ? 14.562 -31.888 50.345 1.00 22.28 345 SER D O 1
ATOM 11200 N N . ILE D 1 346 ? 16.679 -32.217 49.637 1.00 22.21 346 ILE D N 1
ATOM 11201 C CA . ILE D 1 346 ? 16.781 -30.951 48.911 1.00 19.48 346 ILE D CA 1
ATOM 11202 C C . ILE D 1 346 ? 16.975 -31.251 47.435 1.00 19.92 346 ILE D C 1
ATOM 11203 O O . ILE D 1 346 ? 17.690 -32.191 47.075 1.00 20.69 346 ILE D O 1
ATOM 11208 N N . ILE D 1 347 ? 16.365 -30.436 46.581 1.00 18.30 347 ILE D N 1
ATOM 11209 C CA . ILE D 1 347 ? 16.560 -30.531 45.139 1.00 18.33 347 ILE D CA 1
ATOM 11210 C C . ILE D 1 347 ? 17.707 -29.598 44.769 1.00 18.39 347 ILE D C 1
ATOM 11211 O O . ILE D 1 347 ? 17.575 -28.381 44.954 1.00 15.82 347 ILE D O 1
ATOM 11216 N N . PRO D 1 348 ? 18.825 -30.108 44.261 1.00 17.98 348 PRO D N 1
ATOM 11217 C CA . PRO D 1 348 ? 19.950 -29.229 43.934 1.00 17.13 348 PRO D CA 1
ATOM 11218 C C . PRO D 1 348 ? 19.744 -28.544 42.593 1.00 15.86 348 PRO D C 1
ATOM 11219 O O . PRO D 1 348 ? 19.027 -29.027 41.714 1.00 18.26 348 PRO D O 1
ATOM 11223 N N . PHE D 1 349 ? 20.407 -27.399 42.455 1.00 13.06 349 PHE D N 1
ATOM 11224 C CA . PHE D 1 349 ? 20.379 -26.653 41.202 1.00 14.33 349 PHE D CA 1
ATOM 11225 C C . PHE D 1 349 ? 20.856 -27.531 40.046 1.00 13.99 349 PHE D C 1
ATOM 11226 O O . PHE D 1 349 ? 21.874 -28.224 40.156 1.00 15.53 349 PHE D O 1
ATOM 11234 N N . LYS D 1 350 ? 20.107 -27.500 38.938 1.00 13.49 350 LYS D N 1
ATOM 11235 C CA . LYS D 1 350 ? 20.390 -28.307 37.743 1.00 18.15 350 LYS D CA 1
ATOM 11236 C C . LYS D 1 350 ? 20.425 -29.806 38.059 1.00 18.27 350 LYS D C 1
ATOM 11237 O O . LYS D 1 350 ? 21.231 -30.553 37.500 1.00 19.90 350 LYS D O 1
ATOM 11243 N N . ALA D 1 351 ? 19.523 -30.248 38.932 1.00 19.24 351 ALA D N 1
ATOM 11244 C CA . ALA D 1 351 ? 19.416 -31.661 39.288 1.00 19.19 351 ALA D CA 1
ATOM 11245 C C . ALA D 1 351 ? 19.379 -32.540 38.044 1.00 26.90 351 ALA D C 1
ATOM 11246 O O . ALA D 1 351 ? 18.611 -32.292 37.110 1.00 20.99 351 ALA D O 1
ATOM 11248 N N . GLY D 1 352 ? 20.237 -33.561 38.025 1.00 24.26 352 GLY D N 1
ATOM 11249 C CA . GLY D 1 352 ? 20.288 -34.488 36.915 1.00 30.05 352 GLY D CA 1
ATOM 11250 C C . GLY D 1 352 ? 21.185 -34.092 35.761 1.00 27.49 352 GLY D C 1
ATOM 11251 O O . GLY D 1 352 ? 21.472 -34.942 34.908 1.00 31.92 352 GLY D O 1
ATOM 11252 N N . ASP D 1 353 ? 21.635 -32.842 35.694 1.00 24.95 353 ASP D N 1
ATOM 11253 C CA . ASP D 1 353 ? 22.496 -32.425 34.598 1.00 21.47 353 ASP D CA 1
ATOM 11254 C C . ASP D 1 353 ? 23.915 -32.938 34.803 1.00 24.69 353 ASP D C 1
ATOM 11255 O O . ASP D 1 353 ? 24.330 -33.281 35.914 1.00 22.36 353 ASP D O 1
ATOM 11260 N N . LYS D 1 354 ? 24.661 -32.982 33.705 1.00 25.40 354 LYS D N 1
ATOM 11261 C CA . LYS D 1 354 ? 26.073 -33.317 33.743 1.00 31.97 354 LYS D CA 1
ATOM 11262 C C . LYS D 1 354 ? 26.892 -32.044 33.887 1.00 28.63 354 LYS D C 1
ATOM 11263 O O . LYS D 1 354 ? 26.589 -31.022 33.263 1.00 27.76 354 LYS D O 1
ATOM 11269 N N . LEU D 1 355 ? 27.915 -32.103 34.734 1.00 28.20 355 LEU D N 1
ATOM 11270 C CA . LEU D 1 355 ? 28.906 -31.044 34.849 1.00 27.37 355 LEU D CA 1
ATOM 11271 C C . LEU D 1 355 ? 30.239 -31.554 34.321 1.00 28.35 355 LEU D C 1
ATOM 11272 O O . LEU D 1 355 ? 30.600 -32.707 34.557 1.00 29.01 355 LEU D O 1
ATOM 11277 N N . SER D 1 356 ? 30.969 -30.687 33.618 1.00 27.29 356 SER D N 1
ATOM 11278 C CA . SER D 1 356 ? 32.251 -31.068 33.035 1.00 26.85 356 SER D CA 1
ATOM 11279 C C . SER D 1 356 ? 33.389 -31.064 34.042 1.00 29.26 356 SER D C 1
ATOM 11280 O O . SER D 1 356 ? 34.426 -31.691 33.782 1.00 27.10 356 SER D O 1
ATOM 11283 N N . TRP D 1 357 ? 33.227 -30.378 35.172 1.00 22.48 357 TRP D N 1
ATOM 11284 C CA . TRP D 1 357 ? 34.310 -30.152 36.117 1.00 28.31 357 TRP D CA 1
ATOM 11285 C C . TRP D 1 357 ? 33.966 -30.709 37.489 1.00 25.81 357 TRP D C 1
ATOM 11286 O O . TRP D 1 357 ? 32.799 -30.740 37.898 1.00 27.48 357 TRP D O 1
ATOM 11297 N N . SER D 1 358 ? 35.004 -31.142 38.192 1.00 23.52 358 SER D N 1
ATOM 11298 C CA . SER D 1 358 ? 34.938 -31.497 39.598 1.00 25.06 358 SER D CA 1
ATOM 11299 C C . SER D 1 358 ? 35.969 -30.676 40.358 1.00 26.11 358 SER D C 1
ATOM 11300 O O . SER D 1 358 ? 36.812 -29.996 39.766 1.00 26.71 358 SER D O 1
ATOM 11303 N N . VAL D 1 359 ? 35.907 -30.745 41.685 1.00 24.23 359 VAL D N 1
ATOM 11304 C CA . VAL D 1 359 ? 36.825 -29.990 42.525 1.00 23.88 359 VAL D CA 1
ATOM 11305 C C . VAL D 1 359 ? 37.353 -30.900 43.631 1.00 23.81 359 VAL D C 1
ATOM 11306 O O . VAL D 1 359 ? 36.618 -31.727 44.185 1.00 25.06 359 VAL D O 1
ATOM 11310 N N . ARG D 1 360 ? 38.646 -30.768 43.922 1.00 22.27 360 ARG D N 1
ATOM 11311 C CA . ARG D 1 360 ? 39.304 -31.503 44.995 1.00 25.76 360 ARG D CA 1
ATOM 11312 C C . ARG D 1 360 ? 40.180 -30.536 45.778 1.00 26.26 360 ARG D C 1
ATOM 11313 O O . ARG D 1 360 ? 40.364 -29.379 45.389 1.00 22.09 360 ARG D O 1
ATOM 11321 N N . TRP D 1 361 ? 40.733 -31.015 46.889 1.00 22.70 361 TRP D N 1
ATOM 11322 C CA . TRP D 1 361 ? 41.534 -30.179 47.774 1.00 21.53 361 TRP D CA 1
ATOM 11323 C C . TRP D 1 361 ? 42.949 -30.725 47.889 1.00 25.97 361 TRP D C 1
ATOM 11324 O O . TRP D 1 361 ? 43.147 -31.941 47.979 1.00 23.15 361 TRP D O 1
ATOM 11335 N N . GLU D 1 362 ? 43.926 -29.821 47.872 1.00 23.94 362 GLU D N 1
ATOM 11336 C CA . GLU D 1 362 ? 45.329 -30.151 48.075 1.00 23.41 362 GLU D CA 1
ATOM 11337 C C . GLU D 1 362 ? 45.928 -29.227 49.123 1.00 24.88 362 GLU D C 1
ATOM 11338 O O . GLU D 1 362 ? 45.504 -28.075 49.256 1.00 24.06 362 GLU D O 1
ATOM 11344 N N . PRO D 1 363 ? 46.928 -29.694 49.869 1.00 24.53 363 PRO D N 1
ATOM 11345 C CA . PRO D 1 363 ? 47.574 -28.820 50.852 1.00 25.26 363 PRO D CA 1
ATOM 11346 C C . PRO D 1 363 ? 48.386 -27.731 50.173 1.00 25.54 363 PRO D C 1
ATOM 11347 O O . PRO D 1 363 ? 48.838 -27.865 49.034 1.00 23.09 363 PRO D O 1
ATOM 11351 N N . ARG D 1 364 ? 48.571 -26.636 50.902 1.00 28.45 364 ARG D N 1
ATOM 11352 C CA . ARG D 1 364 ? 49.410 -25.542 50.420 1.00 32.73 364 ARG D CA 1
ATOM 11353 C C . ARG D 1 364 ? 50.868 -25.981 50.282 1.00 35.90 364 ARG D C 1
ATOM 11354 O O . ARG D 1 364 ? 51.284 -26.976 50.880 1.00 26.97 364 ARG D O 1
#

=== Feature glossary ===
A reading guide for the features in this record.

Start from the sequence.

  · Sequence gives the chain of amino acids in standard one-letter code (A=alanine, C=cysteine, …, Y=tyrosine), read N→C. It is the only feature that is directly encoded by the gene; all structural features are derived from the folded form of this sequence.

Fold it, and you get atomic coordinates and the backbone conformation that goes with them.

  · The mmCIF table is the protein's shape written out atom by atom. For each backbone N, Cα, C, and carbonyl O, it records an (x, y, z) coordinate triple in Å plus the residue type, chain letter, and residue number.

  · Backbone dihedral angles. Every residue except chain termini has a φ (preceding-C → N → Cα → C) and a ψ (N → Cα → C → next-N). They are reported in degrees following the IUPAC sign convention. Secondary structure is essentially a statement about which (φ, ψ) basin each residue occupies.

  · DSSP 8-state secondary structure assigns each residue one of H (α-helix), G (3₁₀-helix), I (π-helix), E (extended β-strand), B (isolated β-bridge), T (hydrogen-bonded turn), S (bend), or '-' (coil). The assignment is computed from backbone hydrogen-bond geometry via the Kabsch–Sander algorithm.

  · P-SEA three-state annotation labels each residue as helix, strand, or coil based purely on the geometry of the Cα trace. It serves as a fallback when the full backbone (and thus DSSP) is unavailable.

Summarize the fold with a handful of shape descriptors and a per-residue structural alphabet.

  · Radius of gyration (Rg) is the root-mean-square distance of Cα atoms from their centroid — a single number for overall size and compactness. A globular domain of N residues has Rg ≈ 2.2·N^0.38 Å; an extended or disordered chain has a much larger Rg. The Cα contact count is the number of residue pairs whose Cα atoms are within 8 Å and are more than four positions apart in sequence — a standard proxy for tertiary packing density. The bounding box is the smallest axis-aligned box enclosing all Cα atoms.

  · Foldseek's 3Di representation compresses backbone geometry into a per-residue letter drawn from a learned twenty-state alphabet. It captures the tertiary interaction pattern around each residue — which residues are packed against it in space, regardless of where they are in sequence.

  · Accessible surface area quantifies burial. A residue with SASA near zero is packed into the hydrophobic core; one with SASA >100 Å² sits on the surface. Computed here via the Shrake–Rupley numerical algorithm with a 1.4 Å probe.

Ask how reliable the model is.

  · For AlphaFold models, the B-factor field carries pLDDT — the model's own estimate of local accuracy on a 0–100 scale. Regions with pLDDT<50 should be treated as essentially unmodeled; they often correspond to intrinsically disordered segments.

  · For experimental (PDB) structures, the B-factor (temperature factor) quantifies the positional spread of each atom in the crystal — a combination of thermal vibration and static disorder — in units of Å². High B-factors mark flexible loops or poorly resolved regions; low B-factors mark the rigid, well-ordered core.

  · PAE(i, j) answers: if I align the predicted and true structures on residue i, how far off (in Å) do I expect residue j to be? A block-diagonal PAE matrix with low values on the blocks and high values off-diagonal is the signature of a multi-domain protein with confidently predicted domains but uncertain inter-domain orientation.

Place it in context: what it resembles, what it is annotated as, and how it looks.

  · Structural nearest neighbors (via Foldseek easy-search vs the PDB). Reported per hit: target PDB id, E-value, and alignment TM-score. A TM-score above ~0.5 is the conventional threshold for 'same fold'.

  · Functional annotations link the protein to curated databases. InterPro entries identify conserved domains and families by matching the sequence against member-database signatures (Pfam, PROSITE, CDD, …). Gene Ontology (GO) terms describe molecular function, biological process, and cellular component in a controlled vocabulary. CATH places the structure in a hierarchical fold classification (Class/Architecture/Topology/Homologous-superfamily). The organism is the source species.

  · Plot images: a contact map (which residues are close in 3D, as an N×N binary image), a Ramachandran scatter (backbone torsion angles, revealing secondary-structure composition at a glance), and — for AlphaFold structures — a PAE heatmap (pairwise prediction confidence).

  · Structure images are PyMOL renders from six orthogonal camera directions. Cartoon representation draws helices as coils and strands as arrows; sticks shows the backbone as bonds; surface shows the solvent-excluded envelope. Rainbow coloring maps sequence position to hue (blue→red, N→C); chain coloring assigns a distinct color per polypeptide.